Protein AF-A0A4U1AC79-F1 (afdb_monomer_lite)

pLDDT: mean 82.11, std 22.68, range [23.19, 98.31]

Structure (mmCIF, N/CA/C/O backbone):
data_AF-A0A4U1AC79-F1
#
_entry.id   AF-A0A4U1AC79-F1
#
loop_
_atom_site.group_PDB
_atom_site.id
_atom_site.type_symbol
_atom_site.label_atom_id
_atom_site.label_alt_id
_atom_site.label_comp_id
_atom_site.label_asym_id
_atom_site.label_entity_id
_atom_site.label_seq_id
_atom_site.pdbx_PDB_ins_code
_atom_site.Cartn_x
_atom_site.Cartn_y
_atom_site.Cartn_z
_atom_site.occupancy
_atom_site.B_iso_or_equiv
_atom_site.auth_seq_id
_atom_site.auth_comp_id
_atom_site.auth_asym_id
_atom_site.auth_atom_id
_atom_site.pdbx_PDB_model_num
ATOM 1 N N . MET A 1 1 ? -28.960 -25.136 7.359 1.00 46.22 1 MET A N 1
ATOM 2 C CA . MET A 1 1 ? -28.336 -24.577 6.139 1.00 46.22 1 MET A CA 1
ATOM 3 C C . MET A 1 1 ? -26.836 -24.710 6.343 1.00 46.22 1 MET A C 1
ATOM 5 O O . MET A 1 1 ? -26.407 -24.402 7.444 1.00 46.22 1 MET A O 1
ATOM 9 N N . ASN A 1 2 ? -26.081 -25.266 5.388 1.00 76.88 2 ASN A N 1
ATOM 10 C CA . ASN A 1 2 ? -24.616 -25.329 5.507 1.00 76.88 2 ASN A CA 1
ATOM 11 C C . ASN A 1 2 ? -24.110 -23.887 5.714 1.00 76.88 2 ASN A C 1
ATOM 13 O O . ASN A 1 2 ? -24.546 -23.002 4.979 1.00 76.88 2 ASN A O 1
ATOM 17 N N . GLN A 1 3 ? -23.299 -23.654 6.746 1.00 82.88 3 GLN A N 1
ATOM 18 C CA . GLN A 1 3 ? -22.809 -22.331 7.142 1.00 82.88 3 GLN A CA 1
ATOM 19 C C . GLN A 1 3 ? -22.154 -21.595 5.962 1.00 82.88 3 GLN A C 1
ATOM 21 O O . GLN A 1 3 ? -22.415 -20.414 5.753 1.00 82.88 3 GLN A O 1
ATOM 26 N N . GLN A 1 4 ? -21.444 -22.330 5.103 1.00 86.25 4 GLN A N 1
ATOM 27 C CA . GLN A 1 4 ? -20.888 -21.819 3.850 1.00 86.25 4 GLN A CA 1
ATOM 28 C C . GLN A 1 4 ? -21.966 -21.240 2.923 1.00 86.25 4 GLN A C 1
ATOM 30 O O . GLN A 1 4 ? -21.885 -20.080 2.549 1.00 86.25 4 GLN A O 1
ATOM 35 N N . LYS A 1 5 ? -23.055 -21.983 2.667 1.00 84.06 5 LYS A N 1
ATOM 36 C CA . LYS A 1 5 ? -24.177 -21.516 1.824 1.00 84.06 5 LYS A CA 1
ATOM 37 C C . LYS A 1 5 ? -24.876 -20.274 2.371 1.00 84.06 5 LYS A C 1
ATOM 39 O O . LYS A 1 5 ? -25.564 -19.577 1.630 1.00 84.06 5 LYS A O 1
ATOM 44 N N . ARG A 1 6 ? -24.804 -20.053 3.684 1.00 85.94 6 ARG A N 1
ATOM 45 C CA . ARG A 1 6 ? -25.335 -18.838 4.300 1.00 85.94 6 ARG A CA 1
ATOM 46 C C . ARG A 1 6 ? -24.418 -17.661 3.986 1.00 85.94 6 ARG A C 1
ATOM 48 O O . ARG A 1 6 ? -24.928 -16.656 3.518 1.00 85.94 6 ARG A O 1
ATOM 55 N N . ILE A 1 7 ? -23.112 -17.813 4.199 1.00 91.19 7 ILE A N 1
ATOM 56 C CA . ILE A 1 7 ? -22.118 -16.773 3.903 1.00 91.19 7 ILE A CA 1
ATOM 57 C C . ILE A 1 7 ? -22.103 -16.454 2.408 1.00 91.19 7 ILE A C 1
ATOM 59 O O . ILE A 1 7 ? -22.156 -15.284 2.066 1.00 91.19 7 ILE A O 1
ATOM 63 N N . ASP A 1 8 ? -22.166 -17.462 1.533 1.00 91.94 8 ASP A N 1
ATOM 64 C CA . ASP A 1 8 ? -22.332 -17.288 0.082 1.00 91.94 8 ASP A CA 1
ATOM 65 C C . ASP A 1 8 ? -23.463 -16.302 -0.246 1.00 91.94 8 ASP A C 1
ATOM 67 O O . ASP A 1 8 ? -23.282 -15.367 -1.017 1.00 91.94 8 ASP A O 1
ATOM 71 N N . LYS A 1 9 ? -24.624 -16.479 0.395 1.00 88.75 9 LYS A N 1
ATOM 72 C CA . LYS A 1 9 ? -25.794 -15.626 0.175 1.00 88.75 9 LYS A CA 1
ATOM 73 C C . LYS A 1 9 ? -25.596 -14.198 0.698 1.00 88.75 9 LYS A C 1
ATOM 75 O O . LYS A 1 9 ? -26.152 -13.270 0.121 1.00 88.75 9 LYS A O 1
ATOM 80 N N . VAL A 1 10 ? -24.855 -14.022 1.795 1.00 91.44 10 VAL A N 1
ATOM 81 C CA . VAL A 1 10 ? -24.491 -12.684 2.293 1.00 91.44 10 VAL A CA 1
ATOM 82 C C . VAL A 1 10 ? -23.536 -12.015 1.308 1.00 91.44 10 VAL A C 1
ATOM 84 O O . VAL A 1 10 ? -23.756 -10.871 0.938 1.00 91.44 10 VAL A O 1
ATOM 87 N N . LEU A 1 11 ? -22.537 -12.748 0.811 1.00 94.56 11 LEU A N 1
ATOM 88 C CA . LEU A 1 11 ? -21.571 -12.244 -0.165 1.00 94.56 11 LEU A CA 1
ATOM 89 C C . LEU A 1 11 ? -22.223 -11.844 -1.496 1.00 94.56 11 LEU A C 1
ATOM 91 O O . LEU A 1 11 ? -21.808 -10.848 -2.074 1.00 94.56 11 LEU A O 1
ATOM 95 N N . ASP A 1 12 ? -23.268 -12.546 -1.952 1.00 92.31 12 ASP A N 1
ATOM 96 C CA . ASP A 1 12 ? -24.055 -12.129 -3.129 1.00 92.31 12 ASP A CA 1
ATOM 97 C C . ASP A 1 12 ? -24.700 -10.737 -2.927 1.00 92.31 12 ASP A C 1
ATOM 99 O O . ASP A 1 12 ? -24.755 -9.916 -3.848 1.00 92.31 12 ASP A O 1
ATOM 103 N N . ALA A 1 13 ? -25.202 -10.462 -1.716 1.00 91.12 13 ALA A N 1
ATOM 104 C CA . ALA A 1 13 ? -25.783 -9.163 -1.370 1.00 91.12 13 ALA A CA 1
ATOM 105 C C . ALA A 1 13 ? -24.701 -8.078 -1.264 1.00 91.12 13 ALA A C 1
ATOM 107 O O . ALA A 1 13 ? -24.864 -7.007 -1.851 1.00 91.12 13 ALA A O 1
ATOM 108 N N . VAL A 1 14 ? -23.575 -8.406 -0.619 1.00 95.56 14 VAL A N 1
ATOM 109 C CA . VAL A 1 14 ? -22.406 -7.523 -0.506 1.00 95.56 14 VAL A CA 1
ATOM 110 C C . VAL A 1 14 ? -21.882 -7.121 -1.877 1.00 95.56 14 VAL A C 1
ATOM 112 O O . VAL A 1 14 ? -21.634 -5.943 -2.104 1.00 95.56 14 VAL A O 1
ATOM 115 N N . GLU A 1 15 ? -21.752 -8.063 -2.810 1.00 95.12 15 GLU A N 1
ATOM 116 C CA . GLU A 1 15 ? -21.302 -7.792 -4.179 1.00 95.12 15 GLU A CA 1
ATOM 117 C C . GLU A 1 15 ? -22.200 -6.741 -4.849 1.00 95.12 15 GLU A C 1
ATOM 119 O O . GLU A 1 15 ? -21.718 -5.708 -5.315 1.00 95.12 15 GLU A O 1
ATOM 124 N N . THR A 1 16 ? -23.520 -6.933 -4.771 1.00 94.25 16 THR A N 1
ATOM 125 C CA . THR A 1 16 ? -24.507 -5.987 -5.319 1.00 94.25 16 THR A CA 1
ATOM 126 C C . THR A 1 16 ? -24.408 -4.608 -4.657 1.00 94.25 16 THR A C 1
ATOM 128 O O . THR A 1 16 ? -24.524 -3.579 -5.330 1.00 94.25 16 THR A O 1
ATOM 131 N N . ARG A 1 17 ? -24.195 -4.565 -3.337 1.00 96.38 17 ARG A N 1
ATOM 132 C CA . ARG A 1 17 ? -24.083 -3.314 -2.582 1.00 96.38 17 ARG A CA 1
ATOM 133 C C . ARG A 1 17 ? -22.795 -2.569 -2.906 1.00 96.38 17 ARG A C 1
ATOM 135 O O . ARG A 1 17 ? -22.862 -1.370 -3.159 1.00 96.38 17 ARG A O 1
ATOM 142 N N . ILE A 1 18 ? -21.663 -3.269 -2.983 1.00 97.88 18 ILE A N 1
ATOM 143 C CA . ILE A 1 18 ? -20.378 -2.691 -3.390 1.00 97.88 18 ILE A CA 1
ATOM 144 C C . ILE A 1 18 ? -20.506 -2.073 -4.783 1.00 97.88 18 ILE A C 1
ATOM 146 O O . ILE A 1 18 ? -20.091 -0.935 -4.972 1.00 97.88 18 ILE A O 1
ATOM 150 N N . GLN A 1 19 ? -21.122 -2.774 -5.742 1.00 97.31 19 GLN A N 1
ATOM 151 C CA . GLN A 1 19 ? -21.347 -2.233 -7.087 1.00 97.31 19 GLN A CA 1
ATOM 152 C C . GLN A 1 19 ? -22.103 -0.902 -7.056 1.00 97.31 19 GLN A C 1
ATOM 154 O O . GLN A 1 19 ? -21.693 0.064 -7.698 1.00 97.31 19 GLN A O 1
ATOM 159 N N . ALA A 1 20 ? -23.185 -0.839 -6.277 1.00 95.31 20 ALA A N 1
ATOM 160 C CA . ALA A 1 20 ? -23.998 0.363 -6.155 1.00 95.31 20 ALA A CA 1
ATOM 161 C C . ALA A 1 20 ? -23.269 1.502 -5.423 1.00 95.31 20 ALA A C 1
ATOM 163 O O . ALA A 1 20 ? -23.286 2.634 -5.901 1.00 95.31 20 ALA A O 1
ATOM 164 N N . GLU A 1 21 ? -22.641 1.227 -4.275 1.00 97.12 21 GLU A N 1
ATOM 165 C CA . GLU A 1 21 ? -21.997 2.251 -3.443 1.00 97.12 21 GLU A CA 1
ATOM 166 C C . GLU A 1 21 ? -20.699 2.770 -4.084 1.00 97.12 21 GLU A C 1
ATOM 168 O O . GLU A 1 21 ? -20.511 3.983 -4.171 1.00 97.12 21 GLU A O 1
ATOM 173 N N . VAL A 1 22 ? -19.842 1.885 -4.608 1.00 97.75 22 VAL A N 1
ATOM 174 C CA . VAL A 1 22 ? -18.597 2.280 -5.293 1.00 97.75 22 VAL A CA 1
ATOM 175 C C . VAL A 1 22 ? -18.896 2.935 -6.642 1.00 97.75 22 VAL A C 1
ATOM 177 O O . VAL A 1 22 ? -18.314 3.973 -6.947 1.00 97.75 22 VAL A O 1
ATOM 180 N N . GLY A 1 23 ? -19.842 2.409 -7.428 1.00 96.06 23 GLY A N 1
ATOM 181 C CA . GLY A 1 23 ? -20.251 3.041 -8.688 1.00 96.06 23 GLY A CA 1
ATOM 182 C C . GLY A 1 23 ? -20.832 4.442 -8.480 1.00 96.06 23 GLY A C 1
ATOM 183 O O . GLY A 1 23 ? -20.482 5.380 -9.197 1.00 96.06 23 GLY A O 1
ATOM 184 N N . ALA A 1 24 ? -21.656 4.626 -7.441 1.00 94.69 24 ALA A N 1
ATOM 185 C CA . ALA A 1 24 ? -22.186 5.940 -7.079 1.00 94.69 24 ALA A CA 1
ATOM 186 C C . ALA A 1 24 ? -21.092 6.912 -6.613 1.00 94.69 24 ALA A C 1
ATOM 188 O O . ALA A 1 24 ? -21.154 8.091 -6.962 1.00 94.69 24 ALA A O 1
ATOM 189 N N . LEU A 1 25 ? -20.106 6.427 -5.851 1.00 95.62 25 LEU A N 1
ATOM 190 C CA . LEU A 1 25 ? -18.972 7.231 -5.397 1.00 95.62 25 LEU A CA 1
ATOM 191 C C . LEU A 1 25 ? -18.119 7.715 -6.577 1.00 95.62 25 LEU A C 1
ATOM 193 O O . LEU A 1 25 ? -17.782 8.894 -6.649 1.00 95.62 25 LEU A O 1
ATOM 197 N N . LEU A 1 26 ? -17.801 6.812 -7.506 1.00 93.50 26 LEU A N 1
ATOM 198 C CA . LEU A 1 26 ? -16.985 7.112 -8.684 1.00 93.50 26 LEU A CA 1
ATOM 199 C C . LEU A 1 26 ? -17.753 7.903 -9.752 1.00 93.50 26 LEU A C 1
ATOM 201 O O . LEU A 1 26 ? -17.143 8.541 -10.604 1.00 93.50 26 LEU A O 1
ATOM 205 N N . GLY A 1 27 ? -19.089 7.854 -9.732 1.00 93.00 27 GLY A N 1
ATOM 206 C CA . GLY A 1 27 ? -19.918 8.392 -10.809 1.00 93.00 27 GLY A CA 1
ATOM 207 C C . GLY A 1 27 ? -19.760 7.622 -12.126 1.00 93.00 27 GLY A C 1
ATOM 208 O O . GLY A 1 27 ? -19.933 8.215 -13.189 1.00 93.00 27 GLY A O 1
ATOM 209 N N . ALA A 1 28 ? -19.432 6.330 -12.043 1.00 93.12 28 ALA A N 1
ATOM 210 C CA . ALA A 1 28 ? -19.089 5.453 -13.161 1.00 93.12 28 ALA A CA 1
ATOM 211 C C . ALA A 1 28 ? -19.805 4.096 -13.046 1.00 93.12 28 ALA A C 1
ATOM 213 O O . ALA A 1 28 ? -20.214 3.683 -11.954 1.00 93.12 28 ALA A O 1
ATOM 214 N N . ASP A 1 29 ? -19.935 3.381 -14.164 1.00 95.06 29 ASP A N 1
ATOM 215 C CA . ASP A 1 29 ? -20.523 2.042 -14.189 1.00 95.06 29 ASP A CA 1
ATOM 216 C C . ASP A 1 29 ? -19.511 1.029 -13.633 1.00 95.06 29 ASP A C 1
ATOM 218 O O . ASP A 1 29 ? -18.666 0.496 -14.355 1.00 95.06 29 ASP A O 1
ATOM 222 N N . PHE A 1 30 ? -19.596 0.755 -12.329 1.00 97.75 30 PHE A N 1
ATOM 223 C CA . PHE A 1 30 ? -18.778 -0.251 -11.655 1.00 97.75 30 PHE 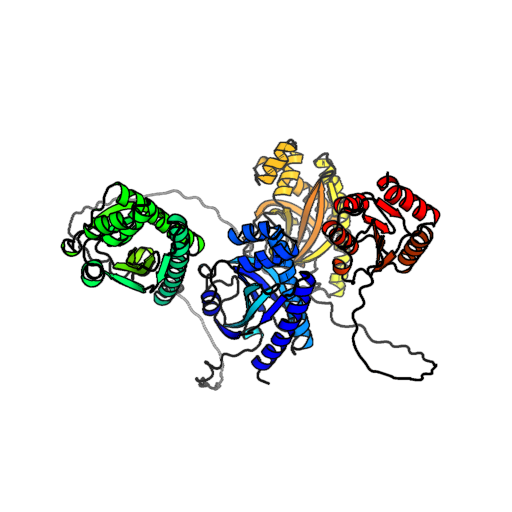A CA 1
ATOM 224 C C . PHE A 1 30 ? -19.548 -1.563 -11.479 1.00 97.75 30 PHE A C 1
ATOM 226 O O . PHE A 1 30 ? -20.650 -1.600 -10.922 1.00 97.75 30 PHE A O 1
ATOM 233 N N . SER A 1 31 ? -18.964 -2.667 -11.943 1.00 97.19 31 SER A N 1
ATOM 234 C CA . SER A 1 31 ? -19.554 -3.994 -11.801 1.00 97.19 31 SER A CA 1
ATOM 235 C C . SER A 1 31 ? -18.568 -5.042 -11.307 1.00 97.19 31 SER A C 1
ATOM 237 O O . SER A 1 31 ? -17.375 -5.008 -11.607 1.00 97.19 31 SER A O 1
ATOM 239 N N . LEU A 1 32 ? -19.114 -5.970 -10.529 1.00 96.50 32 LEU A N 1
ATOM 240 C CA . LEU A 1 32 ? -18.446 -7.141 -9.994 1.00 96.50 32 LEU A CA 1
ATOM 241 C C . LEU A 1 32 ? -19.044 -8.381 -10.666 1.00 96.50 32 LEU A C 1
ATOM 243 O O . LEU A 1 32 ? -20.217 -8.381 -11.051 1.00 96.50 32 LEU A O 1
ATOM 247 N N . GLY A 1 33 ? -18.224 -9.407 -10.883 1.00 88.38 33 GLY A N 1
ATOM 248 C CA . GLY A 1 33 ? -18.704 -10.660 -11.443 1.00 88.38 33 GLY A CA 1
ATOM 249 C C . GLY A 1 33 ? -17.795 -11.851 -11.176 1.00 88.38 33 GLY A C 1
ATOM 250 O O . GLY A 1 33 ? -16.589 -11.723 -10.965 1.00 88.38 33 GLY A O 1
ATOM 251 N N . GLY A 1 34 ? -18.377 -13.048 -11.266 1.00 70.62 34 GLY A N 1
ATOM 252 C CA . GLY A 1 34 ? -17.627 -14.303 -11.234 1.00 70.62 34 GLY A CA 1
ATOM 253 C C . GLY A 1 34 ? -17.189 -14.764 -9.843 1.00 70.62 34 GLY A C 1
ATOM 254 O O . GLY A 1 34 ? -16.223 -15.513 -9.782 1.00 70.62 34 GLY A O 1
ATOM 255 N N . GLY A 1 35 ? -17.899 -14.352 -8.780 1.00 78.06 35 GLY A N 1
ATOM 256 C CA . GLY A 1 35 ? -17.631 -14.633 -7.361 1.00 78.06 35 GLY A CA 1
ATOM 257 C C . GLY A 1 35 ? -17.175 -16.061 -7.021 1.00 78.06 35 GLY A C 1
ATOM 258 O O . GLY A 1 35 ? -17.980 -16.881 -6.571 1.00 78.06 35 GLY A O 1
ATOM 259 N N . GLU A 1 36 ? -15.885 -16.369 -7.196 1.00 91.62 36 GLU A N 1
ATOM 260 C CA . GLU A 1 36 ? -15.287 -17.644 -6.800 1.00 91.62 36 GLU A CA 1
ATOM 261 C C . GLU A 1 36 ? -15.112 -17.643 -5.283 1.00 91.62 36 GLU A C 1
ATOM 263 O O . GLU A 1 36 ? -14.612 -16.681 -4.693 1.00 91.62 36 GLU A O 1
ATOM 268 N N . ARG A 1 37 ? -15.546 -18.728 -4.638 1.00 93.50 37 ARG A N 1
ATOM 269 C CA . ARG A 1 37 ? -15.546 -18.856 -3.181 1.00 93.50 37 ARG A CA 1
ATOM 270 C C . ARG A 1 37 ? -14.973 -20.194 -2.768 1.00 93.50 37 ARG A C 1
ATOM 272 O O . ARG A 1 37 ? -15.509 -21.242 -3.134 1.00 93.50 37 ARG A O 1
ATOM 279 N N . LYS A 1 38 ? -13.896 -20.174 -1.988 1.00 95.00 38 LYS A N 1
ATOM 280 C CA . LYS A 1 38 ? -13.215 -21.396 -1.543 1.00 95.00 38 LYS A CA 1
ATOM 281 C C . LYS A 1 38 ? -12.482 -21.202 -0.225 1.00 95.00 38 LYS A C 1
ATOM 283 O O . LYS A 1 38 ? -12.115 -20.091 0.141 1.00 95.00 38 LYS A O 1
ATOM 288 N N . LEU A 1 39 ? -12.270 -22.309 0.482 1.00 95.25 39 LEU A N 1
ATOM 289 C CA . LEU A 1 39 ? -11.351 -22.357 1.614 1.00 95.25 39 LEU A CA 1
ATOM 290 C C . LEU A 1 39 ? -9.927 -22.538 1.089 1.00 95.25 39 LEU A C 1
ATOM 292 O O . LEU A 1 39 ? -9.683 -23.444 0.293 1.00 95.25 39 LEU A O 1
ATOM 296 N N . VAL A 1 40 ? -9.017 -21.685 1.540 1.00 96.25 40 VAL A N 1
ATOM 297 C CA . VAL A 1 40 ? -7.600 -21.670 1.159 1.00 96.25 40 VAL A CA 1
ATOM 298 C C . VAL A 1 40 ? -6.737 -21.442 2.390 1.00 96.25 40 VAL A C 1
ATOM 300 O O . VAL A 1 40 ? -7.176 -20.821 3.360 1.00 96.25 40 VAL A O 1
ATOM 303 N N . SER A 1 41 ? -5.502 -21.930 2.381 1.00 95.94 41 SER A N 1
ATOM 304 C CA . SER A 1 41 ? -4.509 -21.473 3.360 1.00 95.94 41 SER A CA 1
ATOM 305 C C . SER A 1 41 ? -4.036 -20.046 3.040 1.00 95.94 41 SER A C 1
ATOM 307 O O . SER A 1 41 ? -4.197 -19.576 1.911 1.00 95.94 41 SER A O 1
ATOM 309 N N . LYS A 1 42 ? -3.414 -19.360 4.013 1.00 94.19 42 LYS A N 1
ATOM 310 C CA . LYS A 1 42 ? -2.702 -18.089 3.769 1.00 94.19 42 LYS A CA 1
ATOM 311 C C . LYS A 1 42 ? -1.760 -18.219 2.568 1.00 94.19 42 LYS A C 1
ATOM 313 O O . LYS A 1 42 ? -1.808 -17.416 1.644 1.00 94.19 42 LYS A O 1
ATOM 318 N N . GLU A 1 43 ? -0.956 -19.275 2.551 1.00 91.75 43 GLU A N 1
ATOM 319 C CA . GLU A 1 43 ? -0.016 -19.553 1.468 1.00 91.75 43 GLU A CA 1
ATOM 320 C C . GLU A 1 43 ? -0.698 -19.690 0.106 1.00 91.75 43 GLU A C 1
ATOM 322 O O . GLU A 1 43 ? -0.306 -19.005 -0.832 1.00 91.75 43 GLU A O 1
ATOM 327 N N . GLU A 1 44 ? -1.747 -20.512 0.000 1.00 92.69 44 GLU A N 1
ATOM 328 C CA . GLU A 1 44 ? -2.493 -20.711 -1.249 1.00 92.69 44 GLU A CA 1
ATOM 329 C C . GLU A 1 44 ? -3.135 -19.410 -1.752 1.00 92.69 44 GLU A C 1
ATOM 331 O O . GLU A 1 44 ? -3.152 -19.159 -2.961 1.00 92.69 44 GLU A O 1
ATOM 336 N N . ALA A 1 45 ? -3.638 -18.573 -0.837 1.00 94.62 45 ALA A N 1
ATOM 337 C CA . ALA A 1 45 ? -4.230 -17.285 -1.172 1.00 94.62 45 ALA A CA 1
ATOM 338 C C . ALA A 1 45 ? -3.199 -16.342 -1.810 1.00 94.62 45 ALA A C 1
ATOM 340 O O . ALA A 1 45 ? -3.418 -15.874 -2.929 1.00 94.62 45 ALA A O 1
ATOM 341 N N . PHE A 1 46 ? -2.060 -16.111 -1.148 1.00 93.88 46 PHE A N 1
ATOM 342 C CA . PHE A 1 46 ? -1.023 -15.199 -1.650 1.00 93.88 46 PHE A CA 1
ATOM 343 C C . PHE A 1 46 ? -0.270 -15.763 -2.861 1.00 93.88 46 PHE A C 1
ATOM 345 O O . PHE A 1 46 ? 0.096 -15.006 -3.756 1.00 93.88 46 PHE A O 1
ATOM 352 N N . ASP A 1 47 ? -0.124 -17.085 -2.964 1.00 88.00 47 ASP A N 1
ATOM 353 C CA . ASP A 1 47 ? 0.455 -17.740 -4.139 1.00 88.00 47 ASP A CA 1
ATOM 354 C C . ASP A 1 47 ? -0.372 -17.531 -5.418 1.00 88.00 47 ASP A C 1
ATOM 356 O O . ASP A 1 47 ? 0.162 -17.605 -6.527 1.00 88.00 47 ASP A O 1
ATOM 360 N N . SER A 1 48 ? -1.680 -17.306 -5.296 1.00 87.12 48 SER A N 1
ATOM 361 C CA . SER A 1 48 ? -2.548 -17.072 -6.455 1.00 87.12 48 SER A CA 1
ATOM 362 C C . SER A 1 48 ? -2.466 -15.645 -7.013 1.00 87.12 48 SER A C 1
ATOM 364 O O . SER A 1 48 ? -2.917 -15.406 -8.134 1.00 87.12 48 SER A O 1
ATOM 366 N N . LEU A 1 49 ? -1.877 -14.710 -6.261 1.00 90.69 49 LEU A N 1
ATOM 367 C CA . LEU A 1 49 ? -1.787 -13.294 -6.614 1.00 90.69 49 LEU A CA 1
ATOM 368 C C . LEU A 1 49 ? -0.515 -12.999 -7.421 1.00 90.69 49 LEU A C 1
ATOM 370 O O . LEU A 1 49 ? 0.507 -13.671 -7.280 1.00 90.69 49 LEU A O 1
ATOM 374 N N . GLN A 1 50 ? -0.576 -11.976 -8.274 1.00 83.88 50 GLN A N 1
ATOM 375 C CA . GLN A 1 50 ? 0.526 -11.573 -9.154 1.00 83.88 50 GLN A CA 1
ATOM 376 C C . GLN A 1 50 ? 0.799 -10.072 -9.041 1.00 83.88 50 GLN A C 1
ATOM 378 O O . GLN A 1 50 ? -0.127 -9.283 -8.872 1.00 83.88 50 GLN A O 1
ATOM 383 N N . GLY A 1 51 ? 2.065 -9.671 -9.171 1.00 88.00 51 GLY A N 1
ATOM 384 C CA . GLY A 1 51 ? 2.472 -8.266 -9.081 1.00 88.00 51 GLY A CA 1
ATOM 385 C C . GLY A 1 51 ? 2.257 -7.645 -7.695 1.00 88.00 51 GLY A C 1
ATOM 386 O O . GLY A 1 51 ? 1.984 -8.342 -6.717 1.00 88.00 51 GLY A O 1
ATOM 387 N N . LYS A 1 52 ? 2.401 -6.318 -7.606 1.00 94.38 52 LYS A N 1
ATOM 388 C CA . LYS A 1 52 ? 2.121 -5.560 -6.378 1.00 94.38 52 LYS A CA 1
ATOM 389 C C . LYS A 1 52 ? 0.620 -5.519 -6.115 1.00 94.38 52 LYS A C 1
ATOM 391 O O . LYS A 1 52 ? -0.173 -5.278 -7.028 1.00 94.38 52 LYS A O 1
ATOM 396 N N . GLN A 1 53 ? 0.255 -5.714 -4.861 1.00 97.56 53 GLN A N 1
ATOM 397 C CA . GLN A 1 53 ? -1.110 -5.637 -4.367 1.00 97.56 53 GLN A CA 1
ATOM 398 C C . GLN A 1 53 ? -1.228 -4.463 -3.397 1.00 97.56 53 GLN A C 1
ATOM 400 O O . GLN A 1 53 ? -0.273 -4.162 -2.685 1.00 97.56 53 GLN A O 1
ATOM 405 N N . ILE A 1 54 ? -2.396 -3.834 -3.336 1.00 98.12 54 ILE A N 1
ATOM 406 C CA . ILE A 1 54 ? -2.791 -3.026 -2.185 1.00 98.12 54 ILE A CA 1
ATOM 407 C C . ILE A 1 54 ? -3.554 -3.942 -1.238 1.00 98.12 54 ILE A C 1
ATOM 409 O O . ILE A 1 54 ? -4.553 -4.550 -1.629 1.00 98.12 54 ILE A O 1
ATOM 413 N N . CYS A 1 55 ? -3.059 -4.061 -0.012 1.00 97.94 55 CYS A N 1
ATOM 414 C CA . CYS A 1 55 ? -3.677 -4.828 1.056 1.00 97.94 55 CYS A CA 1
ATOM 415 C C . CYS A 1 55 ? -4.318 -3.870 2.053 1.00 97.94 55 CYS A C 1
ATOM 417 O O . CYS A 1 55 ? -3.616 -3.282 2.867 1.00 97.94 55 CYS A O 1
ATOM 419 N N . ALA A 1 56 ? -5.641 -3.728 2.004 1.00 97.75 56 ALA A N 1
ATOM 420 C CA . ALA A 1 56 ? -6.398 -3.038 3.039 1.00 97.75 56 ALA A CA 1
ATOM 421 C C . ALA A 1 56 ? -6.747 -4.037 4.151 1.00 97.75 56 ALA A C 1
ATOM 423 O O . ALA A 1 56 ? -7.562 -4.947 3.959 1.00 97.75 56 ALA A O 1
ATOM 424 N N . GLN A 1 57 ? -6.104 -3.890 5.307 1.00 96.56 57 GLN A N 1
ATOM 425 C CA . GLN A 1 57 ? -6.363 -4.719 6.478 1.00 96.56 57 GLN A CA 1
ATOM 426 C C . GLN A 1 57 ? -7.722 -4.348 7.079 1.00 96.56 57 GLN A C 1
ATOM 428 O O . GLN A 1 57 ? -8.090 -3.174 7.172 1.00 96.56 57 GLN A O 1
ATOM 433 N N . MET A 1 58 ? -8.491 -5.361 7.464 1.00 96.94 58 MET A N 1
ATOM 434 C CA . MET A 1 58 ? -9.852 -5.210 7.960 1.00 96.94 58 MET A CA 1
ATOM 435 C C . MET A 1 58 ? -10.047 -6.015 9.238 1.00 96.94 58 MET A C 1
ATOM 437 O O . MET A 1 58 ? -9.957 -7.244 9.228 1.00 96.94 58 MET A O 1
ATOM 441 N N . ASP A 1 59 ? -10.412 -5.337 10.317 1.00 96.00 59 ASP A N 1
ATOM 442 C CA . ASP A 1 59 ? -10.834 -5.997 11.544 1.00 96.00 59 ASP A CA 1
ATOM 443 C C . ASP A 1 59 ? -12.310 -6.365 11.467 1.00 96.00 59 ASP A C 1
ATOM 445 O O . ASP A 1 59 ? -13.167 -5.551 11.120 1.00 96.00 59 ASP A O 1
ATOM 449 N N . ILE A 1 60 ? -12.610 -7.603 11.837 1.00 96.06 60 ILE A N 1
ATOM 450 C CA . ILE A 1 60 ? -13.962 -8.085 12.077 1.00 96.06 60 ILE A CA 1
ATOM 451 C C . ILE A 1 60 ? -14.202 -7.959 13.579 1.00 96.06 60 ILE A C 1
ATOM 453 O O . ILE A 1 60 ? -13.472 -8.537 14.385 1.00 96.06 60 ILE A O 1
ATOM 457 N N . THR A 1 61 ? -15.218 -7.191 13.954 1.00 94.06 61 THR A N 1
ATOM 458 C CA . THR A 1 61 ? -15.577 -6.875 15.344 1.00 94.06 61 THR A CA 1
ATOM 459 C C . THR A 1 61 ? -17.042 -7.219 15.607 1.00 94.06 61 THR A C 1
ATOM 461 O O . THR A 1 61 ? -17.840 -7.206 14.678 1.00 94.06 61 THR A O 1
ATOM 464 N N . GLY A 1 62 ? -17.424 -7.523 16.850 1.00 91.62 62 GLY A N 1
ATOM 465 C CA . GLY A 1 62 ? -18.800 -7.885 17.220 1.00 91.62 62 GLY A CA 1
ATOM 466 C C . GLY A 1 62 ? -18.866 -9.203 17.991 1.00 91.62 62 GLY A C 1
ATOM 467 O O . GLY A 1 62 ? -17.961 -9.531 18.754 1.00 91.62 62 GLY A O 1
ATOM 468 N N . GLU A 1 63 ? -19.925 -9.984 17.778 1.00 88.38 63 GLU A N 1
ATOM 469 C CA . GLU A 1 63 ? -20.036 -11.358 18.300 1.00 88.38 63 GLU A CA 1
ATOM 470 C C . GLU A 1 63 ? -19.031 -12.315 17.654 1.00 88.38 63 GLU A C 1
ATOM 472 O O . GLU A 1 63 ? -18.774 -13.410 18.162 1.00 88.38 63 GLU A O 1
ATOM 477 N N . VAL A 1 64 ? -18.489 -11.913 16.507 1.00 88.25 64 VAL A N 1
ATOM 478 C CA . VAL A 1 64 ? -17.447 -12.636 15.803 1.00 88.25 64 VAL A CA 1
ATOM 479 C C . VAL A 1 64 ? -16.263 -11.709 15.610 1.00 88.25 64 VAL A C 1
ATOM 481 O O . VAL A 1 64 ? -16.434 -10.577 15.161 1.00 88.25 64 VAL A O 1
ATOM 484 N N . THR A 1 65 ? -15.073 -12.193 15.956 1.00 92.06 65 THR A N 1
ATOM 485 C CA . THR A 1 65 ? -13.838 -11.417 15.870 1.00 92.06 65 THR A CA 1
ATOM 486 C C . THR A 1 65 ? -12.785 -12.126 15.031 1.00 92.06 65 THR A C 1
ATOM 488 O O . THR A 1 65 ? -12.692 -13.359 15.007 1.00 92.06 65 THR A O 1
ATOM 491 N N . GLY A 1 66 ? -11.999 -11.347 14.298 1.00 93.81 66 GLY A N 1
ATOM 492 C CA . GLY A 1 66 ? -10.917 -11.865 13.471 1.00 93.81 66 GLY A CA 1
ATOM 493 C C . GLY A 1 66 ? -10.313 -10.791 12.582 1.00 93.81 66 GLY A C 1
ATOM 494 O O . GLY A 1 66 ? -10.899 -9.729 12.405 1.00 93.81 66 GLY A O 1
ATOM 495 N N . LYS A 1 67 ? -9.151 -11.086 12.003 1.00 94.88 67 LYS A N 1
ATOM 496 C CA . LYS A 1 67 ? -8.507 -10.222 11.012 1.00 94.88 67 LYS A CA 1
ATOM 497 C C . LYS A 1 67 ? -8.785 -10.745 9.611 1.00 94.88 67 LYS A C 1
ATOM 499 O O . LYS A 1 67 ? -8.644 -11.938 9.346 1.00 94.88 67 LYS A O 1
ATOM 504 N N . SER A 1 68 ? -9.189 -9.846 8.733 1.00 96.25 68 SER A N 1
ATOM 505 C CA . SER A 1 68 ? -9.416 -10.072 7.310 1.00 96.25 68 SER A CA 1
ATOM 506 C C . SER A 1 68 ? -8.585 -9.087 6.498 1.00 96.25 68 SER A C 1
ATOM 508 O O . SER A 1 68 ? -8.067 -8.109 7.034 1.00 96.25 68 SER A O 1
ATOM 510 N N . CYS A 1 69 ? -8.440 -9.331 5.203 1.00 96.94 69 CYS A N 1
ATOM 511 C CA . CYS A 1 69 ? -7.839 -8.343 4.317 1.00 96.94 69 CYS A CA 1
ATOM 512 C C . CYS A 1 69 ? -8.523 -8.324 2.958 1.00 96.94 69 CYS A C 1
ATOM 514 O O . CYS A 1 69 ? -8.980 -9.356 2.454 1.00 96.94 69 CYS A O 1
ATOM 516 N N . LEU A 1 70 ? -8.578 -7.125 2.387 1.00 98.19 70 LEU A N 1
ATOM 517 C CA . LEU A 1 70 ? -9.022 -6.851 1.034 1.00 98.19 70 LEU A CA 1
ATOM 518 C C . LEU A 1 70 ? -7.791 -6.583 0.166 1.00 98.19 70 LEU A C 1
ATOM 520 O O . LEU A 1 70 ? -6.991 -5.700 0.469 1.00 98.19 70 LEU A O 1
ATOM 524 N N . LEU A 1 71 ? -7.646 -7.351 -0.904 1.00 98.31 71 LEU A N 1
ATOM 525 C CA . LEU A 1 71 ? -6.509 -7.336 -1.811 1.00 98.31 71 LEU A CA 1
ATOM 526 C C . LEU A 1 71 ? -6.982 -6.955 -3.215 1.00 98.31 71 LEU A C 1
ATOM 528 O O . LEU A 1 71 ? -7.979 -7.485 -3.717 1.00 98.31 71 LEU A O 1
ATOM 532 N N . ILE A 1 72 ? -6.241 -6.050 -3.844 1.00 98.31 72 ILE A N 1
ATOM 533 C CA . ILE A 1 72 ? -6.441 -5.611 -5.226 1.00 98.31 72 ILE A CA 1
ATOM 534 C C . ILE A 1 72 ? -5.079 -5.353 -5.880 1.00 98.31 72 ILE A C 1
ATOM 536 O O . ILE A 1 72 ? -4.127 -4.976 -5.197 1.00 98.31 72 ILE A O 1
ATOM 540 N N . GLY A 1 73 ? -4.960 -5.506 -7.200 1.00 97.69 73 GLY A N 1
ATOM 541 C CA . GLY A 1 73 ? -3.734 -5.133 -7.909 1.00 97.69 73 GLY A CA 1
ATOM 542 C C . GLY A 1 73 ? -3.450 -3.630 -7.809 1.00 97.69 73 GLY A C 1
ATOM 543 O O . GLY A 1 73 ? -4.370 -2.820 -7.901 1.00 97.69 73 GLY A O 1
ATOM 544 N N . ILE A 1 74 ? -2.178 -3.231 -7.681 1.00 97.75 74 ILE A N 1
ATOM 545 C CA . ILE A 1 74 ? -1.804 -1.808 -7.538 1.00 97.75 74 ILE A CA 1
ATOM 546 C C . ILE A 1 74 ? -2.331 -0.940 -8.687 1.00 97.75 74 ILE A C 1
ATOM 548 O O . ILE A 1 74 ? -2.794 0.170 -8.466 1.00 97.75 74 ILE A O 1
ATOM 552 N N . LYS A 1 75 ? -2.330 -1.466 -9.917 1.00 97.56 75 LYS A N 1
ATOM 553 C CA . LYS A 1 75 ? -2.836 -0.757 -11.102 1.00 97.56 75 LYS A CA 1
ATOM 554 C C . LYS A 1 75 ? -4.334 -0.502 -11.024 1.00 97.56 75 LYS A C 1
ATOM 556 O O . LYS A 1 75 ? -4.787 0.568 -11.412 1.00 97.56 75 LYS A O 1
ATOM 561 N N . ASP A 1 76 ? -5.077 -1.471 -10.505 1.00 98.31 76 ASP A N 1
ATOM 562 C CA . ASP A 1 76 ? -6.519 -1.370 -10.326 1.00 98.31 76 ASP A CA 1
ATOM 563 C C . ASP A 1 76 ? -6.854 -0.413 -9.170 1.00 98.31 76 ASP A C 1
ATOM 565 O O . ASP A 1 76 ? -7.770 0.394 -9.297 1.00 98.31 76 ASP A O 1
ATOM 569 N N . ALA A 1 77 ? -6.070 -0.423 -8.084 1.00 98.25 77 ALA A N 1
ATOM 570 C CA . ALA A 1 77 ? -6.195 0.553 -6.999 1.00 98.25 77 ALA A CA 1
ATOM 571 C C . ALA A 1 77 ? -5.909 1.987 -7.473 1.00 98.25 77 ALA A C 1
ATOM 573 O O . ALA A 1 77 ? -6.686 2.889 -7.169 1.00 98.25 77 ALA A O 1
ATOM 574 N N . ILE A 1 78 ? -4.851 2.191 -8.272 1.00 98.19 78 ILE A N 1
ATOM 575 C CA . ILE A 1 78 ? -4.542 3.482 -8.910 1.00 98.19 78 ILE A CA 1
ATOM 576 C C . ILE A 1 78 ? -5.684 3.913 -9.828 1.00 98.19 78 ILE A C 1
ATOM 578 O O . ILE A 1 78 ? -6.088 5.070 -9.794 1.00 98.19 78 ILE A O 1
ATOM 582 N N . LEU A 1 79 ? -6.221 2.998 -10.641 1.00 98.00 79 LEU A N 1
ATOM 583 C CA . LEU A 1 79 ? -7.342 3.294 -11.529 1.00 98.00 79 LEU A CA 1
ATOM 584 C C . LEU A 1 79 ? -8.570 3.751 -10.732 1.00 98.00 79 LEU A C 1
ATOM 586 O O . LEU A 1 79 ? -9.155 4.778 -11.068 1.00 98.00 79 LEU A O 1
ATOM 590 N N . LEU A 1 80 ? -8.935 3.037 -9.666 1.00 98.19 80 LEU A N 1
ATOM 591 C CA . LEU A 1 80 ? -10.076 3.380 -8.814 1.00 98.19 80 LEU A CA 1
ATOM 592 C C . LEU A 1 80 ? -9.855 4.699 -8.057 1.00 98.19 80 LEU A C 1
ATOM 594 O O . LEU A 1 80 ? -10.679 5.607 -8.162 1.00 98.19 80 LEU A O 1
ATOM 598 N N . GLY A 1 81 ? -8.735 4.829 -7.341 1.00 97.88 81 GLY A N 1
ATOM 599 C CA . GLY A 1 81 ? -8.400 6.026 -6.564 1.00 97.88 81 GLY A CA 1
ATOM 600 C C . GLY A 1 81 ? -8.226 7.258 -7.451 1.00 97.88 81 GLY A C 1
ATOM 601 O O . GLY A 1 81 ? -8.827 8.294 -7.192 1.00 97.88 81 GLY A O 1
ATOM 602 N N . GLY A 1 82 ? -7.496 7.125 -8.559 1.00 97.19 82 GLY A N 1
ATOM 603 C CA . GLY A 1 82 ? -7.300 8.188 -9.543 1.00 97.19 82 GLY A CA 1
ATOM 604 C C . GLY A 1 82 ? -8.589 8.614 -10.249 1.00 97.19 82 GLY A C 1
ATOM 605 O O . GLY A 1 82 ? -8.773 9.801 -10.515 1.00 97.19 82 GLY A O 1
ATOM 606 N N . THR A 1 83 ? -9.516 7.680 -10.504 1.00 96.44 83 THR A N 1
ATOM 607 C CA . THR A 1 83 ? -10.855 8.015 -11.025 1.00 96.44 83 THR A CA 1
ATOM 608 C C . THR A 1 83 ? -11.655 8.820 -10.003 1.00 96.44 83 THR A C 1
ATOM 610 O O . THR A 1 83 ? -12.296 9.801 -10.376 1.00 96.44 83 THR A O 1
ATOM 613 N N . LEU A 1 84 ? -11.576 8.468 -8.714 1.00 96.62 84 LEU A N 1
ATOM 614 C CA . LEU A 1 84 ? -12.285 9.177 -7.645 1.00 96.62 84 LEU A CA 1
ATOM 615 C C . LEU A 1 84 ? -11.856 10.648 -7.523 1.00 96.62 84 LEU A C 1
ATOM 617 O O . LEU A 1 84 ? -12.706 11.524 -7.370 1.00 96.62 84 LEU A O 1
ATOM 621 N N . ILE A 1 85 ? -10.559 10.933 -7.652 1.00 95.81 85 ILE A N 1
ATOM 622 C CA . ILE A 1 85 ? -10.030 12.313 -7.665 1.00 95.81 85 ILE A CA 1
ATOM 623 C C . ILE A 1 85 ? -10.050 12.959 -9.053 1.00 95.81 85 ILE A C 1
ATOM 625 O O . ILE A 1 85 ? -9.512 14.049 -9.237 1.00 95.81 85 ILE A O 1
ATOM 629 N N . MET A 1 86 ? -10.706 12.317 -10.024 1.00 94.62 86 MET A N 1
ATOM 630 C CA . MET A 1 86 ? -10.895 12.821 -11.383 1.00 94.62 86 MET A CA 1
ATOM 631 C C . MET A 1 86 ? -9.579 13.152 -12.103 1.00 94.62 86 MET A C 1
ATOM 633 O O . MET A 1 86 ? -9.502 14.147 -12.832 1.00 94.62 86 MET A O 1
ATOM 637 N N . LEU A 1 87 ? -8.548 12.312 -11.937 1.00 91.88 87 LEU A N 1
ATOM 638 C CA . LEU A 1 87 ? -7.319 12.456 -12.714 1.00 91.88 87 LEU A CA 1
ATOM 639 C C . LEU A 1 87 ? -7.639 12.419 -14.220 1.00 91.88 87 LEU A C 1
ATOM 641 O O . LEU A 1 87 ? -8.376 11.538 -14.681 1.00 91.88 87 LEU A O 1
ATOM 645 N N . PRO A 1 88 ? -7.074 13.339 -15.025 1.00 94.31 88 PRO A N 1
ATOM 646 C CA . PRO A 1 88 ? -7.222 13.305 -16.472 1.00 94.31 88 PRO A CA 1
ATOM 647 C C . PRO A 1 88 ? -6.806 11.947 -17.046 1.00 94.31 88 PRO A C 1
ATOM 649 O O . PRO A 1 88 ? -5.765 11.406 -16.687 1.00 94.31 88 PRO A O 1
ATOM 652 N N . ALA A 1 89 ? -7.558 11.418 -18.015 1.00 91.69 89 ALA A N 1
ATOM 653 C CA . ALA A 1 89 ? -7.327 10.068 -18.549 1.00 91.69 89 ALA A CA 1
ATOM 654 C C . ALA A 1 89 ? -5.893 9.822 -19.073 1.00 91.69 89 ALA A C 1
ATOM 656 O O . ALA A 1 89 ? -5.393 8.699 -19.012 1.00 91.69 89 ALA A O 1
ATOM 657 N N . ALA A 1 90 ? -5.228 10.858 -19.597 1.00 91.31 90 ALA A N 1
ATOM 658 C CA . ALA A 1 90 ? -3.839 10.763 -20.047 1.00 91.31 90 ALA A CA 1
ATOM 659 C C . ALA A 1 90 ? -2.857 10.611 -18.874 1.00 91.31 90 ALA A C 1
ATOM 661 O O . ALA A 1 90 ? -1.976 9.756 -18.931 1.00 91.31 90 ALA A O 1
ATOM 662 N N . GLU A 1 91 ? -3.051 11.398 -17.816 1.00 94.00 91 GLU A N 1
ATOM 663 C CA . GLU A 1 91 ? -2.250 11.363 -16.591 1.00 94.00 91 GLU A CA 1
ATOM 664 C C . GLU A 1 91 ? -2.490 10.061 -15.828 1.00 94.00 91 GLU A C 1
ATOM 666 O O . GLU A 1 91 ? -1.544 9.349 -15.509 1.00 94.00 91 GLU A O 1
ATOM 671 N N . LEU A 1 92 ? -3.752 9.664 -15.659 1.00 94.31 92 LEU A N 1
ATOM 672 C CA . LEU A 1 92 ? -4.114 8.405 -15.017 1.00 94.31 92 LEU A CA 1
ATOM 673 C C . LEU A 1 92 ? -3.449 7.206 -15.705 1.00 94.31 92 LEU A C 1
ATOM 675 O O . LEU A 1 92 ? -2.905 6.323 -15.048 1.00 94.31 92 LEU A O 1
ATOM 679 N N . LYS A 1 93 ? -3.416 7.192 -17.042 1.00 93.19 93 LYS A N 1
ATOM 680 C CA . LYS A 1 93 ? -2.733 6.140 -17.804 1.00 93.19 93 LYS A CA 1
ATOM 681 C C . LYS A 1 93 ? -1.216 6.137 -17.584 1.00 93.19 93 LYS A C 1
ATOM 683 O O . LYS A 1 93 ? -0.613 5.064 -17.569 1.00 93.19 93 LYS A O 1
ATOM 688 N N . GLU A 1 94 ? -0.600 7.307 -17.440 1.00 92.12 94 GLU A N 1
ATOM 689 C CA . GLU A 1 94 ? 0.830 7.445 -17.144 1.00 92.12 94 GLU A CA 1
ATOM 690 C C . GLU A 1 94 ? 1.156 6.927 -15.738 1.00 92.12 94 GLU A C 1
ATOM 692 O O . GLU A 1 94 ? 2.041 6.082 -15.591 1.00 92.12 94 GLU A O 1
ATOM 697 N N . VAL A 1 95 ? 0.385 7.353 -14.738 1.00 94.44 95 VAL A N 1
ATOM 698 C CA . VAL A 1 95 ? 0.519 6.949 -13.330 1.00 94.44 95 VAL A CA 1
ATOM 699 C C . VAL A 1 95 ? 0.295 5.439 -13.165 1.00 94.44 95 VAL A C 1
ATOM 701 O O . VAL A 1 95 ? 1.117 4.759 -12.549 1.00 94.44 95 VAL A O 1
ATOM 704 N N . ILE A 1 96 ? -0.733 4.864 -13.811 1.00 94.75 96 ILE A N 1
ATOM 705 C CA . ILE A 1 96 ? -0.952 3.402 -13.865 1.00 94.75 96 ILE A CA 1
ATOM 706 C C . ILE A 1 96 ? 0.243 2.692 -14.513 1.00 94.75 96 ILE A C 1
ATOM 708 O O . ILE A 1 96 ? 0.668 1.630 -14.053 1.00 94.75 96 ILE A O 1
ATOM 712 N N . GLY A 1 97 ? 0.790 3.261 -15.591 1.00 89.12 97 GLY A N 1
ATOM 713 C CA . GLY A 1 97 ? 1.947 2.709 -16.294 1.00 89.12 97 GLY A CA 1
ATOM 714 C C . GLY A 1 97 ? 3.211 2.669 -15.434 1.00 89.12 97 GLY A C 1
ATOM 715 O O . GLY A 1 97 ? 4.000 1.734 -15.571 1.00 89.12 97 GLY A O 1
ATOM 716 N N . ARG A 1 98 ? 3.379 3.654 -14.545 1.00 90.31 98 ARG A N 1
ATOM 717 C CA . ARG A 1 98 ? 4.491 3.751 -13.586 1.00 90.31 98 ARG A CA 1
ATOM 718 C C . ARG A 1 98 ? 4.245 3.022 -12.267 1.00 90.31 98 ARG A C 1
ATOM 720 O O . ARG A 1 98 ? 5.188 2.865 -11.500 1.00 90.31 98 ARG A O 1
ATOM 727 N N . GLU A 1 99 ? 3.017 2.567 -12.020 1.00 94.94 99 GLU A N 1
ATOM 728 C CA . GLU A 1 99 ? 2.578 2.050 -10.717 1.00 94.94 99 GLU A CA 1
ATOM 729 C C . GLU A 1 99 ? 2.832 3.054 -9.578 1.00 94.94 99 GLU A C 1
ATOM 731 O O . GLU A 1 99 ? 3.236 2.680 -8.476 1.00 94.94 99 GLU A O 1
ATOM 736 N N . GLU A 1 100 ? 2.626 4.340 -9.865 1.00 94.38 100 GLU A N 1
ATOM 737 C CA . GLU A 1 100 ? 2.840 5.434 -8.922 1.00 94.38 100 GLU A CA 1
ATOM 738 C C . GLU A 1 100 ? 1.603 5.596 -8.028 1.00 94.38 100 GLU A C 1
ATOM 740 O O . GLU A 1 100 ? 0.608 6.211 -8.396 1.00 94.38 100 GLU A O 1
ATOM 745 N N . TYR A 1 101 ? 1.652 4.971 -6.855 1.00 96.62 101 TYR A N 1
ATOM 746 C CA . TYR A 1 101 ? 0.598 5.035 -5.846 1.00 96.62 101 TYR A CA 1
ATOM 747 C C . TYR A 1 101 ? 0.940 6.137 -4.838 1.00 96.62 101 TYR A C 1
ATOM 749 O O . TYR A 1 101 ? 1.592 5.878 -3.832 1.00 96.62 101 TYR A O 1
ATOM 757 N N . SER A 1 102 ? 0.614 7.381 -5.194 1.00 95.75 102 SER A N 1
ATOM 758 C CA . SER A 1 102 ? 0.879 8.567 -4.372 1.00 95.75 102 SER A CA 1
ATOM 759 C C . SER A 1 102 ? -0.066 8.660 -3.174 1.00 95.75 102 SER A C 1
ATOM 761 O O . SER A 1 102 ? -1.149 8.083 -3.212 1.00 95.75 102 SER A O 1
ATOM 763 N N . ASP A 1 103 ? 0.293 9.463 -2.170 1.00 94.56 103 ASP A N 1
ATOM 764 C CA . ASP A 1 103 ? -0.530 9.710 -0.975 1.00 94.56 103 ASP A CA 1
ATOM 765 C C . ASP A 1 103 ? -1.974 10.131 -1.330 1.00 94.56 103 ASP A C 1
ATOM 767 O O . ASP A 1 103 ? -2.931 9.653 -0.733 1.00 94.56 103 ASP A O 1
ATOM 771 N N . GLU A 1 104 ? -2.165 10.957 -2.370 1.00 95.38 104 GLU A N 1
ATOM 772 C CA . GLU A 1 104 ? -3.506 11.372 -2.821 1.00 95.38 104 GLU A CA 1
ATOM 773 C C . GLU A 1 104 ? -4.329 10.200 -3.382 1.00 95.38 104 GLU A C 1
ATOM 775 O O . GLU A 1 104 ? -5.529 10.084 -3.120 1.00 95.38 104 GLU A O 1
ATOM 780 N N . ILE A 1 105 ? -3.697 9.319 -4.162 1.00 97.12 105 ILE A N 1
ATOM 781 C CA . ILE A 1 105 ? -4.345 8.127 -4.725 1.00 97.12 105 ILE A CA 1
ATOM 782 C C . ILE A 1 105 ? -4.590 7.098 -3.624 1.00 97.12 105 ILE A C 1
ATOM 784 O O . ILE A 1 105 ? -5.630 6.437 -3.626 1.00 97.12 105 ILE A O 1
ATOM 788 N N . GLU A 1 106 ? -3.655 6.991 -2.686 1.00 97.19 106 GLU A N 1
ATOM 789 C CA . GLU A 1 106 ? -3.740 6.143 -1.513 1.00 97.19 106 GLU A CA 1
ATOM 790 C C . GLU A 1 106 ? -4.936 6.526 -0.637 1.00 97.19 106 GLU A C 1
ATOM 792 O O . GLU A 1 106 ? -5.767 5.664 -0.337 1.00 97.19 106 GLU A O 1
ATOM 797 N N . ASP A 1 107 ? -5.081 7.802 -0.284 1.00 96.88 107 ASP A N 1
ATOM 798 C CA . ASP A 1 107 ? -6.224 8.307 0.482 1.00 96.88 107 ASP A CA 1
ATOM 799 C C . ASP A 1 107 ? -7.541 8.025 -0.250 1.00 96.88 107 ASP A C 1
ATOM 801 O O . ASP A 1 107 ? -8.507 7.514 0.323 1.00 96.88 107 ASP A O 1
ATOM 805 N N . SER A 1 108 ? -7.555 8.270 -1.558 1.00 97.31 108 SER A N 1
ATOM 806 C CA . SER A 1 108 ? -8.743 8.113 -2.399 1.00 97.31 108 SER A CA 1
ATOM 807 C C . SER A 1 108 ? -9.183 6.660 -2.536 1.00 97.31 108 SER A C 1
ATOM 809 O O . SER A 1 108 ? -10.362 6.339 -2.379 1.00 97.31 108 SER A O 1
ATOM 811 N N . TYR A 1 109 ? -8.249 5.745 -2.790 1.00 98.31 109 TYR A N 1
ATOM 812 C CA . TYR A 1 109 ? -8.556 4.319 -2.753 1.00 98.31 109 TYR A CA 1
ATOM 813 C C . TYR A 1 109 ? -8.923 3.866 -1.332 1.00 98.31 109 TYR A C 1
ATOM 815 O O . TYR A 1 109 ? -9.793 3.009 -1.166 1.00 98.31 109 TYR A O 1
ATOM 823 N N . GLY A 1 110 ? -8.336 4.478 -0.303 1.00 97.69 110 GLY A N 1
ATOM 824 C CA . GLY A 1 110 ? -8.688 4.241 1.091 1.00 97.69 110 GLY A CA 1
ATOM 825 C C . GLY A 1 110 ? -10.165 4.501 1.390 1.00 97.69 110 GLY A C 1
ATOM 826 O O . GLY A 1 110 ? -10.801 3.690 2.068 1.00 97.69 110 GLY A O 1
ATOM 827 N N . GLU A 1 111 ? -10.744 5.555 0.813 1.00 97.44 111 GLU A N 1
ATOM 828 C CA . GLU A 1 111 ? -12.185 5.831 0.887 1.00 97.44 111 GLU A CA 1
ATOM 829 C C . GLU A 1 111 ? -13.029 4.758 0.182 1.00 97.44 111 GLU A C 1
ATOM 831 O O . GLU A 1 111 ? -14.060 4.317 0.701 1.00 97.44 111 GLU A O 1
ATOM 836 N N . ILE A 1 112 ? -12.566 4.253 -0.963 1.00 98.25 112 ILE A N 1
ATOM 837 C CA . ILE A 1 112 ? -13.225 3.143 -1.671 1.00 98.25 112 ILE A CA 1
ATOM 838 C C . ILE A 1 112 ? -13.183 1.870 -0.817 1.00 98.25 112 ILE A C 1
ATOM 840 O O . ILE A 1 112 ? -14.202 1.196 -0.649 1.00 98.25 112 ILE A O 1
ATOM 844 N N . ALA A 1 113 ? -12.034 1.558 -0.216 1.00 98.06 113 ALA A N 1
ATOM 845 C CA . ALA A 1 113 ? -11.874 0.419 0.682 1.00 98.06 113 ALA A CA 1
ATOM 846 C C . ALA A 1 113 ? -12.735 0.553 1.955 1.00 98.06 113 ALA A C 1
ATOM 848 O O . ALA A 1 113 ? -13.301 -0.443 2.414 1.00 98.06 113 ALA A O 1
ATOM 849 N N . ASN A 1 114 ? -12.894 1.768 2.497 1.00 97.69 114 ASN A N 1
ATOM 850 C CA . ASN A 1 114 ? -13.819 2.061 3.600 1.00 97.69 114 ASN A CA 1
ATOM 851 C C . ASN A 1 114 ? -15.274 1.769 3.210 1.00 97.69 114 ASN A C 1
ATOM 853 O O . ASN A 1 114 ? -16.006 1.149 3.983 1.00 97.69 114 ASN A O 1
ATOM 857 N N . ILE A 1 115 ? -15.695 2.176 2.011 1.00 97.62 115 ILE A N 1
ATOM 858 C CA . ILE A 1 115 ? -17.045 1.905 1.494 1.00 97.62 115 ILE A CA 1
ATOM 859 C C . ILE A 1 115 ? -17.269 0.406 1.297 1.00 97.62 115 ILE A C 1
ATOM 861 O O . ILE A 1 115 ? -18.316 -0.113 1.689 1.00 97.62 115 ILE A O 1
ATOM 865 N N . ILE A 1 116 ? -16.271 -0.313 0.780 1.00 98.06 116 ILE A N 1
ATOM 866 C CA . ILE A 1 116 ? -16.322 -1.774 0.669 1.00 98.06 116 ILE A CA 1
ATOM 867 C C . ILE A 1 116 ? -16.496 -2.405 2.059 1.00 98.06 116 ILE A C 1
ATOM 869 O O . ILE A 1 116 ? -17.433 -3.180 2.256 1.00 98.06 116 ILE A O 1
ATOM 873 N N . ALA A 1 117 ? -15.681 -2.030 3.052 1.00 97.69 117 ALA A N 1
ATOM 874 C CA . ALA A 1 117 ? -15.826 -2.508 4.435 1.00 97.69 117 ALA A CA 1
ATOM 875 C C . ALA A 1 117 ? -17.214 -2.187 5.025 1.00 97.69 117 ALA A C 1
ATOM 877 O O . ALA A 1 117 ? -17.833 -3.015 5.701 1.00 97.69 117 ALA A O 1
ATOM 878 N N . GLY A 1 118 ? -17.734 -0.992 4.735 1.00 96.81 118 GLY A N 1
ATOM 879 C CA . GLY A 1 118 ? -19.075 -0.563 5.124 1.00 96.81 118 GLY A CA 1
ATOM 880 C C . GLY A 1 118 ? -20.177 -1.415 4.491 1.00 96.81 118 GLY A C 1
ATOM 881 O O . GLY A 1 118 ? -21.131 -1.782 5.177 1.00 96.81 118 GLY A O 1
ATOM 882 N N . SER A 1 119 ? -20.027 -1.789 3.219 1.00 97.31 119 SER A N 1
ATOM 883 C CA . SER A 1 119 ? -20.945 -2.699 2.526 1.00 97.31 119 SER A CA 1
ATOM 884 C C . SER A 1 119 ? -20.950 -4.090 3.165 1.00 97.31 119 SER A C 1
ATOM 886 O O . SER A 1 119 ? -22.020 -4.610 3.481 1.00 97.31 119 SER A O 1
ATOM 888 N N . PHE A 1 120 ? -19.766 -4.646 3.457 1.00 96.81 120 PHE A N 1
ATOM 889 C CA . PHE A 1 120 ? -19.636 -5.900 4.208 1.00 96.81 120 PHE A CA 1
ATOM 890 C C . PHE A 1 120 ? -20.329 -5.821 5.571 1.00 96.81 120 PHE A C 1
ATOM 892 O O . PHE A 1 120 ? -21.127 -6.692 5.899 1.00 96.81 120 PHE A O 1
ATOM 899 N N . THR A 1 121 ? -20.080 -4.758 6.338 1.00 95.50 121 THR A N 1
ATOM 900 C CA . THR A 1 121 ? -20.721 -4.541 7.645 1.00 95.50 121 THR A CA 1
ATOM 901 C C . THR A 1 121 ? -22.241 -4.579 7.545 1.00 95.50 121 THR A C 1
ATOM 903 O O . THR A 1 121 ? -22.869 -5.374 8.237 1.00 95.50 121 THR A O 1
ATOM 906 N N . LYS A 1 122 ? -22.836 -3.764 6.665 1.00 93.50 122 LYS A N 1
ATOM 907 C CA . LYS A 1 122 ? -24.299 -3.650 6.559 1.00 93.50 122 LYS A CA 1
ATOM 908 C C . LYS A 1 122 ? -24.951 -4.989 6.227 1.00 93.50 122 LYS A C 1
ATOM 910 O O . LYS A 1 122 ? -25.888 -5.399 6.902 1.00 93.50 122 LYS A O 1
ATOM 915 N N . ASP A 1 123 ? -24.456 -5.691 5.210 1.00 93.06 123 ASP A N 1
ATOM 916 C CA . ASP A 1 123 ? -25.091 -6.941 4.783 1.00 93.06 123 ASP A CA 1
ATOM 917 C C . ASP A 1 123 ? -24.847 -8.090 5.762 1.00 93.06 123 ASP A C 1
ATOM 919 O O . ASP A 1 123 ? -25.723 -8.940 5.935 1.00 93.06 123 ASP A O 1
ATOM 923 N N . PHE A 1 124 ? -23.701 -8.125 6.447 1.00 93.06 124 PHE A N 1
ATOM 924 C CA . PHE A 1 124 ? -23.499 -9.089 7.524 1.00 93.06 124 PHE A CA 1
ATOM 925 C C . PHE A 1 124 ? -24.386 -8.779 8.739 1.00 93.06 124 PHE A C 1
ATOM 927 O O . PHE A 1 124 ? -24.995 -9.705 9.267 1.00 93.06 124 PHE A O 1
ATOM 934 N N . GLU A 1 125 ? -24.551 -7.520 9.146 1.00 89.12 125 GLU A N 1
ATOM 935 C CA . GLU A 1 125 ? -25.491 -7.147 10.216 1.00 89.12 125 GLU A CA 1
ATOM 936 C C . GLU A 1 125 ? -26.950 -7.489 9.861 1.00 89.12 125 GLU A C 1
ATOM 938 O O . GLU A 1 125 ? -27.712 -7.937 10.720 1.00 89.12 125 GLU A O 1
ATOM 943 N N . GLU A 1 126 ? -27.348 -7.321 8.597 1.00 86.50 126 GLU A N 1
ATOM 944 C CA . GLU A 1 126 ? -28.713 -7.596 8.133 1.00 86.50 126 GLU A CA 1
ATOM 945 C C . GLU A 1 126 ? -29.003 -9.098 7.941 1.00 86.50 126 GLU A C 1
ATOM 947 O O . GLU A 1 126 ? -30.117 -9.562 8.213 1.00 86.50 126 GLU A O 1
ATOM 952 N N . LEU A 1 127 ? -28.037 -9.868 7.425 1.00 81.56 127 LEU A N 1
ATOM 953 C CA . LEU A 1 127 ? -28.277 -11.221 6.901 1.00 81.56 127 LEU A CA 1
ATOM 954 C C . LEU A 1 127 ? -27.545 -12.334 7.663 1.00 81.56 127 LEU A C 1
ATOM 956 O O . LEU A 1 127 ? -27.920 -13.510 7.528 1.00 81.56 127 LEU A O 1
ATOM 960 N N . TYR A 1 128 ? -26.516 -12.010 8.447 1.00 87.88 128 TYR A N 1
ATOM 961 C CA . TYR A 1 128 ? -25.748 -12.986 9.215 1.00 87.88 128 TYR A CA 1
ATOM 962 C C . TYR A 1 128 ? -26.230 -13.044 10.685 1.00 87.88 128 TYR A C 1
ATOM 964 O O . TYR A 1 128 ? -26.481 -12.015 11.296 1.00 87.88 128 TYR A O 1
ATOM 972 N N . PRO A 1 129 ? -26.400 -14.239 11.295 1.00 80.38 129 PRO A N 1
ATOM 973 C CA . PRO A 1 129 ? -27.040 -14.367 12.611 1.00 80.38 129 PRO A CA 1
ATOM 974 C C . PRO A 1 129 ? -26.271 -13.781 13.792 1.00 80.38 129 PRO A C 1
ATOM 976 O O . PRO A 1 129 ? -26.873 -13.587 14.842 1.00 80.38 129 PRO A O 1
ATOM 979 N N . LYS A 1 130 ? -24.954 -13.619 13.652 1.00 86.56 130 LYS A N 1
ATOM 980 C CA . LYS A 1 130 ? -24.091 -13.063 14.690 1.00 86.56 130 LYS A CA 1
ATOM 981 C C . LYS A 1 130 ? -23.691 -11.666 14.255 1.00 86.56 130 LYS A C 1
ATOM 983 O O . LYS A 1 130 ? -23.256 -11.506 13.116 1.00 86.56 130 LYS A O 1
ATOM 988 N N . SER A 1 131 ? -23.801 -10.686 15.143 1.00 85.25 131 SER A N 1
ATOM 989 C CA . SER A 1 131 ? -23.345 -9.332 14.828 1.00 85.25 131 SER A CA 1
ATOM 990 C C . SER A 1 131 ? -21.863 -9.350 14.448 1.00 85.25 131 SER A C 1
ATOM 992 O O . SER A 1 131 ? -21.033 -9.879 15.194 1.00 85.25 131 SER A O 1
ATOM 994 N N . CYS A 1 132 ? -21.528 -8.809 13.279 1.00 88.88 132 CYS A N 1
ATOM 995 C CA . CYS A 1 132 ? -20.145 -8.583 12.897 1.00 88.88 132 CYS A CA 1
ATOM 996 C C . CYS A 1 132 ? -20.016 -7.361 11.988 1.00 88.88 132 CYS A C 1
ATOM 998 O O . CYS A 1 132 ? -20.827 -7.140 11.091 1.00 88.88 132 CYS A O 1
ATOM 1000 N N . ARG A 1 133 ? -18.972 -6.578 12.242 1.00 94.31 133 ARG A N 1
ATOM 1001 C CA . ARG A 1 133 ? -18.657 -5.322 11.579 1.00 94.31 133 ARG A CA 1
ATOM 1002 C C . ARG A 1 133 ? -17.235 -5.372 11.056 1.00 94.31 133 ARG A C 1
ATOM 1004 O O . ARG A 1 133 ? -16.314 -5.688 11.805 1.00 94.31 133 ARG A O 1
ATOM 1011 N N . PHE A 1 134 ? -17.083 -5.031 9.786 1.00 97.00 134 PHE A N 1
ATOM 1012 C CA . PHE A 1 134 ? -15.813 -4.954 9.081 1.00 97.00 134 PHE A CA 1
ATOM 1013 C C . PHE A 1 134 ? -15.311 -3.511 9.137 1.00 97.00 134 PHE A C 1
ATOM 1015 O O . PHE A 1 134 ? -15.983 -2.587 8.675 1.00 97.00 134 PHE A O 1
ATOM 1022 N N . VAL A 1 135 ? -14.136 -3.309 9.723 1.00 95.00 135 VAL A N 1
ATOM 1023 C CA . VAL A 1 135 ? -13.518 -1.995 9.910 1.00 95.00 135 VAL A CA 1
ATOM 1024 C C . VAL A 1 135 ? -12.173 -1.997 9.205 1.00 95.00 135 VAL A C 1
ATOM 1026 O O . VAL A 1 135 ? -11.267 -2.714 9.621 1.00 95.00 135 VAL A O 1
ATOM 1029 N N . ARG A 1 136 ? -12.034 -1.198 8.141 1.00 95.94 136 ARG A N 1
ATOM 1030 C CA . ARG A 1 136 ? -10.725 -0.955 7.524 1.00 95.94 136 ARG A CA 1
ATOM 1031 C C . ARG A 1 136 ? -9.813 -0.292 8.558 1.00 95.94 136 ARG A C 1
ATOM 1033 O O . ARG A 1 136 ? -10.231 0.656 9.220 1.00 95.94 136 ARG A O 1
ATOM 1040 N N . LYS A 1 137 ? -8.594 -0.804 8.690 1.00 94.25 137 LYS A N 1
ATOM 1041 C CA . LYS A 1 137 ? -7.561 -0.266 9.575 1.00 94.25 137 LYS A CA 1
ATOM 1042 C C . LYS A 1 137 ? -6.518 0.469 8.753 1.00 94.25 137 LYS A C 1
ATOM 1044 O O . LYS A 1 137 ? -6.626 1.672 8.548 1.00 94.25 137 LYS A O 1
ATOM 1049 N N . GLU A 1 138 ? -5.576 -0.286 8.216 1.00 90.50 138 GLU A N 1
ATOM 1050 C CA . GLU A 1 138 ? -4.457 0.221 7.438 1.00 90.50 138 GLU A CA 1
ATOM 1051 C C . GLU A 1 138 ? -4.549 -0.272 5.998 1.00 90.50 138 GLU A C 1
ATOM 1053 O O . GLU A 1 138 ? -5.278 -1.220 5.683 1.00 90.50 138 GLU A O 1
ATOM 1058 N N . GLN A 1 139 ? -3.794 0.370 5.116 1.00 93.25 139 GLN A N 1
ATOM 1059 C CA . GLN A 1 139 ? -3.529 -0.144 3.786 1.00 93.25 139 GLN A CA 1
ATOM 1060 C C . GLN A 1 139 ? -2.033 -0.102 3.516 1.00 93.25 139 GLN A C 1
ATOM 1062 O O . GLN A 1 139 ? -1.349 0.822 3.936 1.00 93.25 139 GLN A O 1
ATOM 1067 N N . GLU A 1 140 ? -1.525 -1.112 2.826 1.00 95.12 140 GLU A N 1
ATOM 1068 C CA . GLU A 1 140 ? -0.106 -1.198 2.499 1.00 95.12 140 GLU A CA 1
ATOM 1069 C C . GLU A 1 140 ? 0.100 -1.748 1.089 1.00 95.12 140 GLU A C 1
ATOM 1071 O O . GLU A 1 140 ? -0.696 -2.550 0.583 1.00 95.12 140 GLU A O 1
ATOM 1076 N N . ILE A 1 141 ? 1.200 -1.337 0.456 1.00 96.00 141 ILE A N 1
ATOM 1077 C CA . ILE A 1 141 ? 1.672 -1.960 -0.779 1.00 96.00 141 ILE A CA 1
ATOM 1078 C C . ILE A 1 141 ? 2.390 -3.250 -0.403 1.00 96.00 141 ILE A C 1
ATOM 1080 O O . ILE A 1 141 ? 3.419 -3.243 0.272 1.00 96.00 141 ILE A O 1
ATOM 1084 N N . LEU A 1 142 ? 1.879 -4.364 -0.906 1.00 93.19 142 LEU A N 1
ATOM 1085 C CA . LEU A 1 142 ? 2.350 -5.689 -0.565 1.00 93.19 142 LEU A CA 1
ATOM 1086 C C . LEU A 1 142 ? 2.764 -6.460 -1.816 1.00 93.19 142 LEU A C 1
ATOM 1088 O O . LEU A 1 142 ? 2.126 -6.413 -2.868 1.00 93.19 142 LEU A O 1
ATOM 1092 N N . LEU A 1 143 ? 3.860 -7.199 -1.694 1.00 90.12 143 LEU A N 1
ATOM 1093 C CA . LEU A 1 143 ? 4.346 -8.115 -2.719 1.00 90.12 143 LEU A CA 1
ATOM 1094 C C . LEU A 1 143 ? 4.036 -9.538 -2.249 1.00 90.12 143 LEU A C 1
ATOM 1096 O O . LEU A 1 143 ? 4.699 -9.996 -1.319 1.00 90.12 143 LEU A O 1
ATOM 1100 N N . PRO A 1 144 ? 3.073 -10.258 -2.862 1.00 89.69 144 PRO A N 1
ATOM 1101 C CA . PRO A 1 144 ? 2.607 -11.562 -2.371 1.00 89.69 144 PRO A CA 1
ATOM 1102 C C . PRO A 1 144 ? 3.731 -12.579 -2.132 1.00 89.69 144 PRO A C 1
ATOM 1104 O O . PRO A 1 144 ? 3.716 -13.349 -1.180 1.00 89.69 144 PRO A O 1
ATOM 1107 N N . VAL A 1 145 ? 4.759 -12.528 -2.974 1.00 82.31 145 VAL A N 1
ATOM 1108 C CA . VAL A 1 145 ? 5.972 -13.354 -2.920 1.00 82.31 145 VAL A CA 1
ATOM 1109 C C . VAL A 1 145 ? 6.895 -13.060 -1.731 1.00 82.31 145 VAL A C 1
ATOM 1111 O O . VAL A 1 145 ? 7.627 -13.957 -1.314 1.00 82.31 145 VAL A O 1
ATOM 1114 N N . LYS A 1 146 ? 6.849 -11.841 -1.177 1.00 84.06 146 LYS A N 1
ATOM 1115 C CA . LYS A 1 146 ? 7.611 -11.415 0.011 1.00 84.06 146 LYS A CA 1
ATOM 1116 C C . LYS A 1 146 ? 6.831 -11.598 1.314 1.00 84.06 146 LYS A C 1
ATOM 1118 O O . LYS A 1 146 ? 7.372 -11.309 2.376 1.00 84.06 146 LYS A O 1
ATOM 1123 N N . VAL A 1 147 ? 5.583 -12.064 1.248 1.00 87.94 147 VAL A N 1
ATOM 1124 C CA . VAL A 1 147 ? 4.791 -12.351 2.445 1.00 87.94 147 VAL A CA 1
ATOM 1125 C C . VAL A 1 147 ? 5.423 -13.512 3.192 1.00 87.94 147 VAL A C 1
ATOM 1127 O O . VAL A 1 147 ? 5.548 -14.617 2.656 1.00 87.94 147 VAL A O 1
ATOM 1130 N N . ASP A 1 148 ? 5.782 -13.257 4.444 1.00 88.19 148 ASP A N 1
ATOM 1131 C CA . ASP A 1 148 ? 6.121 -14.314 5.378 1.00 88.19 148 ASP A CA 1
ATOM 1132 C C . ASP A 1 148 ? 4.835 -15.070 5.747 1.00 88.19 148 ASP A C 1
ATOM 1134 O O . ASP A 1 148 ? 3.884 -14.523 6.313 1.00 88.19 148 ASP A O 1
ATOM 1138 N N . ILE A 1 149 ? 4.784 -16.340 5.350 1.00 89.31 149 ILE A N 1
ATOM 1139 C CA . ILE A 1 149 ? 3.623 -17.205 5.565 1.00 89.31 149 ILE A CA 1
ATOM 1140 C C . ILE A 1 149 ? 3.428 -17.490 7.055 1.00 89.31 149 ILE A C 1
ATOM 1142 O O . ILE A 1 149 ? 2.287 -17.651 7.485 1.00 89.31 149 ILE A O 1
ATOM 1146 N N . ASP A 1 150 ? 4.508 -17.499 7.835 1.00 86.56 150 ASP A N 1
ATOM 1147 C CA . ASP A 1 150 ? 4.473 -17.800 9.263 1.00 86.56 150 ASP A CA 1
ATOM 1148 C C . ASP A 1 150 ? 4.252 -16.551 10.126 1.00 86.56 150 ASP A C 1
ATOM 1150 O O . ASP A 1 150 ? 3.843 -16.678 11.279 1.00 86.56 150 ASP A O 1
ATOM 1154 N N . ALA A 1 151 ? 4.458 -15.353 9.570 1.00 88.12 151 ALA A N 1
ATOM 1155 C CA . ALA A 1 151 ? 4.143 -14.100 10.249 1.00 88.12 151 ALA A CA 1
ATOM 1156 C C . ALA A 1 151 ? 2.630 -13.882 10.386 1.00 88.12 151 ALA A C 1
ATOM 1158 O O . ALA A 1 151 ? 1.833 -14.366 9.578 1.00 88.12 151 ALA A O 1
ATOM 1159 N N . ASP A 1 152 ? 2.230 -13.064 11.360 1.00 87.38 152 ASP A N 1
ATOM 1160 C CA . ASP A 1 152 ? 0.825 -12.684 11.530 1.00 87.38 152 ASP A CA 1
ATOM 1161 C C . ASP A 1 152 ? 0.364 -11.547 10.602 1.00 87.38 152 ASP A C 1
ATOM 1163 O O . ASP A 1 152 ? -0.809 -11.173 10.594 1.00 87.38 152 ASP A O 1
ATOM 1167 N N . THR A 1 153 ? 1.272 -11.030 9.774 1.00 86.12 153 THR A N 1
ATOM 1168 C CA . THR A 1 153 ? 1.021 -9.968 8.796 1.00 86.12 153 THR A CA 1
ATOM 1169 C C . THR A 1 153 ? 1.082 -10.503 7.356 1.00 86.12 153 THR A C 1
ATOM 1171 O O . THR A 1 153 ? 1.811 -11.461 7.070 1.00 86.12 153 THR A O 1
ATOM 1174 N N . PRO A 1 154 ? 0.283 -9.960 6.419 1.00 88.62 154 PRO A N 1
ATOM 1175 C CA . PRO A 1 154 ? -0.804 -8.993 6.639 1.00 88.62 154 PRO A CA 1
ATOM 1176 C C . PRO A 1 154 ? -2.037 -9.625 7.318 1.00 88.62 154 PRO A C 1
ATOM 1178 O O . PRO A 1 154 ? -2.921 -8.925 7.797 1.00 88.62 154 PRO A O 1
ATOM 1181 N N . VAL A 1 155 ? -2.099 -10.959 7.362 1.00 92.50 155 VAL A N 1
ATOM 1182 C CA . VAL A 1 155 ? -3.091 -11.741 8.108 1.00 92.50 155 VAL A CA 1
ATOM 1183 C C . VAL A 1 155 ? -2.409 -12.944 8.765 1.00 92.50 155 VAL A C 1
ATOM 1185 O O . VAL A 1 155 ? -1.398 -13.437 8.252 1.00 92.50 155 VAL A O 1
ATOM 1188 N N . ALA A 1 156 ? -2.974 -13.432 9.873 1.00 92.19 156 ALA A N 1
ATOM 1189 C CA . ALA A 1 156 ? -2.449 -14.565 10.636 1.00 92.19 156 ALA A CA 1
ATOM 1190 C C . ALA A 1 156 ? -2.290 -15.831 9.783 1.00 92.19 156 ALA A C 1
ATOM 1192 O O . ALA A 1 156 ? -3.053 -16.058 8.837 1.00 92.19 156 ALA A O 1
ATOM 1193 N N . ASN A 1 157 ? -1.339 -16.702 10.115 1.00 92.19 157 ASN A N 1
ATOM 1194 C CA . ASN A 1 157 ? -1.276 -17.998 9.442 1.00 92.19 157 ASN A CA 1
ATOM 1195 C C . ASN A 1 157 ? -2.521 -18.832 9.802 1.00 92.19 157 ASN A C 1
ATOM 1197 O O . ASN A 1 157 ? -2.802 -19.103 10.970 1.00 92.19 157 ASN A O 1
ATOM 1201 N N . GLY A 1 158 ? -3.308 -19.218 8.798 1.00 92.50 158 GLY A N 1
ATOM 1202 C CA . GLY A 1 158 ? -4.590 -19.876 9.015 1.00 92.50 158 GLY A CA 1
ATOM 1203 C C . GLY A 1 158 ? -5.310 -20.259 7.729 1.00 92.50 158 GLY A C 1
ATOM 1204 O O . GLY A 1 158 ? -4.814 -20.062 6.616 1.00 92.50 158 GLY A O 1
ATOM 1205 N N . THR A 1 159 ? -6.499 -20.838 7.894 1.00 95.31 159 THR A N 1
ATOM 1206 C CA . THR A 1 159 ? -7.428 -21.106 6.793 1.00 95.31 159 THR A CA 1
ATOM 1207 C C . THR A 1 159 ? -8.372 -19.925 6.626 1.00 95.31 159 THR A C 1
ATOM 1209 O O . THR A 1 159 ? -8.994 -19.471 7.589 1.00 95.31 159 THR A O 1
ATOM 1212 N N . TYR A 1 160 ? -8.510 -19.469 5.390 1.00 96.69 160 TYR A N 1
ATOM 1213 C CA . TYR A 1 160 ? -9.345 -18.350 4.998 1.00 96.69 160 TYR A CA 1
ATOM 1214 C C . TYR A 1 160 ? -10.420 -18.816 4.034 1.00 96.69 160 TYR A C 1
ATOM 1216 O O . TYR A 1 160 ? -10.194 -19.655 3.166 1.00 96.69 160 TYR A O 1
ATOM 1224 N N . TYR A 1 161 ? -11.603 -18.249 4.183 1.00 96.75 161 TYR A N 1
ATOM 1225 C CA . TYR A 1 161 ? -12.625 -18.272 3.166 1.00 96.75 161 TYR A CA 1
ATOM 1226 C C . TYR A 1 161 ? -12.383 -17.095 2.226 1.00 96.75 161 TYR A C 1
ATOM 1228 O O . TYR A 1 161 ? -12.569 -15.934 2.594 1.00 96.75 161 TYR A O 1
ATOM 1236 N N . GLN A 1 162 ? -11.888 -17.419 1.038 1.00 97.00 162 GLN A N 1
ATOM 1237 C CA . GLN A 1 162 ? -11.540 -16.467 -0.001 1.00 97.00 162 GLN A CA 1
ATOM 1238 C C . GLN A 1 162 ? -12.765 -16.186 -0.868 1.00 97.00 162 GLN A C 1
ATOM 1240 O O . GLN A 1 162 ? -13.392 -17.120 -1.370 1.00 97.00 162 GLN A O 1
ATOM 1245 N N . PHE A 1 163 ? -13.059 -14.904 -1.066 1.00 96.69 163 PHE A N 1
ATOM 1246 C CA . PHE A 1 163 ? -14.010 -14.393 -2.049 1.00 96.69 163 PHE A CA 1
ATOM 1247 C C . PHE A 1 163 ? -13.232 -13.654 -3.138 1.00 96.69 163 PHE A C 1
ATOM 1249 O O . PHE A 1 163 ? -12.495 -12.722 -2.827 1.00 96.69 163 PHE A O 1
ATOM 1256 N N . VAL A 1 164 ? -13.371 -14.084 -4.393 1.00 96.81 164 VAL A N 1
ATOM 1257 C CA . VAL A 1 164 ? -12.712 -13.478 -5.559 1.00 96.81 164 VAL A CA 1
ATOM 1258 C C . VAL A 1 164 ? -13.772 -13.007 -6.536 1.00 96.81 164 VAL A C 1
ATOM 1260 O O . VAL A 1 164 ? -14.561 -13.820 -7.012 1.00 96.81 164 VAL A O 1
ATOM 1263 N N . SER A 1 165 ? -13.759 -11.726 -6.885 1.00 96.69 165 SER A N 1
ATOM 1264 C CA . SER A 1 165 ? -14.641 -11.172 -7.909 1.00 96.69 165 SER A CA 1
ATOM 1265 C C . SER A 1 165 ? -13.846 -10.399 -8.948 1.00 96.69 165 SER A C 1
ATOM 1267 O O . SER A 1 165 ? -13.047 -9.534 -8.603 1.00 96.69 165 SER A O 1
ATOM 1269 N N . SER A 1 166 ? -14.099 -10.665 -10.226 1.00 96.25 166 SER A N 1
ATOM 1270 C CA . SER A 1 166 ? -13.605 -9.821 -11.315 1.00 96.25 166 SER A CA 1
ATOM 1271 C C . SER A 1 166 ? -14.282 -8.451 -11.274 1.00 96.25 166 SER A C 1
ATOM 1273 O O . SER A 1 166 ? -15.441 -8.347 -10.861 1.00 96.25 166 SER A O 1
ATOM 1275 N N . MET A 1 167 ? -13.556 -7.409 -11.675 1.00 97.88 167 MET A N 1
ATOM 1276 C CA . MET A 1 167 ? -14.039 -6.027 -11.692 1.00 97.88 167 MET A CA 1
ATOM 1277 C C . MET A 1 167 ? -14.127 -5.490 -13.121 1.00 97.88 167 MET A C 1
ATOM 1279 O O . MET A 1 167 ? -13.285 -5.798 -13.970 1.00 97.88 167 MET A O 1
ATOM 1283 N N . VAL A 1 168 ? -15.126 -4.650 -13.378 1.00 97.56 168 VAL A N 1
ATOM 1284 C CA . VAL A 1 168 ? -15.266 -3.885 -14.622 1.00 97.56 168 VAL A CA 1
ATOM 1285 C C . VAL A 1 168 ? -15.693 -2.459 -14.282 1.00 97.56 168 VAL A C 1
ATOM 1287 O O . VAL A 1 168 ? -16.677 -2.276 -13.566 1.00 97.56 168 VAL A O 1
ATOM 1290 N N . LEU A 1 169 ? -14.988 -1.464 -14.822 1.00 97.25 169 LEU A N 1
ATOM 1291 C CA . LEU A 1 169 ? -15.274 -0.035 -14.647 1.00 97.25 169 LEU A CA 1
ATOM 1292 C C . LEU A 1 169 ? -15.494 0.619 -16.017 1.00 97.25 169 LEU A C 1
ATOM 1294 O O . LEU A 1 169 ? -14.598 0.576 -16.854 1.00 97.25 169 LEU A O 1
ATOM 1298 N N . ASP A 1 170 ? -16.679 1.175 -16.278 1.00 94.19 170 ASP A N 1
ATOM 1299 C CA . ASP A 1 170 ? -17.070 1.768 -17.574 1.00 94.19 170 ASP A CA 1
ATOM 1300 C C . ASP A 1 170 ? -16.787 0.845 -18.780 1.00 94.19 170 ASP A C 1
ATOM 1302 O O . ASP A 1 170 ? -16.361 1.260 -19.861 1.00 94.19 170 ASP A O 1
ATOM 1306 N N . GLY A 1 171 ? -16.989 -0.462 -18.588 1.00 91.06 171 GLY A N 1
ATOM 1307 C CA . GLY A 1 171 ? -16.699 -1.493 -19.590 1.00 91.06 171 GLY A CA 1
ATOM 1308 C C . GLY A 1 171 ? -15.214 -1.860 -19.733 1.00 91.06 171 GLY A C 1
ATOM 1309 O O . GLY A 1 171 ? -14.887 -2.755 -20.515 1.00 91.06 171 GLY A O 1
ATOM 1310 N N . HIS A 1 172 ? -14.312 -1.221 -18.984 1.00 91.75 172 HIS A N 1
ATOM 1311 C CA . HIS A 1 172 ? -12.907 -1.604 -18.896 1.00 91.75 172 HIS A CA 1
ATOM 1312 C C . HIS A 1 172 ? -12.731 -2.782 -17.937 1.00 91.75 172 HIS A C 1
ATOM 1314 O O . HIS A 1 172 ? -13.041 -2.680 -16.751 1.00 91.75 172 HIS A O 1
ATOM 1320 N N . GLN A 1 173 ? -12.227 -3.904 -18.453 1.00 95.38 173 GLN A N 1
ATOM 1321 C CA . GLN A 1 173 ? -11.918 -5.075 -17.638 1.00 95.38 173 GLN A CA 1
ATOM 1322 C C . GLN A 1 173 ? -10.718 -4.785 -16.734 1.00 95.38 173 GLN A C 1
ATOM 1324 O O . GLN A 1 173 ? -9.641 -4.448 -17.224 1.00 95.38 173 GLN A O 1
ATOM 1329 N N . MET A 1 174 ? -10.910 -4.975 -15.433 1.00 96.88 174 MET A N 1
ATOM 1330 C CA . MET A 1 174 ? -9.887 -4.838 -14.399 1.00 96.88 174 MET A CA 1
ATOM 1331 C C . MET A 1 174 ? -9.477 -6.217 -13.862 1.00 96.88 174 MET A C 1
ATOM 1333 O O . MET A 1 174 ? -9.996 -7.253 -14.307 1.00 96.88 174 MET A O 1
ATOM 1337 N N . GLY A 1 175 ? -8.544 -6.229 -12.907 1.00 94.75 175 GLY A N 1
ATOM 1338 C CA . GLY A 1 175 ? -8.184 -7.417 -12.138 1.00 94.75 175 GLY A CA 1
ATOM 1339 C C . GLY A 1 175 ? -9.289 -7.908 -11.194 1.00 94.75 175 GLY A C 1
ATOM 1340 O O . GLY A 1 175 ? -10.478 -7.619 -11.356 1.00 94.75 175 GLY A O 1
ATOM 1341 N N . ASN A 1 176 ? -8.884 -8.692 -10.194 1.00 96.75 176 ASN A N 1
ATOM 1342 C CA . ASN A 1 176 ? -9.797 -9.262 -9.207 1.00 96.75 176 ASN A CA 1
ATOM 1343 C C . ASN A 1 176 ? -9.756 -8.480 -7.890 1.00 96.75 176 ASN A C 1
ATOM 1345 O O . ASN A 1 176 ? -8.682 -8.126 -7.407 1.00 96.75 176 ASN A O 1
ATOM 1349 N N . LEU A 1 177 ? -10.928 -8.303 -7.285 1.00 97.62 177 LEU A N 1
ATOM 1350 C CA . LEU A 1 177 ? -11.098 -7.959 -5.881 1.00 97.62 177 LEU A CA 1
ATOM 1351 C C . LEU A 1 177 ? -11.070 -9.252 -5.063 1.00 97.62 177 LEU A C 1
ATOM 1353 O O . LEU A 1 177 ? -11.869 -10.159 -5.320 1.00 97.62 177 LEU A O 1
ATOM 1357 N N . VAL A 1 178 ? -10.169 -9.350 -4.090 1.00 98.06 178 VAL A N 1
ATOM 1358 C CA . VAL A 1 178 ? -10.015 -10.549 -3.258 1.00 98.06 178 VAL A CA 1
ATOM 1359 C C . VAL A 1 178 ? -10.223 -10.191 -1.794 1.00 98.06 178 VAL A C 1
ATOM 1361 O O . VAL A 1 178 ? -9.478 -9.389 -1.248 1.00 98.06 178 VAL A O 1
ATOM 1364 N N . LEU A 1 179 ? -11.197 -10.812 -1.131 1.00 97.75 179 LEU A N 1
ATOM 1365 C CA . LEU A 1 179 ? -11.357 -10.728 0.322 1.00 97.75 179 LEU A CA 1
ATOM 1366 C C . LEU A 1 179 ? -10.963 -12.058 0.969 1.00 97.75 179 LEU A C 1
ATOM 1368 O O . LEU A 1 179 ? -11.455 -13.117 0.569 1.00 97.75 179 LEU A O 1
ATOM 1372 N N . LEU A 1 180 ? -10.124 -12.001 2.004 1.00 97.69 180 LEU A N 1
ATOM 1373 C CA . LEU A 1 180 ? -9.785 -13.144 2.851 1.00 97.69 180 LEU A CA 1
ATOM 1374 C C . LEU A 1 180 ? -10.473 -13.017 4.209 1.00 97.69 180 LEU A C 1
ATOM 1376 O O . LEU A 1 180 ? -10.107 -12.166 5.015 1.00 97.69 180 LEU A O 1
ATOM 1380 N N . MET A 1 181 ? -11.443 -13.892 4.485 1.00 96.81 181 MET A N 1
ATOM 1381 C CA . MET A 1 181 ? -12.124 -13.955 5.782 1.00 96.81 181 MET A CA 1
ATOM 1382 C C . MET A 1 181 ? -11.636 -15.157 6.599 1.00 96.81 181 MET A C 1
ATOM 1384 O O . MET A 1 181 ? -11.611 -16.264 6.067 1.00 96.81 181 MET A O 1
ATOM 1388 N N . PRO A 1 182 ? -11.276 -15.007 7.881 1.00 96.12 182 PRO A N 1
ATOM 1389 C CA . PRO A 1 182 ? -10.779 -16.116 8.692 1.00 96.12 182 PRO A CA 1
ATOM 1390 C C . PRO A 1 182 ? -11.853 -17.205 8.841 1.00 96.12 182 PRO A C 1
ATOM 1392 O O . PRO A 1 182 ? -12.929 -16.980 9.392 1.00 96.12 182 PRO A O 1
ATOM 1395 N N . ALA A 1 183 ? -11.579 -18.417 8.353 1.00 94.69 183 ALA A N 1
ATOM 1396 C CA . ALA A 1 183 ? -12.573 -19.494 8.317 1.00 94.69 183 ALA A CA 1
ATOM 1397 C C . ALA A 1 183 ? -13.035 -19.903 9.728 1.00 94.69 183 ALA A C 1
ATOM 1399 O O . ALA A 1 183 ? -14.214 -20.191 9.940 1.00 94.69 183 ALA A O 1
ATOM 1400 N N . ALA A 1 184 ? -12.115 -19.868 10.700 1.00 91.50 184 ALA A N 1
ATOM 1401 C CA . ALA A 1 184 ? -12.387 -20.180 12.101 1.00 91.50 184 ALA A CA 1
ATOM 1402 C C . ALA A 1 184 ? -13.416 -19.222 12.726 1.00 91.50 184 ALA A C 1
ATOM 1404 O O . ALA A 1 184 ? -14.360 -19.679 13.368 1.00 91.50 184 ALA A O 1
ATOM 1405 N N . THR A 1 185 ? -13.276 -17.918 12.468 1.00 91.81 185 THR A N 1
ATOM 1406 C CA . THR A 1 185 ? -14.202 -16.851 12.885 1.00 91.81 185 THR A CA 1
ATOM 1407 C C . THR A 1 185 ? -15.628 -17.174 12.429 1.00 91.81 185 THR A C 1
ATOM 1409 O O . THR A 1 185 ? -16.569 -17.111 13.214 1.00 91.81 185 THR A O 1
ATOM 1412 N N . PHE A 1 186 ? -15.802 -17.656 11.199 1.00 91.38 186 PHE A N 1
ATOM 1413 C CA . PHE A 1 186 ? -17.123 -17.949 10.636 1.00 91.38 186 PHE A CA 1
ATOM 1414 C C . PHE A 1 186 ? -17.606 -19.401 10.792 1.00 91.38 186 PHE A C 1
ATOM 1416 O O . PHE A 1 186 ? -18.612 -19.778 10.183 1.00 91.38 186 PHE A O 1
ATOM 1423 N N . GLU A 1 187 ? -16.932 -20.207 11.619 1.00 90.19 187 GLU A N 1
ATOM 1424 C CA . GLU A 1 187 ? -17.246 -21.627 11.858 1.00 90.19 187 GLU A CA 1
ATOM 1425 C C . GLU A 1 187 ? -17.242 -22.484 10.574 1.00 90.19 187 GLU A C 1
ATOM 1427 O O . GLU A 1 187 ? -17.965 -23.478 10.449 1.00 90.19 187 GLU A O 1
ATOM 1432 N N . LEU A 1 188 ? -16.415 -22.108 9.598 1.00 87.00 188 LEU A N 1
ATOM 1433 C CA . LEU A 1 188 ? -16.233 -22.855 8.360 1.00 87.00 188 LEU A CA 1
ATOM 1434 C C . LEU A 1 188 ? -15.196 -23.960 8.591 1.00 87.00 188 LEU A C 1
ATOM 1436 O O . LEU A 1 188 ? -13.991 -23.727 8.547 1.00 87.00 188 LEU A O 1
ATOM 1440 N N . GLN A 1 189 ? -15.670 -25.174 8.887 1.00 72.38 189 GLN A N 1
ATOM 1441 C CA . GLN A 1 189 ? -14.801 -26.343 9.046 1.00 72.38 189 GLN A CA 1
ATOM 1442 C C . GLN A 1 189 ? -14.344 -26.892 7.693 1.00 72.38 189 GLN A C 1
ATOM 1444 O O . GLN A 1 189 ? -15.151 -27.070 6.780 1.00 72.38 189 GLN A O 1
ATOM 1449 N N . ASP A 1 190 ? -13.064 -27.249 7.606 1.00 59.75 190 ASP A N 1
ATOM 1450 C CA . ASP A 1 190 ? -12.523 -28.007 6.483 1.00 59.75 190 ASP A CA 1
ATOM 1451 C C . ASP A 1 190 ? -13.014 -29.466 6.587 1.00 59.75 190 ASP A C 1
ATOM 1453 O O . ASP A 1 190 ? -12.609 -30.223 7.476 1.00 59.75 190 ASP A O 1
ATOM 1457 N N . GLU A 1 191 ? -13.930 -29.879 5.703 1.00 49.09 191 GLU A N 1
ATOM 1458 C CA . GLU A 1 191 ? -14.482 -31.246 5.686 1.00 49.09 191 GLU A CA 1
ATOM 1459 C C . GLU A 1 191 ? -13.402 -32.321 5.449 1.00 49.09 191 GLU A C 1
ATOM 1461 O O . GLU A 1 191 ? -13.641 -33.499 5.716 1.00 49.09 191 GLU A O 1
ATOM 1466 N N . ARG A 1 192 ? -12.186 -31.927 5.045 1.00 49.78 192 ARG A N 1
ATOM 1467 C CA . ARG A 1 192 ? -11.025 -32.816 4.890 1.00 49.78 192 ARG A CA 1
ATOM 1468 C C . ARG A 1 192 ? -10.528 -33.441 6.202 1.00 49.78 192 ARG A C 1
ATOM 1470 O O . ARG A 1 192 ? -9.791 -34.418 6.139 1.00 49.78 192 ARG A O 1
ATOM 1477 N N . ASN A 1 193 ? -10.945 -32.941 7.372 1.00 39.91 193 ASN A N 1
ATOM 1478 C CA . ASN A 1 193 ? -10.445 -33.405 8.677 1.00 39.91 193 ASN A CA 1
ATOM 1479 C C . ASN A 1 193 ? -11.436 -34.272 9.489 1.00 39.91 193 ASN A C 1
ATOM 1481 O O . ASN A 1 193 ? -11.196 -34.554 10.662 1.00 39.91 193 ASN A O 1
ATOM 1485 N N . LYS A 1 194 ? -12.562 -34.708 8.899 1.00 36.50 194 LYS A N 1
ATOM 1486 C CA . LYS A 1 194 ? -13.579 -35.533 9.593 1.00 36.50 194 LYS A CA 1
ATOM 1487 C C . LYS A 1 194 ? -13.327 -37.048 9.576 1.00 36.50 194 LYS A C 1
ATOM 1489 O O . LYS A 1 194 ? -14.095 -37.784 10.190 1.00 36.50 194 LYS A O 1
ATOM 1494 N N . GLU A 1 195 ? -12.251 -37.536 8.962 1.00 32.72 195 GLU A N 1
ATOM 1495 C CA . GLU A 1 195 ? -11.906 -38.967 8.964 1.00 32.72 195 GLU A CA 1
ATOM 1496 C C . GLU A 1 195 ? -10.694 -39.288 9.851 1.00 32.72 195 GLU A C 1
ATOM 1498 O O . GLU A 1 195 ? -9.689 -39.804 9.378 1.00 32.72 195 GLU A O 1
ATOM 1503 N N . GLN A 1 196 ? -10.781 -39.043 11.163 1.00 29.52 196 GLN A N 1
ATOM 1504 C CA . GLN A 1 196 ? -10.038 -39.858 12.137 1.00 29.52 196 GLN A CA 1
ATOM 1505 C C . GLN A 1 196 ? -10.665 -39.762 13.542 1.00 29.52 196 GLN A C 1
ATOM 1507 O O . GLN A 1 196 ? -10.622 -38.705 14.168 1.00 29.52 196 GLN A O 1
ATOM 1512 N N . PRO A 1 197 ? -11.262 -40.848 14.075 1.00 36.44 197 PRO A N 1
ATOM 1513 C CA . PRO A 1 197 ? -11.852 -40.832 15.406 1.00 36.44 197 PRO A CA 1
ATOM 1514 C C . PRO A 1 197 ? -10.772 -40.990 16.486 1.00 36.44 197 PRO A C 1
ATOM 1516 O O . PRO A 1 197 ? -10.047 -41.987 16.533 1.00 36.44 197 PRO A O 1
ATOM 1519 N N . SER A 1 198 ? -10.711 -40.020 17.399 1.00 33.06 198 SER A N 1
ATOM 1520 C CA . SER A 1 198 ? -9.944 -40.078 18.644 1.00 33.06 198 SER A CA 1
ATOM 1521 C C . SER A 1 198 ? -10.519 -41.143 19.585 1.00 33.06 198 SER A C 1
ATOM 1523 O O . SER A 1 198 ? -11.690 -41.077 19.961 1.00 33.06 198 SER A O 1
ATOM 1525 N N . LYS A 1 199 ? -9.697 -42.111 20.004 1.00 34.72 199 LYS A N 1
ATOM 1526 C CA . LYS A 1 199 ? -10.047 -43.033 21.091 1.00 34.72 199 LYS A CA 1
ATOM 1527 C C . LYS A 1 199 ? -9.961 -42.318 22.439 1.00 34.72 199 LYS A C 1
ATOM 1529 O O . LYS A 1 199 ? -8.884 -41.914 22.868 1.00 34.72 199 LYS A O 1
ATOM 1534 N N . GLU A 1 200 ? -11.110 -42.228 23.097 1.00 37.91 200 GLU A N 1
ATOM 1535 C CA . GLU A 1 200 ? -11.279 -41.924 24.517 1.00 37.91 200 GLU A CA 1
ATOM 1536 C C . GLU A 1 200 ? -10.384 -42.811 25.395 1.00 37.91 200 GLU A C 1
ATOM 1538 O O . GLU A 1 200 ? -10.294 -44.023 25.188 1.00 37.91 200 GLU A O 1
ATOM 1543 N N . THR A 1 201 ? -9.783 -42.229 26.435 1.00 28.28 201 THR A N 1
ATOM 1544 C CA . THR A 1 201 ? -9.347 -42.995 27.609 1.00 28.28 201 THR A CA 1
ATOM 1545 C C . THR A 1 201 ? -10.067 -42.456 28.837 1.00 28.28 201 THR A C 1
ATOM 1547 O O . THR A 1 201 ? -9.898 -41.309 29.242 1.00 28.28 201 THR A O 1
ATOM 1550 N N . VAL A 1 202 ? -10.917 -43.324 29.376 1.00 32.84 202 VAL A N 1
ATOM 1551 C CA . VAL A 1 202 ? -11.789 -43.139 30.532 1.00 32.84 202 VAL A CA 1
ATOM 1552 C C . VAL A 1 202 ? -10.977 -43.127 31.830 1.00 32.84 202 VAL A C 1
ATOM 1554 O O . VAL A 1 202 ? -10.086 -43.949 32.038 1.00 32.84 202 VAL A O 1
ATOM 1557 N N . VAL A 1 203 ? -11.339 -42.203 32.719 1.00 38.47 203 VAL A N 1
ATOM 1558 C CA . VAL A 1 203 ? -10.852 -42.056 34.097 1.00 38.47 203 VAL A CA 1
ATOM 1559 C C . VAL A 1 203 ? -11.394 -43.180 34.991 1.00 38.47 203 VAL A C 1
ATOM 1561 O O . VAL A 1 203 ? -12.596 -43.441 34.997 1.00 38.47 203 VAL A O 1
ATOM 1564 N N . ALA A 1 204 ? -10.536 -43.772 35.828 1.00 29.44 204 ALA A N 1
ATOM 1565 C CA . ALA A 1 204 ? -10.942 -44.566 36.989 1.00 29.44 204 ALA A CA 1
ATOM 1566 C C . ALA A 1 204 ? -10.134 -44.181 38.244 1.00 29.44 204 ALA A C 1
ATOM 1568 O O . ALA A 1 204 ? -8.996 -43.726 38.173 1.00 29.44 204 ALA A O 1
ATOM 1569 N N . ARG A 1 205 ? -10.796 -44.332 39.392 1.00 33.09 205 ARG A N 1
ATOM 1570 C CA . ARG A 1 205 ? -10.648 -43.639 40.682 1.00 33.09 205 ARG A CA 1
ATOM 1571 C C . ARG A 1 205 ? -10.191 -44.626 41.776 1.00 33.09 205 ARG A C 1
ATOM 1573 O O . ARG A 1 205 ? -10.751 -45.712 41.808 1.00 33.09 205 ARG A O 1
ATOM 1580 N N . SER A 1 206 ? -9.303 -44.231 42.701 1.00 26.64 206 SER A N 1
ATOM 1581 C CA . SER A 1 206 ? -9.285 -44.621 44.146 1.00 26.64 206 SER A CA 1
ATOM 1582 C C . SER A 1 206 ? -8.071 -43.977 44.852 1.00 26.64 206 SER A C 1
ATOM 1584 O O . SER A 1 206 ? -6.943 -44.188 44.424 1.00 26.64 206 SER A O 1
ATOM 1586 N N . GLU A 1 207 ? -8.230 -43.003 45.754 1.00 29.78 207 GLU A N 1
ATOM 1587 C CA . GLU A 1 207 ? -8.379 -43.127 47.227 1.00 29.78 207 GLU A CA 1
ATOM 1588 C C . GLU A 1 207 ? -7.214 -43.801 47.991 1.00 29.78 207 GLU A C 1
ATOM 1590 O O . GLU A 1 207 ? -7.064 -45.016 47.947 1.00 29.78 207 GLU A O 1
ATOM 1595 N N . SER A 1 208 ? -6.447 -43.024 48.783 1.00 26.39 208 SER A N 1
ATOM 1596 C CA . SER A 1 208 ? -6.402 -43.067 50.272 1.00 26.39 208 SER A CA 1
ATOM 1597 C C . SER A 1 208 ? -5.129 -42.415 50.882 1.00 26.39 208 SER A C 1
ATOM 1599 O O . SER A 1 208 ? -4.016 -42.595 50.404 1.00 26.39 208 SER A O 1
ATOM 1601 N N . LYS A 1 209 ? -5.327 -41.611 51.945 1.00 27.42 209 LYS A N 1
ATOM 1602 C CA . LYS A 1 209 ? -4.334 -41.084 52.932 1.00 27.42 209 LYS A CA 1
ATOM 1603 C C . LYS A 1 209 ? -3.923 -42.214 53.937 1.00 27.42 209 LYS A C 1
ATOM 1605 O O . LYS A 1 209 ? -4.487 -43.293 53.766 1.00 27.42 209 LYS A O 1
ATOM 1610 N N . PRO A 1 210 ? -3.183 -42.030 55.078 1.00 45.81 210 PRO A N 1
ATOM 1611 C CA . PRO A 1 210 ? -2.361 -40.908 55.617 1.00 45.81 210 PRO A CA 1
ATOM 1612 C C . PRO A 1 210 ? -1.003 -41.281 56.336 1.00 45.81 210 PRO A C 1
ATOM 1614 O O . PRO A 1 210 ? -0.816 -42.408 56.767 1.00 45.81 210 PRO A O 1
ATOM 1617 N N . VAL A 1 211 ? -0.173 -40.250 56.622 1.00 30.44 211 VAL A N 1
ATOM 1618 C CA . VAL A 1 211 ? 0.556 -39.913 57.899 1.00 30.44 211 VAL A CA 1
ATOM 1619 C C . VAL A 1 211 ? 1.882 -40.591 58.359 1.00 30.44 211 VAL A C 1
ATOM 1621 O O . VAL A 1 211 ? 1.990 -41.806 58.439 1.00 30.44 211 VAL A O 1
ATOM 1624 N N . ALA A 1 212 ? 2.770 -39.695 58.860 1.00 30.25 212 ALA A N 1
ATOM 1625 C CA . ALA A 1 212 ? 3.918 -39.809 59.799 1.00 30.25 212 ALA A CA 1
ATOM 1626 C C . ALA A 1 212 ? 5.218 -40.440 59.265 1.00 30.25 212 ALA A C 1
ATOM 1628 O O . ALA A 1 212 ? 5.175 -41.438 58.570 1.00 30.25 212 ALA A O 1
ATOM 1629 N N . GLY A 1 213 ? 6.430 -39.957 59.552 1.00 27.94 213 GLY A N 1
ATOM 1630 C CA . GLY A 1 213 ? 6.955 -38.926 60.454 1.00 27.94 213 GLY A CA 1
ATOM 1631 C C . GLY A 1 213 ? 8.451 -39.232 60.700 1.00 27.94 213 GLY A C 1
ATOM 1632 O O . GLY A 1 213 ? 8.842 -40.386 60.584 1.00 27.94 213 GLY A O 1
ATOM 1633 N N . GLU A 1 214 ? 9.231 -38.204 61.052 1.00 29.08 214 GLU A N 1
ATOM 1634 C CA . GLU A 1 214 ? 10.612 -38.231 61.600 1.00 29.08 214 GLU A CA 1
ATOM 1635 C C . GLU A 1 214 ? 11.828 -38.363 60.648 1.00 29.08 214 GLU A C 1
ATOM 1637 O O . GLU A 1 214 ? 12.245 -39.432 60.221 1.00 29.08 214 GLU A O 1
ATOM 1642 N N . ASP A 1 215 ? 12.402 -37.190 60.348 1.00 30.69 215 ASP A N 1
ATOM 1643 C CA . ASP A 1 215 ? 13.716 -36.710 60.820 1.00 30.69 215 ASP A CA 1
ATOM 1644 C C . ASP A 1 215 ? 14.944 -37.647 60.719 1.00 30.69 215 ASP A C 1
ATOM 1646 O O . ASP A 1 215 ? 15.115 -38.564 61.518 1.00 30.69 215 ASP A O 1
ATOM 1650 N N . SER A 1 216 ? 15.882 -37.349 59.807 1.00 30.84 216 SER A N 1
ATOM 1651 C CA . SER A 1 216 ? 17.221 -36.813 60.149 1.00 30.84 216 SER A CA 1
ATOM 1652 C C . SER A 1 216 ? 18.252 -36.887 58.996 1.00 30.84 216 SER A C 1
ATOM 1654 O O . SER A 1 216 ? 18.515 -37.928 58.413 1.00 30.84 216 SER A O 1
ATOM 1656 N N . ARG A 1 217 ? 18.852 -35.714 58.737 1.00 31.14 217 ARG A N 1
ATOM 1657 C CA . ARG A 1 217 ? 20.252 -35.388 58.370 1.00 31.14 217 ARG A CA 1
ATOM 1658 C C . ARG A 1 217 ? 21.032 -36.136 57.259 1.00 31.14 217 ARG A C 1
ATOM 1660 O O . ARG A 1 217 ? 21.418 -37.285 57.400 1.00 31.14 217 ARG A O 1
ATOM 1667 N N . GLN A 1 218 ? 21.514 -35.268 56.357 1.00 29.05 218 GLN A N 1
ATOM 1668 C CA . GLN A 1 218 ? 22.865 -35.133 55.774 1.00 29.05 218 GLN A CA 1
ATOM 1669 C C . GLN A 1 218 ? 23.154 -35.616 54.342 1.00 29.05 218 GLN A C 1
ATOM 1671 O O . GLN A 1 218 ? 23.077 -36.792 54.022 1.00 29.05 218 GLN A O 1
ATOM 1676 N N . ASP A 1 219 ? 23.609 -34.618 53.569 1.00 28.89 219 ASP A N 1
ATOM 1677 C CA . ASP A 1 219 ? 24.628 -34.623 52.516 1.00 28.89 219 ASP A CA 1
ATOM 1678 C C . ASP A 1 219 ? 24.394 -35.515 51.285 1.00 28.89 219 ASP A C 1
ATOM 1680 O O . ASP A 1 219 ? 24.550 -36.728 51.321 1.00 28.89 219 ASP A O 1
ATOM 1684 N N . THR A 1 220 ? 24.135 -34.915 50.117 1.00 28.97 220 THR A N 1
ATOM 1685 C CA . THR A 1 220 ? 25.183 -34.518 49.148 1.00 28.97 220 THR A CA 1
ATOM 1686 C C . THR A 1 220 ? 24.525 -33.814 47.949 1.00 28.97 220 THR A C 1
ATOM 1688 O O . THR A 1 220 ? 23.571 -34.315 47.361 1.00 28.97 220 THR A O 1
ATOM 1691 N N . LEU A 1 221 ? 25.036 -32.636 47.593 1.00 32.94 221 LEU A N 1
ATOM 1692 C CA . LEU A 1 221 ? 24.673 -31.877 46.397 1.00 32.94 221 LEU A CA 1
ATOM 1693 C C . LEU A 1 221 ? 25.204 -32.579 45.137 1.00 32.94 221 LEU A C 1
ATOM 1695 O O . LEU A 1 221 ? 26.392 -32.889 45.051 1.00 32.94 221 LEU A O 1
ATOM 1699 N N . THR A 1 222 ? 24.359 -32.764 44.124 1.00 29.47 222 THR A N 1
ATOM 1700 C CA . THR A 1 222 ? 24.811 -32.776 42.725 1.00 29.47 222 THR A CA 1
ATOM 1701 C C . THR A 1 222 ? 23.716 -32.190 41.844 1.00 29.47 222 THR A C 1
ATOM 1703 O O . THR A 1 222 ? 22.671 -32.784 41.595 1.00 29.47 222 THR A O 1
ATOM 1706 N N . GLU A 1 223 ? 23.976 -30.959 41.437 1.00 34.03 223 GLU A N 1
ATOM 1707 C CA . GLU A 1 223 ? 23.257 -30.162 40.461 1.00 34.03 223 GLU A CA 1
ATOM 1708 C C . GLU A 1 223 ? 23.347 -30.852 39.089 1.00 34.03 223 GLU A C 1
ATOM 1710 O O . GLU A 1 223 ? 24.438 -31.125 38.591 1.00 34.03 223 GLU A O 1
ATOM 1715 N N . THR A 1 224 ? 22.208 -31.190 38.478 1.00 30.17 224 THR A N 1
ATOM 1716 C CA . THR A 1 224 ? 22.151 -31.564 37.057 1.00 30.17 224 THR A CA 1
ATOM 1717 C C . THR A 1 224 ? 21.147 -30.654 36.370 1.00 30.17 224 THR A C 1
ATOM 1719 O O . THR A 1 224 ? 19.934 -30.809 36.505 1.00 30.17 224 THR A O 1
ATOM 1722 N N . ALA A 1 225 ? 21.682 -29.663 35.661 1.00 31.70 225 ALA A N 1
ATOM 1723 C CA . ALA A 1 225 ? 20.940 -28.795 34.768 1.00 31.70 225 ALA A CA 1
ATOM 1724 C C . ALA A 1 225 ? 20.337 -29.626 33.623 1.00 31.70 225 ALA A C 1
ATOM 1726 O O . ALA A 1 225 ? 21.054 -30.252 32.842 1.00 31.70 225 ALA A O 1
ATOM 1727 N N . VAL A 1 226 ? 19.008 -29.622 33.515 1.00 33.59 226 VAL A N 1
ATOM 1728 C CA . VAL A 1 226 ? 18.295 -30.121 32.337 1.00 33.59 226 VAL A CA 1
ATOM 1729 C C . VAL A 1 226 ? 18.314 -29.006 31.295 1.00 33.59 226 VAL A C 1
ATOM 1731 O O . VAL A 1 226 ? 17.588 -28.019 31.404 1.00 33.59 226 VAL A O 1
ATOM 1734 N N . ALA A 1 227 ? 19.185 -29.155 30.299 1.00 32.12 227 ALA A N 1
ATOM 1735 C CA . ALA A 1 227 ? 19.261 -28.276 29.143 1.00 32.12 227 ALA A CA 1
ATOM 1736 C C . ALA A 1 227 ? 17.939 -28.319 28.354 1.00 32.12 227 ALA A C 1
ATOM 1738 O O . ALA A 1 227 ? 17.541 -29.364 27.831 1.00 32.12 227 ALA A O 1
ATOM 1739 N N . LYS A 1 228 ? 17.258 -27.170 28.266 1.00 36.34 228 LYS A N 1
ATOM 1740 C CA . LYS A 1 228 ? 16.143 -26.942 27.339 1.00 36.34 228 LYS A CA 1
ATOM 1741 C C . LYS A 1 228 ? 16.655 -27.121 25.909 1.00 36.34 228 LYS A C 1
ATOM 1743 O O . LYS A 1 228 ? 17.572 -26.429 25.477 1.00 36.34 228 LYS A O 1
ATOM 1748 N N . LYS A 1 229 ? 16.046 -28.059 25.187 1.00 34.19 229 LYS A N 1
ATOM 1749 C CA . LYS A 1 229 ? 16.267 -28.289 23.758 1.00 34.19 229 LYS A CA 1
ATOM 1750 C C . LYS A 1 229 ? 15.791 -27.044 22.979 1.00 34.19 229 LYS A C 1
ATOM 1752 O O . LYS A 1 229 ? 14.674 -26.599 23.250 1.00 34.19 229 LYS A O 1
ATOM 1757 N N . PRO A 1 230 ? 16.594 -26.472 22.065 1.00 34.09 230 PRO A N 1
ATOM 1758 C CA . PRO A 1 230 ? 16.178 -25.318 21.272 1.00 34.09 230 PRO A CA 1
ATOM 1759 C C . PRO A 1 230 ? 15.019 -25.683 20.324 1.00 34.09 230 PRO A C 1
ATOM 1761 O O . PRO A 1 230 ? 14.896 -26.854 19.941 1.00 34.09 230 PRO A O 1
ATOM 1764 N N . PRO A 1 231 ? 14.155 -24.713 19.970 1.00 35.88 231 PRO A N 1
ATOM 1765 C CA . PRO A 1 231 ? 13.042 -24.931 19.052 1.00 35.88 231 PRO A CA 1
ATOM 1766 C C . PRO A 1 231 ? 13.564 -25.375 17.680 1.00 35.88 231 PRO A C 1
ATOM 1768 O O . PRO A 1 231 ? 14.577 -24.878 17.191 1.00 35.88 231 PRO A O 1
ATOM 1771 N N . ALA A 1 232 ? 12.894 -26.361 17.084 1.00 34.09 232 ALA A N 1
ATOM 1772 C CA . ALA A 1 232 ? 13.243 -26.878 15.769 1.00 34.09 232 ALA A CA 1
ATOM 1773 C C . ALA A 1 232 ? 12.960 -25.809 14.702 1.00 34.09 232 ALA A C 1
ATOM 1775 O O . ALA A 1 232 ? 11.820 -25.376 14.559 1.00 34.09 232 ALA A O 1
ATOM 1776 N N . VAL A 1 233 ? 13.996 -25.404 13.966 1.00 38.72 233 VAL A N 1
ATOM 1777 C CA . VAL A 1 233 ? 13.884 -24.528 12.792 1.00 38.72 233 VAL A CA 1
ATOM 1778 C C . VAL A 1 233 ? 13.006 -25.230 11.750 1.00 38.72 233 VAL A C 1
ATOM 1780 O O . VAL A 1 233 ? 13.230 -26.405 11.439 1.00 38.72 233 VAL A O 1
ATOM 1783 N N . ALA A 1 234 ? 11.975 -24.539 11.258 1.00 42.34 234 ALA A N 1
ATOM 1784 C CA . ALA A 1 234 ? 11.085 -25.049 10.222 1.00 42.34 234 ALA A CA 1
ATOM 1785 C C . ALA A 1 234 ? 11.890 -25.413 8.961 1.00 42.34 234 ALA A C 1
ATOM 1787 O O . ALA A 1 234 ? 12.804 -24.696 8.559 1.00 42.34 234 ALA A O 1
ATOM 1788 N N . LYS A 1 235 ? 11.585 -26.563 8.352 1.00 53.53 235 LYS A N 1
ATOM 1789 C CA . LYS A 1 235 ? 12.284 -27.037 7.150 1.00 53.53 235 LYS A CA 1
ATOM 1790 C C . LYS A 1 235 ? 11.849 -26.208 5.938 1.00 53.53 235 LYS A C 1
ATOM 1792 O O . LYS A 1 235 ? 10.662 -26.163 5.636 1.00 53.53 235 LYS A O 1
ATOM 1797 N N . PHE A 1 236 ? 12.811 -25.613 5.239 1.00 72.75 236 PHE A N 1
ATOM 1798 C CA . PHE A 1 236 ? 12.615 -24.926 3.962 1.00 72.75 236 PHE A CA 1
ATOM 1799 C C . PHE A 1 236 ? 12.070 -25.894 2.892 1.00 72.75 236 PHE A C 1
ATOM 1801 O O . PHE A 1 236 ? 12.648 -26.959 2.667 1.00 72.75 236 PHE A O 1
ATOM 1808 N N . ASP A 1 237 ? 10.949 -25.551 2.249 1.00 81.56 237 ASP A N 1
ATOM 1809 C CA . ASP A 1 237 ? 10.323 -26.369 1.200 1.00 81.56 237 ASP A CA 1
ATOM 1810 C C . ASP A 1 237 ? 10.824 -25.945 -0.191 1.00 81.56 237 ASP A C 1
ATOM 1812 O O . ASP A 1 237 ? 10.318 -25.003 -0.811 1.00 81.56 237 ASP A O 1
ATOM 1816 N N . VAL A 1 238 ? 11.829 -26.671 -0.687 1.00 84.69 238 VAL A N 1
ATOM 1817 C CA . VAL A 1 238 ? 12.487 -26.420 -1.980 1.00 84.69 238 VAL A CA 1
ATOM 1818 C C . VAL A 1 238 ? 11.495 -26.455 -3.148 1.00 84.69 238 VAL A C 1
ATOM 1820 O O . VAL A 1 238 ? 11.592 -25.641 -4.066 1.00 84.69 238 VAL A O 1
ATOM 1823 N N . VAL A 1 239 ? 10.498 -27.348 -3.118 1.00 83.00 239 VAL A N 1
ATOM 1824 C CA . VAL A 1 239 ? 9.533 -27.506 -4.220 1.00 83.00 239 VAL A CA 1
ATOM 1825 C C . VAL A 1 239 ? 8.632 -26.279 -4.326 1.00 83.00 239 VAL A C 1
ATOM 1827 O O . VAL A 1 239 ? 8.303 -25.825 -5.427 1.00 83.00 239 VAL A O 1
ATOM 1830 N N . LYS A 1 240 ? 8.230 -25.714 -3.188 1.00 78.69 240 LYS A N 1
ATOM 1831 C CA . LYS A 1 240 ? 7.437 -24.482 -3.161 1.00 78.69 240 LYS A CA 1
ATOM 1832 C C . LYS A 1 240 ? 8.254 -23.269 -3.580 1.00 78.69 240 LYS A C 1
ATOM 1834 O O . LYS A 1 240 ? 7.780 -22.482 -4.400 1.00 78.69 240 LYS A O 1
ATOM 1839 N N . HIS A 1 241 ? 9.488 -23.150 -3.094 1.00 84.75 241 HIS A N 1
ATOM 1840 C CA . HIS A 1 241 ? 10.391 -22.077 -3.517 1.00 84.75 241 HIS A CA 1
ATOM 1841 C C . HIS A 1 241 ? 10.649 -22.115 -5.029 1.00 84.75 241 HIS A C 1
ATOM 1843 O O . HIS A 1 241 ? 10.542 -21.098 -5.714 1.00 84.75 241 HIS A O 1
ATOM 1849 N N . GLN A 1 242 ? 10.840 -23.311 -5.590 1.00 87.50 242 GLN A N 1
ATOM 1850 C CA . GLN A 1 242 ? 10.967 -23.515 -7.033 1.00 87.50 242 GLN A CA 1
ATOM 1851 C C . GLN A 1 242 ? 9.728 -23.035 -7.809 1.00 87.50 242 GLN A C 1
ATOM 1853 O O . GLN A 1 242 ? 9.857 -22.407 -8.862 1.00 87.50 242 GLN A O 1
ATOM 1858 N N . LYS A 1 243 ? 8.511 -23.280 -7.299 1.00 84.00 243 LYS A N 1
ATOM 1859 C CA . LYS A 1 243 ? 7.279 -22.752 -7.915 1.00 84.00 243 LYS A CA 1
ATOM 1860 C C . LYS A 1 243 ? 7.230 -21.224 -7.893 1.00 84.00 243 LYS A C 1
ATOM 1862 O O . LYS A 1 243 ? 6.818 -20.637 -8.892 1.00 84.00 243 LYS A O 1
ATOM 1867 N N . LYS A 1 244 ? 7.668 -20.584 -6.804 1.00 81.75 244 LYS A N 1
ATOM 1868 C CA . LYS A 1 244 ? 7.757 -19.115 -6.719 1.00 81.75 244 LYS A CA 1
ATOM 1869 C C . LYS A 1 244 ? 8.727 -18.566 -7.767 1.00 81.75 244 LYS A C 1
ATOM 1871 O O . LYS A 1 244 ? 8.354 -17.679 -8.530 1.00 81.75 244 LYS A O 1
ATOM 1876 N N . ILE A 1 245 ? 9.909 -19.168 -7.896 1.00 90.00 245 ILE A N 1
ATOM 1877 C CA . ILE A 1 245 ? 10.891 -18.808 -8.932 1.00 90.00 245 ILE A CA 1
ATOM 1878 C C . ILE A 1 245 ? 10.305 -18.990 -10.338 1.00 90.00 245 ILE A C 1
ATOM 1880 O O . ILE A 1 245 ? 10.475 -18.123 -11.189 1.00 90.00 245 ILE A O 1
ATOM 1884 N N . ASN A 1 246 ? 9.553 -20.063 -10.592 1.00 89.88 246 ASN A N 1
ATOM 1885 C CA . ASN A 1 246 ? 8.906 -20.266 -11.892 1.00 89.88 246 ASN A CA 1
ATOM 1886 C C . ASN A 1 246 ? 7.937 -19.143 -12.268 1.00 89.88 246 ASN A C 1
ATOM 1888 O O . ASN A 1 246 ? 7.883 -18.766 -13.438 1.00 89.88 246 ASN A O 1
ATOM 1892 N N . ARG A 1 247 ? 7.197 -18.597 -11.296 1.00 84.88 247 ARG A N 1
ATOM 1893 C CA . ARG A 1 247 ? 6.322 -17.440 -11.531 1.00 84.88 247 ARG A CA 1
ATOM 1894 C C . ARG A 1 247 ? 7.127 -16.181 -11.850 1.00 84.88 247 ARG A C 1
ATOM 1896 O O . ARG A 1 247 ? 6.780 -15.484 -12.796 1.00 84.88 247 ARG A O 1
ATOM 1903 N N . LEU A 1 248 ? 8.228 -15.939 -11.133 1.00 88.44 248 LEU A N 1
ATOM 1904 C CA . LEU A 1 248 ? 9.134 -14.817 -11.420 1.00 88.44 248 LEU A CA 1
ATOM 1905 C C . LEU A 1 248 ? 9.696 -14.892 -12.841 1.00 88.44 248 LEU A C 1
ATOM 1907 O O . LEU A 1 248 ? 9.703 -13.902 -13.563 1.00 88.44 248 LEU A O 1
ATOM 1911 N N . LEU A 1 249 ? 10.117 -16.081 -13.276 1.00 94.31 249 LEU A N 1
ATOM 1912 C CA . LEU A 1 249 ? 10.655 -16.286 -14.622 1.00 94.31 249 LEU A CA 1
ATOM 1913 C C . LEU A 1 249 ? 9.596 -16.103 -15.720 1.00 94.31 249 LEU A C 1
ATOM 1915 O O . LEU A 1 249 ? 9.930 -15.628 -16.805 1.00 94.31 249 LEU A O 1
ATOM 1919 N N . ALA A 1 250 ? 8.330 -16.429 -15.443 1.00 90.75 250 ALA A N 1
ATOM 1920 C CA . ALA A 1 250 ? 7.222 -16.144 -16.354 1.00 90.75 250 ALA A CA 1
ATOM 1921 C C . ALA A 1 250 ? 6.963 -14.634 -16.496 1.00 90.75 250 ALA A C 1
ATOM 1923 O O . ALA A 1 250 ? 6.726 -14.153 -17.603 1.00 90.75 250 ALA A O 1
ATOM 1924 N N . GLU A 1 251 ? 7.084 -13.871 -15.408 1.00 88.38 251 GLU A N 1
ATOM 1925 C CA . GLU A 1 251 ? 7.017 -12.406 -15.459 1.00 88.38 251 GLU A CA 1
ATOM 1926 C C . GLU A 1 251 ? 8.216 -11.811 -16.216 1.00 88.38 251 GLU A C 1
ATOM 1928 O O . GLU A 1 251 ? 8.035 -10.939 -17.070 1.00 88.38 251 GLU A O 1
ATOM 1933 N N . CYS A 1 252 ? 9.436 -12.319 -15.983 1.00 93.38 252 CYS A N 1
ATOM 1934 C CA . CYS A 1 252 ? 10.612 -11.931 -16.768 1.00 93.38 252 CYS A CA 1
ATOM 1935 C C . CYS A 1 252 ? 10.372 -12.150 -18.261 1.00 93.38 252 CYS A C 1
ATOM 1937 O O . CYS A 1 252 ? 10.650 -11.257 -19.055 1.00 93.38 252 CYS A O 1
ATOM 1939 N N . GLN A 1 253 ? 9.827 -13.305 -18.654 1.00 95.81 253 GLN A N 1
ATOM 1940 C CA . GLN A 1 253 ? 9.479 -13.579 -20.047 1.00 95.81 253 GLN A CA 1
ATOM 1941 C C . GLN A 1 253 ? 8.520 -12.519 -20.604 1.00 95.81 253 GLN A C 1
ATOM 1943 O O . GLN A 1 253 ? 8.805 -11.948 -21.655 1.00 95.81 253 GLN A O 1
ATOM 1948 N N . ALA A 1 254 ? 7.414 -12.230 -19.914 1.00 90.88 254 ALA A N 1
ATOM 1949 C CA . ALA A 1 254 ? 6.426 -11.261 -20.389 1.00 90.88 254 ALA A CA 1
ATOM 1950 C C . ALA A 1 254 ? 7.033 -9.858 -20.578 1.00 90.88 254 ALA A C 1
ATOM 1952 O O . ALA A 1 254 ? 6.772 -9.187 -21.581 1.00 90.88 254 ALA A O 1
ATOM 1953 N N . ARG A 1 255 ? 7.897 -9.425 -19.651 1.00 94.38 255 ARG A N 1
ATOM 1954 C CA . ARG A 1 255 ? 8.594 -8.135 -19.756 1.00 94.38 255 ARG A CA 1
ATOM 1955 C C . ARG A 1 255 ? 9.676 -8.132 -20.838 1.00 94.38 255 ARG A C 1
ATOM 1957 O O . ARG A 1 255 ? 9.768 -7.153 -21.570 1.00 94.38 255 ARG A O 1
ATOM 1964 N N . ILE A 1 256 ? 10.452 -9.210 -20.993 1.00 97.69 256 ILE A N 1
ATOM 1965 C CA . ILE A 1 256 ? 11.455 -9.333 -22.068 1.00 97.69 256 ILE A CA 1
ATOM 1966 C C . ILE A 1 256 ? 10.771 -9.240 -23.432 1.00 97.69 256 ILE A C 1
ATOM 1968 O O . ILE A 1 256 ? 11.256 -8.516 -24.297 1.00 97.69 256 ILE A O 1
ATOM 1972 N N . GLU A 1 257 ? 9.647 -9.938 -23.625 1.00 96.62 257 GLU A N 1
ATOM 1973 C CA . GLU A 1 257 ? 8.888 -9.889 -24.879 1.00 96.62 257 GLU A CA 1
ATOM 1974 C C . GLU A 1 257 ? 8.547 -8.443 -25.257 1.00 96.62 257 GLU A C 1
ATOM 1976 O O . GLU A 1 257 ? 8.843 -8.011 -26.370 1.00 96.62 257 GLU A O 1
ATOM 1981 N N . LYS A 1 258 ? 8.017 -7.671 -24.302 1.00 94.75 258 LYS A N 1
ATOM 1982 C CA . LYS A 1 258 ? 7.652 -6.266 -24.501 1.00 94.75 258 LYS A CA 1
ATOM 1983 C C . LYS A 1 258 ? 8.865 -5.365 -24.756 1.00 94.75 258 LYS A C 1
ATOM 1985 O O . LYS A 1 258 ? 8.873 -4.625 -25.737 1.00 94.75 258 LYS A O 1
ATOM 1990 N N . GLU A 1 259 ? 9.869 -5.395 -23.883 1.00 95.75 259 GLU A N 1
ATOM 1991 C CA . GLU A 1 259 ? 11.008 -4.466 -23.950 1.00 95.75 259 GLU A CA 1
ATOM 1992 C C . GLU A 1 259 ? 11.884 -4.725 -25.182 1.00 95.75 259 GLU A C 1
ATOM 1994 O O . GLU A 1 259 ? 12.309 -3.787 -25.859 1.00 95.75 259 GLU A O 1
ATOM 1999 N N . VAL A 1 260 ? 12.103 -5.994 -25.545 1.00 97.19 260 VAL A N 1
ATOM 2000 C CA . VAL A 1 260 ? 12.870 -6.328 -26.752 1.00 97.19 260 VAL A CA 1
ATOM 2001 C C . VAL A 1 260 ? 12.054 -6.026 -28.016 1.00 97.19 260 VAL A C 1
ATOM 2003 O O . VAL A 1 260 ? 12.632 -5.552 -28.994 1.00 97.19 260 VAL A O 1
ATOM 2006 N N . ALA A 1 261 ? 10.725 -6.212 -28.011 1.00 96.38 261 ALA A N 1
ATOM 2007 C CA . ALA A 1 261 ? 9.872 -5.811 -29.137 1.00 96.38 261 ALA A CA 1
ATOM 2008 C C . ALA A 1 261 ? 9.937 -4.299 -29.390 1.00 96.38 261 ALA A C 1
ATOM 2010 O O . ALA A 1 261 ? 10.068 -3.865 -30.537 1.00 96.38 261 ALA A O 1
ATOM 2011 N N . ILE A 1 262 ? 9.913 -3.496 -28.320 1.00 95.38 262 ILE A N 1
ATOM 2012 C CA . ILE A 1 262 ? 10.079 -2.038 -28.393 1.00 95.38 262 ILE A CA 1
ATOM 2013 C C . ILE A 1 262 ? 11.454 -1.685 -28.964 1.00 95.38 262 ILE A C 1
ATOM 2015 O O . ILE A 1 262 ? 11.534 -0.875 -29.886 1.00 95.38 262 ILE A O 1
ATOM 2019 N N . LEU A 1 263 ? 12.522 -2.310 -28.456 1.00 96.12 263 LEU A N 1
ATOM 2020 C CA . LEU A 1 263 ? 13.889 -2.048 -28.908 1.00 96.12 263 LEU A CA 1
ATOM 2021 C C . LEU A 1 263 ? 14.076 -2.362 -30.400 1.00 96.12 263 LEU A C 1
ATOM 2023 O O . LEU A 1 263 ? 14.699 -1.583 -31.119 1.00 96.12 263 LEU A O 1
ATOM 2027 N N . LEU A 1 264 ? 13.543 -3.493 -30.869 1.00 94.94 264 LEU A N 1
ATOM 2028 C CA . LEU A 1 264 ? 13.647 -3.901 -32.274 1.00 94.94 264 LEU A CA 1
ATOM 2029 C C . LEU A 1 264 ? 12.635 -3.191 -33.185 1.00 94.94 264 LEU A C 1
ATOM 2031 O O . LEU A 1 264 ? 12.772 -3.263 -34.406 1.00 94.94 264 LEU A O 1
ATOM 2035 N N . GLY A 1 265 ? 11.616 -2.538 -32.619 1.00 95.12 265 GLY A N 1
ATOM 2036 C CA . GLY A 1 265 ? 10.513 -1.939 -33.371 1.00 95.12 265 GLY A CA 1
ATOM 2037 C C . GLY A 1 265 ? 9.680 -2.970 -34.141 1.00 95.12 265 GLY A C 1
ATOM 2038 O O . GLY A 1 265 ? 9.192 -2.667 -35.229 1.00 95.12 265 GLY A O 1
ATOM 2039 N N . THR A 1 266 ? 9.567 -4.193 -33.617 1.00 95.25 266 THR A N 1
ATOM 2040 C CA . THR A 1 266 ? 9.024 -5.350 -34.341 1.00 95.25 266 THR A CA 1
ATOM 2041 C C . THR A 1 266 ? 8.319 -6.319 -33.394 1.00 95.25 266 THR A C 1
ATOM 2043 O O . THR A 1 266 ? 8.616 -6.344 -32.200 1.00 95.25 266 THR A O 1
ATOM 2046 N N . ASP A 1 267 ? 7.406 -7.139 -33.918 1.00 93.88 267 ASP A N 1
ATOM 2047 C CA . ASP A 1 267 ? 6.669 -8.101 -33.095 1.00 93.88 267 ASP A CA 1
ATOM 2048 C C . ASP A 1 267 ? 7.594 -9.233 -32.631 1.00 93.88 267 ASP A C 1
ATOM 2050 O O . ASP A 1 267 ? 8.185 -9.951 -33.449 1.00 93.88 267 ASP A O 1
ATOM 2054 N N . ILE A 1 268 ? 7.672 -9.424 -31.315 1.00 97.06 268 ILE A N 1
ATOM 2055 C CA . ILE A 1 268 ? 8.350 -10.555 -30.679 1.00 97.06 268 ILE A CA 1
ATOM 2056 C C . ILE A 1 268 ? 7.317 -11.376 -29.928 1.00 97.06 268 ILE A C 1
ATOM 2058 O O . ILE A 1 268 ? 6.397 -10.833 -29.327 1.00 97.06 268 ILE A O 1
ATOM 2062 N N . THR A 1 269 ? 7.468 -12.694 -29.965 1.00 96.81 269 THR A N 1
ATOM 2063 C CA . THR A 1 269 ? 6.670 -13.609 -29.153 1.00 96.81 269 THR A CA 1
ATOM 2064 C C . THR A 1 269 ? 7.594 -14.585 -28.455 1.00 96.81 269 THR A C 1
ATOM 2066 O O . THR A 1 269 ? 8.394 -15.266 -29.105 1.00 96.81 269 THR A O 1
ATOM 2069 N N . LEU A 1 270 ? 7.467 -14.676 -27.136 1.00 96.88 270 LEU A N 1
ATOM 2070 C CA . LEU A 1 270 ? 8.150 -15.658 -26.316 1.00 96.88 270 LEU A CA 1
ATOM 2071 C C . LEU A 1 270 ? 7.159 -16.744 -25.901 1.00 96.88 270 LEU A C 1
ATOM 2073 O O . LEU A 1 270 ? 6.064 -16.468 -25.422 1.00 96.88 270 LEU A O 1
ATOM 2077 N N . SER A 1 271 ? 7.530 -18.008 -26.081 1.00 96.00 271 SER A N 1
ATOM 2078 C CA . SER A 1 271 ? 6.639 -19.142 -25.810 1.00 96.00 271 SER A CA 1
ATOM 2079 C C . SER A 1 271 ? 7.388 -20.353 -25.259 1.00 96.00 271 SER A C 1
ATOM 2081 O O . SER A 1 271 ? 8.614 -20.419 -25.314 1.00 96.00 271 SER A O 1
ATOM 2083 N N . ASN A 1 272 ? 6.645 -21.336 -24.743 1.00 93.56 272 ASN A N 1
ATOM 2084 C CA . ASN A 1 272 ? 7.189 -22.599 -24.226 1.00 93.56 272 ASN A CA 1
ATOM 2085 C C . ASN A 1 272 ? 8.263 -22.394 -23.144 1.00 93.56 272 ASN A C 1
ATOM 2087 O O . ASN A 1 272 ? 9.376 -22.911 -23.264 1.00 93.56 272 ASN A O 1
ATOM 2091 N N . LEU A 1 273 ? 7.937 -21.618 -22.106 1.00 95.31 273 LEU A N 1
ATOM 2092 C CA . LEU A 1 273 ? 8.804 -21.481 -20.941 1.00 95.31 273 LEU A CA 1
ATOM 2093 C C . LEU A 1 273 ? 8.970 -22.831 -20.247 1.00 95.31 273 LEU A C 1
ATOM 2095 O O . LEU A 1 273 ? 8.000 -23.436 -19.789 1.00 95.31 273 LEU A O 1
ATOM 2099 N N . GLU A 1 274 ? 10.213 -23.279 -20.153 1.00 95.50 274 GLU A N 1
ATOM 2100 C CA . GLU A 1 274 ? 10.590 -24.503 -19.463 1.00 95.50 274 GLU A CA 1
ATOM 2101 C C . GLU A 1 274 ? 11.691 -24.199 -18.458 1.00 95.50 274 GLU A C 1
ATOM 2103 O O . GLU A 1 274 ? 12.758 -23.713 -18.832 1.00 95.50 274 GLU A O 1
ATOM 2108 N N . ASN A 1 275 ? 11.445 -24.545 -17.197 1.00 96.38 275 ASN A N 1
ATOM 2109 C CA . ASN A 1 275 ? 12.397 -24.355 -16.112 1.00 96.38 275 ASN A CA 1
ATOM 2110 C C . ASN A 1 275 ? 12.798 -25.716 -15.548 1.00 96.38 275 ASN A C 1
ATOM 2112 O O . ASN A 1 275 ? 11.933 -26.541 -15.238 1.00 96.38 275 ASN A O 1
ATOM 2116 N N . ARG A 1 276 ? 14.100 -25.965 -15.434 1.00 95.94 276 ARG A N 1
ATOM 2117 C CA . ARG A 1 276 ? 14.638 -27.256 -14.992 1.00 95.94 276 ARG A CA 1
ATOM 2118 C C . ARG A 1 276 ? 15.999 -27.089 -14.333 1.00 95.94 276 ARG A C 1
ATOM 2120 O O . ARG A 1 276 ? 16.721 -26.145 -14.632 1.00 95.94 276 ARG A O 1
ATOM 2127 N N . ILE A 1 277 ? 16.338 -28.014 -13.446 1.00 95.50 277 ILE A N 1
ATOM 2128 C CA . ILE A 1 277 ? 17.677 -28.111 -12.869 1.00 95.50 277 ILE A CA 1
ATOM 2129 C C . ILE A 1 277 ? 18.522 -28.977 -13.808 1.00 95.50 277 ILE A C 1
ATOM 2131 O O . ILE A 1 277 ? 18.100 -30.087 -14.117 1.00 95.50 277 ILE A O 1
ATOM 2135 N N . LEU A 1 278 ? 19.672 -28.474 -14.257 1.00 96.00 278 LEU A N 1
ATOM 2136 C CA . LEU A 1 278 ? 20.606 -29.161 -15.155 1.00 96.00 278 LEU A CA 1
ATOM 2137 C C . LEU A 1 278 ? 22.036 -29.053 -14.630 1.00 96.00 278 LEU A C 1
ATOM 2139 O O . LEU A 1 278 ? 22.399 -28.065 -13.988 1.00 96.00 278 LEU A O 1
ATOM 2143 N N . LYS A 1 279 ? 22.871 -30.035 -14.963 1.00 96.38 279 LYS A N 1
ATOM 2144 C CA . LYS A 1 279 ? 24.331 -29.900 -14.842 1.00 96.38 279 LYS A CA 1
ATOM 2145 C C . LYS A 1 279 ? 24.924 -29.254 -16.094 1.00 96.38 279 LYS A C 1
ATOM 2147 O O . LYS A 1 279 ? 24.293 -29.234 -17.151 1.00 96.38 279 LYS A O 1
ATOM 2152 N N . LYS A 1 280 ? 26.159 -28.755 -15.982 1.00 96.12 280 LYS A N 1
ATOM 2153 C CA . LYS A 1 280 ? 26.912 -28.183 -17.109 1.00 96.12 280 LYS A CA 1
ATOM 2154 C C . LYS A 1 280 ? 26.979 -29.139 -18.308 1.00 96.12 280 LYS A C 1
ATOM 2156 O O . LYS A 1 280 ? 26.715 -28.711 -19.428 1.00 96.12 280 LYS A O 1
ATOM 2161 N N . GLU A 1 281 ? 27.311 -30.407 -18.066 1.00 95.00 281 GLU A N 1
ATOM 2162 C CA . GLU A 1 281 ? 27.384 -31.465 -19.089 1.00 95.00 281 GLU A CA 1
ATOM 2163 C C . GLU A 1 281 ? 26.057 -31.611 -19.842 1.00 95.00 281 GLU A C 1
ATOM 2165 O O . GLU A 1 281 ? 25.999 -31.370 -21.044 1.00 95.00 281 GLU A O 1
ATOM 2170 N N . GLU A 1 282 ? 24.971 -31.872 -19.111 1.00 95.38 282 GLU A N 1
ATOM 2171 C CA . GLU A 1 282 ? 23.620 -32.042 -19.662 1.00 95.38 282 GLU A CA 1
ATOM 2172 C C . GLU A 1 282 ? 23.172 -30.820 -20.481 1.00 95.38 282 GLU A C 1
ATOM 2174 O O . GLU A 1 282 ? 22.570 -30.952 -21.546 1.00 95.38 282 GLU A O 1
ATOM 2179 N N . PHE A 1 283 ? 23.509 -29.605 -20.035 1.00 96.75 283 PHE A N 1
ATOM 2180 C CA . PHE A 1 283 ? 23.194 -28.397 -20.792 1.00 96.75 283 PHE A CA 1
ATOM 2181 C C . PHE A 1 283 ? 23.892 -28.364 -22.163 1.00 96.75 283 PHE A C 1
ATOM 2183 O O . PHE A 1 283 ? 23.231 -28.121 -23.176 1.00 96.75 283 PHE A O 1
ATOM 2190 N N . PHE A 1 284 ? 25.207 -28.603 -22.216 1.00 95.94 284 PHE A N 1
ATOM 2191 C CA . PHE A 1 284 ? 25.970 -28.524 -23.468 1.00 95.94 284 PHE A CA 1
ATOM 2192 C C . PHE A 1 284 ? 25.806 -29.745 -24.381 1.00 95.94 284 PHE A C 1
ATOM 2194 O O . PHE A 1 284 ? 25.992 -29.598 -25.590 1.00 95.94 284 PHE A O 1
ATOM 2201 N N . GLU A 1 285 ? 25.453 -30.912 -23.840 1.00 93.38 285 GLU A N 1
ATOM 2202 C CA . GLU A 1 285 ? 25.248 -32.136 -24.624 1.00 93.38 285 GLU A CA 1
ATOM 2203 C C . GLU A 1 285 ? 23.816 -32.271 -25.154 1.00 93.38 285 GLU A C 1
ATOM 2205 O O . GLU A 1 285 ? 23.629 -32.541 -26.345 1.00 93.38 285 GLU A O 1
ATOM 2210 N N . ASP A 1 286 ? 22.808 -32.032 -24.309 1.00 92.50 286 ASP A N 1
ATOM 2211 C CA . ASP A 1 286 ? 21.416 -32.382 -24.624 1.00 92.50 286 ASP A CA 1
ATOM 2212 C C . ASP A 1 286 ? 20.543 -31.178 -25.003 1.00 92.50 286 ASP A C 1
ATOM 2214 O O . ASP A 1 286 ? 19.519 -31.334 -25.679 1.00 92.50 286 ASP A O 1
ATOM 2218 N N . HIS A 1 287 ? 20.917 -29.964 -24.581 1.00 90.81 287 HIS A N 1
ATOM 2219 C CA . HIS A 1 287 ? 20.034 -28.795 -24.676 1.00 90.81 287 HIS A CA 1
ATOM 2220 C C . HIS A 1 287 ? 20.443 -27.744 -25.700 1.00 90.81 287 HIS A C 1
ATOM 2222 O O . HIS A 1 287 ? 19.563 -27.084 -26.263 1.00 90.81 287 HIS A O 1
ATOM 2228 N N . VAL A 1 288 ? 21.735 -27.602 -25.989 1.00 94.06 288 VAL A N 1
ATOM 2229 C CA . VAL A 1 288 ? 22.223 -26.677 -27.017 1.00 94.06 288 VAL A CA 1
ATOM 2230 C C . VAL A 1 288 ? 23.000 -27.410 -28.102 1.00 94.06 288 VAL A C 1
ATOM 2232 O O . VAL A 1 288 ? 23.701 -28.381 -27.859 1.00 94.06 288 VAL A O 1
ATOM 2235 N N . SER A 1 289 ? 22.888 -26.933 -29.341 1.00 91.94 289 SER A N 1
ATOM 2236 C CA . SER A 1 289 ? 23.615 -27.502 -30.479 1.00 91.94 289 SER A CA 1
ATOM 2237 C C . SER A 1 289 ? 24.125 -26.408 -31.411 1.00 91.94 289 SER A C 1
ATOM 2239 O O . SER A 1 289 ? 23.590 -25.299 -31.452 1.00 91.94 289 SER A O 1
ATOM 2241 N N . GLY A 1 290 ? 25.185 -26.704 -32.166 1.00 94.00 290 GLY A N 1
ATOM 2242 C CA . GLY A 1 290 ? 25.859 -25.703 -32.997 1.00 94.00 290 GLY A CA 1
ATOM 2243 C C . GLY A 1 290 ? 26.526 -24.595 -32.174 1.00 94.00 290 GLY A C 1
ATOM 2244 O O . GLY A 1 290 ? 26.586 -24.665 -30.951 1.00 94.00 290 GLY A O 1
ATOM 2245 N N . ARG A 1 291 ? 27.055 -23.565 -32.843 1.00 96.69 291 ARG A N 1
ATOM 2246 C CA . ARG A 1 291 ? 27.711 -22.439 -32.163 1.00 96.69 291 ARG A CA 1
ATOM 2247 C C . ARG A 1 291 ? 26.712 -21.640 -31.323 1.00 96.69 291 ARG A C 1
ATOM 2249 O O . ARG A 1 291 ? 25.643 -21.273 -31.814 1.00 96.69 291 ARG A O 1
ATOM 2256 N N . GLN A 1 292 ? 27.104 -21.324 -30.096 1.00 97.62 292 GLN A N 1
ATOM 2257 C CA . GLN A 1 292 ? 26.344 -20.537 -29.129 1.00 97.62 292 GLN A CA 1
ATOM 2258 C C . GLN A 1 292 ? 27.058 -19.215 -28.834 1.00 97.62 292 GLN A C 1
ATOM 2260 O O . GLN A 1 292 ? 28.286 -19.147 -28.880 1.00 97.62 292 GLN A O 1
ATOM 2265 N N . VAL A 1 293 ? 26.281 -18.188 -28.505 1.00 97.81 293 VAL A N 1
ATOM 2266 C CA . VAL A 1 293 ? 26.748 -16.959 -27.863 1.00 97.81 293 VAL A CA 1
ATOM 2267 C C . VAL A 1 293 ? 26.336 -17.030 -26.405 1.00 97.81 293 VAL A C 1
ATOM 2269 O O . VAL A 1 293 ? 25.161 -17.242 -26.104 1.00 97.81 293 VAL A O 1
ATOM 2272 N N . LEU A 1 294 ? 27.297 -16.833 -25.513 1.00 98.00 294 LEU A N 1
ATOM 2273 C CA . LEU A 1 294 ? 27.085 -16.766 -24.076 1.00 98.00 294 LEU A CA 1
ATOM 2274 C C . LEU A 1 294 ? 27.357 -15.348 -23.594 1.00 98.00 294 LEU A C 1
ATOM 2276 O O . LEU A 1 294 ? 28.453 -14.831 -23.799 1.00 98.00 294 LEU A O 1
ATOM 2280 N N . ALA A 1 295 ? 26.370 -14.722 -22.966 1.00 98.00 295 ALA A N 1
ATOM 2281 C CA . ALA A 1 295 ? 26.555 -13.480 -22.241 1.00 98.00 295 ALA A CA 1
ATOM 2282 C C . ALA A 1 295 ? 26.802 -13.783 -20.765 1.00 98.00 295 ALA A C 1
ATOM 2284 O O . ALA A 1 295 ? 25.954 -14.378 -20.096 1.00 98.00 295 ALA A O 1
ATOM 2285 N N . ASP A 1 296 ? 27.951 -13.347 -20.265 1.00 97.25 296 ASP A N 1
ATOM 2286 C CA . ASP A 1 296 ? 28.293 -13.438 -18.852 1.00 97.25 296 ASP A CA 1
ATOM 2287 C C . ASP A 1 296 ? 27.542 -12.353 -18.091 1.00 97.25 296 ASP A C 1
ATOM 2289 O O . ASP A 1 296 ? 27.670 -11.167 -18.411 1.00 97.25 296 ASP A O 1
ATOM 2293 N N . MET A 1 297 ? 26.780 -12.749 -17.077 1.00 96.81 297 MET A N 1
ATOM 2294 C CA . MET A 1 297 ? 26.038 -11.844 -16.210 1.00 96.81 297 MET A CA 1
ATOM 2295 C C . MET A 1 297 ? 26.557 -11.970 -14.783 1.00 96.81 297 MET A C 1
ATOM 2297 O O . MET A 1 297 ? 26.403 -12.998 -14.128 1.00 96.81 297 MET A O 1
ATOM 2301 N N . GLU A 1 298 ? 27.182 -10.915 -14.283 1.00 95.69 298 GLU A N 1
ATOM 2302 C CA . GLU A 1 298 ? 27.526 -10.811 -12.869 1.00 95.69 298 GLU A CA 1
ATOM 2303 C C . GLU A 1 298 ? 26.268 -10.466 -12.082 1.00 95.69 298 GLU A C 1
ATOM 2305 O O . GLU A 1 298 ? 25.549 -9.533 -12.443 1.00 95.69 298 GLU A O 1
ATOM 2310 N N . VAL A 1 299 ? 25.996 -11.231 -11.031 1.00 94.12 299 VAL A N 1
ATOM 2311 C CA . VAL A 1 299 ? 24.873 -10.991 -10.133 1.00 94.12 299 VAL A CA 1
ATOM 2312 C C . VAL A 1 299 ? 25.407 -10.298 -8.886 1.00 94.12 299 VAL A C 1
ATOM 2314 O O . VAL A 1 299 ? 26.132 -10.907 -8.103 1.00 94.12 299 VAL A O 1
ATOM 2317 N N . ALA A 1 300 ? 25.087 -9.015 -8.727 1.00 87.69 300 ALA A N 1
ATOM 2318 C CA . ALA A 1 300 ? 25.406 -8.246 -7.528 1.00 87.69 300 ALA A CA 1
ATOM 2319 C C . ALA A 1 300 ? 24.263 -8.373 -6.500 1.00 87.69 300 ALA A C 1
ATOM 2321 O O . ALA A 1 300 ? 23.091 -8.269 -6.869 1.00 87.69 300 ALA A O 1
ATOM 2322 N N . GLY A 1 301 ? 24.607 -8.598 -5.226 1.00 83.12 301 GLY A N 1
ATOM 2323 C CA . GLY A 1 301 ? 23.664 -8.899 -4.138 1.00 83.12 301 GLY A CA 1
ATOM 2324 C C . GLY A 1 301 ? 24.351 -9.576 -2.940 1.00 83.12 301 GLY A C 1
ATOM 2325 O O . GLY A 1 301 ? 25.512 -9.280 -2.651 1.00 83.12 301 GLY A O 1
ATOM 2326 N N . GLU A 1 302 ? 23.656 -10.493 -2.251 1.00 64.44 302 GLU A N 1
ATOM 2327 C CA . GLU A 1 302 ? 24.239 -11.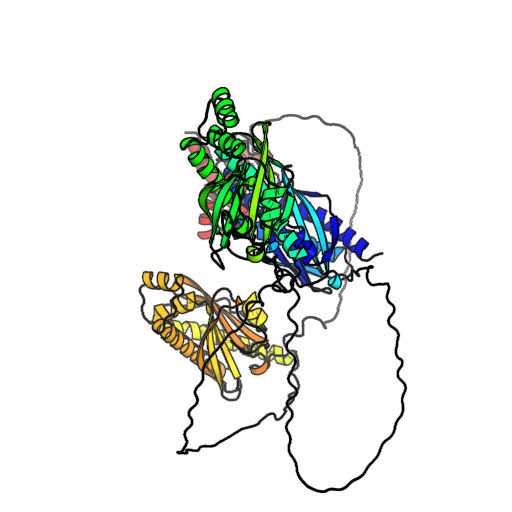375 -1.219 1.00 64.44 302 GLU A CA 1
ATOM 2328 C C . GLU A 1 302 ? 25.156 -12.434 -1.865 1.00 64.44 302 GLU A C 1
ATOM 2330 O O . GLU A 1 302 ? 24.796 -13.593 -2.040 1.00 64.44 302 GLU A O 1
ATOM 2335 N N . GLY A 1 303 ? 26.364 -12.010 -2.245 1.00 59.47 303 GLY A N 1
ATOM 2336 C CA . GLY A 1 303 ? 27.382 -12.844 -2.888 1.00 59.47 303 GLY A CA 1
ATOM 2337 C C . GLY A 1 303 ? 27.558 -12.528 -4.374 1.00 59.47 303 GLY A C 1
ATOM 2338 O O . GLY A 1 303 ? 26.593 -12.405 -5.122 1.00 59.47 303 GLY A O 1
ATOM 2339 N N . GLU A 1 304 ? 28.812 -12.389 -4.812 1.00 76.62 304 GLU A N 1
ATOM 2340 C CA . GLU A 1 304 ? 29.145 -12.213 -6.229 1.00 76.62 304 GLU A CA 1
ATOM 2341 C C . GLU A 1 304 ? 29.110 -13.572 -6.931 1.00 76.62 304 GLU A C 1
ATOM 2343 O O . GLU A 1 304 ? 30.032 -14.383 -6.820 1.00 76.62 304 GLU A O 1
ATOM 2348 N N . VAL A 1 305 ? 28.025 -13.832 -7.658 1.00 91.69 305 VAL A N 1
ATOM 2349 C CA . VAL A 1 305 ? 27.824 -15.082 -8.397 1.00 91.69 305 VAL A CA 1
ATOM 2350 C C . VAL A 1 305 ? 27.594 -14.764 -9.873 1.00 91.69 305 VAL A C 1
ATOM 2352 O O . VAL A 1 305 ? 27.001 -13.746 -10.219 1.00 91.69 305 VAL A O 1
ATOM 2355 N N . LYS A 1 306 ? 28.074 -15.623 -10.777 1.00 94.81 306 LYS A N 1
ATOM 2356 C CA . LYS A 1 306 ? 27.844 -15.469 -12.220 1.00 94.81 306 LYS A CA 1
ATOM 2357 C C . LYS A 1 306 ? 26.624 -16.267 -12.674 1.00 94.81 306 LYS A C 1
ATOM 2359 O O . LYS A 1 306 ? 26.482 -17.439 -12.341 1.00 94.81 306 LYS A O 1
ATOM 2364 N N . SER A 1 307 ? 25.787 -15.633 -13.480 1.00 97.25 307 SER A N 1
ATOM 2365 C CA . SER A 1 307 ? 24.723 -16.246 -14.276 1.00 97.25 307 SER A CA 1
ATOM 2366 C C . SER A 1 307 ? 25.033 -16.068 -15.762 1.00 97.25 307 SER A C 1
ATOM 2368 O O . SER A 1 307 ? 25.940 -15.312 -16.128 1.00 97.25 307 SER A O 1
ATOM 2370 N N . TYR A 1 308 ? 24.331 -16.797 -16.627 1.00 98.19 308 TYR A N 1
ATOM 2371 C CA . TYR A 1 308 ? 24.674 -16.833 -18.047 1.00 98.19 308 TYR A CA 1
ATOM 2372 C C . TYR A 1 308 ? 23.438 -16.824 -18.937 1.00 98.19 308 TYR A C 1
ATOM 2374 O O . TYR A 1 308 ? 22.502 -17.584 -18.707 1.00 98.19 308 TYR A O 1
ATOM 2382 N N . LEU A 1 309 ? 23.466 -16.011 -19.991 1.00 98.31 309 LEU A N 1
ATOM 2383 C CA . LEU A 1 309 ? 22.447 -16.000 -21.040 1.00 98.31 309 LEU A CA 1
ATOM 2384 C C . LEU A 1 309 ? 23.020 -16.649 -22.300 1.00 98.31 309 LEU A C 1
ATOM 2386 O O . LEU A 1 309 ? 23.989 -16.144 -22.861 1.00 98.31 309 LEU A O 1
ATOM 2390 N N . ALA A 1 310 ? 22.428 -17.745 -22.760 1.00 98.12 310 ALA A N 1
ATOM 2391 C CA . ALA A 1 310 ? 22.872 -18.484 -23.935 1.00 98.12 310 ALA A CA 1
ATOM 2392 C C . ALA A 1 310 ? 21.817 -18.475 -25.047 1.00 98.12 310 ALA A C 1
ATOM 2394 O O . ALA A 1 310 ? 20.620 -18.624 -24.793 1.00 98.12 310 ALA A O 1
ATOM 2395 N N . MET A 1 311 ? 22.270 -18.345 -26.291 1.00 97.81 311 MET A N 1
ATOM 2396 C CA . MET A 1 311 ? 21.448 -18.496 -27.494 1.00 97.81 311 MET A CA 1
ATOM 2397 C C . MET A 1 311 ? 22.334 -18.891 -28.682 1.00 97.81 311 MET A C 1
ATOM 2399 O O . MET A 1 311 ? 23.535 -18.614 -28.687 1.00 97.81 311 MET A O 1
ATOM 2403 N N . SER A 1 312 ? 21.761 -19.506 -29.721 1.00 98.19 312 SER A N 1
ATOM 2404 C CA . SER A 1 312 ? 22.520 -19.840 -30.928 1.00 98.19 312 SER A CA 1
ATOM 2405 C C . SER A 1 312 ? 23.106 -18.590 -31.603 1.00 98.19 312 SER A C 1
ATOM 2407 O O . SER A 1 312 ? 22.473 -17.533 -31.651 1.00 98.19 312 SER A O 1
ATOM 2409 N N . VAL A 1 313 ? 24.300 -18.714 -32.193 1.00 98.06 313 VAL A N 1
ATOM 2410 C CA . VAL A 1 313 ? 24.934 -17.617 -32.953 1.00 98.06 313 VAL A CA 1
ATOM 2411 C C . VAL A 1 313 ? 24.037 -17.128 -34.088 1.00 98.06 313 VAL A C 1
ATOM 2413 O O . VAL A 1 313 ? 23.972 -15.933 -34.350 1.00 98.06 313 VAL A O 1
ATOM 2416 N N . LYS A 1 314 ? 23.309 -18.033 -34.752 1.00 97.94 314 LYS A N 1
ATOM 2417 C CA . LYS A 1 314 ? 22.395 -17.662 -35.842 1.00 97.94 314 LYS A CA 1
ATOM 2418 C C . LYS A 1 314 ? 21.294 -16.725 -35.366 1.00 97.94 314 LYS A C 1
ATOM 2420 O O . LYS A 1 314 ? 20.994 -15.750 -36.050 1.00 97.94 314 LYS A O 1
ATOM 2425 N N . ASP A 1 315 ? 20.716 -17.019 -34.208 1.00 98.12 315 ASP A N 1
ATOM 2426 C CA . ASP A 1 315 ? 19.632 -16.223 -33.644 1.00 98.12 315 ASP A CA 1
ATOM 2427 C C . ASP A 1 315 ? 20.169 -14.908 -33.064 1.00 98.12 315 ASP A C 1
ATOM 2429 O O . ASP A 1 315 ? 19.577 -13.859 -33.306 1.00 98.12 315 ASP A O 1
ATOM 2433 N N . ALA A 1 316 ? 21.344 -14.921 -32.419 1.00 98.06 316 ALA A N 1
ATOM 2434 C CA . ALA A 1 316 ? 22.028 -13.706 -31.963 1.00 98.06 316 ALA A CA 1
ATOM 2435 C C . ALA A 1 316 ? 22.339 -12.742 -33.123 1.00 98.06 316 ALA A C 1
ATOM 2437 O O . ALA A 1 316 ? 22.027 -11.555 -33.034 1.00 98.06 316 ALA A O 1
ATOM 2438 N N . ILE A 1 317 ? 22.868 -13.255 -34.244 1.00 98.12 317 ILE A N 1
ATOM 2439 C CA . ILE A 1 317 ? 23.066 -12.480 -35.481 1.00 98.12 317 ILE A CA 1
ATOM 2440 C C . ILE A 1 317 ? 21.727 -11.971 -36.011 1.00 98.12 317 ILE A C 1
ATOM 2442 O O . ILE A 1 317 ? 21.646 -10.830 -36.457 1.00 98.12 317 ILE A O 1
ATOM 2446 N N . HIS A 1 318 ? 20.672 -12.792 -35.983 1.00 98.06 318 HIS A N 1
ATOM 2447 C CA . HIS A 1 318 ? 19.363 -12.373 -36.477 1.00 98.06 318 HIS A CA 1
ATOM 2448 C C . HIS A 1 318 ? 18.807 -11.189 -35.676 1.00 98.06 318 HIS A C 1
ATOM 2450 O O . HIS A 1 318 ? 18.363 -10.209 -36.274 1.00 98.06 318 HIS A O 1
ATOM 2456 N N . LEU A 1 319 ? 18.876 -11.256 -34.342 1.00 97.88 319 LEU A N 1
ATOM 2457 C CA . LEU A 1 319 ? 18.423 -10.190 -33.449 1.00 97.88 319 LEU A CA 1
ATOM 2458 C C . LEU A 1 319 ? 19.297 -8.930 -33.567 1.00 97.88 319 LEU A C 1
ATOM 2460 O O . LEU A 1 319 ? 18.769 -7.839 -33.776 1.00 97.88 319 LEU A O 1
ATOM 2464 N N . GLY A 1 320 ? 20.626 -9.070 -33.501 1.00 97.69 320 GLY A N 1
ATOM 2465 C CA . GLY A 1 320 ? 21.554 -7.941 -33.633 1.00 97.69 320 GLY A CA 1
ATOM 2466 C C . GLY A 1 320 ? 21.478 -7.280 -35.013 1.00 97.69 320 GLY A C 1
ATOM 2467 O O . GLY A 1 320 ? 21.416 -6.059 -35.123 1.00 97.69 320 GLY A O 1
ATOM 2468 N N . GLY A 1 321 ? 21.379 -8.085 -36.071 1.00 97.44 321 GLY A N 1
ATOM 2469 C CA . GLY A 1 321 ? 21.211 -7.623 -37.446 1.00 97.44 321 GLY A CA 1
ATOM 2470 C C . GLY A 1 321 ? 19.893 -6.881 -37.681 1.00 97.44 321 GLY A C 1
ATOM 2471 O O . GLY A 1 321 ? 19.871 -5.900 -38.422 1.00 97.44 321 GLY A O 1
ATOM 2472 N N . LYS A 1 322 ? 18.803 -7.299 -37.022 1.00 97.12 322 LYS A N 1
ATOM 2473 C CA . LYS A 1 322 ? 17.532 -6.556 -37.012 1.00 97.12 322 LYS A CA 1
ATOM 2474 C C . LYS A 1 322 ? 17.673 -5.201 -36.323 1.00 97.12 322 LYS A C 1
ATOM 2476 O O . LYS A 1 322 ? 17.213 -4.210 -36.883 1.00 97.12 322 LYS A O 1
ATOM 2481 N N . LEU A 1 323 ? 18.348 -5.147 -35.174 1.00 96.94 323 LEU A N 1
ATOM 2482 C CA . LEU A 1 323 ? 18.560 -3.904 -34.427 1.00 96.94 323 LEU A CA 1
ATOM 2483 C C . LEU A 1 323 ? 19.359 -2.863 -35.230 1.00 96.94 323 LEU A C 1
ATOM 2485 O O . LEU A 1 323 ? 19.006 -1.687 -35.235 1.00 96.94 323 LEU A O 1
ATOM 2489 N N . ILE A 1 324 ? 20.388 -3.287 -35.970 1.00 97.31 324 ILE A N 1
ATOM 2490 C CA . ILE A 1 324 ? 21.164 -2.398 -36.863 1.00 97.31 324 ILE A CA 1
ATOM 2491 C C . ILE A 1 324 ? 20.537 -2.237 -38.256 1.00 97.31 324 ILE A C 1
ATOM 2493 O O . ILE A 1 324 ? 21.162 -1.677 -39.155 1.00 97.31 324 ILE A O 1
ATOM 2497 N N . MET A 1 325 ? 19.302 -2.714 -38.442 1.00 96.25 325 MET A N 1
ATOM 2498 C CA . MET A 1 325 ? 18.514 -2.566 -39.667 1.00 96.25 325 MET A CA 1
ATOM 2499 C C . MET A 1 325 ? 19.182 -3.143 -40.928 1.00 96.25 325 MET A C 1
ATOM 2501 O O . MET A 1 325 ? 19.074 -2.562 -42.013 1.00 96.25 325 MET A O 1
ATOM 2505 N N . LEU A 1 326 ? 19.843 -4.303 -40.820 1.00 94.62 326 LEU A N 1
ATOM 2506 C CA . LEU A 1 326 ? 20.360 -4.995 -42.002 1.00 94.62 326 LEU A CA 1
ATOM 2507 C C . LEU A 1 326 ? 19.219 -5.306 -42.989 1.00 94.62 326 LEU A C 1
ATOM 2509 O O . LEU A 1 326 ? 18.170 -5.824 -42.582 1.00 94.62 326 LEU A O 1
ATOM 2513 N N . PRO A 1 327 ? 19.413 -5.058 -44.298 1.00 95.56 327 PRO A N 1
ATOM 2514 C CA . PRO A 1 327 ? 18.464 -5.464 -45.325 1.00 95.56 327 PRO A CA 1
ATOM 2515 C C . PRO A 1 327 ? 18.135 -6.964 -45.221 1.00 95.56 327 PRO A C 1
ATOM 2517 O O . PRO A 1 327 ? 19.046 -7.764 -45.010 1.00 95.56 327 PRO A O 1
ATOM 2520 N N . PRO A 1 328 ? 16.879 -7.403 -45.440 1.00 94.50 328 PRO A N 1
ATOM 2521 C CA . PRO A 1 328 ? 16.483 -8.799 -45.221 1.00 94.50 328 PRO A CA 1
ATOM 2522 C C . PRO A 1 328 ? 17.350 -9.843 -45.944 1.00 94.50 328 PRO A C 1
ATOM 2524 O O . PRO A 1 328 ? 17.704 -10.859 -45.355 1.00 94.50 328 PRO A O 1
ATOM 2527 N N . ALA A 1 329 ? 17.740 -9.574 -47.195 1.00 95.38 329 ALA A N 1
ATOM 2528 C CA . ALA A 1 329 ? 18.598 -10.474 -47.970 1.00 95.38 329 ALA A CA 1
ATOM 2529 C C . ALA A 1 329 ? 20.032 -10.553 -47.414 1.00 95.38 329 ALA A C 1
ATOM 2531 O O . ALA A 1 329 ? 20.647 -11.619 -47.418 1.00 95.38 329 ALA A O 1
ATOM 2532 N N . GLU A 1 330 ? 20.559 -9.432 -46.919 1.00 95.75 330 GLU A N 1
ATOM 2533 C CA . GLU A 1 330 ? 21.872 -9.377 -46.277 1.00 95.75 330 GLU A CA 1
ATOM 2534 C C . GLU A 1 330 ? 21.834 -10.100 -44.931 1.00 95.75 330 GLU A C 1
ATOM 2536 O O . GLU A 1 330 ? 22.669 -10.965 -44.679 1.00 95.75 330 GLU A O 1
ATOM 2541 N N . LEU A 1 331 ? 20.801 -9.848 -44.123 1.00 95.75 331 LEU A N 1
ATOM 2542 C CA . LEU A 1 331 ? 20.578 -10.524 -42.849 1.00 95.75 331 LEU A CA 1
ATOM 2543 C C . LEU A 1 331 ? 20.522 -12.047 -43.013 1.00 95.75 331 LEU A C 1
ATOM 2545 O O . LEU A 1 331 ? 21.172 -12.775 -42.268 1.00 95.75 331 LEU A O 1
ATOM 2549 N N . GLU A 1 332 ? 19.777 -12.554 -43.996 1.00 95.38 332 GLU A N 1
ATOM 2550 C CA . GLU A 1 332 ? 19.717 -13.994 -44.275 1.00 95.38 332 GLU A CA 1
ATOM 2551 C C . GLU A 1 332 ? 21.071 -14.572 -44.694 1.00 95.38 332 GLU A C 1
ATOM 2553 O O . GLU A 1 332 ? 21.426 -15.675 -44.263 1.00 95.38 332 GLU A O 1
ATOM 2558 N N . SER A 1 333 ? 21.841 -13.826 -45.490 1.00 96.38 333 SER A N 1
ATOM 2559 C CA . SER A 1 333 ? 23.195 -14.211 -45.890 1.00 96.38 333 SER A CA 1
ATOM 2560 C C . SER A 1 333 ? 24.132 -14.293 -44.681 1.00 96.38 333 SER A C 1
ATOM 2562 O O . SER A 1 333 ? 24.800 -15.312 -44.495 1.00 96.38 333 SER A O 1
ATOM 2564 N N . VAL A 1 334 ? 24.140 -13.267 -43.822 1.00 96.25 334 VAL A N 1
ATOM 2565 C CA . VAL A 1 334 ? 25.005 -13.181 -42.631 1.00 96.25 334 VAL A CA 1
ATOM 2566 C C . VAL A 1 334 ? 24.632 -14.264 -41.607 1.00 96.25 334 VAL A C 1
ATOM 2568 O O . VAL A 1 334 ? 25.504 -14.976 -41.104 1.00 96.25 334 VAL A O 1
ATOM 2571 N N . VAL A 1 335 ? 23.331 -14.485 -41.368 1.00 96.19 335 VAL A N 1
ATOM 2572 C CA . VAL A 1 335 ? 22.824 -15.562 -40.493 1.00 96.19 335 VAL A CA 1
ATOM 2573 C C . VAL A 1 335 ? 23.212 -16.943 -41.027 1.00 96.19 335 VAL A C 1
ATOM 2575 O O . VAL A 1 335 ? 23.626 -17.817 -40.261 1.00 96.19 335 VAL A O 1
ATOM 2578 N N . SER A 1 336 ? 23.109 -17.164 -42.340 1.00 95.75 336 SER A N 1
ATOM 2579 C CA . SER A 1 336 ? 23.475 -18.445 -42.960 1.00 95.75 336 SER A CA 1
ATOM 2580 C C . SER A 1 336 ? 24.977 -18.715 -42.873 1.00 95.75 336 SER A C 1
ATOM 2582 O O . SER A 1 336 ? 25.377 -19.848 -42.596 1.00 95.75 336 SER A O 1
ATOM 2584 N N . ALA A 1 337 ? 25.793 -17.674 -43.054 1.00 95.00 337 ALA A N 1
ATOM 2585 C CA . ALA A 1 337 ? 27.245 -17.731 -42.919 1.00 95.00 337 ALA A CA 1
ATOM 2586 C C . ALA A 1 337 ? 27.722 -17.850 -41.458 1.00 95.00 337 ALA A C 1
ATOM 2588 O O . ALA A 1 337 ? 28.870 -18.229 -41.232 1.00 95.00 337 ALA A O 1
ATOM 2589 N N . GLN A 1 338 ? 26.855 -17.571 -40.474 1.00 96.00 338 GLN A N 1
ATOM 2590 C CA . GLN A 1 338 ? 27.223 -17.422 -39.057 1.00 96.00 338 GLN A CA 1
ATOM 2591 C C . GLN A 1 338 ? 28.356 -16.403 -38.852 1.00 96.00 338 GLN A C 1
ATOM 2593 O O . GLN A 1 338 ? 29.247 -16.601 -38.014 1.00 96.00 338 GLN A O 1
ATOM 2598 N N . ASP A 1 339 ? 28.324 -15.335 -39.649 1.00 93.81 339 ASP A N 1
ATOM 2599 C CA . ASP A 1 339 ? 29.271 -14.230 -39.569 1.00 93.81 339 ASP A CA 1
ATOM 2600 C C . ASP A 1 339 ? 28.826 -13.268 -38.463 1.00 93.81 339 ASP A C 1
ATOM 2602 O O . ASP A 1 339 ? 28.006 -12.374 -38.668 1.00 93.81 339 ASP A O 1
ATOM 2606 N N . PHE A 1 340 ? 29.307 -13.518 -37.245 1.00 95.81 340 PHE A N 1
ATOM 2607 C CA . PHE A 1 340 ? 28.990 -12.692 -36.085 1.00 95.81 340 PHE A CA 1
ATOM 2608 C C . PHE A 1 340 ? 29.946 -11.501 -36.024 1.00 95.81 340 PHE A C 1
ATOM 2610 O O . PHE A 1 340 ? 30.892 -11.471 -35.234 1.00 95.81 340 PHE A O 1
ATOM 2617 N N . SER A 1 341 ? 29.724 -10.560 -36.942 1.00 95.38 341 SER A N 1
ATOM 2618 C CA . SER A 1 341 ? 30.525 -9.346 -37.079 1.00 95.38 341 SER A CA 1
ATOM 2619 C C . SER A 1 341 ? 30.532 -8.518 -35.790 1.00 95.38 341 SER A C 1
ATOM 2621 O O . SER A 1 341 ? 29.667 -8.674 -34.927 1.00 95.38 341 SER A O 1
ATOM 2623 N N . VAL A 1 342 ? 31.506 -7.612 -35.664 1.00 96.50 342 VAL A N 1
ATOM 2624 C CA . VAL A 1 342 ? 31.613 -6.708 -34.505 1.00 96.50 342 VAL A CA 1
ATOM 2625 C C . VAL A 1 342 ? 30.314 -5.921 -34.314 1.00 96.50 342 VAL A C 1
ATOM 2627 O O . VAL A 1 342 ? 29.769 -5.925 -33.218 1.00 96.50 342 VAL A O 1
ATOM 2630 N N . ASP A 1 343 ? 29.752 -5.372 -35.394 1.00 96.19 343 ASP A N 1
ATOM 2631 C CA . ASP A 1 343 ? 28.507 -4.599 -35.335 1.00 96.19 343 ASP A CA 1
ATOM 2632 C C . ASP A 1 343 ? 27.311 -5.456 -34.888 1.00 96.19 343 ASP A C 1
ATOM 2634 O O . ASP A 1 343 ? 26.523 -5.039 -34.041 1.00 96.19 343 ASP A O 1
ATOM 2638 N N . ALA A 1 344 ? 27.181 -6.683 -35.413 1.00 95.12 344 ALA A N 1
ATOM 2639 C CA . ALA A 1 344 ? 26.111 -7.594 -35.008 1.00 95.12 344 ALA A CA 1
ATOM 2640 C C . ALA A 1 344 ? 26.267 -8.044 -33.546 1.00 95.12 344 ALA A C 1
ATOM 2642 O O . ALA A 1 344 ? 25.270 -8.218 -32.841 1.00 95.12 344 ALA A O 1
ATOM 2643 N N . ARG A 1 345 ? 27.510 -8.221 -33.085 1.00 97.06 345 ARG A N 1
ATOM 2644 C CA . ARG A 1 345 ? 27.842 -8.595 -31.707 1.00 97.06 345 ARG A CA 1
ATOM 2645 C C . ARG A 1 345 ? 27.556 -7.474 -30.723 1.00 97.06 345 ARG A C 1
ATOM 2647 O O . ARG A 1 345 ? 26.954 -7.749 -29.688 1.00 97.06 345 ARG A O 1
ATOM 2654 N N . ASP A 1 346 ? 27.933 -6.245 -31.048 1.00 97.25 346 ASP A N 1
ATOM 2655 C CA . ASP A 1 346 ? 27.654 -5.074 -30.217 1.00 97.25 346 ASP A CA 1
ATOM 2656 C C . ASP A 1 346 ? 26.144 -4.835 -30.123 1.00 97.25 346 ASP A C 1
ATOM 2658 O O . ASP A 1 346 ? 25.602 -4.694 -29.027 1.00 97.25 346 ASP A O 1
ATOM 2662 N N . ALA A 1 347 ? 25.435 -4.929 -31.251 1.00 97.25 347 ALA A N 1
ATOM 2663 C CA . ALA A 1 347 ? 23.981 -4.820 -31.289 1.00 97.25 347 ALA A CA 1
ATOM 2664 C C . ALA A 1 347 ? 23.282 -5.909 -30.462 1.00 97.25 347 ALA A C 1
ATOM 2666 O O . ALA A 1 347 ? 22.384 -5.619 -29.673 1.00 97.25 347 ALA A O 1
ATOM 2667 N N . TYR A 1 348 ? 23.710 -7.169 -30.582 1.00 98.12 348 TYR A N 1
ATOM 2668 C CA . TYR A 1 348 ? 23.201 -8.227 -29.709 1.00 98.12 348 TYR A CA 1
ATOM 2669 C C . TYR A 1 348 ? 23.560 -7.983 -28.232 1.00 98.12 348 TYR A C 1
ATOM 2671 O O . TYR A 1 348 ? 22.772 -8.302 -27.343 1.00 98.12 348 TYR A O 1
ATOM 2679 N N . GLY A 1 349 ? 24.714 -7.371 -27.958 1.00 97.94 349 GLY A N 1
ATOM 2680 C CA . GLY A 1 349 ? 25.116 -6.931 -26.623 1.00 97.94 349 GLY A CA 1
ATOM 2681 C C . GLY A 1 349 ? 24.116 -5.971 -25.982 1.00 97.94 349 GLY A C 1
ATOM 2682 O O . GLY A 1 349 ? 23.814 -6.129 -24.799 1.00 97.94 349 GLY A O 1
ATOM 2683 N N . GLU A 1 350 ? 23.539 -5.049 -26.754 1.00 97.88 350 GLU A N 1
ATOM 2684 C CA . GLU A 1 350 ? 22.474 -4.158 -26.272 1.00 97.88 350 GLU A CA 1
ATOM 2685 C C . GLU A 1 350 ? 21.174 -4.907 -25.965 1.00 97.88 350 GLU A C 1
ATOM 2687 O O . GLU A 1 350 ? 20.530 -4.660 -24.946 1.00 97.88 350 GLU A O 1
ATOM 2692 N N . ILE A 1 351 ? 20.822 -5.903 -26.777 1.00 98.06 351 ILE A N 1
ATOM 2693 C CA . ILE A 1 351 ? 19.665 -6.769 -26.503 1.00 98.06 351 ILE A CA 1
ATOM 2694 C C . ILE A 1 351 ? 19.889 -7.556 -25.204 1.00 98.06 351 ILE A C 1
ATOM 2696 O O . ILE A 1 351 ? 19.004 -7.625 -24.350 1.00 98.06 351 ILE A O 1
ATOM 2700 N N . ALA A 1 352 ? 21.093 -8.100 -25.010 1.00 97.94 352 ALA A N 1
ATOM 2701 C CA . ALA A 1 352 ? 21.470 -8.785 -23.779 1.00 97.94 352 ALA A CA 1
ATOM 2702 C C . ALA A 1 352 ? 21.477 -7.840 -22.559 1.00 97.94 352 ALA A C 1
ATOM 2704 O O . ALA A 1 352 ? 21.086 -8.270 -21.473 1.00 97.94 352 ALA A O 1
ATOM 2705 N N . ASN A 1 353 ? 21.855 -6.563 -22.721 1.00 97.50 353 ASN A N 1
ATOM 2706 C CA . ASN A 1 353 ? 21.739 -5.543 -21.668 1.00 97.50 353 ASN A CA 1
ATOM 2707 C C . ASN A 1 353 ? 20.277 -5.325 -21.256 1.00 97.50 353 ASN A C 1
ATOM 2709 O O . ASN A 1 353 ? 19.987 -5.314 -20.061 1.00 97.50 353 ASN A O 1
ATOM 2713 N N . ILE A 1 354 ? 19.354 -5.192 -22.216 1.00 97.50 354 ILE A N 1
ATOM 2714 C CA . ILE A 1 354 ? 17.919 -5.033 -21.927 1.00 97.50 354 ILE A CA 1
ATOM 2715 C C . ILE A 1 354 ? 17.369 -6.257 -21.194 1.00 97.50 354 ILE A C 1
ATOM 2717 O O . ILE A 1 354 ? 16.705 -6.104 -20.170 1.00 97.50 354 ILE A O 1
ATOM 2721 N N . ILE A 1 355 ? 17.704 -7.470 -21.645 1.00 97.81 355 ILE A N 1
ATOM 2722 C CA . ILE A 1 355 ? 17.310 -8.709 -20.957 1.00 97.81 355 ILE A CA 1
ATOM 2723 C C . ILE A 1 355 ? 17.827 -8.710 -19.508 1.00 97.81 355 ILE A C 1
ATOM 2725 O O . ILE A 1 355 ? 17.062 -8.973 -18.581 1.00 97.81 355 ILE A O 1
ATOM 2729 N N . SER A 1 356 ? 19.098 -8.354 -19.300 1.00 97.38 356 SER A N 1
ATOM 2730 C CA . SER A 1 356 ? 19.714 -8.216 -17.970 1.00 97.38 356 SER A CA 1
ATOM 2731 C C . SER A 1 356 ? 18.982 -7.191 -17.090 1.00 97.38 356 SER A C 1
ATOM 2733 O O . SER A 1 356 ? 18.746 -7.432 -15.902 1.00 97.38 356 SER A O 1
ATOM 2735 N N . GLY A 1 357 ? 18.583 -6.058 -17.674 1.00 96.44 357 GLY A N 1
ATOM 2736 C CA . GLY A 1 357 ? 17.801 -5.017 -17.006 1.00 96.44 357 GLY A CA 1
ATOM 2737 C C . GLY A 1 357 ? 16.418 -5.506 -16.579 1.00 96.44 357 GLY A C 1
ATOM 2738 O O . GLY A 1 357 ? 16.010 -5.255 -15.447 1.00 96.44 357 GLY A O 1
ATOM 2739 N N . VAL A 1 358 ? 15.733 -6.279 -17.429 1.00 97.12 358 VAL A N 1
ATOM 2740 C CA . VAL A 1 358 ? 14.433 -6.880 -17.092 1.00 97.12 358 VAL A CA 1
ATOM 2741 C C . VAL A 1 358 ? 14.560 -7.868 -15.934 1.00 97.12 358 VAL A C 1
ATOM 2743 O O . VAL A 1 358 ? 13.784 -7.781 -14.983 1.00 97.12 358 VAL A O 1
ATOM 2746 N N . TYR A 1 359 ? 15.548 -8.769 -15.971 1.00 96.94 359 TYR A N 1
ATOM 2747 C CA . TYR A 1 359 ? 15.796 -9.687 -14.854 1.00 96.94 359 TYR A CA 1
ATOM 2748 C C . TYR A 1 359 ? 16.083 -8.929 -13.555 1.00 96.94 359 TYR A C 1
ATOM 2750 O O . TYR A 1 359 ? 15.513 -9.264 -12.522 1.00 96.94 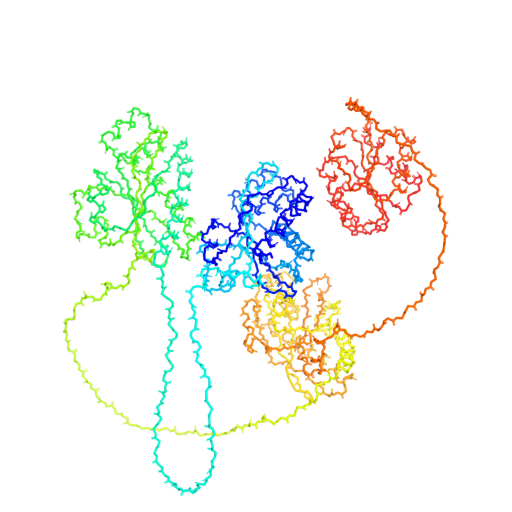359 TYR A O 1
ATOM 2758 N N . THR A 1 360 ? 16.905 -7.878 -13.612 1.00 95.44 360 THR A N 1
ATOM 2759 C CA . THR A 1 360 ? 17.190 -7.022 -12.450 1.00 95.44 360 THR A CA 1
ATOM 2760 C C . THR A 1 360 ? 15.918 -6.406 -11.880 1.00 95.44 360 THR A C 1
ATOM 2762 O O . THR A 1 360 ? 15.656 -6.556 -10.691 1.00 95.44 360 THR A O 1
ATOM 2765 N N . ALA A 1 361 ? 15.095 -5.779 -12.723 1.00 88.88 361 ALA A N 1
ATOM 2766 C CA . ALA A 1 361 ? 13.860 -5.137 -12.285 1.00 88.88 361 ALA A CA 1
ATOM 2767 C C . ALA A 1 361 ? 12.898 -6.138 -11.625 1.00 88.88 361 ALA A C 1
ATOM 2769 O O . ALA A 1 361 ? 12.433 -5.908 -10.512 1.00 88.88 361 ALA A O 1
ATOM 2770 N N . VAL A 1 362 ? 12.646 -7.286 -12.266 1.00 89.56 362 VAL A N 1
ATOM 2771 C CA . VAL A 1 362 ? 11.717 -8.294 -11.728 1.00 89.56 362 VAL A CA 1
ATOM 2772 C C . VAL A 1 362 ? 12.226 -8.882 -10.414 1.00 89.56 362 VAL A C 1
ATOM 2774 O O . VAL A 1 362 ? 11.448 -9.018 -9.470 1.00 89.56 362 VAL A O 1
ATOM 2777 N N . PHE A 1 363 ? 13.516 -9.216 -10.318 1.00 90.75 363 PHE A N 1
ATOM 2778 C CA . PHE A 1 363 ? 14.067 -9.790 -9.092 1.00 90.75 363 PHE A CA 1
ATOM 2779 C C . PHE A 1 363 ? 14.148 -8.767 -7.952 1.00 90.75 363 PHE A C 1
ATOM 2781 O O . PHE A 1 363 ? 13.775 -9.107 -6.834 1.00 90.75 363 PHE A O 1
ATOM 2788 N N . GLU A 1 364 ? 14.541 -7.513 -8.192 1.00 87.31 364 GLU A N 1
ATOM 2789 C CA . GLU A 1 364 ? 14.509 -6.481 -7.140 1.00 87.31 364 GLU A CA 1
ATOM 2790 C C . GLU A 1 364 ? 13.082 -6.215 -6.633 1.00 87.31 364 GLU A C 1
ATOM 2792 O O . GLU A 1 364 ? 12.848 -6.075 -5.423 1.00 87.31 364 GLU A O 1
ATOM 2797 N N . GLU A 1 365 ? 12.112 -6.178 -7.550 1.00 82.88 365 GLU A N 1
ATOM 2798 C CA . GLU A 1 365 ? 10.708 -5.972 -7.216 1.00 82.88 365 GLU A CA 1
ATOM 2799 C C . GLU A 1 365 ? 10.143 -7.156 -6.427 1.00 82.88 365 GLU A C 1
ATOM 2801 O O . GLU A 1 365 ? 9.551 -6.952 -5.371 1.00 82.88 365 GLU A O 1
ATOM 2806 N N . GLN A 1 366 ? 10.335 -8.388 -6.899 1.00 80.94 366 GLN A N 1
ATOM 2807 C CA . GLN A 1 366 ? 9.520 -9.533 -6.483 1.00 80.94 366 GLN A CA 1
ATOM 2808 C C . GLN A 1 366 ? 10.303 -10.645 -5.766 1.00 80.94 366 GLN A C 1
ATOM 2810 O O . GLN A 1 366 ? 9.701 -11.457 -5.068 1.00 80.94 366 GLN A O 1
ATOM 2815 N N . TYR A 1 367 ? 11.629 -10.708 -5.861 1.00 85.56 367 TYR A N 1
ATOM 2816 C CA . TYR A 1 367 ? 12.403 -11.706 -5.118 1.00 85.56 367 TYR A CA 1
ATOM 2817 C C . TYR A 1 367 ? 12.748 -11.209 -3.709 1.00 85.56 367 TYR A C 1
ATOM 2819 O O . TYR A 1 367 ? 12.806 -10.007 -3.450 1.00 85.56 367 TYR A O 1
ATOM 2827 N N . THR A 1 368 ? 12.934 -12.135 -2.767 1.00 78.38 368 THR A N 1
ATOM 2828 C CA . THR A 1 368 ? 13.239 -11.804 -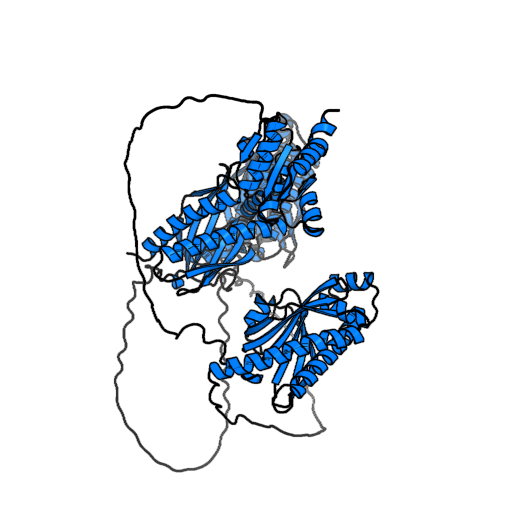1.365 1.00 78.38 368 THR A CA 1
ATOM 2829 C C . THR A 1 368 ? 14.596 -11.116 -1.220 1.00 78.38 368 THR A C 1
ATOM 2831 O O . THR A 1 368 ? 14.730 -10.192 -0.423 1.00 78.38 368 THR A O 1
ATOM 2834 N N . GLU A 1 369 ? 15.581 -11.525 -2.020 1.00 83.94 369 GLU A N 1
ATOM 2835 C CA . GLU A 1 369 ? 16.902 -10.898 -2.094 1.00 83.94 369 GLU A CA 1
ATOM 2836 C C . GLU A 1 369 ? 16.971 -9.899 -3.254 1.00 83.94 369 GLU A C 1
ATOM 2838 O O . GLU A 1 369 ? 16.405 -10.121 -4.325 1.00 83.94 369 GLU A O 1
ATOM 2843 N N . LYS A 1 370 ? 17.715 -8.805 -3.067 1.00 85.25 370 LYS A N 1
ATOM 2844 C CA . LYS A 1 370 ? 17.949 -7.815 -4.125 1.00 85.25 370 LYS A CA 1
ATOM 2845 C C . LYS A 1 370 ? 19.062 -8.301 -5.051 1.00 85.25 370 LYS A C 1
ATOM 2847 O O . LYS A 1 370 ? 20.236 -8.069 -4.771 1.00 85.25 370 LYS A O 1
ATOM 2852 N N . LEU A 1 371 ? 18.686 -8.973 -6.137 1.00 91.31 371 LEU A N 1
ATOM 2853 C CA . LEU A 1 371 ? 19.618 -9.466 -7.152 1.00 91.31 371 LEU A CA 1
ATOM 2854 C C . LEU A 1 371 ? 19.670 -8.519 -8.356 1.00 91.31 371 LEU A C 1
ATOM 2856 O O . LEU A 1 371 ? 18.641 -8.210 -8.956 1.00 91.31 371 LEU A O 1
ATOM 2860 N N . ARG A 1 372 ? 20.878 -8.091 -8.735 1.00 94.44 372 ARG A N 1
ATOM 2861 C CA . ARG A 1 372 ? 21.126 -7.248 -9.913 1.00 94.44 372 ARG A CA 1
ATOM 2862 C C . ARG A 1 372 ? 21.966 -7.981 -10.934 1.00 94.44 372 ARG A C 1
ATOM 2864 O O . ARG A 1 372 ? 23.094 -8.346 -10.637 1.00 94.44 372 ARG A O 1
ATOM 2871 N N . PHE A 1 373 ? 21.453 -8.124 -12.144 1.00 96.56 373 PHE A N 1
ATOM 2872 C CA . PHE A 1 373 ? 22.124 -8.799 -13.247 1.00 96.56 373 PHE A CA 1
ATOM 2873 C C . PHE A 1 373 ? 22.834 -7.762 -14.116 1.00 96.56 373 PHE A C 1
ATOM 2875 O O . PHE A 1 373 ? 22.197 -6.872 -14.687 1.00 96.56 373 PHE A O 1
ATOM 2882 N N . ILE A 1 374 ? 24.154 -7.883 -14.236 1.00 95.81 374 ILE A N 1
ATOM 2883 C CA . ILE A 1 374 ? 25.007 -6.965 -14.993 1.00 95.81 374 ILE A CA 1
ATOM 2884 C C . ILE A 1 374 ? 25.759 -7.759 -16.058 1.00 95.81 374 ILE A C 1
ATOM 2886 O O . ILE A 1 374 ? 26.677 -8.520 -15.745 1.00 95.81 374 ILE A O 1
ATOM 2890 N N . ARG A 1 375 ? 25.416 -7.551 -17.333 1.00 96.56 375 ARG A N 1
ATOM 2891 C CA . ARG A 1 375 ? 26.165 -8.128 -18.457 1.00 96.56 375 ARG A CA 1
ATOM 2892 C C . ARG A 1 375 ? 27.612 -7.617 -18.454 1.00 96.56 375 ARG A C 1
ATOM 2894 O O . ARG A 1 375 ? 27.847 -6.411 -18.412 1.00 96.56 375 ARG A O 1
ATOM 2901 N N . LYS A 1 376 ? 28.581 -8.527 -18.551 1.00 96.25 376 LYS A N 1
ATOM 2902 C CA . LYS A 1 376 ? 30.018 -8.212 -18.613 1.00 96.25 376 LYS A CA 1
ATOM 2903 C C . LYS A 1 376 ? 30.570 -8.391 -20.018 1.00 96.25 376 LYS A C 1
ATOM 2905 O O . LYS A 1 376 ? 31.013 -7.429 -20.639 1.00 96.25 376 LYS A O 1
ATOM 2910 N N . GLU A 1 377 ? 30.488 -9.601 -20.555 1.00 95.81 377 GLU A N 1
ATOM 2911 C CA . GLU A 1 377 ? 31.046 -9.929 -21.866 1.00 95.81 377 GLU A CA 1
ATOM 2912 C C . GLU A 1 377 ? 30.154 -10.885 -22.656 1.00 95.81 377 GLU A C 1
ATOM 2914 O O . GLU A 1 377 ? 29.222 -11.475 -22.116 1.00 95.81 377 GLU A O 1
ATOM 2919 N N . LEU A 1 378 ? 30.427 -10.992 -23.956 1.00 96.69 378 LEU A N 1
ATOM 2920 C CA . LEU A 1 378 ? 29.845 -11.990 -24.851 1.00 96.69 378 LEU A CA 1
ATOM 2921 C C . LEU A 1 378 ? 30.954 -12.945 -25.281 1.00 96.69 378 LEU A C 1
ATOM 2923 O O . LEU A 1 378 ? 32.040 -12.474 -25.614 1.00 96.69 378 LEU A O 1
ATOM 2927 N N . ARG A 1 379 ? 30.699 -14.250 -25.331 1.00 95.88 379 ARG A N 1
ATOM 2928 C CA . ARG A 1 379 ? 31.663 -15.272 -25.754 1.00 95.88 379 ARG A CA 1
ATOM 2929 C C . ARG A 1 379 ? 31.033 -16.217 -26.768 1.00 95.88 379 ARG A C 1
ATOM 2931 O O . ARG A 1 379 ? 29.896 -16.642 -26.596 1.00 95.88 379 ARG A O 1
ATOM 2938 N N . ASP A 1 380 ? 31.797 -16.564 -27.796 1.00 94.44 380 ASP A N 1
ATOM 2939 C CA . ASP A 1 380 ? 31.416 -17.579 -28.776 1.00 94.44 380 ASP A CA 1
ATOM 2940 C C . ASP A 1 380 ? 31.878 -18.949 -28.286 1.00 94.44 380 ASP A C 1
ATOM 2942 O O . ASP A 1 380 ? 33.047 -19.133 -27.941 1.00 94.44 380 ASP A O 1
ATOM 2946 N N . ILE A 1 381 ? 30.965 -19.915 -28.264 1.00 95.19 381 ILE A N 1
ATOM 2947 C CA . ILE A 1 381 ? 31.216 -21.250 -27.723 1.00 95.19 381 ILE A CA 1
ATOM 2948 C C . ILE A 1 381 ? 30.752 -22.295 -28.730 1.00 95.19 381 ILE A C 1
ATOM 2950 O O . ILE A 1 381 ? 29.678 -22.195 -29.324 1.00 95.19 381 ILE A O 1
ATOM 2954 N N . GLU A 1 382 ? 31.555 -23.338 -28.902 1.00 95.00 382 GLU A N 1
ATOM 2955 C CA . GLU A 1 382 ? 31.137 -24.570 -29.561 1.00 95.00 382 GLU A CA 1
ATOM 2956 C C . GLU A 1 382 ? 30.883 -25.632 -28.483 1.00 95.00 382 GLU A C 1
ATOM 2958 O O . GLU A 1 382 ? 31.857 -26.119 -27.910 1.00 95.00 382 GLU A O 1
ATOM 2963 N N . PRO A 1 383 ? 29.620 -26.014 -28.205 1.00 93.56 383 PRO A N 1
ATOM 2964 C CA . PRO A 1 383 ? 29.273 -26.982 -27.161 1.00 93.56 383 PRO A CA 1
ATOM 2965 C C . PRO A 1 383 ? 30.090 -28.277 -27.232 1.00 93.56 383 PRO A C 1
ATOM 2967 O O . PRO A 1 383 ? 30.628 -28.721 -26.229 1.00 93.56 383 PRO A O 1
ATOM 2970 N N . ALA A 1 384 ? 30.319 -28.807 -28.440 1.00 91.94 384 ALA A N 1
ATOM 2971 C CA . ALA A 1 384 ? 31.108 -30.024 -28.665 1.00 91.94 384 ALA A CA 1
ATOM 2972 C C . ALA A 1 384 ? 32.606 -29.912 -28.298 1.00 91.94 384 ALA A C 1
ATOM 2974 O O . ALA A 1 384 ? 33.316 -30.915 -28.317 1.00 91.94 384 ALA A O 1
ATOM 2975 N N . LYS A 1 385 ? 33.112 -28.701 -28.029 1.00 93.38 385 LYS A N 1
ATOM 2976 C CA . LYS A 1 385 ? 34.494 -28.434 -27.597 1.00 93.38 385 LYS A CA 1
ATOM 2977 C C . LYS A 1 385 ? 34.583 -28.033 -26.122 1.00 93.38 385 LYS A C 1
ATOM 2979 O O . LYS A 1 385 ? 35.680 -27.730 -25.657 1.00 93.38 385 LYS A O 1
ATOM 2984 N N . VAL A 1 386 ? 33.461 -27.975 -25.405 1.00 93.25 386 VAL A N 1
ATOM 2985 C CA . VAL A 1 386 ? 33.449 -27.624 -23.984 1.00 93.25 386 VAL A CA 1
ATOM 2986 C C . VAL A 1 386 ? 34.014 -28.792 -23.181 1.00 93.25 386 VAL A C 1
ATOM 2988 O O . VAL A 1 386 ? 33.484 -29.896 -23.220 1.00 93.25 386 VAL A O 1
ATOM 2991 N N . ASP A 1 387 ? 35.092 -28.539 -22.440 1.00 92.81 387 ASP A N 1
ATOM 2992 C CA . ASP A 1 387 ? 35.584 -29.473 -21.429 1.00 92.81 387 ASP A CA 1
ATOM 2993 C C . ASP A 1 387 ? 34.684 -29.376 -20.191 1.00 92.81 387 ASP A C 1
ATOM 2995 O O . ASP A 1 387 ? 34.655 -28.349 -19.504 1.00 92.81 387 ASP A O 1
ATOM 2999 N N . VAL A 1 388 ? 33.921 -30.437 -19.927 1.00 89.44 388 VAL A N 1
ATOM 3000 C CA . VAL A 1 388 ? 32.977 -30.512 -18.804 1.00 89.44 388 VAL A CA 1
ATOM 3001 C C . VAL A 1 388 ? 33.694 -30.254 -17.480 1.00 89.44 388 VAL A C 1
ATOM 3003 O O . VAL A 1 388 ? 33.213 -29.440 -16.698 1.00 89.44 388 VAL A O 1
ATOM 3006 N N . ALA A 1 389 ? 34.888 -30.824 -17.288 1.00 88.88 389 ALA A N 1
ATOM 3007 C CA . ALA A 1 389 ? 35.659 -30.705 -16.049 1.00 88.88 389 ALA A CA 1
ATOM 3008 C C . ALA A 1 389 ? 36.328 -29.329 -15.862 1.00 88.88 389 ALA A C 1
ATOM 3010 O O . ALA A 1 389 ? 36.837 -29.024 -14.782 1.00 88.88 389 ALA A O 1
ATOM 3011 N N . SER A 1 390 ? 36.357 -28.494 -16.905 1.00 93.12 390 SER A N 1
ATOM 3012 C CA . SER A 1 390 ? 36.901 -27.139 -16.826 1.00 93.12 390 SER A CA 1
ATOM 3013 C C . SER A 1 390 ? 35.941 -26.190 -16.101 1.00 93.12 390 SER A C 1
ATOM 3015 O O . SER A 1 390 ? 34.724 -26.330 -16.172 1.00 93.12 390 SER A O 1
ATOM 3017 N N . THR A 1 391 ? 36.458 -25.139 -15.465 1.00 90.00 391 THR A N 1
ATOM 3018 C CA . THR A 1 391 ? 35.625 -24.021 -14.981 1.00 90.00 391 THR A CA 1
ATOM 3019 C C . THR A 1 391 ? 35.163 -23.094 -16.110 1.00 90.00 391 THR A C 1
ATOM 3021 O O . THR A 1 391 ? 34.439 -22.130 -15.870 1.00 90.00 391 THR A O 1
ATOM 3024 N N . GLU A 1 392 ? 35.599 -23.363 -17.342 1.00 91.06 392 GLU A N 1
ATOM 3025 C CA . GLU A 1 392 ? 35.217 -22.643 -18.550 1.00 91.06 392 GLU A CA 1
ATOM 3026 C C . GLU A 1 392 ? 34.356 -23.519 -19.479 1.00 91.06 392 GLU A C 1
ATOM 3028 O O . GLU A 1 392 ? 34.495 -24.744 -19.495 1.00 91.06 392 GLU A O 1
ATOM 3033 N N . PRO A 1 393 ? 33.452 -22.924 -20.277 1.00 91.81 393 PRO A N 1
ATOM 3034 C CA . PRO A 1 393 ? 33.112 -21.500 -20.300 1.00 91.81 393 PRO A CA 1
ATOM 3035 C C . PRO A 1 393 ? 32.323 -21.068 -19.054 1.00 91.81 393 PRO A C 1
ATOM 3037 O O . PRO A 1 393 ? 32.394 -19.903 -18.667 1.00 91.81 393 PRO A O 1
ATOM 3040 N N . ILE A 1 394 ? 31.640 -22.009 -18.400 1.00 96.12 394 ILE A N 1
ATOM 3041 C CA . ILE A 1 394 ? 30.948 -21.828 -17.120 1.00 96.12 394 ILE A CA 1
ATOM 3042 C C . ILE A 1 394 ? 31.448 -22.876 -16.107 1.00 96.12 394 ILE A C 1
ATOM 3044 O O . ILE A 1 394 ? 31.875 -23.954 -16.544 1.00 96.12 394 ILE A O 1
ATOM 3048 N N . PRO A 1 395 ? 31.409 -22.586 -14.792 1.00 95.38 395 PRO A N 1
ATOM 3049 C CA . PRO A 1 395 ? 31.732 -23.547 -13.740 1.00 95.38 395 PRO A CA 1
ATOM 3050 C C . PRO A 1 395 ? 30.923 -24.845 -13.841 1.00 95.38 395 PRO A C 1
ATOM 3052 O O . PRO A 1 395 ? 29.768 -24.834 -14.257 1.00 95.38 395 PRO A O 1
ATOM 3055 N N . ASP A 1 396 ? 31.518 -25.965 -13.433 1.00 94.75 396 ASP A N 1
ATOM 3056 C CA . ASP A 1 396 ? 30.800 -27.237 -13.313 1.00 94.75 396 ASP A CA 1
ATOM 3057 C C . ASP A 1 396 ? 30.006 -27.276 -12.001 1.00 94.75 396 ASP A C 1
ATOM 3059 O O . ASP A 1 396 ? 30.447 -27.802 -10.980 1.00 94.75 396 ASP A O 1
ATOM 3063 N N . THR A 1 397 ? 28.850 -26.617 -12.010 1.00 94.69 397 THR A N 1
ATOM 3064 C CA . THR A 1 397 ? 27.887 -26.630 -10.908 1.00 94.69 397 THR A CA 1
ATOM 3065 C C . THR A 1 397 ? 26.492 -26.955 -11.430 1.00 94.69 397 THR A C 1
ATOM 3067 O O . THR A 1 397 ? 26.251 -27.098 -12.632 1.00 94.69 397 THR A O 1
ATOM 3070 N N . THR A 1 398 ? 25.551 -27.117 -10.508 1.00 95.69 398 THR A N 1
ATOM 3071 C CA . THR A 1 398 ? 24.145 -27.314 -10.844 1.00 95.69 398 THR A CA 1
ATOM 3072 C C . THR A 1 398 ? 23.496 -25.967 -11.157 1.00 95.69 398 THR A C 1
ATOM 3074 O O . THR A 1 398 ? 23.598 -25.026 -10.366 1.00 95.69 398 THR A O 1
ATOM 3077 N N . TYR A 1 399 ? 22.781 -25.881 -12.276 1.00 97.12 399 TYR A N 1
ATOM 3078 C CA . TYR A 1 399 ? 22.104 -24.675 -12.740 1.00 97.12 399 TYR A CA 1
ATOM 3079 C C . TYR A 1 399 ? 20.590 -24.858 -12.769 1.00 97.12 399 TYR A C 1
ATOM 3081 O O . TYR A 1 399 ? 20.080 -25.867 -13.249 1.00 97.12 399 TYR A O 1
ATOM 3089 N N . TYR A 1 400 ? 19.859 -23.844 -12.321 1.00 97.50 400 TYR A N 1
ATOM 3090 C CA . TYR A 1 400 ? 18.468 -23.648 -12.686 1.00 97.50 400 TYR A CA 1
ATOM 3091 C C . TYR A 1 400 ? 18.404 -22.958 -14.045 1.00 97.50 400 TYR A C 1
ATOM 3093 O O . TYR A 1 400 ? 18.848 -21.820 -14.190 1.00 97.50 400 TYR A O 1
ATOM 3101 N N . VAL A 1 401 ? 17.889 -23.651 -15.054 1.00 97.81 401 VAL A N 1
ATOM 3102 C CA . VAL A 1 401 ? 17.871 -23.184 -16.440 1.00 97.81 401 VAL A CA 1
ATOM 3103 C C . VAL A 1 401 ? 16.445 -22.851 -16.853 1.00 97.81 401 VAL A C 1
ATOM 3105 O O . VAL A 1 401 ? 15.582 -23.728 -16.881 1.00 97.81 401 VAL A O 1
ATOM 3108 N N . SER A 1 402 ? 16.226 -21.584 -17.202 1.00 98.00 402 SER A N 1
ATOM 3109 C CA . SER A 1 402 ? 15.004 -21.062 -17.817 1.00 98.00 402 SER A CA 1
ATOM 3110 C C . SER A 1 402 ? 15.174 -21.025 -19.329 1.00 98.00 402 SER A C 1
ATOM 3112 O O . SER A 1 402 ? 16.096 -20.383 -19.826 1.00 98.00 402 SER A O 1
ATOM 3114 N N . SER A 1 403 ? 14.326 -21.735 -20.069 1.00 97.94 403 SER A N 1
ATOM 3115 C CA . SER A 1 403 ? 14.435 -21.884 -21.523 1.00 97.94 403 SER A CA 1
ATOM 3116 C C . SER A 1 403 ? 13.155 -21.449 -22.219 1.00 97.94 403 SER A C 1
ATOM 3118 O O . SER A 1 403 ? 12.107 -22.061 -22.017 1.00 97.94 403 SER A O 1
ATOM 3120 N N . VAL A 1 404 ? 13.246 -20.473 -23.119 1.00 97.38 404 VAL A N 1
ATOM 3121 C CA . VAL A 1 404 ? 12.091 -19.915 -23.836 1.00 97.38 404 VAL A CA 1
ATOM 3122 C C . VAL A 1 404 ? 12.322 -19.920 -25.344 1.00 97.38 404 VAL A C 1
ATOM 3124 O O . VAL A 1 404 ? 13.432 -19.684 -25.809 1.00 97.38 404 VAL A O 1
ATOM 3127 N N . SER A 1 405 ? 11.288 -20.236 -26.119 1.00 97.38 405 SER A N 1
ATOM 3128 C CA . SER A 1 405 ? 11.317 -20.161 -27.587 1.00 97.38 405 SER A CA 1
ATOM 3129 C C . SER A 1 405 ? 11.002 -18.736 -28.028 1.00 97.38 405 SER A C 1
ATOM 3131 O O . SER A 1 405 ? 10.048 -18.153 -27.512 1.00 97.38 405 SER A O 1
ATOM 3133 N N . ILE A 1 406 ? 11.758 -18.194 -28.983 1.00 97.69 406 ILE A N 1
ATOM 3134 C CA . ILE A 1 406 ? 11.565 -16.828 -29.486 1.00 97.69 406 ILE A CA 1
ATOM 3135 C C . ILE A 1 406 ? 11.138 -16.830 -30.955 1.00 97.69 406 ILE A C 1
ATOM 3137 O O . ILE A 1 406 ? 11.703 -17.536 -31.790 1.00 97.69 406 ILE A O 1
ATOM 3141 N N . ALA A 1 407 ? 10.142 -16.011 -31.278 1.00 97.62 407 ALA A N 1
ATOM 3142 C CA . ALA A 1 407 ? 9.742 -15.699 -32.642 1.00 97.62 407 ALA A CA 1
ATOM 3143 C C . ALA A 1 407 ? 9.820 -14.190 -32.870 1.00 97.62 407 ALA A C 1
ATOM 3145 O O . ALA A 1 407 ? 9.417 -13.420 -32.003 1.00 97.62 407 ALA A O 1
ATOM 3146 N N . VAL A 1 408 ? 10.304 -13.775 -34.040 1.00 96.56 408 VAL A N 1
ATOM 3147 C CA . VAL A 1 408 ? 10.427 -12.364 -34.437 1.00 96.56 408 VAL A CA 1
ATOM 3148 C C . VAL A 1 408 ? 9.805 -12.198 -35.816 1.00 96.56 408 VAL A C 1
ATOM 3150 O O . VAL A 1 408 ? 10.145 -12.948 -36.729 1.00 96.56 408 VAL A O 1
ATOM 3153 N N . ASP A 1 409 ? 8.862 -11.272 -35.988 1.00 93.44 409 ASP A N 1
ATOM 3154 C CA . ASP A 1 409 ? 8.108 -11.095 -37.245 1.00 93.44 409 ASP A CA 1
ATOM 3155 C C . ASP A 1 409 ? 7.491 -12.400 -37.776 1.00 93.44 409 ASP A C 1
ATOM 3157 O O . ASP A 1 409 ? 7.520 -12.692 -38.975 1.00 93.44 409 ASP A O 1
ATOM 3161 N N . LYS A 1 410 ? 6.954 -13.233 -36.874 1.00 91.50 410 LYS A N 1
ATOM 3162 C CA . LYS A 1 410 ? 6.416 -14.581 -37.169 1.00 91.50 410 LYS A CA 1
ATOM 3163 C C . LYS A 1 410 ? 7.462 -15.603 -37.637 1.00 91.50 410 LYS A C 1
ATOM 3165 O O . LYS A 1 410 ? 7.108 -16.763 -37.860 1.00 91.50 410 LYS A O 1
ATOM 3170 N N . LYS A 1 411 ? 8.736 -15.225 -37.771 1.00 95.19 411 LYS A N 1
ATOM 3171 C CA . LYS A 1 411 ? 9.837 -16.158 -38.009 1.00 95.19 411 LYS A CA 1
ATOM 3172 C C . LYS A 1 411 ? 10.217 -16.808 -36.686 1.00 95.19 411 LYS A C 1
ATOM 3174 O O . LYS A 1 411 ? 10.652 -16.132 -35.760 1.00 95.19 411 LYS A O 1
ATOM 3179 N N . GLN A 1 412 ? 10.055 -18.124 -36.615 1.00 97.00 412 GLN A N 1
ATOM 3180 C CA . GLN A 1 412 ? 10.516 -18.907 -35.474 1.00 97.00 412 GLN A CA 1
ATOM 3181 C C . GLN A 1 412 ? 12.044 -18.959 -35.472 1.00 97.00 412 GLN A C 1
ATOM 3183 O O . GLN A 1 412 ? 12.655 -19.329 -36.481 1.00 97.00 412 GLN A O 1
ATOM 3188 N N . LEU A 1 413 ? 12.635 -18.560 -34.352 1.00 96.81 413 LEU A N 1
ATOM 3189 C CA . LEU A 1 413 ? 14.058 -18.700 -34.067 1.00 96.81 413 LEU A CA 1
ATOM 3190 C C . LEU A 1 413 ? 14.262 -19.897 -33.121 1.00 96.81 413 LEU A C 1
ATOM 3192 O O . LEU A 1 413 ? 13.362 -20.722 -32.936 1.00 96.81 413 LEU A O 1
ATOM 3196 N N . GLY A 1 414 ? 15.464 -20.032 -32.564 1.00 95.81 414 GLY A N 1
ATOM 3197 C CA . GLY A 1 414 ? 15.775 -21.028 -31.546 1.00 95.81 414 GLY A CA 1
ATOM 3198 C C . GLY A 1 414 ? 15.239 -20.692 -30.151 1.00 95.81 414 GLY A C 1
ATOM 3199 O O . GLY A 1 414 ? 14.213 -20.030 -29.968 1.00 95.81 414 GLY A O 1
ATOM 3200 N N . ARG A 1 415 ? 15.948 -21.199 -29.140 1.00 97.00 415 ARG A N 1
ATOM 3201 C CA . ARG A 1 415 ? 15.651 -20.950 -27.728 1.00 97.00 415 ARG A CA 1
ATOM 3202 C C . ARG A 1 415 ? 16.677 -19.997 -27.127 1.00 97.00 415 ARG A C 1
ATOM 3204 O O . ARG A 1 415 ? 17.855 -20.032 -27.482 1.00 97.00 415 ARG A O 1
ATOM 3211 N N . VAL A 1 416 ? 16.208 -19.179 -26.196 1.00 97.44 416 VAL A N 1
ATOM 3212 C CA . VAL A 1 416 ? 17.035 -18.382 -25.294 1.00 97.44 416 VAL A CA 1
ATOM 3213 C C . VAL A 1 416 ? 17.047 -19.088 -23.946 1.00 97.44 416 VAL A C 1
ATOM 3215 O O . VAL A 1 416 ? 15.990 -19.469 -23.434 1.00 97.44 416 VAL A O 1
ATOM 3218 N N . HIS A 1 417 ? 18.237 -19.270 -23.386 1.00 98.19 417 HIS A N 1
ATOM 3219 C CA . HIS A 1 417 ? 18.448 -19.942 -22.112 1.00 98.19 417 HIS A CA 1
ATOM 3220 C C . HIS A 1 417 ? 19.056 -18.969 -21.109 1.00 98.19 417 HIS A C 1
ATOM 3222 O O . HIS A 1 417 ? 20.081 -18.359 -21.393 1.00 98.19 417 HIS A O 1
ATOM 3228 N N . MET A 1 418 ? 18.461 -18.855 -19.929 1.00 98.25 418 MET A N 1
ATOM 3229 C CA . MET A 1 418 ? 19.044 -18.157 -18.788 1.00 98.25 418 MET A CA 1
ATOM 3230 C C . MET A 1 418 ? 19.427 -19.187 -17.724 1.00 98.25 418 MET A C 1
ATOM 3232 O O . MET A 1 418 ? 18.579 -19.959 -17.275 1.00 98.25 418 MET A O 1
ATOM 3236 N N . LEU A 1 419 ? 20.705 -19.218 -17.354 1.00 98.25 419 LEU A N 1
ATOM 3237 C CA . LEU A 1 419 ? 21.299 -20.175 -16.429 1.00 98.25 419 LEU A CA 1
ATOM 3238 C C . LEU A 1 419 ? 21.647 -19.466 -15.118 1.00 98.25 419 LEU A C 1
ATOM 3240 O O . LEU A 1 419 ? 22.530 -18.606 -15.081 1.00 98.25 419 LEU A O 1
ATOM 3244 N N . PHE A 1 420 ? 20.992 -19.871 -14.035 1.00 97.06 420 PHE A N 1
ATOM 3245 C CA . PHE A 1 420 ? 21.266 -19.407 -12.676 1.00 97.06 420 PHE A CA 1
ATOM 3246 C C . PHE A 1 420 ? 21.940 -20.531 -11.897 1.00 97.06 420 PHE A C 1
ATOM 3248 O O . PHE A 1 420 ? 21.408 -21.638 -11.909 1.00 97.06 420 PHE A O 1
ATOM 3255 N N . PRO A 1 421 ? 23.058 -20.317 -11.190 1.00 96.38 421 PRO A N 1
ATOM 3256 C CA . PRO A 1 421 ? 23.542 -21.324 -10.251 1.00 96.38 421 PRO A CA 1
ATOM 3257 C C . PRO A 1 421 ? 22.435 -21.687 -9.256 1.00 96.38 421 PRO A C 1
ATOM 3259 O O . PRO A 1 421 ? 21.777 -20.803 -8.711 1.00 96.38 421 PRO A O 1
ATOM 3262 N N . ALA A 1 422 ? 22.192 -22.976 -9.023 1.00 94.56 422 ALA A N 1
ATOM 3263 C CA . ALA A 1 422 ? 21.096 -23.418 -8.159 1.00 94.56 422 ALA A CA 1
ATOM 3264 C C . ALA A 1 422 ? 21.244 -22.881 -6.723 1.00 94.56 422 ALA A C 1
ATOM 3266 O O . ALA A 1 422 ? 20.246 -22.612 -6.058 1.00 94.56 422 ALA A O 1
ATOM 3267 N N . THR A 1 423 ? 22.480 -22.649 -6.276 1.00 92.75 423 THR A N 1
ATOM 3268 C CA . THR A 1 423 ? 22.800 -22.009 -4.994 1.00 92.75 423 THR A CA 1
ATOM 3269 C C . THR A 1 423 ? 22.329 -20.556 -4.920 1.00 92.75 423 THR A C 1
ATOM 3271 O O . THR A 1 423 ? 21.764 -20.173 -3.901 1.00 92.75 423 THR A O 1
ATOM 3274 N N . LEU A 1 424 ? 22.454 -19.776 -6.005 1.00 92.50 424 LEU A N 1
ATOM 3275 C CA . LEU A 1 424 ? 21.987 -18.379 -6.079 1.00 92.50 424 LEU A CA 1
ATOM 3276 C C . LEU A 1 424 ? 20.482 -18.265 -5.800 1.00 92.50 424 LEU A C 1
ATOM 3278 O O . LEU A 1 424 ? 20.011 -17.284 -5.239 1.00 92.50 424 LEU A O 1
ATOM 3282 N N . LEU A 1 425 ? 19.718 -19.281 -6.198 1.00 91.00 425 LEU A N 1
ATOM 3283 C CA . LEU A 1 425 ? 18.270 -19.315 -6.021 1.00 91.00 425 LEU A CA 1
ATOM 3284 C C . LEU A 1 425 ? 17.828 -20.168 -4.825 1.00 91.00 425 LEU A C 1
ATOM 3286 O O . LEU A 1 425 ? 16.634 -20.421 -4.682 1.00 91.00 425 LEU A O 1
ATOM 3290 N N . ARG A 1 426 ? 18.760 -20.615 -3.969 1.00 89.81 426 ARG A N 1
ATOM 3291 C CA . ARG A 1 426 ? 18.491 -21.513 -2.827 1.00 89.81 426 ARG A CA 1
ATOM 3292 C C . ARG A 1 426 ? 17.742 -22.794 -3.234 1.00 89.81 426 ARG A C 1
ATOM 3294 O O . ARG A 1 426 ? 16.851 -23.264 -2.533 1.00 89.81 426 ARG A O 1
ATOM 3301 N N . LEU A 1 427 ? 18.076 -23.337 -4.405 1.00 88.56 427 LEU A N 1
ATOM 3302 C CA . LEU A 1 427 ? 17.506 -24.570 -4.964 1.00 88.56 427 LEU A CA 1
ATOM 3303 C C . LEU A 1 427 ? 18.458 -25.774 -4.878 1.00 88.56 427 LEU A C 1
ATOM 3305 O O . LEU A 1 427 ? 18.081 -26.869 -5.286 1.00 88.56 427 LEU A O 1
ATOM 3309 N N . ALA A 1 428 ? 19.684 -25.579 -4.387 1.00 80.00 428 ALA A N 1
ATOM 3310 C CA . ALA A 1 428 ? 20.626 -26.663 -4.124 1.00 80.00 428 ALA A CA 1
ATOM 3311 C C . ALA A 1 428 ? 20.489 -27.150 -2.673 1.00 80.00 428 ALA A C 1
ATOM 3313 O O . ALA A 1 428 ? 20.426 -26.334 -1.755 1.00 80.00 428 ALA A O 1
ATOM 3314 N N . ASP A 1 429 ? 20.476 -28.468 -2.465 1.00 63.25 429 ASP A N 1
ATOM 3315 C CA . ASP A 1 429 ? 20.558 -29.055 -1.127 1.00 63.25 429 ASP A CA 1
ATOM 3316 C C . ASP A 1 429 ? 21.958 -28.795 -0.540 1.00 63.25 429 ASP A C 1
ATOM 3318 O O . ASP A 1 429 ? 22.965 -29.167 -1.142 1.00 63.25 429 ASP A O 1
ATOM 3322 N N . GLU A 1 430 ? 22.043 -28.206 0.658 1.00 44.94 430 GLU A N 1
ATOM 3323 C CA . GLU A 1 430 ? 23.302 -27.899 1.373 1.00 44.94 430 GLU A CA 1
ATOM 3324 C C . GLU A 1 430 ? 24.125 -29.147 1.799 1.00 44.94 430 GLU A C 1
ATOM 3326 O O . GLU A 1 430 ? 24.993 -29.062 2.665 1.00 44.94 430 GLU A O 1
ATOM 3331 N N . GLN A 1 431 ? 23.877 -30.340 1.246 1.00 40.78 431 GLN A N 1
ATOM 3332 C CA . GLN A 1 431 ? 24.439 -31.595 1.767 1.00 40.78 431 GLN A CA 1
ATOM 3333 C C . GLN A 1 431 ? 25.749 -32.087 1.128 1.00 40.78 431 GLN A C 1
ATOM 3335 O O . GLN A 1 431 ? 26.311 -33.049 1.649 1.00 40.78 431 GLN A O 1
ATOM 3340 N N . GLU A 1 432 ? 26.293 -31.466 0.075 1.00 38.94 432 GLU A N 1
ATOM 3341 C CA . GLU A 1 432 ? 27.458 -32.045 -0.634 1.00 38.94 432 GLU A CA 1
ATOM 3342 C C . GLU A 1 432 ? 28.840 -31.420 -0.355 1.00 38.94 432 GLU A C 1
ATOM 3344 O O . GLU A 1 432 ? 29.839 -31.956 -0.829 1.00 38.94 432 GLU A O 1
ATOM 3349 N N . GLU A 1 433 ? 28.981 -30.387 0.485 1.00 36.91 433 GLU A N 1
ATOM 3350 C CA . GLU A 1 433 ? 30.274 -29.681 0.636 1.00 36.91 433 GLU A CA 1
ATOM 3351 C C . GLU A 1 433 ? 31.102 -30.034 1.895 1.00 36.91 433 GLU A C 1
ATOM 3353 O O . GLU A 1 433 ? 31.790 -29.196 2.474 1.00 36.91 433 GLU A O 1
ATOM 3358 N N . THR A 1 434 ? 31.107 -31.304 2.320 1.00 32.88 434 THR A N 1
ATOM 3359 C CA . THR A 1 434 ? 32.068 -31.803 3.335 1.00 32.88 434 THR A CA 1
ATOM 3360 C C . THR A 1 434 ? 32.835 -33.037 2.867 1.00 32.88 434 THR A C 1
ATOM 3362 O O . THR A 1 434 ? 32.719 -34.123 3.429 1.00 32.88 434 THR A O 1
ATOM 3365 N N . ALA A 1 435 ? 33.686 -32.875 1.851 1.00 35.56 435 ALA A N 1
ATOM 3366 C CA . ALA A 1 435 ? 34.720 -33.868 1.562 1.00 35.56 435 ALA A CA 1
ATOM 3367 C C . ALA A 1 435 ? 35.942 -33.277 0.840 1.00 35.56 435 ALA A C 1
ATOM 3369 O O . ALA A 1 435 ? 36.067 -33.412 -0.371 1.00 35.56 435 ALA A O 1
ATOM 3370 N N . VAL A 1 436 ? 36.905 -32.720 1.588 1.00 35.03 436 VAL A N 1
ATOM 3371 C CA . VAL A 1 436 ? 38.324 -32.684 1.168 1.00 35.03 436 VAL A CA 1
ATOM 3372 C C . VAL A 1 436 ? 39.221 -32.946 2.398 1.00 35.03 436 VAL A C 1
ATOM 3374 O O . VAL A 1 436 ? 38.898 -32.458 3.481 1.00 35.03 436 VAL A O 1
ATOM 3377 N N . PRO A 1 437 ? 40.294 -33.764 2.289 1.00 41.28 437 PRO A N 1
ATOM 3378 C CA . PRO A 1 437 ? 40.891 -34.463 3.427 1.00 41.28 437 PRO A CA 1
ATOM 3379 C C . PRO A 1 437 ? 42.066 -33.729 4.093 1.00 41.28 437 PRO A C 1
ATOM 3381 O O . PRO A 1 437 ? 42.860 -33.048 3.447 1.00 41.28 437 PRO A O 1
ATOM 3384 N N . GLU A 1 438 ? 42.222 -33.979 5.396 1.00 33.47 438 GLU A N 1
ATOM 3385 C CA . GLU A 1 438 ? 43.399 -33.650 6.208 1.00 33.47 438 GLU A CA 1
ATOM 3386 C C . GLU A 1 438 ? 44.674 -34.375 5.747 1.00 33.47 438 GLU A C 1
ATOM 3388 O O . GLU A 1 438 ? 44.673 -35.594 5.558 1.00 33.47 438 GLU A O 1
ATOM 3393 N N . LYS A 1 439 ? 45.801 -33.645 5.758 1.00 31.16 439 LYS A N 1
ATOM 3394 C CA . LYS A 1 439 ? 47.110 -34.158 6.198 1.00 31.16 439 LYS A CA 1
ATOM 3395 C C . LYS A 1 439 ? 47.968 -33.063 6.852 1.00 31.16 439 LYS A C 1
ATOM 3397 O O . LYS A 1 439 ? 48.326 -32.106 6.183 1.00 31.16 439 LYS A O 1
ATOM 3402 N N . GLU A 1 440 ? 48.317 -33.324 8.123 1.00 29.83 440 GLU A N 1
ATOM 3403 C CA . GLU A 1 440 ? 49.642 -33.197 8.787 1.00 29.83 440 GLU A CA 1
ATOM 3404 C C . GLU A 1 440 ? 50.365 -31.821 8.762 1.00 29.83 440 GLU A C 1
ATOM 3406 O O . GLU A 1 440 ? 50.526 -31.219 7.716 1.00 29.83 440 GLU A O 1
ATOM 3411 N N . GLN A 1 441 ? 50.959 -31.259 9.829 1.00 31.12 441 GLN A N 1
ATOM 3412 C CA . GLN A 1 441 ? 51.508 -31.792 11.085 1.00 31.12 441 GLN A CA 1
ATOM 3413 C C . GLN A 1 441 ? 52.057 -30.626 11.969 1.00 31.12 441 GLN A C 1
ATOM 3415 O O . GLN A 1 441 ? 52.340 -29.545 11.463 1.00 31.12 441 GLN A O 1
ATOM 3420 N N . HIS A 1 442 ? 52.352 -30.947 13.244 1.00 32.19 442 HIS A N 1
ATOM 3421 C CA . HIS A 1 442 ? 53.210 -30.268 14.255 1.00 32.19 442 HIS A CA 1
ATOM 3422 C C . HIS A 1 442 ? 52.604 -29.142 15.134 1.00 32.19 442 HIS A C 1
ATOM 3424 O O . HIS A 1 442 ? 52.341 -28.045 14.670 1.00 32.19 442 HIS A O 1
ATOM 3430 N N . ARG A 1 443 ? 52.261 -29.386 16.421 1.00 30.11 443 ARG A N 1
ATOM 3431 C CA . ARG A 1 443 ? 53.094 -29.577 17.653 1.00 30.11 443 ARG A CA 1
ATOM 3432 C C . ARG A 1 443 ? 53.871 -28.293 18.017 1.00 30.11 443 ARG A C 1
ATOM 3434 O O . ARG A 1 443 ? 54.811 -27.940 17.318 1.00 30.11 443 ARG A O 1
ATOM 3441 N N . SER A 1 444 ? 53.566 -27.601 19.119 1.00 30.39 444 SER A N 1
ATOM 3442 C CA . SER A 1 444 ? 54.170 -27.864 20.442 1.00 30.39 444 SER A CA 1
ATOM 3443 C C . SER A 1 444 ? 53.485 -27.079 21.572 1.00 30.39 444 SER A C 1
ATOM 3445 O O . SER A 1 444 ? 52.957 -25.993 21.363 1.00 30.39 444 SER A O 1
ATOM 3447 N N . ALA A 1 445 ? 53.523 -27.671 22.764 1.00 33.19 445 ALA A N 1
ATOM 3448 C CA . ALA A 1 445 ? 53.045 -27.149 24.038 1.00 33.19 445 ALA A CA 1
ATOM 3449 C C . ALA A 1 445 ? 54.076 -26.229 24.709 1.00 33.19 445 ALA A C 1
ATOM 3451 O O . ALA A 1 445 ? 55.264 -26.480 24.547 1.00 33.19 445 ALA A O 1
ATOM 3452 N N . GLU A 1 446 ? 53.632 -25.312 25.577 1.00 28.64 446 GLU A N 1
ATOM 3453 C CA . GLU A 1 446 ? 54.255 -25.140 26.898 1.00 28.64 446 GLU A CA 1
ATOM 3454 C C . GLU A 1 446 ? 53.341 -24.419 27.898 1.00 28.64 446 GLU A C 1
ATOM 3456 O O . GLU A 1 446 ? 52.358 -23.775 27.543 1.00 28.64 446 GLU A O 1
ATOM 3461 N N . LYS A 1 447 ? 53.643 -24.660 29.170 1.00 28.97 447 LYS A N 1
ATOM 3462 C CA . LYS A 1 447 ? 52.823 -24.577 30.379 1.00 28.97 447 LYS A CA 1
ATOM 3463 C C . LYS A 1 447 ? 53.575 -23.678 31.361 1.00 28.97 447 LYS A C 1
ATOM 3465 O O . LYS A 1 447 ? 54.765 -23.907 31.493 1.00 28.97 447 LYS A O 1
ATOM 3470 N N . GLU A 1 448 ? 52.900 -22.777 32.075 1.00 27.06 448 GLU A N 1
ATOM 3471 C CA . GLU A 1 448 ? 53.271 -22.174 33.384 1.00 27.06 448 GLU A CA 1
ATOM 3472 C C . GLU A 1 448 ? 52.456 -20.873 33.545 1.00 27.06 448 GLU A C 1
ATOM 3474 O O . GLU A 1 448 ? 52.178 -20.218 32.552 1.00 27.06 448 GLU A O 1
ATOM 3479 N N . SER A 1 449 ? 52.048 -20.347 34.700 1.00 27.47 449 SER A N 1
ATOM 3480 C CA . SER A 1 449 ? 51.821 -20.787 36.085 1.00 27.47 449 SER A CA 1
ATOM 3481 C C . SER A 1 449 ? 51.234 -19.544 36.793 1.00 27.47 449 SER A C 1
ATOM 3483 O O . SER A 1 449 ? 51.722 -18.438 36.576 1.00 27.47 449 SER A O 1
ATOM 3485 N N . LEU A 1 450 ? 50.189 -19.716 37.609 1.00 30.81 450 LEU A N 1
ATOM 3486 C CA . LEU A 1 450 ? 49.627 -18.733 38.574 1.00 30.81 450 LEU A CA 1
ATOM 3487 C C . LEU A 1 450 ? 50.627 -18.438 39.735 1.00 30.81 450 LEU A C 1
ATOM 3489 O O . LEU A 1 450 ? 51.639 -19.145 39.756 1.00 30.81 450 LEU A O 1
ATOM 3493 N N . PRO A 1 451 ? 50.371 -17.594 40.788 1.00 44.69 451 PRO A N 1
ATOM 3494 C CA . PRO A 1 451 ? 49.206 -16.750 41.208 1.00 44.69 451 PRO A CA 1
ATOM 3495 C C . PRO A 1 451 ? 49.664 -15.376 41.860 1.00 44.69 451 PRO A C 1
ATOM 3497 O O . PRO A 1 451 ? 50.788 -14.965 41.587 1.00 44.69 451 PRO A O 1
ATOM 3500 N N . PRO A 1 452 ? 48.991 -14.742 42.867 1.00 47.69 452 PRO A N 1
ATOM 3501 C CA . PRO A 1 452 ? 47.601 -14.240 42.999 1.00 47.69 452 PRO A CA 1
ATOM 3502 C C . PRO A 1 452 ? 47.467 -12.808 43.615 1.00 47.69 452 PRO A C 1
ATOM 3504 O O . PRO A 1 452 ? 48.425 -12.237 44.123 1.00 47.69 452 PRO A O 1
ATOM 3507 N N . ALA A 1 453 ? 46.195 -12.386 43.741 1.00 27.70 453 ALA A N 1
ATOM 3508 C CA . ALA A 1 453 ? 45.573 -11.624 44.845 1.00 27.70 453 ALA A CA 1
ATOM 3509 C C . ALA A 1 453 ? 45.416 -10.100 44.689 1.00 27.70 453 ALA A C 1
ATOM 3511 O O . ALA A 1 453 ? 46.395 -9.374 44.642 1.00 27.70 453 ALA A O 1
ATOM 3512 N N . GLU A 1 454 ? 44.168 -9.615 44.763 1.00 28.70 454 GLU A N 1
ATOM 3513 C CA . GLU A 1 454 ? 43.671 -8.932 45.968 1.00 28.70 454 GLU A CA 1
ATOM 3514 C C . GLU A 1 454 ? 42.141 -8.754 45.972 1.00 28.70 454 GLU A C 1
ATOM 3516 O O . GLU A 1 454 ? 41.474 -8.750 44.941 1.00 28.70 454 GLU A O 1
ATOM 3521 N N . GLN A 1 455 ? 41.604 -8.702 47.191 1.00 29.06 455 GLN A N 1
ATOM 3522 C CA . GLN A 1 455 ? 40.198 -8.679 47.591 1.00 29.06 455 GLN A CA 1
ATOM 3523 C C . GLN A 1 455 ? 39.666 -7.246 47.718 1.00 29.06 455 GLN A C 1
ATOM 3525 O O . GLN A 1 455 ? 40.397 -6.380 48.186 1.00 29.06 455 GLN A O 1
ATOM 3530 N N . THR A 1 456 ? 38.365 -7.033 47.487 1.00 29.73 456 THR A N 1
ATOM 3531 C CA . THR A 1 456 ? 37.444 -6.193 48.307 1.00 29.73 456 THR A CA 1
ATOM 3532 C C . THR A 1 456 ? 36.040 -6.303 47.678 1.00 29.73 456 THR A C 1
ATOM 3534 O O . THR A 1 456 ? 35.894 -6.046 46.495 1.00 29.73 456 THR A O 1
ATOM 3537 N N . ALA A 1 457 ? 35.003 -6.921 48.259 1.00 27.92 457 ALA A N 1
ATOM 3538 C CA . ALA A 1 457 ? 34.287 -6.758 49.537 1.00 27.92 457 ALA A CA 1
ATOM 3539 C C . ALA A 1 457 ? 33.260 -5.597 49.562 1.00 27.92 457 ALA A C 1
ATOM 3541 O O . ALA A 1 457 ? 33.637 -4.432 49.542 1.00 27.92 457 ALA A O 1
ATOM 3542 N N . GLY A 1 458 ? 31.974 -5.969 49.708 1.00 27.91 458 GLY A N 1
ATOM 3543 C CA . GLY A 1 458 ? 30.795 -5.129 50.022 1.00 27.91 458 GLY A CA 1
ATOM 3544 C C . GLY A 1 458 ? 29.590 -5.507 49.135 1.00 27.91 458 GLY A C 1
ATOM 3545 O O . GLY A 1 458 ? 29.584 -5.122 47.979 1.00 27.91 458 GLY A O 1
ATOM 3546 N N . ARG A 1 459 ? 28.620 -6.380 49.488 1.00 26.73 459 ARG A N 1
ATOM 3547 C CA . ARG A 1 459 ? 27.678 -6.414 50.645 1.00 26.73 459 ARG A CA 1
ATOM 3548 C C . ARG A 1 459 ? 26.907 -5.083 50.706 1.00 26.73 459 ARG A C 1
ATOM 3550 O O . ARG A 1 459 ? 27.556 -4.062 50.842 1.00 26.73 459 ARG A O 1
ATOM 3557 N N . THR A 1 460 ? 25.582 -4.929 50.643 1.00 24.78 460 THR A N 1
ATOM 3558 C CA . THR A 1 460 ? 24.335 -5.694 50.921 1.00 24.78 460 THR A CA 1
ATOM 3559 C C . THR A 1 460 ? 23.212 -4.754 50.377 1.00 24.78 460 THR A C 1
ATOM 3561 O O . THR A 1 460 ? 23.473 -3.566 50.263 1.00 24.78 460 THR A O 1
ATOM 3564 N N . ALA A 1 461 ? 21.976 -5.088 50.007 1.00 27.52 461 ALA A N 1
ATOM 3565 C CA . ALA A 1 461 ? 20.954 -5.879 50.674 1.00 27.52 461 ALA A CA 1
ATOM 3566 C C . ALA A 1 461 ? 19.752 -6.048 49.724 1.00 27.52 461 ALA A C 1
ATOM 3568 O O . ALA A 1 461 ? 19.396 -5.135 48.983 1.00 27.52 461 ALA A O 1
ATOM 3569 N N . ALA A 1 462 ? 19.105 -7.205 49.817 1.00 28.84 462 ALA A N 1
ATOM 3570 C CA . ALA A 1 462 ? 17.765 -7.436 49.311 1.00 28.84 462 ALA A CA 1
ATOM 3571 C C . ALA A 1 462 ? 16.729 -6.731 50.202 1.00 28.84 462 ALA A C 1
ATOM 3573 O O . ALA A 1 462 ? 16.850 -6.772 51.429 1.00 28.84 462 ALA A O 1
ATOM 3574 N N . VAL A 1 463 ? 15.678 -6.180 49.593 1.00 28.64 463 VAL A N 1
ATOM 3575 C CA . VAL A 1 463 ? 14.387 -5.971 50.254 1.00 28.64 463 VAL A CA 1
ATOM 3576 C C . VAL A 1 463 ? 13.305 -6.582 49.375 1.00 28.64 463 VAL A C 1
ATOM 3578 O O . VAL A 1 463 ? 12.982 -6.110 48.294 1.00 28.64 463 VAL A O 1
ATOM 3581 N N . SER A 1 464 ? 12.795 -7.695 49.878 1.00 30.31 464 SER A N 1
ATOM 3582 C CA . SER A 1 464 ? 11.551 -8.349 49.515 1.00 30.31 464 SER A CA 1
ATOM 3583 C C . SER A 1 464 ? 10.367 -7.610 50.139 1.00 30.31 464 SER A C 1
ATOM 3585 O O . SER A 1 464 ? 10.311 -7.514 51.365 1.00 30.31 464 SER A O 1
ATOM 3587 N N . THR A 1 465 ? 9.380 -7.207 49.340 1.00 27.03 465 THR A N 1
ATOM 3588 C CA . THR A 1 465 ? 8.019 -6.904 49.817 1.00 27.03 465 THR A CA 1
ATOM 3589 C C . THR A 1 465 ? 6.993 -7.220 48.730 1.00 27.03 465 THR A C 1
ATOM 3591 O O . THR A 1 465 ? 6.688 -6.384 47.891 1.00 27.03 465 THR A O 1
ATOM 3594 N N . ALA A 1 466 ? 6.425 -8.426 48.774 1.00 28.45 466 ALA A N 1
ATOM 3595 C CA . ALA A 1 466 ? 5.123 -8.732 48.182 1.00 28.45 466 ALA A CA 1
ATOM 3596 C C . ALA A 1 466 ? 4.213 -9.207 49.323 1.00 28.45 466 ALA A C 1
ATOM 3598 O O . ALA A 1 466 ? 4.071 -10.398 49.593 1.00 28.45 466 ALA A O 1
ATOM 3599 N N . GLY A 1 467 ? 3.695 -8.233 50.072 1.00 27.50 467 GLY A N 1
ATOM 3600 C CA . GLY A 1 467 ? 2.635 -8.408 51.055 1.00 27.50 467 GLY A CA 1
ATOM 3601 C C . GLY A 1 467 ? 1.330 -7.936 50.433 1.00 27.50 467 GLY A C 1
ATOM 3602 O O . GLY A 1 467 ? 1.224 -6.785 50.024 1.00 27.50 467 GLY A O 1
ATOM 3603 N N . GLY A 1 468 ? 0.364 -8.846 50.327 1.00 31.19 468 GLY A N 1
ATOM 3604 C CA . GLY A 1 468 ? -0.945 -8.562 49.765 1.00 31.19 468 GLY A CA 1
ATOM 3605 C C . GLY A 1 468 ? -1.714 -7.513 50.562 1.00 31.19 468 GLY A C 1
ATOM 3606 O O . GLY A 1 468 ? -1.782 -7.564 51.788 1.00 31.19 468 GLY A O 1
ATOM 3607 N N . ASN A 1 469 ? -2.371 -6.625 49.826 1.00 28.75 469 ASN A N 1
ATOM 3608 C CA . ASN A 1 469 ? -3.591 -5.972 50.263 1.00 28.75 469 ASN A CA 1
ATOM 3609 C C . ASN A 1 469 ? -4.536 -5.966 49.060 1.00 28.75 469 ASN A C 1
ATOM 3611 O O . ASN A 1 469 ? -4.449 -5.114 48.182 1.00 28.75 469 ASN A O 1
ATOM 3615 N N . SER A 1 470 ? -5.416 -6.968 48.996 1.00 32.41 470 SER A N 1
ATOM 3616 C CA . SER A 1 470 ? -6.570 -6.941 48.099 1.00 32.41 470 SER A CA 1
ATOM 3617 C C . SER A 1 470 ? -7.529 -5.883 48.643 1.00 32.41 470 SER A C 1
ATOM 3619 O O . SER A 1 470 ? -8.430 -6.174 49.429 1.00 32.41 470 SER A O 1
ATOM 3621 N N . ALA A 1 471 ? -7.263 -4.624 48.295 1.00 41.12 471 ALA A N 1
ATOM 3622 C CA . ALA A 1 471 ? -8.247 -3.565 48.402 1.00 41.12 471 ALA A CA 1
ATOM 3623 C C . ALA A 1 471 ? -9.393 -3.941 47.458 1.00 41.12 471 ALA A C 1
ATOM 3625 O O . ALA A 1 471 ? -9.172 -4.227 46.280 1.00 41.12 471 ALA A O 1
ATOM 3626 N N . ALA A 1 472 ? -10.604 -4.033 48.006 1.00 45.75 472 ALA A N 1
ATOM 3627 C CA . ALA A 1 472 ? -11.805 -4.294 47.231 1.00 45.75 472 ALA A CA 1
ATOM 3628 C C . ALA A 1 472 ? -11.858 -3.314 46.049 1.00 45.75 472 ALA A C 1
ATOM 3630 O O . ALA A 1 472 ? -11.701 -2.110 46.253 1.00 45.75 472 ALA A O 1
ATOM 3631 N N . ARG A 1 473 ? -12.031 -3.835 44.824 1.00 54.16 473 ARG A N 1
ATOM 3632 C CA . ARG A 1 473 ? -12.141 -3.003 43.620 1.00 54.16 473 ARG A CA 1
ATOM 3633 C C . ARG A 1 473 ? -13.216 -1.932 43.858 1.00 54.16 473 ARG A C 1
ATOM 3635 O O . ARG A 1 473 ? -14.319 -2.309 44.270 1.00 54.16 473 ARG A O 1
ATOM 3642 N N . PRO A 1 474 ? -12.915 -0.639 43.638 1.00 61.28 474 PRO A N 1
ATOM 3643 C CA . PRO A 1 474 ? -13.898 0.422 43.800 1.00 61.28 474 PRO A CA 1
ATOM 3644 C C . PRO A 1 474 ? -15.095 0.145 42.891 1.00 61.28 474 PRO A C 1
ATOM 3646 O O . PRO A 1 474 ? -14.945 -0.323 41.758 1.00 61.28 474 PRO A O 1
ATOM 3649 N N . SER A 1 475 ? -16.298 0.399 43.398 1.00 74.31 475 SER A N 1
ATOM 3650 C CA . SER A 1 475 ? -17.510 0.242 42.598 1.00 74.31 475 SER A CA 1
ATOM 3651 C C . SER A 1 475 ? -17.476 1.203 41.403 1.00 74.31 475 SER A C 1
ATOM 3653 O O . SER A 1 475 ? -16.903 2.292 41.474 1.00 74.31 475 SER A O 1
ATOM 3655 N N . GLN A 1 476 ? -18.120 0.842 40.291 1.00 75.44 476 GLN A N 1
ATOM 3656 C CA . GLN A 1 476 ? -18.119 1.659 39.069 1.00 75.44 476 GLN A CA 1
ATOM 3657 C C . GLN A 1 476 ? -18.612 3.106 39.310 1.00 75.44 476 GLN A C 1
ATOM 3659 O O . GLN A 1 476 ? -18.170 4.050 38.655 1.00 75.44 476 GLN A O 1
ATOM 3664 N N . ALA A 1 477 ? -19.507 3.299 40.286 1.00 78.69 477 ALA A N 1
ATOM 3665 C CA . ALA A 1 477 ? -20.000 4.611 40.698 1.00 78.69 477 ALA A CA 1
ATOM 3666 C C . ALA A 1 477 ? -18.930 5.459 41.413 1.00 78.69 477 ALA A C 1
ATOM 3668 O O . ALA A 1 477 ? -18.862 6.673 41.208 1.00 78.69 477 ALA A O 1
ATOM 3669 N N . GLU A 1 478 ? -18.077 4.834 42.227 1.00 85.06 478 GLU A N 1
ATOM 3670 C CA . GLU A 1 478 ? -16.948 5.498 42.886 1.00 85.06 478 GLU A CA 1
ATOM 3671 C C . GLU A 1 478 ? -15.869 5.868 41.867 1.00 85.06 478 GLU A C 1
ATOM 3673 O O . GLU A 1 478 ? -15.397 7.004 41.884 1.00 85.06 478 GLU A O 1
ATOM 3678 N N . ALA A 1 479 ? -15.576 4.974 40.916 1.00 84.50 479 ALA A N 1
ATOM 3679 C CA . ALA A 1 479 ? -14.629 5.233 39.833 1.00 84.50 479 ALA A CA 1
ATOM 3680 C C . ALA A 1 479 ? -15.073 6.416 38.948 1.00 84.50 479 ALA A C 1
ATOM 3682 O O . ALA A 1 479 ? -14.279 7.311 38.674 1.00 84.50 479 ALA A O 1
ATOM 3683 N N . LYS A 1 480 ? -16.365 6.516 38.592 1.00 87.25 480 LYS A N 1
ATOM 3684 C CA . LYS A 1 480 ? -16.913 7.676 37.851 1.00 87.25 480 LYS A CA 1
ATOM 3685 C C . LYS A 1 480 ? -16.859 8.983 38.647 1.00 87.25 480 LYS A C 1
ATOM 3687 O O . LYS A 1 480 ? -16.688 10.057 38.071 1.00 87.25 480 LYS A O 1
ATOM 3692 N N . LYS A 1 481 ? -17.029 8.933 39.972 1.00 89.56 481 LYS A N 1
ATOM 3693 C CA . LYS A 1 481 ? -16.884 10.124 40.826 1.00 89.56 481 LYS A CA 1
ATOM 3694 C C . LYS A 1 481 ? -15.426 10.573 40.887 1.00 89.56 481 LYS A C 1
ATOM 3696 O O . LYS A 1 481 ? -15.163 11.770 40.798 1.00 89.56 481 LYS A O 1
ATOM 3701 N N . GLN A 1 482 ? -14.513 9.618 41.021 1.00 90.25 482 GLN A N 1
ATOM 3702 C CA . GLN A 1 482 ? -13.078 9.854 41.020 1.00 90.25 482 GLN A CA 1
ATOM 3703 C C . GLN A 1 482 ? -12.613 10.438 39.681 1.00 90.25 482 GLN A C 1
ATOM 3705 O O . GLN A 1 482 ? -11.916 11.448 39.678 1.00 90.25 482 GLN A O 1
ATOM 3710 N N . GLN A 1 483 ? -13.104 9.899 38.561 1.00 91.62 483 GLN A N 1
ATOM 3711 C CA . GLN A 1 483 ? -12.847 10.408 37.213 1.00 91.62 483 GLN A CA 1
ATOM 3712 C C . GLN A 1 483 ? -13.140 11.905 37.097 1.00 91.62 483 GLN A C 1
ATOM 3714 O O . GLN A 1 483 ? -12.272 12.673 36.709 1.00 91.62 483 GLN A O 1
ATOM 3719 N N . LYS A 1 484 ? -14.320 12.351 37.547 1.00 92.50 484 LYS A N 1
ATOM 3720 C CA . LYS A 1 484 ? -14.703 13.774 37.504 1.00 92.50 484 LYS A CA 1
ATOM 3721 C C . LYS A 1 484 ? -13.777 14.681 38.314 1.00 92.50 484 LYS A C 1
ATOM 3723 O O . LYS A 1 484 ? -13.625 15.854 37.980 1.00 92.50 484 LYS A O 1
ATOM 3728 N N . ILE A 1 485 ? -13.213 14.172 39.411 1.00 92.62 485 ILE A N 1
ATOM 3729 C CA . ILE A 1 485 ? -12.234 14.917 40.210 1.00 92.62 485 ILE A CA 1
ATOM 3730 C C . ILE A 1 485 ? -10.937 15.043 39.412 1.00 92.62 485 ILE A C 1
ATOM 3732 O O . ILE A 1 485 ? -10.434 16.153 39.273 1.00 92.62 485 ILE A O 1
ATOM 3736 N N . ILE A 1 486 ? -10.447 13.937 38.846 1.00 94.56 486 ILE A N 1
ATOM 3737 C CA . ILE A 1 486 ? -9.245 13.923 38.008 1.00 94.56 486 ILE A CA 1
ATOM 3738 C C . ILE A 1 486 ? -9.418 14.830 36.783 1.00 94.56 486 ILE A C 1
ATOM 3740 O O . ILE A 1 486 ? -8.575 15.688 36.562 1.00 94.56 486 ILE A O 1
ATOM 3744 N N . ASP A 1 487 ? -10.533 14.750 36.056 1.00 94.12 487 ASP A N 1
ATOM 3745 C CA . ASP A 1 487 ? -10.809 15.601 34.889 1.00 94.12 487 ASP A CA 1
ATOM 3746 C C . ASP A 1 487 ? -10.746 17.089 35.223 1.00 94.12 487 ASP A C 1
ATOM 3748 O O . ASP A 1 487 ? -10.191 17.887 34.468 1.00 94.12 487 ASP A O 1
ATOM 3752 N N . LYS A 1 488 ? -11.278 17.468 36.389 1.00 94.88 488 LYS A N 1
ATOM 3753 C CA . LYS A 1 488 ? -11.210 18.847 36.872 1.00 94.88 488 LYS A CA 1
ATOM 3754 C C . LYS A 1 488 ? -9.771 19.272 37.174 1.00 94.88 488 LYS A C 1
ATOM 3756 O O . LYS A 1 488 ? -9.420 20.421 36.912 1.00 94.88 488 LYS A O 1
ATOM 3761 N N . ILE A 1 489 ? -8.955 18.367 37.716 1.00 95.75 489 ILE A N 1
ATOM 3762 C CA . ILE A 1 489 ? -7.536 18.622 37.984 1.00 95.75 489 ILE A CA 1
ATOM 3763 C C . ILE A 1 489 ? -6.779 18.805 36.671 1.00 95.75 489 ILE A C 1
ATOM 3765 O O . ILE A 1 489 ? -6.108 19.818 36.500 1.00 95.75 489 ILE A O 1
ATOM 3769 N N . LEU A 1 490 ? -6.952 17.879 35.725 1.00 96.44 490 LEU A N 1
ATOM 3770 C CA . LEU A 1 490 ? -6.302 17.908 34.414 1.00 96.44 490 LEU A CA 1
ATOM 3771 C C . LEU A 1 490 ? -6.674 19.168 33.619 1.00 96.44 490 LEU A C 1
ATOM 3773 O O . LEU A 1 490 ? -5.805 19.778 33.002 1.00 96.44 490 LEU A O 1
ATOM 3777 N N . ALA A 1 491 ? -7.928 19.624 33.704 1.00 94.56 491 ALA A N 1
ATOM 3778 C CA . ALA A 1 491 ? -8.357 20.881 33.093 1.00 94.56 491 ALA A CA 1
ATOM 3779 C C . ALA A 1 491 ? -7.626 22.107 33.665 1.00 94.56 491 ALA A C 1
ATOM 3781 O O . ALA A 1 491 ? -7.205 22.972 32.903 1.00 94.56 491 ALA A O 1
ATOM 3782 N N . ALA A 1 492 ? -7.420 22.173 34.983 1.00 95.12 492 ALA A N 1
ATOM 3783 C CA . ALA A 1 492 ? -6.649 23.266 35.577 1.00 95.12 492 ALA A CA 1
ATOM 3784 C C . ALA A 1 492 ? -5.140 23.134 35.296 1.00 95.12 492 ALA A C 1
ATOM 3786 O O . ALA A 1 492 ? -4.458 24.142 35.114 1.00 95.12 492 ALA A O 1
ATOM 3787 N N . CYS A 1 493 ? -4.614 21.903 35.245 1.00 96.94 493 CYS A N 1
ATOM 3788 C CA . CYS A 1 493 ? -3.230 21.639 34.857 1.00 96.94 493 CYS A CA 1
ATOM 3789 C C . CYS A 1 493 ? -2.962 22.069 33.414 1.00 96.94 493 CYS A C 1
ATOM 3791 O O . CYS A 1 493 ? -1.910 22.646 33.172 1.00 96.94 493 CYS A O 1
ATOM 3793 N N . ARG A 1 494 ? -3.902 21.867 32.479 1.00 96.31 494 ARG A N 1
ATOM 3794 C CA . ARG A 1 494 ? -3.806 22.387 31.105 1.00 96.31 494 ARG A CA 1
ATOM 3795 C C . ARG A 1 494 ? -3.582 23.897 31.097 1.00 96.31 494 ARG A C 1
ATOM 3797 O O . ARG A 1 494 ? -2.649 24.363 30.453 1.00 96.31 494 ARG A O 1
ATOM 3804 N N . ASP A 1 495 ? -4.423 24.648 31.806 1.00 94.38 495 ASP A N 1
ATOM 3805 C CA . ASP A 1 495 ? -4.356 26.114 31.795 1.00 94.38 495 ASP A CA 1
ATOM 3806 C C . ASP A 1 495 ? -3.025 26.609 32.378 1.00 94.38 495 ASP A C 1
ATOM 3808 O O . ASP A 1 495 ? -2.333 27.413 31.757 1.00 94.38 495 ASP A O 1
ATOM 3812 N N . ARG A 1 496 ? -2.593 26.032 33.507 1.00 97.12 496 ARG A N 1
ATOM 3813 C CA . ARG A 1 496 ? -1.285 26.343 34.112 1.00 97.12 496 ARG A CA 1
ATOM 3814 C C . ARG A 1 496 ? -0.108 25.910 33.242 1.00 97.12 496 ARG A C 1
ATOM 3816 O O . ARG A 1 496 ? 0.905 26.596 33.205 1.00 97.12 496 ARG A O 1
ATOM 3823 N N . MET A 1 497 ? -0.223 24.780 32.547 1.00 97.44 497 MET A N 1
ATOM 3824 C CA . MET A 1 497 ? 0.819 24.279 31.651 1.00 97.44 497 MET A CA 1
ATOM 3825 C C . MET A 1 497 ? 1.029 25.240 30.484 1.00 97.44 497 MET A C 1
ATOM 3827 O O . MET A 1 497 ? 2.171 25.566 30.174 1.00 97.44 497 MET A O 1
ATOM 3831 N N . ALA A 1 498 ? -0.055 25.737 29.883 1.00 96.12 498 ALA A N 1
ATOM 3832 C CA . ALA A 1 498 ? 0.024 26.760 28.847 1.00 96.12 498 ALA A CA 1
ATOM 3833 C C . ALA A 1 498 ? 0.718 28.030 29.370 1.00 96.12 498 ALA A C 1
ATOM 3835 O O . ALA A 1 498 ? 1.636 28.524 28.721 1.00 96.12 498 ALA A O 1
ATOM 3836 N N . GLU A 1 499 ? 0.347 28.523 30.556 1.00 97.31 499 GLU A N 1
ATOM 3837 C CA . GLU A 1 499 ? 0.939 29.730 31.156 1.00 97.31 499 GLU A CA 1
ATOM 3838 C C . GLU A 1 499 ? 2.441 29.580 31.457 1.00 97.31 499 GLU A C 1
ATOM 3840 O O . GLU A 1 499 ? 3.247 30.397 31.006 1.00 97.31 499 GLU A O 1
ATOM 3845 N N . GLU A 1 500 ? 2.834 28.528 32.178 1.00 97.75 500 GLU A N 1
ATOM 3846 C CA . GLU A 1 500 ? 4.218 28.321 32.628 1.00 97.75 500 GLU A CA 1
ATOM 3847 C C . GLU A 1 500 ? 5.161 27.999 31.461 1.00 97.75 500 GLU A C 1
ATOM 3849 O O . GLU A 1 500 ? 6.266 28.541 31.377 1.00 97.75 500 GLU A O 1
ATOM 3854 N N . VAL A 1 501 ? 4.724 27.165 30.506 1.00 97.56 501 VAL A N 1
ATOM 3855 C CA . VAL A 1 501 ? 5.537 26.858 29.318 1.00 97.56 501 VAL A CA 1
ATOM 3856 C C . VAL A 1 501 ? 5.634 28.082 28.400 1.00 97.56 501 VAL A C 1
ATOM 3858 O O . VAL A 1 501 ? 6.713 28.348 27.871 1.00 97.56 501 VAL A O 1
ATOM 3861 N N . SER A 1 502 ? 4.571 28.888 28.267 1.00 97.44 502 SER A N 1
ATOM 3862 C CA . SER A 1 502 ? 4.644 30.158 27.523 1.00 97.44 502 SER A CA 1
ATOM 3863 C C . SER A 1 502 ? 5.650 31.126 28.137 1.00 97.44 502 SER A C 1
ATOM 3865 O O . SER A 1 502 ? 6.435 31.756 27.425 1.00 97.44 502 SER A O 1
ATOM 3867 N N . ALA A 1 503 ? 5.637 31.247 29.468 1.00 97.38 503 ALA A N 1
ATOM 3868 C CA . ALA A 1 503 ? 6.561 32.106 30.197 1.00 97.38 503 ALA A CA 1
ATOM 3869 C C . ALA A 1 503 ? 8.016 31.653 30.014 1.00 97.38 503 ALA A C 1
ATOM 3871 O O . ALA A 1 503 ? 8.894 32.495 29.824 1.00 97.38 503 ALA A O 1
ATOM 3872 N N . LEU A 1 504 ? 8.258 30.338 30.017 1.00 96.62 504 LEU A N 1
ATOM 3873 C CA . LEU A 1 504 ? 9.581 29.760 29.791 1.00 96.62 504 LEU A CA 1
ATOM 3874 C C . LEU A 1 504 ? 10.086 30.003 28.360 1.00 96.62 504 LEU A C 1
ATOM 3876 O O . LEU A 1 504 ? 11.235 30.397 28.176 1.00 96.62 504 LEU A O 1
ATOM 3880 N N . LEU A 1 505 ? 9.238 29.783 27.352 1.00 95.19 505 LEU A N 1
ATOM 3881 C CA . LEU A 1 505 ? 9.611 29.922 25.938 1.00 95.19 505 LEU A CA 1
ATOM 3882 C C . LEU A 1 505 ? 9.655 31.378 25.457 1.00 95.19 505 LEU A C 1
ATOM 3884 O O . LEU A 1 505 ? 10.174 31.655 24.376 1.00 95.19 505 LEU A O 1
ATOM 3888 N N . GLY A 1 506 ? 9.045 32.309 26.197 1.00 94.25 506 GLY A N 1
ATOM 3889 C CA . GLY A 1 506 ? 8.824 33.682 25.733 1.00 94.25 506 GLY A CA 1
ATOM 3890 C C . GLY A 1 506 ? 7.907 33.772 24.504 1.00 94.25 506 GLY A C 1
ATOM 3891 O O . GLY A 1 506 ? 7.861 34.811 23.846 1.00 94.25 506 GLY A O 1
ATOM 3892 N N . THR A 1 507 ? 7.193 32.690 24.188 1.00 94.19 507 THR A N 1
ATOM 3893 C CA . THR A 1 507 ? 6.284 32.541 23.046 1.00 94.19 507 THR A CA 1
ATOM 3894 C C . THR A 1 507 ? 4.982 31.936 23.547 1.00 94.19 507 THR A C 1
ATOM 3896 O O . THR A 1 507 ? 5.005 31.055 24.399 1.00 94.19 507 THR A O 1
ATOM 3899 N N . GLU A 1 508 ? 3.848 32.403 23.030 1.00 96.75 508 GLU A N 1
ATOM 3900 C CA . GLU A 1 508 ? 2.531 31.914 23.443 1.00 96.75 508 GLU A CA 1
ATOM 3901 C C . GLU A 1 508 ? 2.361 30.426 23.105 1.00 96.75 508 GLU A C 1
ATOM 3903 O O . GLU A 1 508 ? 2.478 30.027 21.949 1.00 96.75 508 GLU A O 1
ATOM 3908 N N . VAL A 1 509 ? 2.071 29.607 24.110 1.00 97.00 509 VAL A N 1
ATOM 3909 C CA . VAL A 1 509 ? 1.694 28.200 23.982 1.00 97.00 509 VAL A CA 1
ATOM 3910 C C . VAL A 1 509 ? 0.216 28.080 24.294 1.00 97.00 509 VAL A C 1
ATOM 3912 O O . VAL A 1 509 ? -0.241 28.500 25.355 1.00 97.00 509 VAL A O 1
ATOM 3915 N N . THR A 1 510 ? -0.534 27.471 23.381 1.00 96.06 510 THR A N 1
ATOM 3916 C CA . THR A 1 510 ? -1.958 27.203 23.583 1.00 96.06 510 THR A CA 1
ATOM 3917 C C . THR A 1 510 ? -2.221 25.707 23.586 1.00 96.06 510 THR A C 1
ATOM 3919 O O . THR A 1 510 ? -1.625 24.945 22.823 1.00 96.06 510 THR A O 1
ATOM 3922 N N . LEU A 1 511 ? -3.114 25.297 24.484 1.00 96.75 511 LEU A N 1
ATOM 3923 C CA . LEU A 1 511 ? -3.562 23.922 24.641 1.00 96.75 511 LEU A CA 1
ATOM 3924 C C . LEU A 1 511 ? -5.080 23.897 24.523 1.00 96.75 511 LEU A C 1
ATOM 3926 O O . LEU A 1 511 ? -5.781 24.566 25.287 1.00 96.75 511 LEU A O 1
ATOM 3930 N N . SER A 1 512 ? -5.593 23.135 23.566 1.00 94.00 512 SER A N 1
ATOM 3931 C CA . SER A 1 512 ? -7.027 23.073 23.270 1.00 94.00 512 SER A CA 1
ATOM 3932 C C . SER A 1 512 ? -7.516 21.630 23.156 1.00 94.00 512 SER A C 1
ATOM 3934 O O . SER A 1 512 ? -6.717 20.701 23.213 1.00 94.00 512 SER A O 1
ATOM 3936 N N . ASN A 1 513 ? -8.837 21.442 23.074 1.00 90.75 513 ASN A N 1
ATOM 3937 C CA . ASN A 1 513 ? -9.470 20.128 22.896 1.00 90.75 513 ASN A CA 1
ATOM 3938 C C . ASN A 1 513 ? -8.992 19.071 23.907 1.00 90.75 513 ASN A C 1
ATOM 3940 O O . ASN A 1 513 ? -8.548 17.990 23.539 1.00 90.75 513 ASN A O 1
ATOM 3944 N N . LEU A 1 514 ? -9.062 19.417 25.200 1.00 94.81 514 LEU A N 1
ATOM 3945 C CA . LEU A 1 514 ? -8.738 18.485 26.278 1.00 94.81 514 LEU A CA 1
ATOM 3946 C C . LEU A 1 514 ? -9.732 17.324 26.281 1.00 94.81 514 LEU A C 1
ATOM 3948 O O . LEU A 1 514 ? -10.920 17.524 26.547 1.00 94.81 514 LEU A O 1
ATOM 3952 N N . GLU A 1 515 ? -9.216 16.122 26.067 1.00 93.31 515 GLU A N 1
ATOM 3953 C CA . GLU A 1 515 ? -9.973 14.880 26.113 1.00 93.31 515 GLU A CA 1
ATOM 3954 C C . GLU A 1 515 ? -9.275 13.885 27.034 1.00 93.31 515 GLU A C 1
ATOM 3956 O O . GLU A 1 515 ? -8.053 13.728 26.987 1.00 93.31 515 GLU A O 1
ATOM 3961 N N . ASN A 1 516 ? -10.064 13.216 27.876 1.00 95.00 516 ASN A N 1
ATOM 3962 C CA . ASN A 1 516 ? -9.560 12.213 28.800 1.00 95.00 516 ASN A CA 1
ATOM 3963 C C . ASN A 1 516 ? -10.283 10.886 28.575 1.00 95.00 516 ASN A C 1
ATOM 3965 O O . ASN A 1 516 ? -11.518 10.845 28.554 1.00 95.00 516 ASN A O 1
ATOM 3969 N N . LEU A 1 517 ? -9.523 9.805 28.440 1.00 94.06 517 LEU A N 1
ATOM 3970 C CA . LEU A 1 517 ? -10.056 8.457 28.268 1.00 94.06 517 LEU A CA 1
ATOM 3971 C C . LEU A 1 517 ? -9.124 7.411 28.886 1.00 94.06 517 LEU A C 1
ATOM 3973 O O . LEU A 1 517 ? -7.983 7.705 29.230 1.00 94.06 517 LEU A O 1
ATOM 3977 N N . ILE A 1 518 ? -9.628 6.190 29.060 1.00 93.75 518 ILE A N 1
ATOM 3978 C CA . ILE A 1 518 ? -8.776 5.049 29.401 1.00 93.75 518 ILE A CA 1
ATOM 3979 C C . ILE A 1 518 ? -8.264 4.435 28.110 1.00 93.75 518 ILE A C 1
ATOM 3981 O O . ILE A 1 518 ? -9.079 4.129 27.247 1.00 93.75 518 ILE A O 1
ATOM 3985 N N . VAL A 1 519 ? -6.953 4.221 28.036 1.00 93.81 519 VAL A N 1
ATOM 3986 C CA . VAL A 1 519 ? -6.274 3.555 26.922 1.00 93.81 519 VAL A CA 1
ATOM 3987 C C . VAL A 1 519 ? -5.365 2.449 27.443 1.00 93.81 519 VAL A C 1
ATOM 3989 O O . VAL A 1 519 ? -4.814 2.561 28.541 1.00 93.81 519 VAL A O 1
ATOM 3992 N N . GLY A 1 520 ? -5.179 1.390 26.661 1.00 92.38 520 GLY A N 1
ATOM 3993 C CA . GLY A 1 520 ? -4.080 0.440 26.879 1.00 92.38 520 GLY A CA 1
ATOM 3994 C C . GLY A 1 520 ? -2.756 0.939 26.284 1.00 92.38 520 GLY A C 1
ATOM 3995 O O . GLY A 1 520 ? -2.745 1.883 25.494 1.00 92.38 520 GLY A O 1
ATOM 3996 N N . LYS A 1 521 ? -1.636 0.273 26.604 1.00 91.38 521 LYS A N 1
ATOM 3997 C CA . LYS A 1 521 ? -0.338 0.535 25.949 1.00 91.38 521 LYS A CA 1
ATOM 3998 C C . LYS A 1 521 ? -0.429 0.372 24.426 1.00 91.38 521 LYS A C 1
ATOM 4000 O O . LYS A 1 521 ? 0.094 1.207 23.696 1.00 91.38 521 LYS A O 1
ATOM 4005 N N . GLU A 1 522 ? -1.110 -0.680 23.967 1.00 86.25 522 GLU A N 1
ATOM 4006 C CA . GLU A 1 522 ? -1.347 -0.955 22.543 1.00 86.25 522 GLU A CA 1
ATOM 4007 C C . GLU A 1 522 ? -2.144 0.173 21.874 1.00 86.25 522 GLU A C 1
ATOM 4009 O O . GLU A 1 522 ? -1.644 0.812 20.954 1.00 86.25 522 GLU A O 1
ATOM 4014 N N . GLU A 1 523 ? -3.328 0.489 22.401 1.00 86.44 523 GLU A N 1
ATOM 4015 C CA . GLU A 1 523 ? -4.190 1.575 21.905 1.00 86.44 523 GLU A CA 1
ATOM 4016 C C . GLU A 1 523 ? -3.447 2.919 21.868 1.00 86.44 523 GLU A C 1
ATOM 4018 O O . GLU A 1 523 ? -3.526 3.654 20.889 1.00 86.44 523 GLU A O 1
ATOM 4023 N N . PHE A 1 524 ? -2.630 3.220 22.883 1.00 92.56 524 PHE A N 1
ATOM 4024 C CA . PHE A 1 524 ? -1.825 4.435 22.866 1.00 92.56 524 PHE A CA 1
ATOM 4025 C C . PHE A 1 524 ? -0.827 4.477 21.698 1.00 92.56 524 PHE A C 1
ATOM 4027 O O . PHE A 1 524 ? -0.765 5.474 20.982 1.00 92.56 524 PHE A O 1
ATOM 4034 N N . PHE A 1 525 ? -0.024 3.426 21.499 1.00 85.25 525 PHE A N 1
ATOM 4035 C CA . PHE A 1 525 ? 1.021 3.437 20.468 1.00 85.25 525 PHE A CA 1
ATOM 4036 C C . PHE A 1 525 ? 0.498 3.236 19.042 1.00 85.25 525 PHE A C 1
ATOM 4038 O O . PHE A 1 525 ? 1.154 3.701 18.110 1.00 85.25 525 PHE A O 1
ATOM 4045 N N . PHE A 1 526 ? -0.638 2.561 18.861 1.00 76.12 526 PHE A N 1
ATOM 4046 C CA . PHE A 1 526 ? -1.167 2.245 17.531 1.00 76.12 526 PHE A CA 1
ATOM 4047 C C . PHE A 1 526 ? -2.333 3.139 17.096 1.00 76.12 526 PHE A C 1
ATOM 4049 O O . PHE A 1 526 ? -2.427 3.435 15.908 1.00 76.12 526 PHE A O 1
ATOM 4056 N N . ASP A 1 527 ? -3.175 3.611 18.022 1.00 78.31 527 ASP A N 1
ATOM 4057 C CA . ASP A 1 527 ? -4.359 4.412 17.684 1.00 78.31 527 ASP A CA 1
ATOM 4058 C C . ASP A 1 527 ? -4.203 5.907 18.046 1.00 78.31 527 ASP A C 1
ATOM 4060 O O . ASP A 1 527 ? -4.760 6.764 17.357 1.00 78.31 527 ASP A O 1
ATOM 4064 N N . GLU A 1 528 ? -3.448 6.255 19.100 1.00 82.25 528 GLU A N 1
ATOM 4065 C CA . GLU A 1 528 ? -3.380 7.640 19.615 1.00 82.25 528 GLU A CA 1
ATOM 4066 C C . GLU A 1 528 ? -2.197 8.468 19.089 1.00 82.25 528 GLU A C 1
ATOM 4068 O O . GLU A 1 528 ? -2.337 9.679 18.888 1.00 82.25 528 GLU A O 1
ATOM 4073 N N . VAL A 1 529 ? -1.026 7.858 18.864 1.00 84.50 529 VAL A N 1
ATOM 4074 C CA . VAL A 1 529 ? 0.186 8.581 18.433 1.00 84.50 529 VAL A CA 1
ATOM 4075 C C . VAL A 1 529 ? 0.724 8.098 17.089 1.00 84.50 529 VAL A C 1
ATOM 4077 O O . VAL A 1 529 ? 0.804 6.908 16.813 1.00 84.50 529 VAL A O 1
ATOM 4080 N N . THR A 1 530 ? 1.188 9.039 16.262 1.00 76.69 530 THR A N 1
ATOM 4081 C CA . THR A 1 530 ? 1.773 8.759 14.939 1.00 76.69 530 THR A CA 1
ATOM 4082 C C . THR A 1 530 ? 3.179 9.336 14.811 1.00 76.69 530 THR A C 1
ATOM 4084 O O . THR A 1 530 ? 3.460 10.423 15.319 1.00 76.69 530 THR A O 1
ATOM 4087 N N . GLY A 1 531 ? 4.062 8.655 14.075 1.00 82.25 531 GLY A N 1
ATOM 4088 C CA . GLY A 1 531 ? 5.460 9.071 13.914 1.00 82.25 531 GLY A CA 1
ATOM 4089 C C . GLY A 1 531 ? 6.296 8.873 15.186 1.00 82.25 531 GLY A C 1
ATOM 4090 O O . GLY A 1 531 ? 5.794 8.424 16.215 1.00 82.25 531 GLY A O 1
ATOM 4091 N N . LYS A 1 532 ? 7.600 9.177 15.130 1.00 90.69 532 LYS A N 1
ATOM 4092 C CA . LYS A 1 532 ? 8.480 9.050 16.306 1.00 90.69 532 LYS A CA 1
ATOM 4093 C C . LYS A 1 532 ? 8.004 9.966 17.432 1.00 90.69 532 LYS A C 1
ATOM 4095 O O . LYS A 1 532 ? 7.655 11.117 17.184 1.00 90.69 532 LYS A O 1
ATOM 4100 N N . GLN A 1 533 ? 8.050 9.466 18.657 1.00 97.06 533 GLN A N 1
ATOM 4101 C CA . GLN A 1 533 ? 7.665 10.169 19.872 1.00 97.06 533 GLN A CA 1
ATOM 4102 C C . GLN A 1 533 ? 8.884 10.425 20.752 1.00 97.06 533 GLN A C 1
ATOM 4104 O O . GLN A 1 533 ? 9.829 9.633 20.780 1.00 97.06 533 GLN A O 1
ATOM 4109 N N . VAL A 1 534 ? 8.824 11.500 21.525 1.00 97.94 534 VAL A N 1
ATOM 4110 C CA . VAL A 1 534 ? 9.672 11.717 22.693 1.00 97.94 534 VAL A CA 1
ATOM 4111 C C . VAL A 1 534 ? 8.828 11.452 23.928 1.00 97.94 534 VAL A C 1
ATOM 4113 O O . VAL A 1 534 ? 7.773 12.063 24.101 1.00 97.94 534 VAL A O 1
ATOM 4116 N N . ILE A 1 535 ? 9.289 10.538 24.781 1.00 98.06 535 ILE A N 1
ATOM 4117 C CA . ILE A 1 535 ? 8.628 10.181 26.035 1.00 98.06 535 ILE A CA 1
ATOM 4118 C C . ILE A 1 535 ? 9.502 10.627 27.201 1.00 98.06 535 ILE A C 1
ATOM 4120 O O . ILE A 1 535 ? 10.636 10.169 27.350 1.00 98.06 535 ILE A O 1
ATOM 4124 N N . ALA A 1 536 ? 8.967 11.514 28.037 1.00 97.94 536 ALA A N 1
ATOM 4125 C CA . ALA A 1 536 ? 9.555 11.879 29.314 1.00 97.94 536 ALA A CA 1
ATOM 4126 C C . ALA A 1 536 ? 8.924 11.042 30.434 1.00 97.94 536 ALA A C 1
ATOM 4128 O O . ALA A 1 536 ? 7.707 11.057 30.639 1.00 97.94 536 ALA A O 1
ATOM 4129 N N . ASN A 1 537 ? 9.773 10.330 31.172 1.00 96.88 537 ASN A N 1
ATOM 4130 C CA . ASN A 1 537 ? 9.364 9.509 32.307 1.00 96.88 537 ASN A CA 1
ATOM 4131 C C . ASN A 1 537 ? 9.228 10.397 33.545 1.00 96.88 537 ASN A C 1
ATOM 4133 O O . ASN A 1 537 ? 10.134 11.181 33.845 1.00 96.88 537 ASN A O 1
ATOM 4137 N N . MET A 1 538 ? 8.117 10.264 34.265 1.00 97.19 538 MET A N 1
ATOM 4138 C CA . MET A 1 538 ? 7.845 11.003 35.493 1.00 97.19 538 MET A CA 1
ATOM 4139 C C . MET A 1 538 ? 7.582 10.031 36.639 1.00 97.19 538 MET A C 1
ATOM 4141 O O . MET A 1 538 ? 6.592 9.302 36.636 1.00 97.19 538 MET A O 1
ATOM 4145 N N . ASP A 1 539 ? 8.448 10.037 37.644 1.00 96.19 539 ASP A N 1
ATOM 4146 C CA . ASP A 1 539 ? 8.205 9.296 38.874 1.00 96.19 539 ASP A CA 1
ATOM 4147 C C . ASP A 1 539 ? 7.144 10.025 39.698 1.00 96.19 539 ASP A C 1
ATOM 4149 O O . ASP A 1 539 ? 7.224 11.234 39.936 1.00 96.19 539 ASP A O 1
ATOM 4153 N N . VAL A 1 540 ? 6.152 9.268 40.148 1.00 95.75 540 VAL A N 1
ATOM 4154 C CA . VAL A 1 540 ? 5.083 9.735 41.021 1.00 95.75 540 VAL A CA 1
ATOM 4155 C C . VAL A 1 540 ? 5.420 9.306 42.441 1.00 95.75 540 VAL A C 1
ATOM 4157 O O . VAL A 1 540 ? 5.621 8.122 42.700 1.00 95.75 540 VAL A O 1
ATOM 4160 N N . THR A 1 541 ? 5.512 10.265 43.360 1.00 93.00 541 THR A N 1
ATOM 4161 C CA . THR A 1 541 ? 5.943 10.042 44.749 1.00 93.00 541 THR A CA 1
ATOM 4162 C C . THR A 1 541 ? 5.022 10.747 45.746 1.00 93.00 541 THR A C 1
ATOM 4164 O O . THR A 1 541 ? 4.389 11.755 45.422 1.00 93.00 541 THR A O 1
ATOM 4167 N N . GLY A 1 542 ? 4.972 10.268 46.992 1.00 90.81 542 GLY A N 1
ATOM 4168 C CA . GLY A 1 542 ? 4.154 10.853 48.059 1.00 90.81 542 GLY A CA 1
ATOM 4169 C C . GLY A 1 542 ? 3.289 9.804 48.749 1.00 90.81 542 GLY A C 1
ATOM 4170 O O . GLY A 1 542 ? 3.796 8.804 49.238 1.00 90.81 542 GLY A O 1
ATOM 4171 N N . GLU A 1 543 ? 1.983 10.048 48.820 1.00 88.12 543 GLU A N 1
ATOM 4172 C CA . GLU A 1 543 ? 0.996 9.068 49.299 1.00 88.12 543 GLU A CA 1
ATOM 4173 C C . GLU A 1 543 ? 0.575 8.068 48.210 1.00 88.12 543 GLU A C 1
ATOM 4175 O O . GLU A 1 543 ? -0.079 7.066 48.504 1.00 88.12 543 GLU A O 1
ATOM 4180 N N . LEU A 1 544 ? 0.928 8.360 46.958 1.00 88.44 544 LEU A N 1
ATOM 4181 C CA . LEU A 1 544 ? 0.846 7.455 45.822 1.00 88.44 544 LEU A CA 1
ATOM 4182 C C . LEU A 1 544 ? 2.245 7.309 45.224 1.00 88.44 544 LEU A C 1
ATOM 4184 O O . LEU A 1 544 ? 2.984 8.292 45.137 1.00 88.44 544 LEU A O 1
ATOM 4188 N N . GLU A 1 545 ? 2.583 6.090 44.815 1.00 90.81 545 GLU A N 1
ATOM 4189 C CA . GLU A 1 545 ? 3.862 5.761 44.191 1.00 90.81 545 GLU A CA 1
ATOM 4190 C C . GLU A 1 545 ? 3.614 5.057 42.857 1.00 90.81 545 GLU A C 1
ATOM 4192 O O . GLU A 1 545 ? 2.775 4.161 42.774 1.00 90.81 545 GLU A O 1
ATOM 4197 N N . GLY A 1 546 ? 4.325 5.475 41.813 1.00 93.44 546 GLY A N 1
ATOM 4198 C CA . GLY A 1 546 ? 4.178 4.918 40.471 1.00 93.44 546 GLY A CA 1
ATOM 4199 C C . GLY A 1 546 ? 4.983 5.693 39.436 1.00 93.44 546 GLY A C 1
ATOM 4200 O O . GLY A 1 546 ? 5.851 6.492 39.783 1.00 93.44 546 GLY A O 1
ATOM 4201 N N . LYS A 1 547 ? 4.684 5.470 38.156 1.00 94.75 547 LYS A N 1
ATOM 4202 C CA . LYS A 1 547 ? 5.281 6.206 37.037 1.00 94.75 547 LYS A CA 1
ATOM 4203 C C . LYS A 1 547 ? 4.195 6.716 36.106 1.00 94.75 547 LYS A C 1
ATOM 4205 O O . LYS A 1 547 ? 3.280 5.973 35.776 1.00 94.75 547 LYS A O 1
ATOM 4210 N N . SER A 1 548 ? 4.309 7.964 35.683 1.00 97.00 548 SER A N 1
ATOM 4211 C CA . SER A 1 548 ? 3.503 8.569 34.626 1.00 97.00 548 SER A CA 1
ATOM 4212 C C . SER A 1 548 ? 4.399 9.006 33.475 1.00 97.00 548 SER A C 1
ATOM 4214 O O . SER A 1 548 ? 5.619 9.116 33.623 1.00 97.00 548 SER A O 1
ATOM 4216 N N . TYR A 1 549 ? 3.796 9.266 32.323 1.00 98.06 549 TYR A N 1
ATOM 4217 C CA . TYR A 1 549 ? 4.540 9.494 31.089 1.00 98.06 549 TYR A CA 1
ATOM 4218 C C . TYR A 1 549 ? 3.986 10.706 30.359 1.00 98.06 549 TYR A C 1
ATOM 4220 O O . TYR A 1 549 ? 2.774 10.854 30.227 1.00 98.06 549 TYR A O 1
ATOM 4228 N N . LEU A 1 550 ? 4.880 11.567 29.887 1.00 98.25 550 LEU A N 1
ATOM 4229 C CA . LEU A 1 550 ? 4.565 12.661 28.976 1.00 98.25 550 LEU A CA 1
ATOM 4230 C C . LEU A 1 550 ? 5.075 12.279 27.591 1.00 98.25 550 LEU A C 1
ATOM 4232 O O . LEU A 1 550 ? 6.256 11.976 27.450 1.00 98.25 550 LEU A O 1
ATOM 4236 N N . SER A 1 551 ? 4.215 12.325 26.580 1.00 98.06 551 SER A N 1
ATOM 4237 C CA . SER A 1 551 ? 4.564 11.991 25.204 1.00 98.06 551 SER A CA 1
ATOM 4238 C C . SER A 1 551 ? 4.150 13.094 24.234 1.00 98.06 551 SER A C 1
ATOM 4240 O O . SER A 1 551 ? 3.072 13.682 24.344 1.00 98.06 551 SER A O 1
ATOM 4242 N N . ILE A 1 552 ? 5.037 13.376 23.285 1.00 98.12 552 ILE A N 1
ATOM 4243 C CA . ILE A 1 552 ? 4.836 14.335 22.202 1.00 98.12 552 ILE A CA 1
ATOM 4244 C C . ILE A 1 552 ? 5.574 13.847 20.948 1.00 98.12 552 ILE A C 1
ATOM 4246 O O . ILE A 1 552 ? 6.584 13.142 21.056 1.00 98.12 552 ILE A O 1
ATOM 4250 N N . GLY A 1 553 ? 5.121 14.252 19.761 1.00 97.38 553 GLY A N 1
ATOM 4251 C CA . GLY A 1 553 ? 5.819 13.960 18.511 1.00 97.38 553 GLY A CA 1
ATOM 4252 C C . GLY A 1 553 ? 7.250 14.509 18.505 1.00 97.38 553 GLY A C 1
ATOM 4253 O O . GLY A 1 553 ? 7.510 15.613 18.980 1.00 97.38 553 GLY A O 1
ATOM 4254 N N . LEU A 1 554 ? 8.193 13.755 17.935 1.00 97.19 554 LEU A N 1
ATOM 4255 C CA . LEU A 1 554 ? 9.619 14.102 17.901 1.00 97.19 554 LEU A CA 1
ATOM 4256 C C . LEU A 1 554 ? 9.869 15.465 17.256 1.00 97.19 554 LEU A C 1
ATOM 4258 O O . LEU A 1 554 ? 10.632 16.271 17.781 1.00 97.19 554 LEU A O 1
ATOM 4262 N N . ARG A 1 555 ? 9.195 15.746 16.137 1.00 96.12 555 ARG A N 1
ATOM 4263 C CA . ARG A 1 555 ? 9.325 17.033 15.444 1.00 96.12 555 ARG A CA 1
ATOM 4264 C C . ARG A 1 555 ? 8.845 18.184 16.318 1.00 96.12 555 ARG A C 1
ATOM 4266 O O . ARG A 1 555 ? 9.490 19.223 16.351 1.00 96.12 555 ARG A O 1
ATOM 4273 N N . ASP A 1 556 ? 7.770 17.986 17.069 1.00 97.38 556 ASP A N 1
ATOM 4274 C CA . ASP A 1 556 ? 7.234 19.008 17.964 1.00 97.38 556 ASP A CA 1
ATOM 4275 C C . ASP A 1 556 ? 8.137 19.204 19.188 1.00 97.38 556 ASP A C 1
ATOM 4277 O O . ASP A 1 556 ? 8.411 20.343 19.558 1.00 97.38 556 ASP A O 1
ATOM 4281 N N . ALA A 1 557 ? 8.698 18.128 19.753 1.00 97.75 557 ALA A N 1
ATOM 4282 C CA . ALA A 1 557 ? 9.722 18.220 20.796 1.00 97.75 557 ALA A CA 1
ATOM 4283 C C . ALA A 1 557 ? 10.944 19.025 20.326 1.00 97.75 557 ALA A C 1
ATOM 4285 O O . ALA A 1 557 ? 11.414 19.895 21.060 1.00 97.75 557 ALA A O 1
ATOM 4286 N N . ILE A 1 558 ? 11.414 18.792 19.091 1.00 97.06 558 ILE A N 1
ATOM 4287 C CA . ILE A 1 558 ? 12.501 19.568 18.473 1.00 97.06 558 ILE A CA 1
ATOM 4288 C C . ILE A 1 558 ? 12.111 21.041 18.348 1.00 97.06 558 ILE A C 1
ATOM 4290 O O . ILE A 1 558 ? 12.895 21.913 18.707 1.00 97.06 558 ILE A O 1
ATOM 4294 N N . ARG A 1 559 ? 10.898 21.344 17.870 1.00 96.12 559 ARG A N 1
ATOM 4295 C CA . ARG A 1 559 ? 10.437 22.732 17.705 1.00 96.12 559 ARG A CA 1
ATOM 4296 C C . ARG A 1 559 ? 10.354 23.465 19.044 1.00 96.12 559 ARG A C 1
ATOM 4298 O O . ARG A 1 559 ? 10.799 24.605 19.154 1.00 96.12 559 ARG A O 1
ATOM 4305 N N . ILE A 1 560 ? 9.814 22.824 20.072 1.00 96.69 560 ILE A N 1
ATOM 4306 C CA . ILE A 1 560 ? 9.617 23.442 21.387 1.00 96.69 560 ILE A CA 1
ATOM 4307 C C . ILE A 1 560 ? 10.958 23.576 22.126 1.00 96.69 560 ILE A C 1
ATOM 4309 O O . ILE A 1 560 ? 11.273 24.658 22.621 1.00 96.69 560 ILE A O 1
ATOM 4313 N N . GLY A 1 561 ? 11.787 22.526 22.127 1.00 97.00 561 GLY A N 1
ATOM 4314 C CA . GLY A 1 561 ? 13.143 22.569 22.684 1.00 97.00 561 GLY A CA 1
ATOM 4315 C C . GLY A 1 561 ? 14.036 23.572 21.951 1.00 97.00 561 GLY A C 1
ATOM 4316 O O . GLY A 1 561 ? 14.663 24.418 22.581 1.00 97.00 561 GLY A O 1
ATOM 4317 N N . GLY A 1 562 ? 14.010 23.562 20.618 1.00 96.44 562 GLY A N 1
ATOM 4318 C CA . GLY A 1 562 ? 14.734 24.500 19.759 1.00 96.44 562 GLY A CA 1
ATOM 4319 C C . GLY A 1 562 ? 14.327 25.958 19.976 1.00 96.44 562 GLY A C 1
ATOM 4320 O O . GLY A 1 562 ? 15.177 26.846 19.949 1.00 96.44 562 GLY A O 1
ATOM 4321 N N . THR A 1 563 ? 13.045 26.216 20.259 1.00 96.31 563 THR A N 1
ATOM 4322 C CA . THR A 1 563 ? 12.561 27.561 20.616 1.00 96.31 563 THR A CA 1
ATOM 4323 C C . THR A 1 563 ? 13.166 28.034 21.937 1.00 96.31 563 THR A C 1
ATOM 4325 O O . THR A 1 563 ? 13.582 29.188 22.035 1.00 96.31 563 THR A O 1
ATOM 4328 N N . LEU A 1 564 ? 13.285 27.149 22.934 1.00 96.75 564 LEU A N 1
ATOM 4329 C CA . LEU A 1 564 ? 13.879 27.485 24.232 1.00 96.75 564 LEU A CA 1
ATOM 4330 C C . LEU A 1 564 ? 15.361 27.876 24.119 1.00 96.75 564 LEU A C 1
ATOM 4332 O O . LEU A 1 564 ? 15.799 28.819 24.776 1.00 96.75 564 LEU A O 1
ATOM 4336 N N . ILE A 1 565 ? 16.123 27.196 23.258 1.00 95.94 565 ILE A N 1
ATOM 4337 C CA . ILE A 1 565 ? 17.535 27.527 22.983 1.00 95.94 565 ILE A CA 1
ATOM 4338 C C . ILE A 1 565 ? 17.706 28.589 21.885 1.00 95.94 565 ILE A C 1
ATOM 4340 O O . ILE A 1 565 ? 18.821 28.845 21.437 1.00 95.94 565 ILE A O 1
ATOM 4344 N N . MET A 1 566 ? 16.612 29.246 21.481 1.00 95.31 566 MET A N 1
ATOM 4345 C CA . MET A 1 566 ? 16.590 30.357 20.526 1.00 95.31 566 MET A CA 1
ATOM 4346 C C . MET A 1 566 ? 17.139 30.010 19.132 1.00 95.31 566 MET A C 1
ATOM 4348 O O . MET A 1 566 ? 17.764 30.857 18.484 1.00 95.31 566 MET A O 1
ATOM 4352 N N . LEU A 1 567 ? 16.885 28.792 18.640 1.00 91.88 567 LEU A N 1
ATOM 4353 C CA . LEU A 1 567 ? 17.190 28.458 17.250 1.00 91.88 567 LEU A CA 1
ATOM 4354 C C . LEU A 1 567 ? 16.398 29.373 16.295 1.00 91.88 567 LEU A C 1
ATOM 4356 O O . LEU A 1 567 ? 15.191 29.569 16.479 1.00 91.88 567 LEU A O 1
ATOM 4360 N N . PRO A 1 568 ? 17.037 29.927 15.249 1.00 91.62 568 PRO A N 1
ATOM 4361 C CA . PRO A 1 568 ? 16.340 30.674 14.208 1.00 91.62 568 PRO A CA 1
ATOM 4362 C C . PRO A 1 568 ? 15.249 29.827 13.541 1.00 91.62 568 PRO A C 1
ATOM 4364 O O . PRO A 1 568 ? 15.457 28.645 13.282 1.00 91.62 568 PRO A O 1
ATOM 4367 N N . SER A 1 569 ? 14.117 30.431 13.165 1.00 87.31 569 SER A N 1
ATOM 4368 C CA . SER A 1 569 ? 12.967 29.696 12.603 1.00 87.31 569 SER A CA 1
ATOM 4369 C C . SER A 1 569 ? 13.320 28.830 11.386 1.00 87.31 569 SER A C 1
ATOM 4371 O O . SER A 1 569 ? 12.850 27.704 11.278 1.00 87.31 569 SER A O 1
ATOM 4373 N N . SER A 1 570 ? 14.203 29.315 10.504 1.00 86.50 570 SER A N 1
ATOM 4374 C CA . SER A 1 570 ? 14.662 28.556 9.332 1.00 86.50 570 SER A CA 1
ATOM 4375 C C . SER A 1 570 ? 15.517 27.338 9.689 1.00 86.50 570 SER A C 1
ATOM 4377 O O . SER A 1 570 ? 15.489 26.337 8.980 1.00 86.50 570 SER A O 1
ATOM 4379 N N . GLU A 1 571 ? 16.300 27.429 10.765 1.00 91.50 571 GLU A N 1
ATOM 4380 C CA . GLU A 1 571 ? 17.104 26.313 11.266 1.00 91.50 571 GLU A CA 1
ATOM 4381 C C . GLU A 1 571 ? 16.209 25.307 11.985 1.00 91.50 571 GLU A C 1
ATOM 4383 O O . GLU A 1 571 ? 16.276 24.117 11.709 1.00 91.50 571 GLU A O 1
ATOM 4388 N N . LEU A 1 572 ? 15.286 25.797 12.809 1.00 91.56 572 LEU A N 1
ATOM 4389 C CA . LEU A 1 572 ? 14.306 24.997 13.532 1.00 91.56 572 LEU A CA 1
ATOM 4390 C C . LEU A 1 572 ? 13.428 24.155 12.589 1.00 91.56 572 LEU A C 1
ATOM 4392 O O . LEU A 1 572 ? 13.205 22.978 12.863 1.00 91.56 572 LEU A O 1
ATOM 4396 N N . ASP A 1 573 ? 12.994 24.704 11.450 1.00 89.50 573 ASP A N 1
ATOM 4397 C CA . ASP A 1 573 ? 12.280 23.938 10.417 1.00 89.50 573 ASP A CA 1
ATOM 4398 C C . ASP A 1 573 ? 13.150 22.836 9.799 1.00 89.50 573 ASP A C 1
ATOM 4400 O O . ASP A 1 573 ? 12.679 21.715 9.600 1.00 89.50 573 ASP A O 1
ATOM 4404 N N . SER A 1 574 ? 14.422 23.136 9.524 1.00 91.69 574 SER A N 1
ATOM 4405 C CA . SER A 1 574 ? 15.366 22.178 8.943 1.00 91.69 574 SER A CA 1
ATOM 4406 C C . SER A 1 574 ? 15.695 21.041 9.912 1.00 91.69 574 SER A C 1
ATOM 4408 O O . SER A 1 574 ? 15.663 19.877 9.521 1.00 91.69 574 SER A O 1
ATOM 4410 N N . VAL A 1 575 ? 15.991 21.365 11.173 1.00 91.56 575 VAL A N 1
ATOM 4411 C CA . VAL A 1 575 ? 16.327 20.397 12.229 1.00 91.56 575 VAL A CA 1
ATOM 4412 C C . VAL A 1 575 ? 15.103 19.533 12.558 1.00 91.56 575 VAL A C 1
ATOM 4414 O O . VAL A 1 575 ? 15.223 18.312 12.664 1.00 91.56 575 VAL A O 1
ATOM 4417 N N . ALA A 1 576 ? 13.900 20.123 12.611 1.00 90.38 576 ALA A N 1
ATOM 4418 C CA . ALA A 1 576 ? 12.658 19.373 12.804 1.00 90.38 576 ALA A CA 1
ATOM 4419 C C . ALA A 1 576 ? 12.327 18.455 11.613 1.00 90.38 576 ALA A C 1
ATOM 4421 O O . ALA A 1 576 ? 11.878 17.330 11.825 1.00 90.38 576 ALA A O 1
ATOM 4422 N N . ALA A 1 577 ? 12.557 18.893 10.370 1.00 89.25 577 ALA A N 1
ATOM 4423 C CA . ALA A 1 577 ? 12.344 18.066 9.178 1.00 89.25 577 ALA A CA 1
ATOM 4424 C C . ALA A 1 577 ? 13.351 16.909 9.074 1.00 89.25 577 ALA A C 1
ATOM 4426 O O . ALA A 1 577 ? 12.986 15.816 8.643 1.00 89.25 577 ALA A O 1
ATOM 4427 N N . ALA A 1 578 ? 14.598 17.141 9.494 1.00 89.75 578 ALA A N 1
ATOM 4428 C CA . ALA A 1 578 ? 15.644 16.124 9.558 1.00 89.75 578 ALA A CA 1
ATOM 4429 C C . ALA A 1 578 ? 15.506 15.173 10.761 1.00 89.75 578 ALA A C 1
ATOM 4431 O O . ALA A 1 578 ? 16.212 14.168 10.817 1.00 89.75 578 ALA A O 1
ATOM 4432 N N . GLU A 1 579 ? 14.602 15.472 11.703 1.00 93.31 579 GLU A N 1
ATOM 4433 C CA . GLU A 1 579 ? 14.426 14.736 12.961 1.00 93.31 579 GLU A CA 1
ATOM 4434 C C . GLU A 1 579 ? 15.713 14.667 13.807 1.00 93.31 579 GLU A C 1
ATOM 4436 O O . GLU A 1 579 ? 15.973 13.671 14.485 1.00 93.31 579 GLU A O 1
ATOM 4441 N N . ASP A 1 580 ? 16.515 15.735 13.774 1.00 93.81 580 ASP A N 1
ATOM 4442 C CA . ASP A 1 580 ? 17.785 15.833 14.500 1.00 93.81 580 ASP A CA 1
ATOM 4443 C C . ASP A 1 580 ? 17.561 16.306 15.947 1.00 93.81 580 ASP A C 1
ATOM 4445 O O . ASP A 1 580 ? 17.586 17.494 16.267 1.00 93.81 580 ASP A O 1
ATOM 4449 N N . PHE A 1 581 ? 17.283 15.351 16.836 1.00 96.25 581 PHE A N 1
ATOM 4450 C CA . PHE A 1 581 ? 17.070 15.590 18.265 1.00 96.25 581 PHE A CA 1
ATOM 4451 C C . PHE A 1 581 ? 18.370 15.379 19.052 1.00 96.25 581 PHE A C 1
ATOM 4453 O O . PHE A 1 581 ? 18.580 14.342 19.685 1.00 96.25 581 PHE A O 1
ATOM 4460 N N . ASN A 1 582 ? 19.262 16.362 18.937 1.00 94.06 582 ASN A N 1
ATOM 4461 C CA . ASN A 1 582 ? 20.584 16.381 19.564 1.00 94.06 582 ASN A CA 1
ATOM 4462 C C . ASN A 1 582 ? 20.542 16.690 21.077 1.00 94.06 582 ASN A C 1
ATOM 4464 O O . ASN A 1 582 ? 19.489 17.019 21.620 1.00 94.06 582 ASN A O 1
ATOM 4468 N N . GLU A 1 583 ? 21.694 16.592 21.754 1.00 96.06 583 GLU A N 1
ATOM 4469 C CA . GLU A 1 583 ? 21.811 16.778 23.213 1.00 96.06 583 GLU A CA 1
ATOM 4470 C C . GLU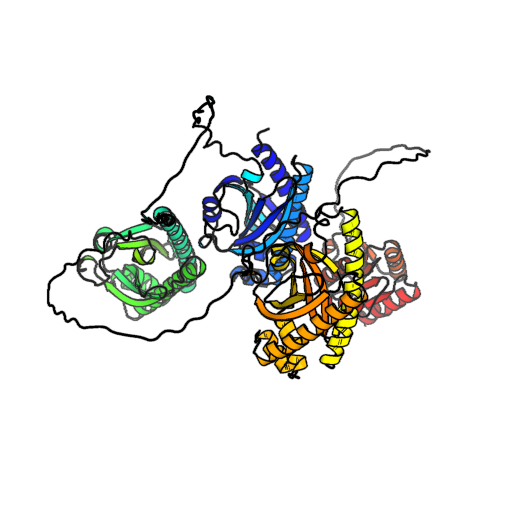 A 1 583 ? 21.273 18.138 23.686 1.00 96.06 583 GLU A C 1
ATOM 4472 O O . GLU A 1 583 ? 20.483 18.174 24.624 1.00 96.06 583 GLU A O 1
ATOM 4477 N N . ASP A 1 584 ? 21.598 19.235 22.993 1.00 95.75 584 ASP A N 1
ATOM 4478 C CA . ASP A 1 584 ? 21.130 20.579 23.363 1.00 95.75 584 ASP A CA 1
ATOM 4479 C C . ASP A 1 584 ? 19.598 20.690 23.288 1.00 95.75 584 ASP A C 1
ATOM 4481 O O . ASP A 1 584 ? 18.945 21.215 24.194 1.00 95.75 584 ASP A O 1
ATOM 4485 N N . THR A 1 585 ? 19.001 20.161 22.215 1.00 95.75 585 THR A N 1
ATOM 4486 C CA . THR A 1 585 ? 17.543 20.166 22.019 1.00 95.75 585 THR A CA 1
ATOM 4487 C C . THR A 1 585 ? 16.849 19.227 23.005 1.00 95.75 585 THR A C 1
ATOM 4489 O O . THR A 1 585 ? 15.768 19.538 23.515 1.00 95.75 585 THR A O 1
ATOM 4492 N N . GLN A 1 586 ? 17.475 18.087 23.301 1.00 96.56 586 GLN A N 1
ATOM 4493 C CA . GLN A 1 586 ? 16.998 17.109 24.268 1.00 96.56 586 GLN A CA 1
ATOM 4494 C C . GLN A 1 586 ? 17.009 17.661 25.696 1.00 96.56 586 GLN A C 1
ATOM 4496 O O . GLN A 1 586 ? 16.029 17.472 26.422 1.00 96.56 586 GLN A O 1
ATOM 4501 N N . ASP A 1 587 ? 18.070 18.359 26.093 1.00 97.69 587 ASP A N 1
ATOM 4502 C CA . ASP A 1 587 ? 18.176 19.008 27.400 1.00 97.69 587 ASP A CA 1
ATOM 4503 C C . ASP A 1 587 ? 17.160 20.143 27.522 1.00 97.69 587 ASP A C 1
ATOM 4505 O O . ASP A 1 587 ? 16.415 20.205 28.503 1.00 97.69 587 ASP A O 1
ATOM 4509 N N . ALA A 1 588 ? 17.033 20.970 26.482 1.00 97.69 588 ALA A N 1
ATOM 4510 C CA . ALA A 1 588 ? 16.047 22.042 26.429 1.00 97.69 588 ALA A CA 1
ATOM 4511 C C . ALA A 1 588 ? 14.612 21.518 26.577 1.00 97.69 588 ALA A C 1
ATOM 4513 O O . ALA A 1 588 ? 13.855 21.979 27.432 1.00 97.69 588 ALA A O 1
ATOM 4514 N N . PHE A 1 589 ? 14.229 20.506 25.795 1.00 98.12 589 PHE A N 1
ATOM 4515 C CA . PHE A 1 589 ? 12.917 19.880 25.950 1.00 98.12 589 PHE A CA 1
ATOM 4516 C C . PHE A 1 589 ? 12.781 19.153 27.303 1.00 98.12 589 PHE A C 1
ATOM 4518 O O . PHE A 1 589 ? 11.702 19.123 27.897 1.00 98.12 589 PHE A O 1
ATOM 4525 N N . GLY A 1 590 ? 13.880 18.627 27.846 1.00 97.88 590 GLY A N 1
ATOM 4526 C CA . GLY A 1 590 ? 13.951 18.053 29.186 1.00 97.88 590 GLY A CA 1
ATOM 4527 C C . GLY A 1 590 ? 13.597 19.042 30.302 1.00 97.88 590 GLY A C 1
ATOM 4528 O O . GLY A 1 590 ? 12.902 18.646 31.241 1.00 97.88 590 GLY A O 1
ATOM 4529 N N . GLU A 1 591 ? 14.015 20.305 30.192 1.00 97.94 591 GLU A N 1
ATOM 4530 C CA . GLU A 1 591 ? 13.625 21.385 31.113 1.00 97.94 591 GLU A CA 1
ATOM 4531 C C . GLU A 1 591 ? 12.132 21.711 31.003 1.00 97.94 591 GLU A C 1
ATOM 4533 O O . GLU A 1 591 ? 11.445 21.878 32.012 1.00 97.94 591 GLU A O 1
ATOM 4538 N N . ILE A 1 592 ? 11.587 21.701 29.785 1.00 97.94 592 ILE A N 1
ATOM 4539 C CA . ILE A 1 592 ? 10.153 21.915 29.545 1.00 97.94 592 ILE A CA 1
ATOM 4540 C C . ILE A 1 592 ? 9.335 20.789 30.185 1.00 97.94 592 ILE A C 1
ATOM 4542 O O . ILE A 1 592 ? 8.384 21.052 30.920 1.00 97.94 592 ILE A O 1
ATOM 4546 N N . ALA A 1 593 ? 9.743 19.532 29.991 1.00 98.00 593 ALA A N 1
ATOM 4547 C CA . ALA A 1 593 ? 9.121 18.381 30.644 1.00 98.00 593 ALA A CA 1
ATOM 4548 C C . ALA A 1 593 ? 9.195 18.468 32.182 1.00 98.00 593 ALA A C 1
ATOM 4550 O O . ALA A 1 593 ? 8.264 18.046 32.870 1.00 98.00 593 ALA A O 1
ATOM 4551 N N . ASN A 1 594 ? 10.270 19.042 32.732 1.00 97.81 594 ASN A N 1
ATOM 4552 C CA . ASN A 1 594 ? 10.422 19.257 34.170 1.00 97.81 594 ASN A CA 1
ATOM 4553 C C . ASN A 1 594 ? 9.460 20.336 34.707 1.00 97.81 594 ASN A C 1
ATOM 4555 O O . ASN A 1 594 ? 8.831 20.133 35.747 1.00 97.81 594 ASN A O 1
ATOM 4559 N N . ILE A 1 595 ? 9.270 21.442 33.978 1.00 98.00 595 ILE A N 1
ATOM 4560 C CA . ILE A 1 595 ? 8.248 22.452 34.306 1.00 98.00 595 ILE A CA 1
ATOM 4561 C C . ILE A 1 595 ? 6.845 21.847 34.256 1.00 98.00 595 ILE A C 1
ATOM 4563 O O . ILE A 1 595 ? 6.060 22.051 35.183 1.00 98.00 595 ILE A O 1
ATOM 4567 N N . ILE A 1 596 ? 6.548 21.037 33.236 1.00 97.81 596 ILE A N 1
ATOM 4568 C CA . ILE A 1 596 ? 5.271 20.321 33.134 1.00 97.81 596 ILE A CA 1
ATOM 4569 C C . ILE A 1 596 ? 5.063 19.432 34.370 1.00 97.81 596 ILE A C 1
ATOM 4571 O O . ILE A 1 596 ? 4.024 19.532 35.021 1.00 97.81 596 ILE A O 1
ATOM 4575 N N . ALA A 1 597 ? 6.055 18.633 34.775 1.00 97.69 597 ALA A N 1
ATOM 4576 C CA . ALA A 1 597 ? 5.969 17.830 36.002 1.00 97.69 597 ALA A CA 1
ATOM 4577 C C . ALA A 1 597 ? 5.695 18.692 37.259 1.00 97.69 597 ALA A C 1
ATOM 4579 O O . ALA A 1 597 ? 4.896 18.313 38.124 1.00 97.69 597 ALA A O 1
ATOM 4580 N N . GLY A 1 598 ? 6.291 19.886 37.340 1.00 97.19 598 GLY A N 1
ATOM 4581 C CA . GLY A 1 598 ? 6.014 20.874 38.388 1.00 97.19 598 GLY A CA 1
ATOM 4582 C C . GLY A 1 598 ? 4.559 21.363 38.396 1.00 97.19 598 GLY A C 1
ATOM 4583 O O . GLY A 1 598 ? 3.931 21.408 39.457 1.00 97.19 598 GLY A O 1
ATOM 4584 N N . VAL A 1 599 ? 3.988 21.647 37.222 1.00 97.62 599 VAL A N 1
ATOM 4585 C CA . VAL A 1 599 ? 2.575 22.041 37.067 1.00 97.62 599 VAL A CA 1
ATOM 4586 C C . VAL A 1 599 ? 1.631 20.941 37.550 1.00 97.62 599 VAL A C 1
ATOM 4588 O O . VAL A 1 599 ? 0.690 21.219 38.301 1.00 97.62 599 VAL A O 1
ATOM 4591 N N . TYR A 1 600 ? 1.889 19.688 37.168 1.00 96.75 600 TYR A N 1
ATOM 4592 C CA . TYR A 1 600 ? 1.088 18.548 37.625 1.00 96.75 600 TYR A CA 1
ATOM 4593 C C . TYR A 1 600 ? 1.211 18.334 39.132 1.00 96.75 600 TYR A C 1
ATOM 4595 O O . TYR A 1 600 ? 0.205 18.098 39.799 1.00 96.75 600 TYR A O 1
ATOM 4603 N N . THR A 1 601 ? 2.408 18.511 39.693 1.00 96.25 601 THR A N 1
ATOM 4604 C CA . THR A 1 601 ? 2.615 18.474 41.146 1.00 96.25 601 THR A CA 1
ATOM 4605 C C . THR A 1 601 ? 1.756 19.515 41.858 1.00 96.25 601 THR A C 1
ATOM 4607 O O . THR A 1 601 ? 0.984 19.166 42.748 1.00 96.25 601 THR A O 1
ATOM 4610 N N . ALA A 1 602 ? 1.813 20.778 41.430 1.00 95.00 602 ALA A N 1
ATOM 4611 C CA . ALA A 1 602 ? 1.026 21.848 42.040 1.00 95.00 602 ALA A CA 1
ATOM 4612 C C . ALA A 1 602 ? -0.490 21.616 41.900 1.00 95.00 602 ALA A C 1
ATOM 4614 O O . ALA A 1 602 ? -1.243 21.840 42.848 1.00 95.00 602 ALA A O 1
ATOM 4615 N N . GLY A 1 603 ? -0.949 21.147 40.734 1.00 93.88 603 GLY A N 1
ATOM 4616 C CA . GLY A 1 603 ? -2.364 20.860 40.492 1.00 93.88 603 GLY A CA 1
ATOM 4617 C C . GLY A 1 603 ? -2.904 19.728 41.368 1.00 93.88 603 GLY A C 1
ATOM 4618 O O . GLY A 1 603 ? -3.982 19.859 41.955 1.00 93.88 603 GLY A O 1
ATOM 4619 N N . PHE A 1 604 ? -2.147 18.638 41.509 1.00 94.12 604 PHE A N 1
ATOM 4620 C CA . PHE A 1 604 ? -2.538 17.525 42.372 1.00 94.12 604 PHE A CA 1
ATOM 4621 C C . PHE A 1 604 ? -2.424 17.876 43.861 1.00 94.12 604 PHE A C 1
ATOM 4623 O O . PHE A 1 604 ? -3.338 17.548 44.610 1.00 94.12 604 PHE A O 1
ATOM 4630 N N . GLU A 1 605 ? -1.391 18.590 44.315 1.00 92.44 605 GLU A N 1
ATOM 4631 C CA . GLU A 1 605 ? -1.283 18.992 45.730 1.00 92.44 605 GLU A CA 1
ATOM 4632 C C . GLU A 1 605 ? -2.418 19.925 46.186 1.00 92.44 605 GLU A C 1
ATOM 4634 O O . GLU A 1 605 ? -2.823 19.881 47.349 1.00 92.44 605 GLU A O 1
ATOM 4639 N N . GLU A 1 606 ? -2.945 20.761 45.289 1.00 91.81 606 GLU A N 1
ATOM 4640 C CA . GLU A 1 606 ? -4.005 21.719 45.615 1.00 91.81 606 GLU A CA 1
ATOM 4641 C C . GLU A 1 606 ? -5.402 21.089 45.644 1.00 91.81 606 GLU A C 1
ATOM 4643 O O . GLU A 1 606 ? -6.234 21.442 46.484 1.00 91.81 606 GLU A O 1
ATOM 4648 N N . MET A 1 607 ? -5.685 20.182 44.709 1.00 88.88 607 MET A N 1
ATOM 4649 C CA . MET A 1 607 ? -7.049 19.712 44.448 1.00 88.88 607 MET A CA 1
ATOM 4650 C C . MET A 1 607 ? -7.256 18.220 44.706 1.00 88.88 607 MET A C 1
ATOM 4652 O O . MET A 1 607 ? -8.404 17.787 44.852 1.00 88.88 607 MET A O 1
ATOM 4656 N N . TYR A 1 608 ? -6.186 17.425 44.756 1.00 91.06 608 TYR A N 1
ATOM 4657 C CA . TYR A 1 608 ? -6.279 15.995 45.007 1.00 91.06 608 TYR A CA 1
ATOM 4658 C C . TYR A 1 608 ? -6.184 15.697 46.512 1.00 91.06 608 TYR A C 1
ATOM 4660 O O . TYR A 1 608 ? -5.336 16.259 47.201 1.00 91.06 608 TYR A O 1
ATOM 4668 N N . PRO A 1 609 ? -7.019 14.797 47.070 1.00 86.06 609 PRO A N 1
ATOM 4669 C CA . PRO A 1 609 ? -7.013 14.527 48.512 1.00 86.06 609 PRO A CA 1
ATOM 4670 C C . PRO A 1 609 ? -5.710 13.926 49.053 1.00 86.06 609 PRO A C 1
ATOM 4672 O O . PRO A 1 609 ? -5.458 14.017 50.252 1.00 86.06 609 PRO A O 1
ATOM 4675 N N . ARG A 1 610 ? -4.928 13.267 48.192 1.00 88.44 610 ARG A N 1
ATOM 4676 C CA . ARG A 1 610 ? -3.658 12.625 48.544 1.00 88.44 610 ARG A CA 1
ATOM 4677 C C . ARG A 1 610 ? -2.504 13.461 48.025 1.00 88.44 610 ARG A C 1
ATOM 4679 O O . ARG A 1 610 ? -2.577 13.985 46.917 1.00 88.44 610 ARG A O 1
ATOM 4686 N N . LYS A 1 611 ? -1.418 13.538 48.788 1.00 88.25 611 LYS A N 1
ATOM 4687 C CA . LYS A 1 611 ? -0.214 14.254 48.352 1.00 88.25 611 LYS A CA 1
ATOM 4688 C C . LYS A 1 611 ? 0.515 13.467 47.271 1.00 88.25 611 LYS A C 1
ATOM 4690 O O . LYS A 1 611 ? 0.959 12.349 47.525 1.00 88.25 611 LYS A O 1
ATOM 4695 N N . VAL A 1 612 ? 0.652 14.065 46.094 1.00 91.56 612 VAL A N 1
ATOM 4696 C CA . VAL A 1 612 ? 1.279 13.455 44.919 1.00 91.56 612 VAL A CA 1
ATOM 4697 C C . VAL A 1 612 ? 2.248 14.456 44.305 1.00 91.56 612 VAL A C 1
ATOM 4699 O O . VAL A 1 612 ? 1.890 15.612 44.104 1.00 91.56 612 VAL A O 1
ATOM 4702 N N . ARG A 1 613 ? 3.470 14.010 44.013 1.00 94.19 613 ARG A N 1
ATOM 4703 C CA . ARG A 1 613 ? 4.510 14.803 43.353 1.00 94.19 613 ARG A CA 1
ATOM 4704 C C . ARG A 1 613 ? 5.043 14.058 42.142 1.00 94.19 613 ARG A C 1
ATOM 4706 O O . ARG A 1 613 ? 5.332 12.870 42.246 1.00 94.19 613 ARG A O 1
ATOM 4713 N N . PHE A 1 614 ? 5.198 14.771 41.037 1.00 96.75 614 PHE A N 1
ATOM 4714 C CA . PHE A 1 614 ? 5.706 14.273 39.764 1.00 96.75 614 PHE A CA 1
ATOM 4715 C C . PHE A 1 614 ? 7.133 14.780 39.558 1.00 96.75 614 PHE A C 1
ATOM 4717 O O . PHE A 1 614 ? 7.392 15.978 39.680 1.00 96.75 614 PHE A O 1
ATOM 4724 N N . ILE A 1 615 ? 8.065 13.877 39.259 1.00 96.38 615 ILE A N 1
ATOM 4725 C CA . ILE A 1 615 ? 9.489 14.189 39.086 1.00 96.38 615 ILE A CA 1
ATOM 4726 C C . ILE A 1 615 ? 9.953 13.618 37.750 1.00 96.38 615 ILE A C 1
ATOM 4728 O O . ILE A 1 615 ? 9.945 12.404 37.574 1.00 96.38 615 ILE A O 1
ATOM 4732 N N . LYS A 1 616 ? 10.391 14.465 36.812 1.00 96.38 616 LYS A N 1
ATOM 4733 C CA . LYS A 1 616 ? 10.964 13.998 35.541 1.00 96.38 616 LYS A CA 1
ATOM 4734 C C . LYS A 1 616 ? 12.286 13.268 35.801 1.00 96.38 616 LYS A C 1
ATOM 4736 O O . LYS A 1 616 ? 13.214 13.851 36.357 1.00 96.38 616 LYS A O 1
ATOM 4741 N N . THR A 1 617 ? 12.389 12.008 35.385 1.00 94.19 617 THR A N 1
ATOM 4742 C CA . THR A 1 617 ? 13.555 11.143 35.657 1.00 94.19 617 THR A CA 1
ATOM 4743 C C . THR A 1 617 ? 14.349 10.764 34.419 1.00 94.19 617 THR A C 1
ATOM 4745 O O . THR A 1 617 ? 15.539 10.476 34.518 1.00 94.19 617 THR A O 1
ATOM 4748 N N . GLY A 1 618 ? 13.730 10.800 33.242 1.00 92.38 618 GLY A N 1
ATOM 4749 C CA . GLY A 1 618 ? 14.388 10.398 32.007 1.00 92.38 618 GLY A CA 1
ATOM 4750 C C . GLY A 1 618 ? 13.646 10.871 30.776 1.00 92.38 618 GLY A C 1
ATOM 4751 O O . GLY A 1 618 ? 12.535 11.399 30.865 1.00 92.38 618 GLY A O 1
ATOM 4752 N N . LEU A 1 619 ? 14.295 10.703 29.631 1.00 95.44 619 LEU A N 1
ATOM 4753 C CA . LEU A 1 619 ? 13.736 11.032 28.336 1.00 95.44 619 LEU A CA 1
ATOM 4754 C C . LEU A 1 619 ? 14.240 10.031 27.301 1.00 95.44 619 LEU A C 1
ATOM 4756 O O . LEU A 1 619 ? 15.426 9.705 27.293 1.00 95.44 619 LEU A O 1
ATOM 4760 N N . GLN A 1 620 ? 13.338 9.531 26.465 1.00 94.62 620 GLN A N 1
ATOM 4761 C CA . GLN A 1 620 ? 13.648 8.535 25.447 1.00 94.62 620 GLN A CA 1
ATOM 4762 C C . GLN A 1 620 ? 12.903 8.814 24.145 1.00 94.62 620 GLN A C 1
ATOM 4764 O O . GLN A 1 620 ? 11.776 9.309 24.155 1.00 94.62 620 GLN A O 1
ATOM 4769 N N . GLN A 1 621 ? 13.539 8.482 23.022 1.00 95.38 621 GLN A N 1
ATOM 4770 C CA . GLN A 1 621 ? 12.905 8.497 21.708 1.00 95.38 621 GLN A CA 1
ATOM 4771 C C . GLN A 1 621 ? 12.325 7.119 21.409 1.00 95.38 621 GLN A C 1
ATOM 4773 O O . GLN A 1 621 ? 13.007 6.105 21.554 1.00 95.38 621 GLN A O 1
ATOM 4778 N N . VAL A 1 622 ? 11.078 7.088 20.956 1.00 91.25 622 VAL A N 1
ATOM 4779 C CA . VAL A 1 622 ? 10.345 5.853 20.688 1.00 91.25 622 VAL A CA 1
ATOM 4780 C C . VAL A 1 622 ? 9.737 5.927 19.298 1.00 91.25 622 VAL A C 1
ATOM 4782 O O . VAL A 1 622 ? 9.094 6.909 18.942 1.00 91.25 622 VAL A O 1
ATOM 4785 N N . ALA A 1 623 ? 9.920 4.881 18.498 1.00 86.94 623 ALA A N 1
ATOM 4786 C CA . ALA A 1 623 ? 9.146 4.689 17.278 1.00 86.94 623 ALA A CA 1
ATOM 4787 C C . ALA A 1 623 ? 7.949 3.785 17.621 1.00 86.94 623 ALA A C 1
ATOM 4789 O O . ALA A 1 623 ? 8.200 2.615 17.909 1.00 86.94 623 ALA A O 1
ATOM 4790 N N . PRO A 1 624 ? 6.692 4.278 17.596 1.00 74.31 624 PRO A N 1
ATOM 4791 C CA . PRO A 1 624 ? 5.521 3.511 18.038 1.00 74.31 624 PRO A CA 1
ATOM 4792 C C . PRO A 1 624 ? 5.415 2.125 17.392 1.00 74.31 624 PRO A C 1
ATOM 4794 O O . PRO A 1 624 ? 5.263 1.130 18.086 1.00 74.31 624 PRO A O 1
ATOM 4797 N N . MET A 1 625 ? 5.675 2.040 16.084 1.00 68.50 625 MET A N 1
ATOM 4798 C CA . MET A 1 625 ? 5.643 0.788 15.310 1.00 68.50 625 MET A CA 1
ATOM 4799 C C . MET A 1 625 ? 6.734 -0.234 15.681 1.00 68.50 625 MET A C 1
ATOM 4801 O O . MET A 1 625 ? 6.739 -1.346 15.163 1.00 68.50 625 MET A O 1
ATOM 4805 N N . LYS A 1 626 ? 7.708 0.139 16.520 1.00 70.44 626 LYS A N 1
ATOM 4806 C CA . LYS A 1 626 ? 8.782 -0.747 17.001 1.00 70.44 626 LYS A CA 1
ATOM 4807 C C . LYS A 1 626 ? 8.607 -1.150 18.464 1.00 70.44 626 LYS A C 1
ATOM 4809 O O . LYS A 1 626 ? 9.476 -1.838 18.995 1.00 70.44 626 LYS A O 1
ATOM 4814 N N . VAL A 1 627 ? 7.552 -0.680 19.128 1.00 72.62 627 VAL A N 1
ATOM 4815 C CA . VAL A 1 627 ? 7.285 -1.016 20.526 1.00 72.62 627 VAL A CA 1
ATOM 4816 C C . VAL A 1 627 ? 6.738 -2.437 20.594 1.00 72.62 627 VAL A C 1
ATOM 4818 O O . VAL A 1 627 ? 5.701 -2.736 20.011 1.00 72.62 627 VAL A O 1
ATOM 4821 N N . ASP A 1 628 ? 7.422 -3.306 21.335 1.00 81.06 628 ASP A N 1
ATOM 4822 C CA . ASP A 1 628 ? 6.849 -4.580 21.759 1.00 81.06 628 ASP A CA 1
ATOM 4823 C C . ASP A 1 628 ? 5.864 -4.307 22.905 1.00 81.06 628 ASP A C 1
ATOM 4825 O O . ASP A 1 628 ? 6.231 -3.792 23.968 1.00 81.06 628 ASP A O 1
ATOM 4829 N N . ILE A 1 629 ? 4.584 -4.605 22.681 1.00 83.38 629 ILE A N 1
ATOM 4830 C CA . ILE A 1 629 ? 3.537 -4.371 23.677 1.00 83.38 629 ILE A CA 1
ATOM 4831 C C . ILE A 1 629 ? 3.778 -5.214 24.927 1.00 83.38 629 ILE A C 1
ATOM 4833 O O . ILE A 1 629 ? 3.570 -4.704 26.021 1.00 83.38 629 ILE A O 1
ATOM 4837 N N . ALA A 1 630 ? 4.313 -6.432 24.798 1.00 78.25 630 ALA A N 1
ATOM 4838 C CA . ALA A 1 630 ? 4.571 -7.301 25.943 1.00 78.25 630 ALA A CA 1
ATOM 4839 C C . ALA A 1 630 ? 5.771 -6.850 26.799 1.00 78.25 630 ALA A C 1
ATOM 4841 O O . ALA A 1 630 ? 5.918 -7.308 27.936 1.00 78.25 630 ALA A O 1
ATOM 4842 N N . ASP A 1 631 ? 6.633 -5.975 26.273 1.00 88.12 631 ASP A N 1
ATOM 4843 C CA . ASP A 1 631 ? 7.773 -5.431 27.011 1.00 88.12 631 ASP A CA 1
ATOM 4844 C C . ASP A 1 631 ? 7.315 -4.383 28.048 1.00 88.12 631 ASP A C 1
ATOM 4846 O O . ASP A 1 631 ? 6.308 -3.694 27.886 1.00 88.12 631 ASP A O 1
ATOM 4850 N N . ALA A 1 632 ? 8.060 -4.235 29.141 1.00 84.94 632 ALA A N 1
ATOM 4851 C CA . ALA A 1 632 ? 7.839 -3.176 30.121 1.00 84.94 632 ALA A CA 1
ATOM 4852 C C . ALA A 1 632 ? 8.373 -1.809 29.650 1.00 84.94 632 ALA A C 1
ATOM 4854 O O . ALA A 1 632 ? 8.074 -0.792 30.276 1.00 84.94 632 ALA A O 1
ATOM 4855 N N . GLU A 1 633 ? 9.149 -1.779 28.566 1.00 88.75 633 GLU A N 1
ATOM 4856 C CA . GLU A 1 633 ? 9.605 -0.561 27.895 1.00 88.75 633 GLU A CA 1
ATOM 4857 C C . GLU A 1 633 ? 8.734 -0.249 26.658 1.00 88.75 633 GLU A C 1
ATOM 4859 O O . GLU A 1 633 ? 8.213 -1.161 26.011 1.00 88.75 633 GLU A O 1
ATOM 4864 N N . PRO A 1 634 ? 8.517 1.030 26.298 1.00 88.12 634 PRO A N 1
ATOM 4865 C CA . PRO A 1 634 ? 8.960 2.242 27.000 1.00 88.12 634 PRO A CA 1
ATOM 4866 C C . PRO A 1 634 ? 8.183 2.520 28.299 1.00 88.12 634 PRO A C 1
ATOM 4868 O O . PRO A 1 634 ? 8.593 3.354 29.106 1.00 88.12 634 PRO A O 1
ATOM 4871 N N . PHE A 1 635 ? 7.052 1.838 28.492 1.00 93.44 635 PHE A N 1
ATOM 4872 C CA . PHE A 1 635 ? 6.324 1.759 29.753 1.00 93.44 635 PHE A CA 1
ATOM 4873 C C . PHE A 1 635 ? 5.497 0.463 29.833 1.00 93.44 635 PHE A C 1
ATOM 4875 O O . PHE A 1 635 ? 5.259 -0.152 28.788 1.00 93.44 635 PHE A O 1
ATOM 4882 N N . PRO A 1 636 ? 5.090 0.022 31.044 1.00 93.44 636 PRO A N 1
ATOM 4883 C CA . PRO A 1 636 ? 4.413 -1.259 31.246 1.00 93.44 636 PRO A CA 1
ATOM 4884 C C . PRO A 1 636 ? 3.102 -1.416 30.470 1.00 93.44 636 PRO A C 1
ATOM 4886 O O . PRO A 1 636 ? 2.373 -0.452 30.257 1.00 93.44 636 PRO A O 1
ATOM 4889 N N . ASP A 1 637 ? 2.768 -2.652 30.098 1.00 92.38 637 ASP A N 1
ATOM 4890 C CA . ASP A 1 637 ? 1.458 -2.975 29.531 1.00 92.38 637 ASP A CA 1
ATOM 4891 C C . ASP A 1 637 ? 0.383 -3.019 30.625 1.00 92.38 637 ASP A C 1
ATOM 4893 O O . ASP A 1 637 ? 0.239 -3.994 31.368 1.00 92.38 637 ASP A O 1
ATOM 4897 N N . GLN A 1 638 ? -0.329 -1.907 30.768 1.00 91.81 638 GLN A N 1
ATOM 4898 C CA . GLN A 1 638 ? -1.433 -1.729 31.702 1.00 91.81 638 GLN A CA 1
ATOM 4899 C C . GLN A 1 638 ? -2.389 -0.644 31.193 1.00 91.81 638 GLN A C 1
ATOM 4901 O O . GLN A 1 638 ? -2.113 0.030 30.200 1.00 91.81 638 GLN A O 1
ATOM 4906 N N . ASP A 1 639 ? -3.520 -0.469 31.878 1.00 93.69 639 ASP A N 1
ATOM 4907 C CA . ASP A 1 639 ? -4.466 0.599 31.560 1.00 93.69 639 ASP A CA 1
ATOM 4908 C C . ASP A 1 639 ? -3.939 1.948 32.064 1.00 93.69 639 ASP A C 1
ATOM 4910 O O . ASP A 1 639 ? -3.505 2.090 33.214 1.00 93.69 639 ASP A O 1
ATOM 4914 N N . TYR A 1 640 ? -4.030 2.957 31.204 1.00 96.06 640 TYR A N 1
ATOM 4915 C CA . TYR A 1 640 ? -3.658 4.336 31.476 1.00 96.06 640 TYR A CA 1
ATOM 4916 C C . TYR A 1 640 ? -4.868 5.248 31.324 1.00 96.06 640 TYR A C 1
ATOM 4918 O O . TYR A 1 640 ? -5.638 5.142 30.378 1.00 96.06 640 TYR A O 1
ATOM 4926 N N . TYR A 1 641 ? -5.013 6.197 32.238 1.00 96.94 641 TYR A N 1
ATOM 4927 C CA . TYR A 1 641 ? -5.811 7.388 32.026 1.00 96.94 641 TYR A CA 1
ATOM 4928 C C . TYR A 1 641 ? -5.004 8.367 31.174 1.00 96.94 641 TYR A C 1
ATOM 4930 O O . TYR A 1 641 ? -4.060 8.997 31.660 1.00 96.94 641 TYR A O 1
ATOM 4938 N N . LEU A 1 642 ? -5.350 8.438 29.893 1.00 97.06 642 LEU A N 1
ATOM 4939 C CA . LEU A 1 642 ? -4.756 9.339 28.921 1.00 97.06 642 LEU A CA 1
ATOM 4940 C C . LEU A 1 642 ? -5.444 10.698 28.999 1.00 97.06 642 LEU A C 1
ATOM 4942 O O . LEU A 1 642 ? -6.667 10.784 28.920 1.00 97.06 642 LEU A O 1
ATOM 4946 N N . SER A 1 643 ? -4.644 11.753 29.091 1.00 97.44 643 SER A N 1
ATOM 4947 C CA . SER A 1 643 ? -5.060 13.133 28.869 1.00 97.44 643 SER A CA 1
ATOM 4948 C C . SER A 1 643 ? -4.391 13.649 27.602 1.00 97.44 643 SER A C 1
ATOM 4950 O O . SER A 1 643 ? -3.161 13.740 27.557 1.00 97.44 643 SER A O 1
ATOM 4952 N N . ARG A 1 644 ? -5.183 13.954 26.569 1.00 96.44 644 ARG A N 1
ATOM 4953 C CA . ARG A 1 644 ? -4.691 14.435 25.269 1.00 96.44 644 ARG A CA 1
ATOM 4954 C C . ARG A 1 644 ? -5.194 15.839 24.969 1.00 96.44 644 ARG A C 1
ATOM 4956 O O . ARG A 1 644 ? -6.325 16.184 25.313 1.00 96.44 644 ARG A O 1
ATOM 4963 N N . MET A 1 645 ? -4.343 16.652 24.351 1.00 97.50 645 MET A N 1
ATOM 4964 C CA . MET A 1 645 ? -4.631 18.058 24.046 1.00 97.50 645 MET A CA 1
ATOM 4965 C C . MET A 1 645 ? -3.931 18.458 22.747 1.00 97.50 645 MET A C 1
ATOM 4967 O O . MET A 1 645 ? -2.799 18.038 22.508 1.00 97.50 645 MET A O 1
ATOM 4971 N N . ASP A 1 646 ? -4.571 19.302 21.944 1.00 94.69 646 ASP A N 1
ATOM 4972 C CA . ASP A 1 646 ? -3.944 19.905 20.767 1.00 94.69 646 ASP A CA 1
ATOM 4973 C C . ASP A 1 646 ? -3.007 21.030 21.205 1.00 94.69 646 ASP A C 1
ATOM 4975 O O . ASP A 1 646 ? -3.401 21.893 21.999 1.00 94.69 646 ASP A O 1
ATOM 4979 N N . LEU A 1 647 ? -1.785 21.025 20.676 1.00 97.19 647 LEU A N 1
ATOM 4980 C CA . LEU A 1 647 ? -0.734 21.971 21.015 1.00 97.19 647 LEU A CA 1
ATOM 4981 C C . LEU A 1 647 ? -0.510 22.964 19.872 1.00 97.19 647 LEU A C 1
ATOM 4983 O O . LEU A 1 647 ? -0.393 22.585 18.710 1.00 97.19 647 LEU A O 1
ATOM 4987 N N . ALA A 1 648 ? -0.365 24.242 20.201 1.00 94.88 648 ALA A N 1
ATOM 4988 C CA . ALA A 1 648 ? 0.121 25.243 19.259 1.00 94.88 648 ALA A CA 1
ATOM 4989 C C . ALA A 1 648 ? 1.131 26.187 19.917 1.00 94.88 648 ALA A C 1
ATOM 4991 O O . ALA A 1 648 ? 1.014 26.522 21.097 1.00 94.88 648 ALA A O 1
ATOM 4992 N N . LEU A 1 649 ? 2.114 26.617 19.125 1.00 94.81 649 LEU A N 1
ATOM 4993 C CA . LEU A 1 649 ? 3.181 27.538 19.504 1.00 94.81 649 LEU A CA 1
ATOM 4994 C C . LEU A 1 649 ? 3.082 28.802 18.634 1.00 94.81 649 LEU A C 1
ATOM 4996 O O . LEU A 1 649 ? 3.371 28.795 17.434 1.00 94.81 649 LEU A O 1
ATOM 5000 N N . GLY A 1 650 ? 2.632 29.901 19.230 1.00 92.12 650 GLY A N 1
ATOM 5001 C CA . GLY A 1 650 ? 2.280 31.135 18.542 1.00 92.12 650 GLY A CA 1
ATOM 5002 C C . GLY A 1 650 ? 1.163 30.897 17.527 1.00 92.12 650 GLY A C 1
ATOM 5003 O O . GLY A 1 650 ? 0.062 30.484 17.872 1.00 92.12 650 GLY A O 1
ATOM 5004 N N . THR A 1 651 ? 1.452 31.146 16.249 1.00 85.88 651 THR A N 1
ATOM 5005 C CA . THR A 1 651 ? 0.502 30.888 15.145 1.00 85.88 651 THR A CA 1
ATOM 5006 C C . THR A 1 651 ? 0.669 29.510 14.502 1.00 85.88 651 THR A C 1
ATOM 5008 O O . THR A 1 651 ? -0.090 29.161 13.598 1.00 85.88 651 THR A O 1
ATOM 5011 N N . HIS A 1 652 ? 1.653 28.726 14.950 1.00 86.38 652 HIS A N 1
ATOM 5012 C CA . HIS A 1 652 ? 1.940 27.410 14.398 1.00 86.38 652 HIS A CA 1
ATOM 5013 C C . HIS A 1 652 ? 1.208 26.327 15.189 1.00 86.38 652 HIS A C 1
ATOM 5015 O O . HIS A 1 652 ? 1.504 26.097 16.361 1.00 86.38 652 HIS A O 1
ATOM 5021 N N . GLY A 1 653 ? 0.266 25.650 14.530 1.00 89.81 653 GLY A N 1
ATOM 5022 C CA . GLY A 1 653 ? -0.307 24.408 15.039 1.00 89.81 653 GLY A CA 1
ATOM 5023 C C . GLY A 1 653 ? 0.748 23.306 15.030 1.00 89.81 653 GLY A C 1
ATOM 5024 O O . GLY A 1 653 ? 1.389 23.084 14.002 1.00 89.81 653 GLY A O 1
ATOM 5025 N N . LEU A 1 654 ? 0.940 22.667 16.178 1.00 93.56 654 LEU A N 1
ATOM 5026 C CA . LEU A 1 654 ? 1.758 21.469 16.334 1.00 93.56 654 LEU A CA 1
ATOM 5027 C C . LEU A 1 654 ? 0.828 20.244 16.411 1.00 93.56 654 LEU A C 1
ATOM 5029 O O . LEU A 1 654 ? -0.361 20.337 16.095 1.00 93.56 654 LEU A O 1
ATOM 5033 N N . GLY A 1 655 ? 1.368 19.087 16.787 1.00 92.56 655 GLY A N 1
ATOM 5034 C CA . GLY A 1 655 ? 0.587 17.891 17.072 1.00 92.56 655 GLY A CA 1
ATOM 5035 C C . GLY A 1 655 ? -0.109 17.931 18.435 1.00 92.56 655 GLY A C 1
ATOM 5036 O O . GLY A 1 655 ? -0.536 18.972 18.938 1.00 92.56 655 GLY A O 1
ATOM 5037 N N . LYS A 1 656 ? -0.233 16.753 19.046 1.00 95.50 656 LYS A N 1
ATOM 5038 C CA . LYS A 1 656 ? -0.866 16.570 20.354 1.00 95.50 656 LYS A CA 1
ATOM 5039 C C . LYS A 1 656 ? 0.172 16.340 21.447 1.00 95.50 656 LYS A C 1
ATOM 5041 O O . LYS A 1 656 ? 1.215 15.727 21.215 1.00 95.50 656 LYS A O 1
ATOM 5046 N N . ILE A 1 657 ? -0.153 16.797 22.652 1.00 97.50 657 ILE A N 1
ATOM 5047 C CA . ILE A 1 657 ? 0.557 16.448 23.883 1.00 97.50 657 ILE A CA 1
ATOM 5048 C C . ILE A 1 657 ? -0.267 15.425 24.665 1.00 97.50 657 ILE A C 1
ATOM 5050 O O . ILE A 1 657 ? -1.478 15.592 24.838 1.00 97.50 657 ILE A O 1
ATOM 5054 N N . HIS A 1 658 ? 0.397 14.370 25.131 1.00 98.06 658 HIS A N 1
ATOM 5055 C CA . HIS A 1 658 ? -0.226 13.231 25.795 1.00 98.06 658 HIS A CA 1
ATOM 5056 C C . HIS A 1 658 ? 0.363 13.034 27.182 1.00 98.06 658 HIS A C 1
ATOM 5058 O O . HIS A 1 658 ? 1.583 12.995 27.346 1.00 98.06 658 HIS A O 1
ATOM 5064 N N . LEU A 1 659 ? -0.496 12.848 28.176 1.00 97.94 659 LEU A N 1
ATOM 5065 C CA . LEU A 1 659 ? -0.094 12.467 29.523 1.00 97.94 659 LEU A CA 1
ATOM 5066 C C . LEU A 1 659 ? -0.787 11.185 29.934 1.00 97.94 659 LEU A C 1
ATOM 5068 O O . LEU A 1 659 ? -2.014 11.111 29.932 1.00 97.94 659 LEU A O 1
ATOM 5072 N N . LEU A 1 660 ? 0.015 10.195 30.299 1.00 97.75 660 LEU A N 1
ATOM 5073 C CA . LEU A 1 660 ? -0.443 8.875 30.686 1.00 97.75 660 LEU A CA 1
ATOM 5074 C C . LEU A 1 660 ? -0.229 8.676 32.179 1.00 97.75 660 LEU A C 1
ATOM 5076 O O . LEU A 1 660 ? 0.905 8.678 32.668 1.00 97.75 660 LEU A O 1
ATOM 5080 N N . PHE A 1 661 ? -1.326 8.454 32.891 1.00 96.88 661 PHE A N 1
ATOM 5081 C CA . PHE A 1 661 ? -1.318 8.082 34.299 1.00 96.88 661 PHE A CA 1
ATOM 5082 C C . PHE A 1 661 ? -1.828 6.653 34.425 1.00 96.88 661 PHE A C 1
ATOM 5084 O O . PHE A 1 661 ? -2.923 6.393 33.942 1.00 96.88 661 PHE A O 1
ATOM 5091 N N . PRO A 1 662 ? -1.108 5.727 35.068 1.00 95.69 662 PRO A N 1
ATOM 5092 C CA . PRO A 1 662 ? -1.658 4.418 35.396 1.00 95.69 662 PRO A CA 1
ATOM 5093 C C . PRO A 1 662 ? -3.069 4.523 35.994 1.00 95.69 662 PRO A C 1
ATOM 5095 O O . PRO A 1 662 ? -3.301 5.308 36.923 1.00 95.69 662 PRO A O 1
ATOM 5098 N N . ALA A 1 663 ? -4.033 3.788 35.437 1.00 93.12 663 ALA A N 1
ATOM 5099 C CA . ALA A 1 663 ? -5.420 3.856 35.892 1.00 93.12 663 ALA A CA 1
ATOM 5100 C C . ALA A 1 663 ? -5.533 3.455 37.374 1.00 93.12 663 ALA A C 1
ATOM 5102 O O . ALA A 1 663 ? -6.287 4.076 38.128 1.00 93.12 663 ALA A O 1
ATOM 5103 N N . ASP A 1 664 ? -4.707 2.512 37.819 1.00 90.88 664 ASP A N 1
ATOM 5104 C CA . ASP A 1 664 ? -4.669 1.994 39.186 1.00 90.88 664 ASP A CA 1
ATOM 5105 C C . ASP A 1 664 ? -4.130 3.025 40.180 1.00 90.88 664 ASP A C 1
ATOM 5107 O O . ASP A 1 664 ? -4.700 3.222 41.260 1.00 90.88 664 ASP A O 1
ATOM 5111 N N . LEU A 1 665 ? -3.101 3.774 39.778 1.00 91.44 665 LEU A N 1
ATOM 5112 C CA . LEU A 1 665 ? -2.526 4.883 40.536 1.00 91.44 665 LEU A CA 1
ATOM 5113 C C . LEU A 1 665 ? -3.592 5.930 40.882 1.00 91.44 665 LEU A C 1
ATOM 5115 O O . LEU A 1 665 ? -3.624 6.444 42.004 1.00 91.44 665 LEU A O 1
ATOM 5119 N N . LEU A 1 666 ? -4.506 6.214 39.951 1.00 89.19 666 LEU A N 1
ATOM 5120 C CA . LEU A 1 666 ? -5.602 7.169 40.146 1.00 89.19 666 LEU A CA 1
ATOM 5121 C C . LEU A 1 666 ? -6.916 6.529 40.632 1.00 89.19 666 LEU A C 1
ATOM 5123 O O . LEU A 1 666 ? -7.894 7.252 40.842 1.00 89.19 666 LEU A O 1
ATOM 5127 N N . GLN A 1 667 ? -6.929 5.214 40.890 1.00 87.56 667 GLN A N 1
ATOM 5128 C CA . GLN A 1 667 ? -8.100 4.418 41.298 1.00 87.56 667 GLN A CA 1
ATOM 5129 C C . GLN A 1 667 ? -9.249 4.446 40.271 1.00 87.56 667 GLN A C 1
ATOM 5131 O O . GLN A 1 667 ? -10.424 4.574 40.628 1.00 87.56 667 GLN A O 1
ATOM 5136 N N . LEU A 1 668 ? -8.905 4.330 38.988 1.00 88.19 668 LEU A N 1
ATOM 5137 C CA . LEU A 1 668 ? -9.808 4.413 37.835 1.00 88.19 668 LEU A CA 1
ATOM 5138 C C . LEU A 1 668 ? -10.044 3.067 37.116 1.00 88.19 668 LEU A C 1
ATOM 5140 O O . LEU A 1 668 ? -10.859 3.021 36.196 1.00 88.19 668 LEU A O 1
ATOM 5144 N N . ASP A 1 669 ? -9.442 1.962 37.573 1.00 75.62 669 ASP A N 1
ATOM 5145 C CA . ASP A 1 669 ? -9.513 0.618 36.949 1.00 75.62 669 ASP A CA 1
ATOM 5146 C C . ASP A 1 669 ? -10.937 0.082 36.693 1.00 75.62 669 ASP A C 1
ATOM 5148 O O . ASP A 1 669 ? -11.150 -0.827 35.894 1.00 75.62 669 ASP A O 1
ATOM 5152 N N . GLY A 1 670 ? -11.943 0.615 37.393 1.00 67.00 670 GLY A N 1
ATOM 5153 C CA . GLY A 1 670 ? -13.344 0.197 37.277 1.00 67.00 670 GLY A CA 1
ATOM 5154 C C . GLY A 1 670 ? -14.116 0.801 36.096 1.00 67.00 670 GLY A C 1
ATOM 5155 O O . GLY A 1 670 ? -15.284 0.459 35.906 1.00 67.00 670 GLY A O 1
ATOM 5156 N N . LEU A 1 671 ? -13.526 1.717 35.323 1.00 72.31 671 LEU A N 1
ATOM 5157 C CA . LEU A 1 671 ? -14.235 2.456 34.267 1.00 72.31 671 LEU A CA 1
ATOM 5158 C C . LEU A 1 671 ? -14.337 1.711 32.930 1.00 72.31 671 LEU A C 1
ATOM 5160 O O . LEU A 1 671 ? -15.276 1.977 32.182 1.00 72.31 671 LEU A O 1
ATOM 5164 N N . ARG A 1 672 ? -13.462 0.733 32.658 1.00 62.12 672 ARG A N 1
ATOM 5165 C CA . ARG A 1 672 ? -13.438 -0.034 31.395 1.00 62.12 672 ARG A CA 1
ATOM 5166 C C . ARG A 1 672 ? -14.630 -1.002 31.226 1.00 62.12 672 ARG A C 1
ATOM 5168 O O . ARG A 1 672 ? -14.706 -1.722 30.241 1.00 62.12 672 ARG A O 1
ATOM 5175 N N . GLY A 1 673 ? -15.572 -1.030 32.181 1.00 48.03 673 GLY A N 1
ATOM 5176 C CA . GLY A 1 673 ? -16.583 -2.086 32.320 1.00 48.03 673 GLY A CA 1
ATOM 5177 C C . GLY A 1 673 ? -18.044 -1.664 32.506 1.00 48.03 673 GLY A C 1
ATOM 5178 O O . GLY A 1 673 ? -18.779 -2.408 33.148 1.00 48.03 673 GLY A O 1
ATOM 5179 N N . GLY A 1 674 ? -18.526 -0.529 31.982 1.00 36.38 674 GLY A N 1
ATOM 5180 C CA . GLY A 1 674 ? -19.987 -0.375 31.964 1.00 36.38 674 GLY A CA 1
ATOM 5181 C C . GLY A 1 674 ? -20.575 0.759 31.141 1.00 36.38 674 GLY A C 1
ATOM 5182 O O . GLY A 1 674 ? -20.642 1.912 31.580 1.00 36.38 674 GLY A O 1
ATOM 5183 N N . SER A 1 675 ? -21.148 0.340 30.020 1.00 31.17 675 SER A N 1
ATOM 5184 C CA . SER A 1 675 ? -22.281 0.975 29.361 1.00 31.17 675 SER A CA 1
ATOM 5185 C C . SER A 1 675 ? -23.238 -0.083 28.802 1.00 31.17 675 SER A C 1
ATOM 5187 O O . SER A 1 675 ? -23.636 0.025 27.656 1.00 31.17 675 SER A O 1
ATOM 5189 N N . ASP A 1 676 ? -23.598 -1.099 29.593 1.00 32.03 676 ASP A N 1
ATOM 5190 C CA . ASP A 1 676 ? -24.816 -1.877 29.342 1.00 32.03 676 ASP A CA 1
ATOM 5191 C C . ASP A 1 676 ? -25.349 -2.480 30.643 1.00 32.03 676 ASP A C 1
ATOM 5193 O O . ASP A 1 676 ? -24.742 -3.362 31.250 1.00 32.03 676 ASP A O 1
ATOM 5197 N N . GLY A 1 677 ? -26.499 -1.969 31.082 1.00 30.73 677 GLY A N 1
ATOM 5198 C CA . GLY A 1 677 ? -27.271 -2.544 32.178 1.00 30.73 677 GLY A CA 1
ATOM 5199 C C . GLY A 1 677 ? -27.808 -1.517 33.171 1.00 30.73 677 GLY A C 1
ATOM 5200 O O . GLY A 1 677 ? -27.077 -1.055 34.039 1.00 30.73 677 GLY A O 1
ATOM 5201 N N . ALA A 1 678 ? -29.125 -1.303 33.085 1.00 28.45 678 ALA A N 1
ATOM 5202 C CA . ALA A 1 678 ? -30.019 -0.647 34.047 1.00 28.45 678 ALA A CA 1
ATOM 5203 C C . ALA A 1 678 ? -30.207 0.877 33.911 1.00 28.45 678 ALA A C 1
ATOM 5205 O O . ALA A 1 678 ? -29.542 1.661 34.575 1.00 28.45 678 ALA A O 1
ATOM 5206 N N . ASP A 1 679 ? -31.228 1.281 33.144 1.00 27.64 679 ASP A N 1
ATOM 5207 C CA . ASP A 1 679 ? -32.403 1.879 33.786 1.00 27.64 679 ASP A CA 1
ATOM 5208 C C . ASP A 1 679 ? -33.684 1.777 32.939 1.00 27.64 679 ASP A C 1
ATOM 5210 O O . ASP A 1 679 ? -33.676 1.747 31.712 1.00 27.64 679 ASP A O 1
ATOM 5214 N N . ASN A 1 680 ? -34.773 1.631 33.687 1.00 28.62 680 ASN A N 1
ATOM 5215 C CA . ASN A 1 680 ? -36.090 1.096 33.359 1.00 28.62 680 ASN A CA 1
ATOM 5216 C C . ASN A 1 680 ? -36.974 1.899 32.394 1.00 28.62 680 ASN A C 1
ATOM 5218 O O . ASN A 1 680 ? -36.997 3.128 32.374 1.00 28.62 680 ASN A O 1
ATOM 5222 N N . GLU A 1 681 ? -37.863 1.128 31.763 1.00 29.06 681 GLU A N 1
ATOM 5223 C CA . GLU A 1 681 ? -39.196 1.513 31.308 1.00 29.06 681 GLU A CA 1
ATOM 5224 C C . GLU A 1 681 ? -39.973 2.375 32.325 1.00 29.06 681 GLU A C 1
ATOM 5226 O O . GLU A 1 681 ? -40.133 2.016 33.492 1.00 29.06 681 GLU A O 1
ATOM 5231 N N . ALA A 1 682 ? -40.597 3.446 31.832 1.00 28.45 682 ALA A N 1
ATOM 5232 C CA . ALA A 1 682 ? -41.872 3.946 32.341 1.00 28.45 682 ALA A CA 1
ATOM 5233 C C . ALA A 1 682 ? -42.614 4.659 31.200 1.00 28.45 682 ALA A C 1
ATOM 5235 O O . ALA A 1 682 ? -42.214 5.731 30.748 1.00 28.45 682 ALA A O 1
ATOM 5236 N N . GLY A 1 683 ? -43.686 4.039 30.705 1.00 26.55 683 GLY A N 1
ATOM 5237 C CA . GLY A 1 683 ? -44.542 4.608 29.666 1.00 26.55 683 GLY A CA 1
ATOM 5238 C C . GLY A 1 683 ? -45.532 5.651 30.189 1.00 26.55 683 GLY A C 1
ATOM 5239 O O . GLY A 1 683 ? -45.940 5.599 31.345 1.00 26.55 683 GLY A O 1
ATOM 5240 N N . VAL A 1 684 ? -45.998 6.529 29.292 1.00 26.70 684 VAL A N 1
ATOM 5241 C CA . VAL A 1 684 ? -47.315 7.184 29.371 1.00 26.70 684 VAL A CA 1
ATOM 5242 C C . VAL A 1 684 ? -47.889 7.340 27.958 1.00 26.70 684 VAL A C 1
ATOM 5244 O O . VAL A 1 684 ? -47.236 7.834 27.044 1.00 26.70 684 VAL A O 1
ATOM 5247 N N . SER A 1 685 ? -49.131 6.884 27.804 1.00 26.03 685 SER A N 1
ATOM 5248 C CA . SER A 1 685 ? -49.982 6.933 26.611 1.00 26.03 685 SER A CA 1
ATOM 5249 C C . SER A 1 685 ? -50.731 8.266 26.459 1.00 26.03 685 SER A C 1
ATOM 5251 O O . SER A 1 685 ? -51.033 8.902 27.464 1.00 26.03 685 SER A O 1
ATOM 5253 N N . THR A 1 686 ? -51.129 8.626 25.228 1.00 23.19 686 THR A N 1
ATOM 5254 C CA . THR A 1 686 ? -52.417 9.259 24.797 1.00 23.19 686 THR A CA 1
ATOM 5255 C C . THR A 1 686 ? -52.285 9.629 23.303 1.00 23.19 686 THR A C 1
ATOM 5257 O O . THR A 1 686 ? -51.352 10.323 22.933 1.00 23.19 686 THR A O 1
ATOM 5260 N N . SER A 1 687 ? -52.946 8.978 22.335 1.00 25.92 687 SER A N 1
ATOM 5261 C CA . SER A 1 687 ? -54.367 8.930 21.917 1.00 25.92 687 SER A CA 1
ATOM 5262 C C . SER A 1 687 ? -54.781 9.969 20.852 1.00 25.92 687 SER A C 1
ATOM 5264 O O . SER A 1 687 ? -54.928 11.140 21.182 1.00 25.92 687 SER A O 1
ATOM 5266 N N . ALA A 1 688 ? -55.144 9.438 19.667 1.00 25.47 688 ALA A N 1
ATOM 5267 C CA . ALA A 1 688 ? -56.253 9.832 18.763 1.00 25.47 688 ALA A CA 1
ATOM 5268 C C . ALA A 1 688 ? -56.116 11.182 18.002 1.00 25.47 688 ALA A C 1
ATOM 5270 O O . ALA A 1 688 ? -55.526 12.116 18.509 1.00 25.47 688 ALA A O 1
ATOM 5271 N N . ALA A 1 689 ? -56.656 11.435 16.801 1.00 26.23 689 ALA A N 1
ATOM 5272 C CA . ALA A 1 689 ? -57.594 10.761 15.894 1.00 26.23 689 ALA A CA 1
ATOM 5273 C C . ALA A 1 689 ? -57.643 11.593 14.572 1.00 26.23 689 ALA A C 1
ATOM 5275 O O . ALA A 1 689 ? -57.582 12.814 14.637 1.00 26.23 689 ALA A O 1
ATOM 5276 N N . VAL A 1 690 ? -57.683 10.974 13.381 1.00 25.84 690 VAL A N 1
ATOM 5277 C CA . VAL A 1 690 ? -58.859 10.861 12.467 1.00 25.84 690 VAL A CA 1
ATOM 5278 C C . VAL A 1 690 ? -58.814 11.751 11.211 1.00 25.84 690 VAL A C 1
ATOM 5280 O O . VAL A 1 690 ? -58.718 12.968 11.291 1.00 25.84 690 VAL A O 1
ATOM 5283 N N . GLY A 1 691 ? -59.064 11.092 10.069 1.00 25.19 691 GLY A N 1
ATOM 5284 C CA . GLY A 1 691 ? -59.708 11.643 8.867 1.00 25.19 691 GLY A CA 1
ATOM 5285 C C . GLY A 1 691 ? -58.761 11.736 7.667 1.00 25.19 691 GLY A C 1
ATOM 5286 O O . GLY A 1 691 ? -57.816 12.501 7.709 1.00 25.19 691 GLY A O 1
ATOM 5287 N N . GLY A 1 692 ? -58.905 11.012 6.558 1.00 23.98 692 GLY A N 1
ATOM 5288 C CA . GLY A 1 692 ? -60.042 10.276 6.014 1.00 23.98 692 GLY A CA 1
ATOM 5289 C C . GLY A 1 692 ? -60.266 10.719 4.563 1.00 23.98 692 GLY A C 1
ATOM 5290 O O . GLY A 1 692 ? -60.447 11.905 4.321 1.00 23.98 692 GLY A O 1
ATOM 5291 N N . GLY A 1 693 ? -60.298 9.764 3.628 1.00 24.08 693 GLY A N 1
ATOM 5292 C CA . GLY A 1 693 ? -60.923 9.939 2.309 1.00 24.08 693 GLY A CA 1
ATOM 5293 C C . GLY A 1 693 ? -59.994 9.843 1.095 1.00 24.08 693 GLY A C 1
ATOM 5294 O O . GLY A 1 693 ? -59.410 10.834 0.677 1.00 24.08 693 GLY A O 1
ATOM 5295 N N . GLY A 1 694 ? -59.951 8.660 0.467 1.00 24.08 694 GLY A N 1
ATOM 5296 C CA . GLY A 1 694 ? -59.716 8.549 -0.982 1.00 24.08 694 GLY A CA 1
ATOM 5297 C C . GLY A 1 694 ? -60.917 9.098 -1.786 1.00 24.08 694 GLY A C 1
ATOM 5298 O O . GLY A 1 694 ? -61.891 9.536 -1.167 1.00 24.08 694 GLY A O 1
ATOM 5299 N N . PRO A 1 695 ? -60.929 9.032 -3.135 1.00 35.28 695 PRO A N 1
ATOM 5300 C CA . PRO A 1 695 ? -60.681 7.782 -3.851 1.00 35.28 695 PRO A CA 1
ATOM 5301 C C . PRO A 1 695 ? -59.881 7.901 -5.166 1.00 35.28 695 PRO A C 1
ATOM 5303 O O . PRO A 1 695 ? -59.466 8.962 -5.615 1.00 35.28 695 PRO A O 1
ATOM 5306 N N . ALA A 1 696 ? -59.686 6.719 -5.741 1.00 27.83 696 ALA A N 1
ATOM 5307 C CA . ALA A 1 696 ? -58.981 6.356 -6.956 1.00 27.83 696 ALA A CA 1
ATOM 5308 C C . ALA A 1 696 ? -59.485 6.978 -8.272 1.00 27.83 696 ALA A C 1
ATOM 5310 O O . ALA A 1 696 ? -60.682 7.172 -8.467 1.00 27.83 696 ALA A O 1
ATOM 5311 N N . SER A 1 697 ? -58.576 7.050 -9.248 1.00 28.58 697 SER A N 1
ATOM 5312 C CA . SER A 1 697 ? -58.860 6.677 -10.640 1.00 28.58 697 SER A CA 1
ATOM 5313 C C . SER A 1 697 ? -57.561 6.279 -11.342 1.00 28.58 697 SER A C 1
ATOM 5315 O O . SER A 1 697 ? -56.649 7.093 -11.468 1.00 28.58 697 SER A O 1
ATOM 5317 N N . GLY A 1 698 ? -57.472 5.020 -11.770 1.00 27.64 698 GLY A N 1
ATOM 5318 C CA . GLY A 1 698 ? -56.382 4.530 -12.608 1.00 27.64 698 GLY A CA 1
ATOM 5319 C C . GLY A 1 698 ? -56.598 4.838 -14.088 1.00 27.64 698 GLY A C 1
ATOM 5320 O O . GLY A 1 698 ? -57.739 4.919 -14.537 1.00 27.64 698 GLY A O 1
ATOM 5321 N N . GLN A 1 699 ? -55.495 4.943 -14.830 1.00 27.52 699 GLN A N 1
ATOM 5322 C CA . GLN A 1 699 ? -55.373 4.520 -16.229 1.00 27.52 699 GLN A CA 1
ATOM 5323 C C . GLN A 1 699 ? -53.902 4.620 -16.675 1.00 27.52 699 GLN A C 1
ATOM 5325 O O . GLN A 1 699 ? -53.389 5.703 -16.930 1.00 27.52 699 GLN A O 1
ATOM 5330 N N . GLU A 1 700 ? -53.232 3.476 -16.792 1.00 31.70 700 GLU A N 1
ATOM 5331 C CA . GLU A 1 700 ? -52.296 3.227 -17.901 1.00 31.70 700 GLU A CA 1
ATOM 5332 C C . GLU A 1 700 ? -53.134 2.838 -19.148 1.00 31.70 700 GLU A C 1
ATOM 5334 O O . GLU A 1 700 ? -54.301 2.474 -18.949 1.00 31.70 700 GLU A O 1
ATOM 5339 N N . PRO A 1 701 ? -52.632 2.837 -20.411 1.00 38.19 701 PRO A N 1
ATOM 5340 C CA . PRO A 1 701 ? -51.222 2.783 -20.834 1.00 38.19 701 PRO A CA 1
ATOM 5341 C C . PRO A 1 701 ? -50.846 3.640 -22.075 1.00 38.19 701 PRO A C 1
ATOM 5343 O O . PRO A 1 701 ? -51.696 4.053 -22.859 1.00 38.19 701 PRO A O 1
ATOM 5346 N N . GLY A 1 702 ? -49.540 3.758 -22.358 1.00 25.91 702 GLY A N 1
ATOM 5347 C CA . GLY A 1 702 ? -49.062 3.706 -23.749 1.00 25.91 702 GLY A CA 1
ATOM 5348 C C . GLY A 1 702 ? -48.104 4.795 -24.253 1.00 25.91 702 GLY A C 1
ATOM 5349 O O . GLY A 1 702 ? -48.521 5.888 -24.604 1.00 25.91 702 GLY A O 1
ATOM 5350 N N . ARG A 1 703 ? -46.862 4.346 -24.492 1.00 27.42 703 ARG A N 1
ATOM 5351 C CA . ARG A 1 703 ? -45.966 4.654 -25.631 1.00 27.42 703 ARG A CA 1
ATOM 5352 C C . ARG A 1 703 ? -45.352 6.057 -25.795 1.00 27.42 703 ARG A C 1
ATOM 5354 O O . ARG A 1 703 ? -45.969 6.991 -26.283 1.00 27.42 703 ARG A O 1
ATOM 5361 N N . ALA A 1 704 ? -44.040 6.063 -25.549 1.00 36.34 704 ALA A N 1
ATOM 5362 C CA . ALA A 1 704 ? -42.950 6.626 -26.352 1.00 36.34 704 ALA A CA 1
ATOM 5363 C C . ALA A 1 704 ? -43.296 7.614 -27.484 1.00 36.34 704 ALA A C 1
ATOM 5365 O O . ALA A 1 704 ? -43.833 7.221 -28.519 1.00 36.34 704 ALA A O 1
ATOM 5366 N N . ALA A 1 705 ? -42.771 8.832 -27.354 1.00 27.47 705 ALA A N 1
ATOM 5367 C CA . ALA A 1 705 ? -42.173 9.578 -28.455 1.00 27.47 705 ALA A CA 1
ATOM 5368 C C . ALA A 1 705 ? -41.151 10.569 -27.884 1.00 27.47 705 ALA A C 1
ATOM 5370 O O . ALA A 1 705 ? -41.476 11.370 -27.009 1.00 27.47 705 ALA A O 1
ATOM 5371 N N . GLY A 1 706 ? -39.914 10.490 -28.378 1.00 32.66 706 GLY A N 1
ATOM 5372 C CA . GLY A 1 706 ? -38.938 11.557 -28.224 1.00 32.66 706 GLY A CA 1
ATOM 5373 C C . GLY A 1 706 ? -39.463 12.850 -28.844 1.00 32.66 706 GLY A C 1
ATOM 5374 O O . GLY A 1 706 ? -40.138 12.837 -29.874 1.00 32.66 706 GLY A O 1
ATOM 5375 N N . GLY A 1 707 ? -39.142 13.957 -28.189 1.00 25.88 707 GLY A N 1
ATOM 5376 C CA . GLY A 1 707 ? -39.449 15.305 -28.627 1.00 25.88 707 GLY A CA 1
ATOM 5377 C C . GLY A 1 707 ? -38.347 16.218 -28.132 1.00 25.88 707 GLY A C 1
ATOM 5378 O O . GLY A 1 707 ? -38.386 16.700 -27.006 1.00 25.88 707 GLY A O 1
ATOM 5379 N N . ASP A 1 708 ? -37.349 16.377 -28.988 1.00 37.84 708 ASP A N 1
ATOM 5380 C CA . ASP A 1 708 ? -36.297 17.373 -28.920 1.00 37.84 708 ASP A CA 1
ATOM 5381 C C . ASP A 1 708 ? -36.943 18.765 -28.799 1.00 37.84 708 ASP A C 1
ATOM 5383 O O . ASP A 1 708 ? -37.513 19.297 -29.753 1.00 37.84 708 ASP A O 1
ATOM 5387 N N . SER A 1 709 ? -36.921 19.338 -27.598 1.00 33.78 709 SER A N 1
ATOM 5388 C CA . SER A 1 709 ? -37.205 20.753 -27.379 1.00 33.78 709 SER A CA 1
ATOM 5389 C C . SER A 1 709 ? -35.979 21.379 -26.734 1.00 33.78 709 SER A C 1
ATOM 5391 O O . SER A 1 709 ? -35.950 21.651 -25.533 1.00 33.78 709 SER A O 1
ATOM 5393 N N . SER A 1 710 ? -34.961 21.610 -27.564 1.00 40.88 710 SER A N 1
ATOM 5394 C CA . SER A 1 710 ? -33.940 22.631 -27.333 1.00 40.88 710 SER A CA 1
ATOM 5395 C C . SER A 1 710 ? -34.619 24.010 -27.314 1.00 40.88 710 SER A C 1
ATOM 5397 O O . SER A 1 710 ? -34.543 24.799 -28.254 1.00 40.88 710 SER A O 1
ATOM 5399 N N . GLY A 1 711 ? -35.371 24.282 -26.246 1.00 46.97 711 GLY A N 1
ATOM 5400 C CA . GLY A 1 711 ? -35.579 25.643 -25.784 1.00 46.97 711 GLY A CA 1
ATOM 5401 C C . GLY A 1 711 ? -34.232 26.117 -25.259 1.00 46.97 711 GLY A C 1
ATOM 5402 O O . GLY A 1 711 ? -33.626 25.424 -24.444 1.00 46.97 711 GLY A O 1
ATOM 5403 N N . LEU A 1 712 ? -33.733 27.232 -25.789 1.00 57.88 712 LEU A N 1
ATOM 5404 C CA . LEU A 1 712 ? -32.454 27.834 -25.413 1.00 57.88 712 LEU A CA 1
ATOM 5405 C C . LEU A 1 712 ? -32.447 28.110 -23.904 1.00 57.88 712 LEU A C 1
ATOM 5407 O O . LEU A 1 712 ? -32.973 29.121 -23.458 1.00 57.88 712 LEU A O 1
ATOM 5411 N N . LEU A 1 713 ? -31.914 27.170 -23.127 1.00 69.81 713 LEU A N 1
ATOM 5412 C CA . LEU A 1 713 ? -31.728 27.299 -21.691 1.00 69.81 713 LEU A CA 1
ATOM 5413 C C . LEU A 1 713 ? -30.618 28.325 -21.452 1.00 69.81 713 LEU A C 1
ATOM 5415 O O . LEU A 1 713 ? -29.494 28.119 -21.910 1.00 69.81 713 LEU A O 1
ATOM 5419 N N . ASP A 1 714 ? -30.939 29.412 -20.753 1.00 78.56 714 ASP A N 1
ATOM 5420 C CA . ASP A 1 714 ? -29.991 30.490 -20.481 1.00 78.56 714 ASP A CA 1
ATOM 5421 C C . ASP A 1 714 ? -29.319 30.319 -19.115 1.00 78.56 714 ASP A C 1
ATOM 5423 O O . ASP A 1 714 ? -28.129 30.590 -18.995 1.00 78.56 714 ASP A O 1
ATOM 5427 N N . ILE A 1 715 ? -30.050 29.908 -18.073 1.00 86.38 715 ILE A N 1
ATOM 5428 C CA . ILE A 1 715 ? -29.527 29.872 -16.696 1.00 86.38 715 ILE A CA 1
ATOM 5429 C C . ILE A 1 715 ? -29.961 28.592 -15.984 1.00 86.38 715 ILE A C 1
ATOM 5431 O O . ILE A 1 715 ? -31.120 28.175 -16.057 1.00 86.38 715 ILE A O 1
ATOM 5435 N N . LEU A 1 716 ? -29.024 27.981 -15.262 1.00 90.06 716 LEU A N 1
ATOM 5436 C CA . LEU A 1 716 ? -29.289 26.823 -14.415 1.00 90.06 716 LEU A CA 1
ATOM 5437 C C . LEU A 1 716 ? -29.268 27.241 -12.943 1.00 90.06 716 LEU A C 1
ATOM 5439 O O . LEU A 1 716 ? -28.335 27.904 -12.501 1.00 90.06 716 LEU A O 1
ATOM 5443 N N . VAL A 1 717 ? -30.281 26.845 -12.180 1.00 91.56 717 VAL A N 1
ATOM 5444 C CA . VAL A 1 717 ? -30.326 27.028 -10.725 1.00 91.56 717 VAL A CA 1
ATOM 5445 C C . VAL A 1 717 ? -30.243 25.644 -10.096 1.00 91.56 717 VAL A C 1
ATOM 5447 O O . VAL A 1 717 ? -31.095 24.802 -10.354 1.00 91.56 717 VAL A O 1
ATOM 5450 N N . VAL A 1 718 ? -29.208 25.392 -9.306 1.00 90.56 718 VAL A N 1
ATOM 5451 C CA . VAL A 1 718 ? -28.948 24.109 -8.649 1.00 90.56 718 VAL A CA 1
ATOM 5452 C C . VAL A 1 718 ? -28.978 24.350 -7.150 1.00 90.56 718 VAL A C 1
ATOM 5454 O O . VAL A 1 718 ? -28.183 25.146 -6.666 1.00 90.56 718 VAL A O 1
ATOM 5457 N N . GLY A 1 719 ? -29.868 23.705 -6.401 1.00 88.75 719 GLY A N 1
ATOM 5458 C CA . GLY A 1 719 ? -29.937 23.972 -4.966 1.00 88.75 719 GLY A CA 1
ATOM 5459 C C . GLY A 1 719 ? -30.681 22.952 -4.124 1.00 88.75 719 GLY A C 1
ATOM 5460 O O . GLY A 1 719 ? -31.457 22.153 -4.643 1.00 88.75 719 GLY A O 1
ATOM 5461 N N . ASP A 1 720 ? -30.423 22.990 -2.820 1.00 87.69 720 ASP A N 1
ATOM 5462 C CA . ASP A 1 720 ? -31.154 22.252 -1.782 1.00 87.69 720 ASP A CA 1
ATOM 5463 C C . ASP A 1 720 ? -32.126 23.146 -0.981 1.00 87.69 720 ASP A C 1
ATOM 5465 O O . ASP A 1 720 ? -33.036 22.631 -0.333 1.00 87.69 720 ASP A O 1
ATOM 5469 N N . ASP A 1 721 ? -32.011 24.476 -1.098 1.00 89.19 721 ASP A N 1
ATOM 5470 C CA . ASP A 1 721 ? -33.014 25.439 -0.627 1.00 89.19 721 ASP A CA 1
ATOM 5471 C C . ASP A 1 721 ? -34.042 25.753 -1.729 1.00 89.19 721 ASP A C 1
ATOM 5473 O O . ASP A 1 721 ? -33.896 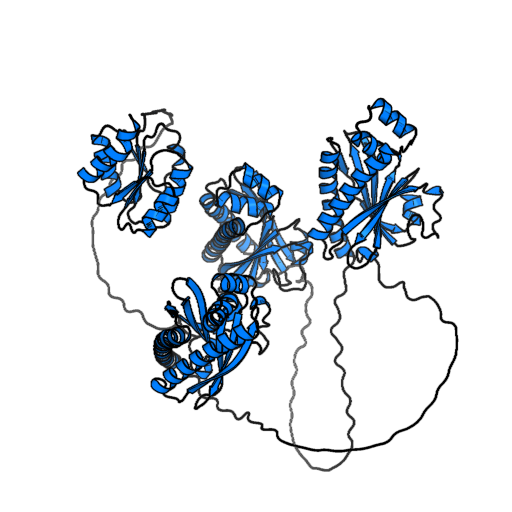26.689 -2.522 1.00 89.19 721 ASP A O 1
ATOM 5477 N N . ASP A 1 722 ? -35.119 24.965 -1.765 1.00 87.25 722 ASP A N 1
ATOM 5478 C CA . ASP A 1 722 ? -36.217 25.114 -2.728 1.00 87.25 722 ASP A CA 1
ATOM 5479 C C . ASP A 1 722 ? -36.895 26.497 -2.684 1.00 87.25 722 ASP A C 1
ATOM 5481 O O . ASP A 1 722 ? -37.423 26.964 -3.701 1.00 87.25 722 ASP A O 1
ATOM 5485 N N . ALA A 1 723 ? -36.936 27.148 -1.517 1.00 87.94 723 ALA A N 1
ATOM 5486 C CA . ALA A 1 723 ? -37.644 28.412 -1.341 1.00 87.94 723 ALA A CA 1
ATOM 5487 C C . ALA A 1 723 ? -36.848 29.572 -1.949 1.00 87.94 723 ALA A C 1
ATOM 5489 O O . ALA A 1 723 ? -37.391 30.342 -2.753 1.00 87.94 723 ALA A O 1
ATOM 5490 N N . GLU A 1 724 ? -35.556 29.666 -1.630 1.00 90.12 724 GLU A N 1
ATOM 5491 C CA . GLU A 1 724 ? -34.677 30.682 -2.211 1.00 90.12 724 GLU A CA 1
ATOM 5492 C C . GLU A 1 724 ? -34.363 30.382 -3.686 1.00 90.12 724 GLU A C 1
ATOM 5494 O O . GLU A 1 724 ? -34.360 31.307 -4.502 1.00 90.12 724 GLU A O 1
ATOM 5499 N N . ALA A 1 725 ? -34.234 29.111 -4.090 1.00 91.44 725 ALA A N 1
ATOM 5500 C CA . ALA A 1 725 ? -34.017 28.743 -5.493 1.00 91.44 725 ALA A CA 1
ATOM 5501 C C . ALA A 1 725 ? -35.182 29.178 -6.396 1.00 91.44 725 ALA A C 1
ATOM 5503 O O . ALA A 1 725 ? -34.965 29.750 -7.469 1.00 91.44 725 ALA A O 1
ATOM 5504 N N . ARG A 1 726 ? -36.433 28.983 -5.954 1.00 90.69 726 ARG A N 1
ATOM 5505 C CA . ARG A 1 726 ? -37.623 29.450 -6.693 1.00 90.69 726 ARG A CA 1
ATOM 5506 C C . ARG A 1 726 ? -37.710 30.967 -6.764 1.00 90.69 726 ARG A C 1
ATOM 5508 O O . ARG A 1 726 ? -38.155 31.503 -7.776 1.00 90.69 726 ARG A O 1
ATOM 5515 N N . LYS A 1 727 ? -37.297 31.661 -5.708 1.00 90.44 727 LYS A N 1
ATOM 5516 C CA . LYS A 1 727 ? -37.294 33.125 -5.645 1.00 90.44 727 LYS A CA 1
ATOM 5517 C C . LYS A 1 727 ? -36.255 33.728 -6.590 1.00 90.44 727 LYS A C 1
ATOM 5519 O O . LYS A 1 727 ? -36.592 34.633 -7.350 1.00 90.44 727 LYS A O 1
ATOM 5524 N N . ILE A 1 728 ? -35.041 33.179 -6.609 1.00 90.75 728 ILE A N 1
ATOM 5525 C CA . ILE A 1 728 ? -33.985 33.555 -7.560 1.00 90.75 728 ILE A CA 1
ATOM 5526 C C . ILE A 1 728 ? -34.443 33.268 -8.997 1.00 90.75 728 ILE A C 1
ATOM 5528 O O . ILE A 1 728 ? -34.365 34.149 -9.853 1.00 90.75 728 ILE A O 1
ATOM 5532 N N . ALA A 1 729 ? -35.027 32.093 -9.254 1.00 90.94 729 ALA A N 1
ATOM 5533 C CA . ALA A 1 729 ? -35.571 31.748 -10.568 1.00 90.94 729 ALA A CA 1
ATOM 5534 C C . ALA A 1 729 ? -36.719 32.676 -11.014 1.00 90.94 729 ALA A C 1
ATOM 5536 O O . ALA A 1 729 ? -36.800 33.028 -12.188 1.00 90.94 729 ALA A O 1
ATOM 5537 N N . ALA A 1 730 ? -37.597 33.114 -10.107 1.00 89.19 730 ALA A N 1
ATOM 5538 C CA . ALA A 1 730 ? -38.669 34.049 -10.447 1.00 89.19 730 ALA A CA 1
ATOM 5539 C C . ALA A 1 730 ? -38.115 35.408 -10.909 1.00 89.19 730 ALA A C 1
ATOM 5541 O O . ALA A 1 730 ? -38.532 35.915 -11.949 1.00 89.19 730 ALA A O 1
ATOM 5542 N N . VAL A 1 731 ? -37.133 35.960 -10.188 1.00 89.31 731 VAL A N 1
ATOM 5543 C CA . VAL A 1 731 ? -36.508 37.249 -10.536 1.00 89.31 731 VAL A CA 1
ATOM 5544 C C . VAL A 1 731 ? -35.720 37.153 -11.845 1.00 89.31 731 VAL A C 1
ATOM 5546 O O . VAL A 1 731 ? -35.863 38.014 -12.710 1.00 89.31 731 VAL A O 1
ATOM 5549 N N . LEU A 1 732 ? -34.942 36.083 -12.037 1.00 87.12 732 LEU A N 1
ATOM 5550 C CA . LEU A 1 732 ? -34.235 35.828 -13.297 1.00 87.12 732 LEU A CA 1
ATOM 5551 C C . LEU A 1 732 ? -35.219 35.681 -14.478 1.00 87.12 732 LEU A C 1
ATOM 5553 O O . LEU A 1 732 ? -34.931 36.127 -15.590 1.00 87.12 732 LEU A O 1
ATOM 5557 N N . GLY A 1 733 ? -36.391 35.080 -14.243 1.00 86.50 733 GLY A N 1
ATOM 5558 C CA . GLY A 1 733 ? -37.429 34.893 -15.257 1.00 86.50 733 GLY A CA 1
ATOM 5559 C C . GLY A 1 733 ? -38.107 36.205 -15.655 1.00 86.50 733 GLY A C 1
ATOM 5560 O O . GLY A 1 733 ? -38.336 36.441 -16.841 1.00 86.50 733 GLY A O 1
ATOM 5561 N N . GLU A 1 734 ? -38.360 37.099 -14.692 1.00 86.62 734 GLU A N 1
ATOM 5562 C CA . GLU A 1 734 ? -38.837 38.470 -14.950 1.00 86.62 734 GLU A CA 1
ATOM 5563 C C . GLU A 1 734 ? -37.844 39.280 -15.799 1.00 86.62 734 GLU A C 1
ATOM 5565 O O . GLU A 1 734 ? -38.257 40.109 -16.611 1.00 86.62 734 GLU A O 1
ATOM 5570 N N . SER A 1 735 ? -36.543 39.008 -15.658 1.00 81.31 735 SER A N 1
ATOM 5571 C CA . SER A 1 735 ? -35.470 39.592 -16.474 1.00 81.31 735 SER A CA 1
ATOM 5572 C C . SER A 1 735 ? -35.330 38.966 -17.872 1.00 81.31 735 SER A C 1
ATOM 5574 O O . SER A 1 735 ? -34.476 39.395 -18.646 1.00 81.31 735 SER A O 1
ATOM 5576 N N . GLY A 1 736 ? -36.180 37.994 -18.228 1.00 82.12 736 GLY A N 1
ATOM 5577 C CA . GLY A 1 736 ? -36.274 37.426 -19.575 1.00 82.12 736 GLY A CA 1
ATOM 5578 C C . GLY A 1 736 ? -35.377 36.216 -19.853 1.00 82.12 736 GLY A C 1
ATOM 5579 O O . GLY A 1 736 ? -35.236 35.848 -21.019 1.00 82.12 736 GLY A O 1
ATOM 5580 N N . TYR A 1 737 ? -34.783 35.592 -18.829 1.00 86.38 737 TYR A N 1
ATOM 5581 C CA . TYR A 1 737 ? -33.950 34.393 -18.990 1.00 86.38 737 TYR A CA 1
ATOM 5582 C C . TYR A 1 737 ? -34.768 33.097 -18.910 1.00 86.38 737 TYR A C 1
ATOM 5584 O O . TYR A 1 737 ? -35.649 32.946 -18.061 1.00 86.38 737 TYR A O 1
ATOM 5592 N N . ALA A 1 738 ? -34.438 32.118 -19.757 1.00 86.00 738 ALA A N 1
ATOM 5593 C CA . ALA A 1 738 ? -34.983 30.765 -19.646 1.00 86.00 738 ALA A CA 1
ATOM 5594 C C . ALA A 1 738 ? -34.235 29.965 -18.566 1.00 86.00 738 ALA A C 1
ATOM 5596 O O . ALA A 1 738 ? -33.036 29.707 -18.703 1.00 86.00 738 ALA A O 1
ATOM 5597 N N . ILE A 1 739 ? -34.942 29.564 -17.503 1.00 88.88 739 ILE A N 1
ATOM 5598 C CA . ILE A 1 739 ? -34.335 28.970 -16.302 1.00 88.88 739 ILE A CA 1
ATOM 5599 C C . ILE A 1 739 ? -34.817 27.547 -16.073 1.00 88.88 739 ILE A C 1
ATOM 5601 O O . ILE A 1 739 ? -35.994 27.232 -16.261 1.00 88.88 739 ILE A O 1
ATOM 5605 N N . LYS A 1 740 ? -33.908 26.704 -15.586 1.00 88.44 740 LYS A N 1
ATOM 5606 C CA . LYS A 1 740 ? -34.231 25.379 -15.061 1.00 88.44 740 LYS A CA 1
ATOM 5607 C C . LYS A 1 740 ? -33.692 25.227 -13.644 1.00 88.44 740 LYS A C 1
ATOM 5609 O O . LYS A 1 740 ? -32.543 25.570 -13.392 1.00 88.44 740 LYS A O 1
ATOM 5614 N N . ILE A 1 741 ? -34.532 24.711 -12.748 1.00 89.00 741 ILE A N 1
ATOM 5615 C CA . ILE A 1 741 ? -34.164 24.398 -11.364 1.00 89.00 741 ILE A CA 1
ATOM 5616 C C . ILE A 1 741 ? -33.857 22.901 -11.270 1.00 89.00 741 ILE A C 1
ATOM 5618 O O . ILE A 1 741 ? -34.638 22.090 -11.774 1.00 89.00 741 ILE A O 1
ATOM 5622 N N . LEU A 1 742 ? -32.735 22.555 -10.645 1.00 88.25 742 LEU A N 1
ATOM 5623 C CA . LEU A 1 742 ? -32.299 21.198 -10.329 1.00 88.25 742 LEU A CA 1
ATOM 5624 C C . LEU A 1 742 ? -31.949 21.095 -8.841 1.00 88.25 742 LEU A C 1
ATOM 5626 O O . LEU A 1 742 ? -31.541 22.074 -8.217 1.00 88.25 742 LEU A O 1
ATOM 5630 N N . SER A 1 743 ? -32.063 19.892 -8.295 1.00 86.38 743 SER A N 1
ATOM 5631 C CA . SER A 1 743 ? -31.579 19.542 -6.961 1.00 86.38 743 SER A CA 1
ATOM 5632 C C . SER A 1 743 ? -30.132 19.037 -7.003 1.00 86.38 743 SER A C 1
ATOM 5634 O O . SER A 1 743 ? -29.627 18.643 -8.056 1.00 86.38 743 SER A O 1
ATOM 5636 N N . PHE A 1 744 ? -29.465 18.955 -5.846 1.00 79.62 744 PHE A N 1
ATOM 5637 C CA . PHE A 1 744 ? -28.120 18.357 -5.739 1.00 79.62 744 PHE A CA 1
ATOM 5638 C C . PHE A 1 744 ? -28.050 16.883 -6.160 1.00 79.62 744 PHE A C 1
ATOM 5640 O O . PHE A 1 744 ? -26.964 16.380 -6.441 1.00 79.62 744 PHE A O 1
ATOM 5647 N N . LYS A 1 745 ? -29.189 16.182 -6.199 1.00 74.69 745 LYS A N 1
ATOM 5648 C CA . LYS A 1 745 ? -29.269 14.760 -6.562 1.00 74.69 745 LYS A CA 1
ATOM 5649 C C . LYS A 1 745 ? -29.472 14.534 -8.059 1.00 74.69 745 LYS A C 1
ATOM 5651 O O . LYS A 1 745 ? -29.369 13.398 -8.516 1.00 74.69 745 LYS A O 1
ATOM 5656 N N . ASP A 1 746 ? -29.771 15.586 -8.816 1.00 78.44 746 ASP A N 1
ATOM 5657 C CA . ASP A 1 746 ? -30.045 15.471 -10.243 1.00 78.44 746 ASP A CA 1
ATOM 5658 C C . ASP A 1 746 ? -28.753 15.367 -11.063 1.00 78.44 746 ASP A C 1
ATOM 5660 O O . ASP A 1 746 ? -27.711 15.939 -10.732 1.00 78.44 746 ASP A O 1
ATOM 5664 N N . ASN A 1 747 ? -28.818 14.639 -12.180 1.00 73.94 747 ASN A N 1
ATOM 5665 C CA . ASN A 1 747 ? -27.673 14.490 -13.071 1.00 73.94 747 ASN A CA 1
ATOM 5666 C C . ASN A 1 747 ? -27.421 15.792 -13.855 1.00 73.94 747 ASN A C 1
ATOM 5668 O O . ASN A 1 747 ? -28.112 16.102 -14.829 1.00 73.94 747 ASN A O 1
ATOM 5672 N N . LEU A 1 748 ? -26.402 16.538 -13.428 1.00 74.50 748 LEU A N 1
ATOM 5673 C CA . LEU A 1 748 ? -25.993 17.815 -14.018 1.00 74.50 748 LEU A CA 1
ATOM 5674 C C . LEU A 1 748 ? -25.419 17.668 -15.442 1.00 74.50 748 LEU A C 1
ATOM 5676 O O . LEU A 1 748 ? -25.571 18.579 -16.255 1.00 74.50 748 LEU A O 1
ATOM 5680 N N . HIS A 1 749 ? -24.831 16.516 -15.794 1.00 67.81 749 HIS A N 1
ATOM 5681 C CA . HIS A 1 749 ? -24.164 16.317 -17.091 1.00 67.81 749 HIS A CA 1
ATOM 5682 C C . HIS A 1 749 ? -25.126 16.398 -18.284 1.00 67.81 749 HIS A C 1
ATOM 5684 O O . HIS A 1 749 ? -24.724 16.805 -19.372 1.00 67.81 749 HIS A O 1
ATOM 5690 N N . GLY A 1 750 ? -26.413 16.095 -18.079 1.00 64.44 750 GLY A N 1
ATOM 5691 C CA . GLY A 1 750 ? -27.440 16.210 -19.120 1.00 64.44 750 GLY A CA 1
ATOM 5692 C C . GLY A 1 750 ? -27.799 17.652 -19.504 1.00 64.44 750 GLY A C 1
ATOM 5693 O O . GLY A 1 750 ? -28.431 17.865 -20.537 1.00 64.44 750 GLY A O 1
ATOM 5694 N N . PHE A 1 751 ? -27.405 18.642 -18.695 1.00 64.62 751 PHE A N 1
ATOM 5695 C CA . PHE A 1 751 ? -27.779 20.052 -18.875 1.00 64.62 751 PHE A CA 1
ATOM 5696 C C . PHE A 1 751 ? -26.593 20.968 -19.191 1.00 64.62 751 PHE A C 1
ATOM 5698 O O . PHE A 1 751 ? -26.799 22.116 -19.582 1.00 64.62 751 PHE A O 1
ATOM 5705 N N . ILE A 1 752 ? -25.367 20.454 -19.066 1.00 66.88 752 ILE A N 1
ATOM 5706 C CA . ILE A 1 752 ? -24.131 21.236 -19.129 1.00 66.88 752 ILE A CA 1
ATOM 5707 C C . ILE A 1 752 ? -23.463 21.358 -20.533 1.00 66.88 752 ILE A C 1
ATOM 5709 O O . ILE A 1 752 ? -22.565 22.185 -20.658 1.00 66.88 752 ILE A O 1
ATOM 5713 N N . PRO A 1 753 ? -23.924 20.754 -21.658 1.00 55.31 753 PRO A N 1
ATOM 5714 C CA . PRO A 1 753 ? -23.403 21.133 -22.984 1.00 55.31 753 PRO A CA 1
ATOM 5715 C C . PRO A 1 753 ? -24.235 22.219 -23.715 1.00 55.31 753 PRO A C 1
ATOM 5717 O O . PRO A 1 753 ? -24.108 22.386 -24.928 1.00 55.31 753 PRO A O 1
ATOM 5720 N N . GLY A 1 754 ? -25.107 22.960 -23.017 1.00 56.97 754 GLY A N 1
ATOM 5721 C CA . GLY A 1 754 ? -25.942 24.027 -23.598 1.00 56.97 754 GLY A CA 1
ATOM 5722 C C . GLY A 1 754 ? -25.290 25.420 -23.591 1.00 56.97 754 GLY A C 1
ATOM 5723 O O . GLY A 1 754 ? -24.344 25.662 -22.851 1.00 56.97 754 GLY A O 1
ATOM 5724 N N . LYS A 1 755 ? -25.828 26.369 -24.381 1.00 66.94 755 LYS A N 1
ATOM 5725 C CA . LYS A 1 755 ? -25.467 27.810 -24.378 1.00 66.94 755 LYS A CA 1
ATOM 5726 C C . LYS A 1 755 ? -25.896 28.518 -23.074 1.00 66.94 755 LYS A C 1
ATOM 5728 O O . LYS A 1 755 ? -26.608 29.519 -23.119 1.00 66.94 755 LYS A O 1
ATOM 5733 N N . LEU A 1 756 ? -25.498 27.982 -21.926 1.00 81.00 756 LEU A N 1
ATOM 5734 C CA . LEU A 1 756 ? -25.747 28.578 -20.620 1.00 81.00 756 LEU A CA 1
ATOM 5735 C C . LEU A 1 756 ? -24.940 29.873 -20.475 1.00 81.00 756 LEU A C 1
ATOM 5737 O O . LEU A 1 756 ? -23.808 29.980 -20.945 1.00 81.00 756 LEU A O 1
ATOM 5741 N N . LYS A 1 757 ? -25.538 30.858 -19.814 1.00 82.88 757 LYS A N 1
ATOM 5742 C CA . LYS A 1 757 ? -24.944 32.159 -19.495 1.00 82.88 757 LYS A CA 1
ATOM 5743 C C . LYS A 1 757 ? -24.428 32.222 -18.063 1.00 82.88 757 LYS A C 1
ATOM 5745 O O . LYS A 1 757 ? -23.443 32.909 -17.837 1.00 82.88 757 LYS A O 1
ATOM 5750 N N . ALA A 1 758 ? -25.062 31.524 -17.118 1.00 87.75 758 ALA A N 1
ATOM 5751 C CA . ALA A 1 758 ? -24.590 31.384 -15.738 1.00 87.75 758 ALA A CA 1
ATOM 5752 C C . ALA A 1 758 ? -25.258 30.207 -15.018 1.00 87.75 758 ALA A C 1
ATOM 5754 O O . ALA A 1 758 ? -26.278 29.673 -15.472 1.00 87.75 758 ALA A O 1
ATOM 5755 N N . ILE A 1 759 ? -24.686 29.844 -13.869 1.00 91.56 759 ILE A N 1
ATOM 5756 C CA . ILE A 1 759 ? -25.222 28.846 -12.947 1.00 91.56 759 ILE A CA 1
ATOM 5757 C C . ILE A 1 759 ? -25.290 29.444 -11.539 1.00 91.56 759 ILE A C 1
ATOM 5759 O O . ILE A 1 759 ? -24.310 29.997 -11.045 1.00 91.56 759 ILE A O 1
ATOM 5763 N N . TYR A 1 760 ? -26.445 29.311 -10.891 1.00 93.00 760 TYR A N 1
ATOM 5764 C CA . TYR A 1 760 ? -26.650 29.674 -9.490 1.00 93.00 760 TYR A CA 1
ATOM 5765 C C . TYR A 1 760 ? -26.656 28.414 -8.631 1.00 93.00 760 TYR A C 1
ATOM 5767 O O . TYR A 1 760 ? -27.495 27.540 -8.837 1.00 93.00 760 TYR A O 1
ATOM 5775 N N . LEU A 1 761 ? -25.748 28.339 -7.663 1.00 94.12 761 LEU A N 1
ATOM 5776 C CA . LEU A 1 761 ? -25.707 27.296 -6.646 1.00 94.12 761 LEU A CA 1
ATOM 5777 C C . LEU A 1 761 ? -26.385 27.812 -5.374 1.00 94.12 761 LEU A C 1
ATOM 5779 O O . LEU A 1 761 ? -25.809 28.645 -4.685 1.00 94.12 761 LEU A O 1
ATOM 5783 N N . VAL A 1 762 ? -27.599 27.357 -5.073 1.00 94.38 762 VAL A N 1
ATOM 5784 C CA . VAL A 1 762 ? -28.412 27.849 -3.949 1.00 94.38 762 VAL A CA 1
ATOM 5785 C C . VAL A 1 762 ? -28.378 26.851 -2.800 1.00 94.38 762 VAL A C 1
ATOM 5787 O O . VAL A 1 762 ? -28.740 25.693 -2.966 1.00 94.38 762 VAL A O 1
ATOM 5790 N N . MET A 1 763 ? -27.926 27.301 -1.639 1.00 92.50 763 MET A N 1
ATOM 5791 C CA . MET A 1 763 ? -27.533 26.445 -0.529 1.00 92.50 763 MET A CA 1
ATOM 5792 C C . MET A 1 763 ? -28.285 26.836 0.737 1.00 92.50 763 MET A C 1
ATOM 5794 O O . MET A 1 763 ? -28.239 28.002 1.142 1.00 92.50 763 MET A O 1
ATOM 5798 N N . GLN A 1 764 ? -28.914 25.865 1.398 1.00 89.94 764 GLN A N 1
ATOM 5799 C CA . GLN A 1 764 ? -29.555 26.089 2.696 1.00 89.94 764 GLN A CA 1
ATOM 5800 C C . GLN A 1 764 ? -28.513 26.389 3.785 1.00 89.94 764 GLN A C 1
ATOM 5802 O O . GLN A 1 764 ? -28.722 27.255 4.634 1.00 89.94 764 GLN A O 1
ATOM 5807 N N . GLU A 1 765 ? -27.359 25.719 3.730 1.00 89.06 765 GLU A N 1
ATOM 5808 C CA . GLU A 1 765 ? -26.200 25.980 4.582 1.00 89.06 765 GLU A CA 1
ATOM 5809 C C . GLU A 1 765 ? -24.895 25.876 3.786 1.00 89.06 765 GLU A C 1
ATOM 5811 O O . GLU A 1 765 ? -24.736 25.026 2.912 1.00 89.06 765 GLU A O 1
ATOM 5816 N N . VAL A 1 766 ? -23.913 26.722 4.114 1.00 88.25 766 VAL A N 1
ATOM 5817 C CA . VAL A 1 766 ? -22.585 26.655 3.488 1.00 88.25 766 VAL A CA 1
ATOM 5818 C C . VAL A 1 766 ? -21.727 25.586 4.164 1.00 88.25 766 VAL A C 1
ATOM 5820 O O . VAL A 1 766 ? -21.101 25.865 5.195 1.00 88.25 766 VAL A O 1
ATOM 5823 N N . ASN A 1 767 ? -21.707 24.386 3.572 1.00 87.00 767 ASN A N 1
ATOM 5824 C CA . ASN A 1 767 ? -21.021 23.179 4.048 1.00 87.00 767 ASN A CA 1
ATOM 5825 C C . ASN A 1 767 ? -20.183 22.492 2.938 1.00 87.00 767 ASN A C 1
ATOM 5827 O O . ASN A 1 767 ? -20.142 22.945 1.794 1.00 87.00 767 ASN A O 1
ATOM 5831 N N . GLU A 1 768 ? -19.501 21.396 3.283 1.00 86.06 768 GLU A N 1
ATOM 5832 C CA . GLU A 1 768 ? -18.624 20.653 2.360 1.00 86.06 768 GLU A CA 1
ATOM 5833 C C . GLU A 1 768 ? -19.370 20.021 1.180 1.00 86.06 768 GLU A C 1
ATOM 5835 O O . GLU A 1 768 ? -18.854 20.011 0.064 1.00 86.06 768 GLU A O 1
ATOM 5840 N N . GLN A 1 769 ? -20.607 19.558 1.389 1.00 83.31 769 GLN A N 1
ATOM 5841 C CA . GLN A 1 769 ? -21.420 18.968 0.324 1.00 83.31 769 GLN A CA 1
ATOM 5842 C C . GLN A 1 769 ? -21.650 19.974 -0.807 1.00 83.31 769 GLN A C 1
ATOM 5844 O O . GLN A 1 769 ? -21.486 19.650 -1.984 1.00 83.31 769 GLN A O 1
ATOM 5849 N N . ALA A 1 770 ? -21.979 21.213 -0.458 1.00 83.94 770 ALA A N 1
ATOM 5850 C CA . ALA A 1 770 ? -22.200 22.252 -1.443 1.00 83.94 770 ALA A CA 1
ATOM 5851 C C . ALA A 1 770 ? -20.910 22.709 -2.142 1.00 83.94 770 ALA A C 1
ATOM 5853 O O . ALA A 1 770 ? -20.938 23.024 -3.331 1.00 83.94 770 ALA A O 1
ATOM 5854 N N . PHE A 1 771 ? -19.762 22.675 -1.456 1.00 88.12 771 PHE A N 1
ATOM 5855 C CA . PHE A 1 771 ? -18.469 22.872 -2.115 1.00 88.12 771 PHE A CA 1
ATOM 5856 C C . PHE A 1 771 ? -18.142 21.743 -3.097 1.00 88.12 771 PHE A C 1
ATOM 5858 O O . PHE A 1 771 ? -17.658 22.029 -4.189 1.00 88.12 771 PHE A O 1
ATOM 5865 N N . GLY A 1 772 ? -18.492 20.494 -2.777 1.00 84.25 772 GLY A N 1
ATOM 5866 C CA . GLY A 1 772 ? -18.406 19.377 -3.721 1.00 84.25 772 GLY A CA 1
ATOM 5867 C C . GLY A 1 772 ? -19.228 19.621 -4.993 1.00 84.25 772 GLY A C 1
ATOM 5868 O O . GLY A 1 772 ? -18.745 19.395 -6.103 1.00 84.25 772 GLY A O 1
ATOM 5869 N N . VAL A 1 773 ? -20.439 20.176 -4.860 1.00 85.06 773 VAL A N 1
ATOM 5870 C CA . VAL A 1 773 ? -21.267 20.565 -6.017 1.00 85.06 773 VAL A CA 1
ATOM 5871 C C . VAL A 1 773 ? -20.648 21.740 -6.785 1.00 85.06 773 VAL A C 1
ATOM 5873 O O . VAL A 1 773 ? -20.649 21.721 -8.015 1.00 85.06 773 VAL A O 1
ATOM 5876 N N . ALA A 1 774 ? -20.074 22.735 -6.100 1.00 85.88 774 ALA A N 1
ATOM 5877 C CA . ALA A 1 774 ? -19.383 23.853 -6.748 1.00 85.88 774 ALA A CA 1
ATOM 5878 C C . ALA A 1 774 ? -18.198 23.382 -7.609 1.00 85.88 774 ALA A C 1
ATOM 5880 O O . ALA A 1 774 ? -18.083 23.812 -8.755 1.00 85.88 774 ALA A O 1
ATOM 5881 N N . ILE A 1 775 ? -17.387 22.447 -7.096 1.00 83.69 775 ILE A N 1
ATOM 5882 C CA . ILE A 1 775 ? -16.284 21.803 -7.832 1.00 83.69 775 ILE A CA 1
ATOM 5883 C C . ILE A 1 775 ? -16.824 21.050 -9.051 1.00 83.69 775 ILE A C 1
ATOM 5885 O O . ILE A 1 775 ? -16.300 21.196 -10.152 1.00 83.69 775 ILE A O 1
ATOM 5889 N N . LYS A 1 776 ? -17.906 20.281 -8.876 1.00 82.94 776 LYS A N 1
ATOM 5890 C CA . LYS A 1 776 ? -18.544 19.525 -9.964 1.00 82.94 776 LYS A CA 1
ATOM 5891 C C . LYS A 1 776 ? -19.071 20.431 -11.081 1.00 82.94 776 LYS A C 1
ATOM 5893 O O . LYS A 1 776 ? -19.013 20.064 -12.250 1.00 82.94 776 LYS A O 1
ATOM 5898 N N . ILE A 1 777 ? -19.607 21.602 -10.736 1.00 85.81 777 ILE A N 1
ATOM 5899 C CA . ILE A 1 777 ? -20.111 22.567 -11.720 1.00 85.81 777 ILE A CA 1
ATOM 5900 C C . ILE A 1 777 ? -18.951 23.272 -12.434 1.00 85.81 777 ILE A C 1
ATOM 5902 O O . ILE A 1 777 ? -18.967 23.366 -13.663 1.00 85.81 777 ILE A O 1
ATOM 5906 N N . SER A 1 778 ? -17.951 23.751 -11.688 1.00 84.69 778 SER A N 1
ATOM 5907 C CA . SER A 1 778 ? -16.825 24.508 -12.250 1.00 84.69 778 SER A CA 1
ATOM 5908 C C . SER A 1 778 ? -15.893 23.653 -13.111 1.00 84.69 778 SER A C 1
ATOM 5910 O O . SER A 1 778 ? -15.320 24.162 -14.072 1.00 84.69 778 SER A O 1
ATOM 5912 N N . SER A 1 779 ? -15.783 22.349 -12.835 1.00 81.50 779 SER A N 1
ATOM 5913 C CA . SER A 1 779 ? -15.039 21.412 -13.685 1.00 81.50 779 SER A CA 1
ATOM 5914 C C . SER A 1 779 ? -15.789 21.044 -14.969 1.00 81.50 779 SER A C 1
ATOM 5916 O O . SER A 1 779 ? -15.167 20.780 -15.997 1.00 81.50 779 SER A O 1
ATOM 5918 N N . ALA A 1 780 ? -17.126 21.058 -14.938 1.00 79.31 780 ALA A N 1
ATOM 5919 C CA . ALA A 1 780 ? -17.960 20.666 -16.069 1.00 79.31 780 ALA A CA 1
ATOM 5920 C C . ALA A 1 780 ? -18.237 21.810 -17.064 1.00 79.31 780 ALA A C 1
ATOM 5922 O O . ALA A 1 780 ? -18.619 21.538 -18.204 1.00 79.31 780 ALA A O 1
ATOM 5923 N N . CYS A 1 781 ? -18.065 23.081 -16.674 1.00 77.38 781 CYS A N 1
ATOM 5924 C CA . CYS A 1 781 ? -18.274 24.226 -17.566 1.00 77.38 781 CYS A CA 1
ATOM 5925 C C . CYS A 1 781 ? -17.542 25.503 -17.140 1.00 77.38 781 CYS A C 1
ATOM 5927 O O . CYS A 1 781 ? -17.250 25.726 -15.973 1.00 77.38 781 CYS A O 1
ATOM 5929 N N . SER A 1 782 ? -17.307 26.392 -18.109 1.00 80.06 782 SER A N 1
ATOM 5930 C CA . SER A 1 782 ? -16.607 27.667 -17.911 1.00 80.06 782 SER A CA 1
ATOM 5931 C C . SER A 1 782 ? -17.541 28.875 -17.738 1.00 80.06 782 SER A C 1
ATOM 5933 O O . SER A 1 782 ? -17.116 30.014 -17.944 1.00 80.06 782 SER A O 1
ATOM 5935 N N . VAL A 1 783 ? -18.828 28.655 -17.454 1.00 85.31 783 VAL A N 1
ATOM 5936 C CA . VAL A 1 783 ? -19.798 29.748 -17.263 1.00 85.31 783 VAL A CA 1
ATOM 5937 C C . VAL A 1 783 ? -19.711 30.300 -15.833 1.00 85.31 783 VAL A C 1
ATOM 5939 O O . VAL A 1 783 ? -19.329 29.566 -14.924 1.00 85.31 783 VAL A O 1
ATOM 5942 N N . PRO A 1 784 ? -20.052 31.582 -15.600 1.00 88.38 784 PRO A N 1
ATOM 5943 C CA . PRO A 1 784 ? -20.097 32.162 -14.260 1.00 88.38 784 PRO A CA 1
ATOM 5944 C C . PRO A 1 784 ? -20.908 31.309 -13.272 1.00 88.38 784 PRO A C 1
ATOM 5946 O O . PRO A 1 784 ? -22.095 31.060 -13.496 1.00 88.38 784 PRO A O 1
ATOM 5949 N N . LEU A 1 785 ? -20.262 30.899 -12.177 1.00 92.69 785 LEU A N 1
ATOM 5950 C CA . LEU A 1 785 ? -20.879 30.205 -11.049 1.00 92.69 785 LEU A CA 1
ATOM 5951 C C . LEU A 1 785 ? -21.081 31.186 -9.889 1.00 92.69 785 LEU A C 1
ATOM 5953 O O . LEU A 1 785 ? -20.105 31.713 -9.351 1.00 92.69 785 LEU A O 1
ATOM 5957 N N . ILE A 1 786 ? -22.334 31.413 -9.499 1.00 94.44 786 ILE A N 1
ATOM 5958 C CA . ILE A 1 786 ? -22.714 32.278 -8.378 1.00 94.44 786 ILE A CA 1
ATOM 5959 C C . ILE A 1 786 ? -23.196 31.398 -7.225 1.00 94.44 786 ILE A C 1
ATOM 5961 O O . ILE A 1 786 ? -24.148 30.638 -7.395 1.00 94.44 786 ILE A O 1
ATOM 5965 N N . ALA A 1 787 ? -22.568 31.498 -6.052 1.00 94.31 787 ALA A N 1
ATOM 5966 C CA . ALA A 1 787 ? -22.994 30.756 -4.864 1.00 94.31 787 ALA A CA 1
ATOM 5967 C C . ALA A 1 787 ? -23.923 31.610 -3.994 1.00 94.31 787 ALA A C 1
ATOM 5969 O O . ALA A 1 787 ? -23.542 32.680 -3.529 1.00 94.31 787 ALA A O 1
ATOM 5970 N N . ALA A 1 788 ? -25.137 31.131 -3.751 1.00 94.88 788 ALA A N 1
ATOM 5971 C CA . ALA A 1 788 ? -26.144 31.772 -2.923 1.00 94.88 788 ALA A CA 1
ATOM 5972 C C . ALA A 1 788 ? -26.345 30.971 -1.631 1.00 94.88 788 ALA A C 1
ATOM 5974 O O . ALA A 1 788 ? -26.720 29.806 -1.689 1.00 94.88 788 ALA A O 1
ATOM 5975 N N . GLY A 1 789 ? -26.104 31.570 -0.465 1.00 93.31 789 GLY A N 1
ATOM 5976 C CA . GLY A 1 789 ? -26.239 30.862 0.815 1.00 93.31 789 GLY A CA 1
ATOM 5977 C C . GLY A 1 789 ? -26.093 31.769 2.042 1.00 93.31 789 GLY A C 1
ATOM 5978 O O . GLY A 1 789 ? -25.633 32.910 1.905 1.00 93.31 789 GLY A O 1
ATOM 5979 N N . PRO A 1 790 ? -26.466 31.300 3.247 1.00 91.81 790 PRO A N 1
ATOM 5980 C CA . PRO A 1 790 ? -26.335 32.079 4.472 1.00 91.81 790 PRO A CA 1
ATOM 5981 C C . PRO A 1 790 ? -24.973 31.861 5.154 1.00 91.81 790 PRO A C 1
ATOM 5983 O O . PRO A 1 790 ? -24.291 30.857 4.955 1.00 91.81 790 PRO A O 1
ATOM 5986 N N . GLY A 1 791 ? -24.576 32.788 6.033 1.00 87.88 791 GLY A N 1
ATOM 5987 C CA . GLY A 1 791 ? -23.452 32.565 6.958 1.00 87.88 791 GLY A CA 1
ATOM 5988 C C . GLY A 1 791 ? -22.063 32.496 6.307 1.00 87.88 791 GLY A C 1
ATOM 5989 O O . GLY A 1 791 ? -21.205 31.725 6.753 1.00 87.88 791 GLY A O 1
ATOM 5990 N N . TRP A 1 792 ? -21.822 33.290 5.260 1.00 91.00 792 TRP A N 1
ATOM 5991 C CA . TRP A 1 792 ? -20.508 33.399 4.624 1.00 91.00 792 TRP A CA 1
ATOM 5992 C C . TRP A 1 792 ? -19.471 34.026 5.564 1.00 91.00 792 TRP A C 1
ATOM 5994 O O . TRP A 1 792 ? -19.639 35.134 6.068 1.00 91.00 792 TRP A O 1
ATOM 6004 N N . THR A 1 793 ? -18.361 33.318 5.771 1.00 87.56 793 THR A N 1
ATOM 6005 C CA . THR A 1 793 ? -17.180 33.803 6.502 1.00 87.56 793 THR A CA 1
ATOM 6006 C C . THR A 1 793 ? -16.004 33.958 5.545 1.00 87.56 793 THR A C 1
ATOM 6008 O O . THR A 1 793 ? -15.986 33.345 4.477 1.00 87.56 793 THR A O 1
ATOM 6011 N N . ARG A 1 794 ? -14.972 34.722 5.928 1.00 82.62 794 ARG A N 1
ATOM 6012 C CA . ARG A 1 794 ? -13.773 34.928 5.092 1.00 82.62 794 ARG A CA 1
ATOM 6013 C C . ARG A 1 794 ? -13.160 33.608 4.604 1.00 82.62 794 ARG A C 1
ATOM 6015 O O . ARG A 1 794 ? -12.803 33.500 3.436 1.00 82.62 794 ARG A O 1
ATOM 6022 N N . THR A 1 795 ? -13.092 32.597 5.468 1.00 81.94 795 THR A N 1
ATOM 6023 C CA . THR A 1 795 ? -12.571 31.267 5.117 1.00 81.94 795 THR A CA 1
ATOM 6024 C C . THR A 1 795 ? -13.462 30.554 4.099 1.00 81.94 795 THR A C 1
ATOM 6026 O O . THR A 1 795 ? -12.951 30.022 3.117 1.00 81.94 795 THR A O 1
ATOM 6029 N N . LYS A 1 796 ? -14.792 30.599 4.275 1.00 88.62 796 LYS A N 1
ATOM 6030 C CA . LYS A 1 796 ? -15.758 29.997 3.338 1.00 88.62 796 LYS A CA 1
ATOM 6031 C C . LYS A 1 796 ? -15.743 30.684 1.970 1.00 88.62 796 LYS A C 1
ATOM 6033 O O . LYS A 1 796 ? -15.821 30.000 0.958 1.00 88.62 796 LYS A O 1
ATOM 6038 N N . VAL A 1 797 ? -15.567 32.006 1.933 1.00 88.44 797 VAL A N 1
ATOM 6039 C CA . VAL A 1 797 ? -15.425 32.780 0.687 1.00 88.44 797 VAL A CA 1
ATOM 6040 C C . VAL A 1 797 ? -14.150 32.384 -0.060 1.00 88.44 797 VAL A C 1
ATOM 6042 O O . VAL A 1 797 ? -14.209 32.075 -1.244 1.00 88.44 797 VAL A O 1
ATOM 6045 N N . ILE A 1 798 ? -13.000 32.323 0.625 1.00 82.94 798 ILE A N 1
ATOM 6046 C CA . ILE A 1 798 ? -11.731 31.903 -0.000 1.00 82.94 798 ILE A CA 1
ATOM 6047 C C . ILE A 1 798 ? -11.850 30.476 -0.550 1.00 82.94 798 ILE A C 1
ATOM 6049 O O . ILE A 1 798 ? -11.373 30.199 -1.649 1.00 82.94 798 ILE A O 1
ATOM 6053 N N . LYS A 1 799 ? -12.507 29.582 0.195 1.00 86.69 799 LYS A N 1
ATOM 6054 C CA . LYS A 1 799 ? -12.745 28.198 -0.222 1.00 86.69 799 LYS A CA 1
ATOM 6055 C C . LYS A 1 799 ? -13.663 28.120 -1.451 1.00 86.69 799 LYS A C 1
ATOM 6057 O O . LYS A 1 799 ? -13.308 27.457 -2.415 1.00 86.69 799 LYS A O 1
ATOM 6062 N N . ALA A 1 800 ? -14.761 28.878 -1.477 1.00 88.12 800 ALA A N 1
ATOM 6063 C CA . ALA A 1 800 ? -15.654 28.971 -2.635 1.00 88.12 800 ALA A CA 1
ATOM 6064 C C . ALA A 1 800 ? -14.935 29.468 -3.900 1.00 88.12 800 ALA A C 1
ATOM 6066 O O . ALA A 1 800 ? -15.066 28.865 -4.964 1.00 88.12 800 ALA A O 1
ATOM 6067 N N . VAL A 1 801 ? -14.132 30.531 -3.777 1.00 87.62 801 VAL A N 1
ATOM 6068 C CA . VAL A 1 801 ? -13.372 31.100 -4.903 1.00 87.62 801 VAL A CA 1
ATOM 6069 C C . VAL A 1 801 ? -12.337 30.107 -5.432 1.00 87.62 801 VAL A C 1
ATOM 6071 O O . VAL A 1 801 ? -12.204 29.955 -6.645 1.00 87.62 801 VAL A O 1
ATOM 6074 N N . LYS A 1 802 ? -11.648 29.370 -4.546 1.00 85.38 802 LYS A N 1
ATOM 6075 C CA . LYS A 1 802 ? -10.739 28.280 -4.953 1.00 85.38 802 LYS A CA 1
ATOM 6076 C C . LYS A 1 802 ? -11.446 27.202 -5.780 1.00 85.38 802 LYS A C 1
ATOM 6078 O O . LYS A 1 802 ? -10.810 26.595 -6.631 1.00 85.38 802 LYS A O 1
ATOM 6083 N N . TYR A 1 803 ? -12.741 26.994 -5.559 1.00 88.06 803 TYR A N 1
ATOM 6084 C CA . TYR A 1 803 ? -13.557 26.009 -6.271 1.00 88.06 803 TYR A CA 1
ATOM 6085 C C . TYR A 1 803 ? -14.305 26.574 -7.485 1.00 88.06 803 TYR A C 1
ATOM 6087 O O . TYR A 1 803 ? -15.201 25.922 -8.019 1.00 88.06 803 TYR A O 1
ATOM 6095 N N . GLY A 1 804 ? -13.927 27.767 -7.950 1.00 83.81 804 GLY A N 1
ATOM 6096 C CA . GLY A 1 804 ? -14.443 28.351 -9.187 1.00 83.81 804 GLY A CA 1
ATOM 6097 C C . GLY A 1 804 ? -15.727 29.168 -9.028 1.00 83.81 804 GLY A C 1
ATOM 6098 O O . GLY A 1 804 ? -16.302 29.580 -10.034 1.00 83.81 804 GLY A O 1
ATOM 6099 N N . VAL A 1 805 ? -16.173 29.444 -7.795 1.00 92.44 805 VAL A N 1
ATOM 6100 C CA . VAL A 1 805 ? -17.256 30.409 -7.549 1.00 92.44 805 VAL A CA 1
ATOM 6101 C C . VAL A 1 805 ? -16.752 31.813 -7.870 1.00 92.44 805 VAL A C 1
ATOM 6103 O O . VAL A 1 805 ? -15.749 32.270 -7.320 1.00 92.44 805 VAL A O 1
ATOM 6106 N N . ARG A 1 806 ? -17.460 32.501 -8.765 1.00 91.06 806 ARG A N 1
ATOM 6107 C CA . ARG A 1 806 ? -17.087 33.828 -9.262 1.00 91.06 806 ARG A CA 1
ATOM 6108 C C . ARG A 1 806 ? -17.698 34.960 -8.444 1.00 91.06 806 ARG A C 1
ATOM 6110 O O . ARG A 1 806 ? -17.070 36.006 -8.321 1.00 91.06 806 ARG A O 1
ATOM 6117 N N . ASP A 1 807 ? -18.887 34.742 -7.891 1.00 91.94 807 ASP A N 1
ATOM 6118 C CA . ASP A 1 807 ? -19.572 35.719 -7.048 1.00 91.94 807 ASP A CA 1
ATOM 6119 C C . ASP A 1 807 ? -20.448 35.035 -5.989 1.00 91.94 807 ASP A C 1
ATOM 6121 O O . ASP A 1 807 ? -20.793 33.855 -6.113 1.00 91.94 807 ASP A O 1
ATOM 6125 N N . ILE A 1 808 ? -20.791 35.771 -4.933 1.00 92.56 808 ILE A N 1
ATOM 6126 C CA . ILE A 1 808 ? -21.535 35.267 -3.779 1.00 92.56 808 ILE A CA 1
ATOM 6127 C C . ILE A 1 808 ? -22.766 36.134 -3.519 1.00 92.56 808 ILE A C 1
ATOM 6129 O O . ILE A 1 808 ? -22.669 37.348 -3.362 1.00 92.56 808 ILE A O 1
ATOM 6133 N N . LEU A 1 809 ? -23.920 35.483 -3.385 1.00 92.75 809 LEU A N 1
ATOM 6134 C CA . LEU A 1 809 ? -25.184 36.102 -3.002 1.00 92.75 809 LEU A CA 1
ATOM 6135 C C . LEU A 1 809 ? -25.564 35.683 -1.571 1.00 92.75 809 LEU A C 1
ATOM 6137 O O . LEU A 1 809 ? -25.670 34.500 -1.250 1.00 92.75 809 LEU A O 1
ATOM 6141 N N . LEU A 1 810 ? -25.780 36.655 -0.686 1.00 92.12 810 LEU A N 1
ATOM 6142 C CA . LEU A 1 810 ? -26.197 36.383 0.693 1.00 92.12 810 LEU A CA 1
ATOM 6143 C C . LEU A 1 810 ? -27.689 36.039 0.734 1.00 92.12 810 LEU A C 1
ATOM 6145 O O . LEU A 1 810 ? -28.509 36.849 0.305 1.00 92.12 810 LEU A O 1
ATOM 6149 N N . THR A 1 811 ? -28.047 34.869 1.274 1.00 89.25 811 THR A N 1
ATOM 6150 C CA . THR A 1 811 ? -29.454 34.481 1.471 1.00 89.25 811 THR A CA 1
ATOM 6151 C C . THR A 1 811 ? -29.905 34.664 2.930 1.00 89.25 811 THR A C 1
ATOM 6153 O O . THR A 1 811 ? -29.095 34.497 3.850 1.00 89.25 811 THR A O 1
ATOM 6156 N N . PRO A 1 812 ? -31.181 35.030 3.178 1.00 86.81 812 PRO A N 1
ATOM 6157 C CA . PRO A 1 812 ? -32.241 35.280 2.192 1.00 86.81 812 PRO A CA 1
ATOM 6158 C C . PRO A 1 812 ? -32.029 36.594 1.421 1.00 86.81 812 PRO A C 1
ATOM 6160 O O . PRO A 1 812 ? -31.923 37.660 2.025 1.00 86.81 812 PRO A O 1
ATOM 6163 N N . ALA A 1 813 ? -31.995 36.527 0.087 1.00 86.75 813 ALA A N 1
ATOM 6164 C CA . ALA A 1 813 ? -31.627 37.671 -0.757 1.00 86.75 813 ALA A CA 1
ATOM 6165 C C . ALA A 1 813 ? -32.855 38.534 -1.080 1.00 86.75 813 ALA A C 1
ATOM 6167 O O . ALA A 1 813 ? -33.932 37.992 -1.344 1.00 86.75 813 ALA A O 1
ATOM 6168 N N . SER A 1 814 ? -32.764 39.865 -1.083 1.00 88.75 814 SER A N 1
ATOM 6169 C CA . SER A 1 814 ? -33.885 40.691 -1.555 1.00 88.75 814 SER A CA 1
ATOM 6170 C C . SER A 1 814 ? -34.001 40.640 -3.087 1.00 88.75 814 SER A C 1
ATOM 6172 O O . SER A 1 814 ? -33.071 40.246 -3.790 1.00 88.75 814 SER A O 1
ATOM 6174 N N . GLN A 1 815 ? -35.152 41.041 -3.643 1.00 86.69 815 GLN A N 1
ATOM 6175 C CA . GLN A 1 815 ? -35.281 41.137 -5.104 1.00 86.69 815 GLN A CA 1
ATOM 6176 C C . GLN A 1 815 ? -34.319 42.172 -5.710 1.00 86.69 815 GLN A C 1
ATOM 6178 O O . GLN A 1 815 ? -33.961 42.045 -6.877 1.00 86.69 815 GLN A O 1
ATOM 6183 N N . GLU A 1 816 ? -33.932 43.201 -4.951 1.00 85.38 816 GLU A N 1
ATOM 6184 C CA . GLU A 1 816 ? -32.964 44.209 -5.395 1.00 85.38 816 GLU A CA 1
ATOM 6185 C C . GLU A 1 816 ? -31.552 43.612 -5.446 1.00 85.38 816 GLU A C 1
ATOM 6187 O O . GLU A 1 816 ? -30.907 43.729 -6.486 1.00 85.38 816 GLU A O 1
ATOM 6192 N N . ASP A 1 817 ? -31.144 42.851 -4.422 1.00 86.25 817 ASP A N 1
ATOM 6193 C CA . ASP A 1 817 ? -29.833 42.174 -4.374 1.00 86.25 817 ASP A CA 1
ATOM 6194 C C . ASP A 1 817 ? -29.663 41.171 -5.527 1.00 86.25 817 ASP A C 1
ATOM 6196 O O . ASP A 1 817 ? -28.612 41.100 -6.164 1.00 86.25 817 ASP A O 1
ATOM 6200 N N . ILE A 1 818 ? -30.721 40.411 -5.843 1.00 86.62 818 ILE A N 1
ATOM 6201 C CA . ILE A 1 818 ? -30.710 39.464 -6.968 1.00 86.62 818 ILE A CA 1
ATOM 6202 C C . ILE A 1 818 ? -30.570 40.219 -8.300 1.00 86.62 818 ILE A C 1
ATOM 6204 O O . ILE A 1 818 ? -29.805 39.797 -9.166 1.00 86.62 818 ILE A O 1
ATOM 6208 N N . ARG A 1 819 ? -31.269 41.351 -8.478 1.00 84.00 819 ARG A N 1
ATOM 6209 C CA . ARG A 1 819 ? -31.179 42.166 -9.706 1.00 84.00 819 ARG A CA 1
ATOM 6210 C C . ARG A 1 819 ? -29.813 42.833 -9.863 1.00 84.00 819 ARG A C 1
ATOM 6212 O O . ARG A 1 819 ? -29.307 42.902 -10.981 1.00 84.00 819 ARG A O 1
ATOM 6219 N N . GLU A 1 820 ? -29.205 43.296 -8.776 1.00 83.56 820 GLU A N 1
ATOM 6220 C CA . GLU A 1 820 ? -27.842 43.833 -8.794 1.00 83.56 820 GLU A CA 1
ATOM 6221 C C . GLU A 1 820 ? -26.828 42.747 -9.176 1.00 83.56 820 GLU A C 1
ATOM 6223 O O . GLU A 1 820 ? -26.026 42.952 -10.087 1.00 83.56 820 GLU A O 1
ATOM 6228 N N . ASN A 1 821 ? -26.935 41.554 -8.580 1.00 87.00 821 ASN A N 1
ATOM 6229 C CA . ASN A 1 821 ? -26.077 40.416 -8.911 1.00 87.00 821 ASN A CA 1
ATOM 6230 C C . ASN A 1 821 ? -26.201 39.989 -10.388 1.00 87.00 821 ASN A C 1
ATOM 6232 O O . ASN A 1 821 ? -25.186 39.709 -11.031 1.00 87.00 821 ASN A O 1
ATOM 6236 N N . ILE A 1 822 ? -27.419 40.002 -10.947 1.00 81.25 822 ILE A N 1
ATOM 6237 C CA . ILE A 1 822 ? -27.664 39.767 -12.380 1.00 81.25 822 ILE A CA 1
ATOM 6238 C C . ILE A 1 822 ? -26.929 40.807 -13.227 1.00 81.25 822 ILE A C 1
ATOM 6240 O O . ILE A 1 822 ? -26.212 40.444 -14.158 1.00 81.25 822 ILE A O 1
ATOM 6244 N N . ASN A 1 823 ? -27.069 42.095 -12.915 1.00 80.31 823 ASN A N 1
ATOM 6245 C CA . ASN A 1 823 ? -26.450 43.152 -13.712 1.00 80.31 823 ASN A CA 1
ATOM 6246 C C . ASN A 1 823 ? -24.915 43.060 -13.692 1.00 80.31 823 ASN A C 1
ATOM 6248 O O . ASN A 1 823 ? -24.288 43.181 -14.744 1.00 80.31 823 ASN A O 1
ATOM 6252 N N . SER A 1 824 ? -24.325 42.769 -12.531 1.00 78.69 824 SER A N 1
ATOM 6253 C CA . SER A 1 824 ? -22.870 42.649 -12.364 1.00 78.69 824 SER A CA 1
ATOM 6254 C C . SER A 1 824 ? -22.275 41.425 -13.067 1.00 78.69 824 SER A C 1
ATOM 6256 O O . SER A 1 824 ? -21.167 41.498 -13.589 1.00 78.69 824 SER A O 1
ATOM 6258 N N . ASN A 1 825 ? -22.993 40.298 -13.122 1.00 76.25 825 ASN A N 1
ATOM 6259 C CA . ASN A 1 825 ? -22.438 39.043 -13.651 1.00 76.25 825 ASN A CA 1
ATOM 6260 C C . ASN A 1 825 ? -22.884 38.704 -15.080 1.00 76.25 825 ASN A C 1
ATOM 6262 O O . ASN A 1 825 ? -22.176 37.979 -15.779 1.00 76.25 825 ASN A O 1
ATOM 6266 N N . LEU A 1 826 ? -24.046 39.195 -15.523 1.00 71.94 826 LEU A N 1
ATOM 6267 C CA . LEU A 1 826 ? -24.677 38.779 -16.782 1.00 71.94 826 LEU A CA 1
ATOM 6268 C C . LEU A 1 826 ? -24.780 39.888 -17.841 1.00 71.94 826 LEU A C 1
ATOM 6270 O O . LEU A 1 826 ? -24.898 39.553 -19.021 1.00 71.94 826 LEU A O 1
ATOM 6274 N N . LEU A 1 827 ? -24.724 41.178 -17.473 1.00 60.75 827 LEU A N 1
ATOM 6275 C CA . LEU A 1 827 ? -24.786 42.291 -18.440 1.00 60.75 827 LEU A CA 1
ATOM 6276 C C . LEU A 1 827 ? -23.407 42.821 -18.864 1.00 60.75 827 LEU A C 1
ATOM 6278 O O . LEU A 1 827 ? -23.249 43.169 -20.033 1.00 60.75 827 LEU A O 1
ATOM 6282 N N . GLU A 1 828 ? -22.394 42.827 -17.988 1.00 51.09 828 GLU A N 1
ATOM 6283 C CA . GLU A 1 828 ? -21.030 43.266 -18.357 1.00 51.09 828 GLU A CA 1
ATOM 6284 C C . GLU A 1 828 ? -20.321 42.325 -19.346 1.00 51.09 828 GLU A C 1
ATOM 6286 O O . GLU A 1 828 ? -19.378 42.734 -20.011 1.00 51.09 828 GLU A O 1
ATOM 6291 N N . MET A 1 829 ? -20.787 41.082 -19.504 1.00 48.97 829 MET A N 1
ATOM 6292 C CA . MET A 1 829 ? -20.203 40.107 -20.438 1.00 48.97 829 MET A CA 1
ATOM 6293 C C . MET A 1 829 ? -20.804 40.150 -21.858 1.00 48.97 829 MET A C 1
ATOM 6295 O O . MET A 1 829 ? -20.393 39.368 -22.716 1.00 48.97 829 MET A O 1
ATOM 6299 N N . ALA A 1 830 ? -21.785 41.026 -22.112 1.00 40.91 830 ALA A N 1
ATOM 6300 C CA . ALA A 1 830 ? -22.409 41.218 -23.428 1.00 40.91 830 ALA A CA 1
ATOM 6301 C C . ALA A 1 830 ? -21.909 42.474 -24.181 1.00 40.91 830 ALA A C 1
ATOM 6303 O O . ALA A 1 830 ? -22.382 42.735 -25.291 1.00 40.91 830 ALA A O 1
ATOM 6304 N N . ALA A 1 831 ? -20.976 43.231 -23.592 1.00 34.28 831 ALA A N 1
ATOM 6305 C CA . ALA A 1 831 ? -20.244 44.346 -24.202 1.00 34.28 831 ALA A CA 1
ATOM 6306 C C . ALA A 1 831 ? -18.785 43.940 -24.444 1.00 34.28 831 ALA A C 1
ATOM 6308 O O . ALA A 1 831 ? -18.219 44.407 -25.461 1.00 34.28 831 ALA A O 1
#

Radius of gyration: 37.94 Å; chains: 1; bounding box: 115×89×110 Å

Secondary structure (DSSP, 8-state):
--HHHHHHHHHHHHHHHHHHHHHHHHTS-EEEEEEEEEEEEHHHHHHT--S-EEEEEEEEEESS-EEEEEEEEHHHHHHHHHHHTT--HHHHHHHHHHT---HHHHHHHHHHHHHHHHHHHHHHHHHSSS-EEEEEEEEEEE-GGG--SSSSSSS-SSEEEEEEEEEEETTEEEEEEEEEEETTTTT---GGG-S-PPPP--------------------------PPPPPPPPPP-HHHHHHHHHHHHHHHHHHHHHHHHHHHTS-EEEEEEEEEEEEHHHIIIII--S-EEEEEEEEESSS-EEEEEEEEHHHHHHHHHHHTT--HHHHHHHHHHT---HHHHHHHHHHHHHHHHHHHHHHHHHSSS--EEEEEEEEEE-GGG--TTSS-SS-SSEEEEEEEEEEETTEEEEEEEEEEETTTTT-S-TTS--------------------------------------PPPPPHHHHHHHHHHHHHHHHHHHHHHHHHHHHHHTS-EEEEEEEEEEE-HHHIIIII--S-EEEEEEEEEESS-EEEEEEEEHHHHHHHHHHHTT--HHHHHHHHHHT---HHHHHHHHHHHHHHHHHHHHHHHHHSSS-EEEEEEEEEEE-GGG--TTSSSSS-SS-EEEEEEEEEETTEEEEEEEEEEETTTTT-TTGGG-SSS-------------------------------------EEEEES-HHHHHHHHHHHHHTT--EEEE-TTS-GGGTTTS---EEEEE-SS--HHHHHHHHHHHHH--SPEEEEES---HHHHHHHHHTT--EEEESSPPHHHHHHHHIIIIIGGG-

Sequence (831 aa):
MNQQKRIDKVLDAVETRIQAEVGALLGADFSLGGGERKLVSKEEAFDSLQGKQICAQMDITGEVTGKSCLLIGIKDAILLGGTLIMLPAAELKEVIGREEYSDEIEDSYGEIANIIAGSFTKDFEELYPKSCRFVRKEQEILLPVKVDIDADTPVANGTYYQFVSSMVLDGHQMGNLVLLMPAATFELQDERNKEQPSKETVVARSESKPVAGEDSRQDTLTETAVAKKPPAVAKFDVVKHQKKINRLLAECQARIEKEVAILLGTDITLSNLENRILKKEEFFEDHVSGRQVLADMEVAGEGEVKSYLAMSVKDAIHLGGKLIMLPPAELESVVSAQDFSVDARDAYGEIANIISGVYTAVFEEQYTEKLRFIRKELRDIEPAKVDVASTEPIPDTTYYVSSVSIAVDKKQLGRVHMLFPATLLRLADEQEETAVPEKEQHRSAEKESLPPAEQTAGRTAAVSTAGGNSAARPSQAEAKKQQKIIDKILAACRDRMAEEVSALLGTEVTLSNLENLIVGKEEFFFDEVTGKQVIANMDVTGELEGKSYLSIGLRDAIRIGGTLIMLPSSELDSVAAAEDFNEDTQDAFGEIANIIAGVYTAGFEEMYPRKVRFIKTGLQQVAPMKVDIADAEPFPDQDYYLSRMDLALGTHGLGKIHLLFPADLLQLDGLRGGSDGADNEAGVSTSAAVGGGGPASGQEPGRAAGGDSSGLLDILVVGDDDAEARKIAAVLGESGYAIKILSFKDNLHGFIPGKLKAIYLVMQEVNEQAFGVAIKISSACSVPLIAAGPGWTRTKVIKAVKYGVRDILLTPASQEDIRENINSNLLEMAA

Foldseek 3Di:
DQLQVLVVVLVVQLQVQLQVQLCVLLVWRKHKDDWDKDKDWLLRVLLVDDAKWKWFWKWKDFQFTFIKIKIFHLLVLLVSLCSNVPPDPVVSVVCSVVSPCDPSSQVSSVVSVQSSQVSSQVSCCVRPPTRIGIGGDDIDTDFSLQDDLCDCPPHHGAMWTKIWIWMAINNRTGHIIIMTHHCVSSVNDDPVPPPDDDDDDDDDDDDDDDDDDDDDDDDDDDDDDDDDDDDDDDDDDLVVLVSLVLSLVVQLQVQLQVQLCVLLVFHKDKDDKDKDKDWPLCCLPPPDADKKKKWWKFKDWPDTDIKIKIDHLLVLLLSLCSNVPPDPVVSVVCSVVSPCDPSSQVSSVVSVQSSQVSSQVSCCRHNNINIHIDTDDMDMDHSVPDDLPDCPPHHRAMWTKIKIWMDTNNRTDGIMIITDHCVVSVNDDPPDPPDDDDDDDDDDDDDDDDDDDDDDDDDDDDDDDPDDDPDPQDALVVLVVLVVLVLVLVVQLQVVLQVQLCVLLVWGKHWADKDKDKDWLLCCLRPPDAAKKKKWWKFKDFQFGDIKIKIDHLLVLLLSLCSNVPPDPVVSVVCSVVSPCDPSSVVSSLVSVQVSQVSSQVSCCVRPPTRIGIGGDDMDMDGSVPDDLPDCPPHHGAMWTKIKIWMDTHPRTGGIMIMTDHCVSSSNVSNVDDDDDDDDDDDDDDDDDDDDDDDDDDDDDDDDDDDDDPPQQAEEEEEPPPVQSVVLVVLVVVVPGRYDYYYLPDDCLVPLVGNYQEYEYAYAALDPSSLVVLLVNVVSDDHAYEYEYADDDPVSVVSSVVSPHPYYHHPVHDSVSSVVVCCVRRVVVVD